Protein 8B5O (pdb70)

Radius of gyration: 34.57 Å; Cα contacts (8 Å, |Δi|>4): 2342; chains: 4; bounding box: 102×77×67 Å

Nearest PDB structures (foldseek):
  8b5o-assembly2_B  TM=1.003E+00  e=8.844E-59  Mycobacterium marinum
  8oe6-assembly1_A  TM=9.591E-01  e=4.278E-36  synthetic construct
  4kyv-assembly2_B  TM=9.594E-01  e=6.469E-36  synthetic construct
  4kyv-assembly1_A  TM=9.548E-01  e=4.823E-35  synthetic construct
  3wi7-assembly2_B  TM=9.385E-01  e=2.860E-30  Agrobacterium fabrum str. C58

Secondary structure (DSSP, 8-state):
-EEEEETTEEEEEEEES-SSEEEEE--TT--GGGGTTTGGGTTTTSEEEEEPPTTSTTS---TT---SHHHHHHHHHHHHHHHT--SSEEEEEEEHHHHHHHHHHHH-GGGEEEEEEEEE--S-B-GGGGGGGHHHHHHHTSTTHIIIIIIT-HIIIIIHHHT-SSPPPHHHHHHHHTT-SSGGG-HHHHHHHHHS-BTTBSHHHHHHHHHHHHHHTT--S-EEEEEEEE-SSS-TT-HHHHHHHT-SSEEEEEEEESTTHHHH-HHHHHHHHHHHHHHHHH-/-EEEEETTEEEEEEEES-SSEEEEE--TT--GGGGTTTGGGTTTSSEEEEEPPTTSTTSPPPTT---SHHHHHHHHHHHHHHHT--SSEEEEEEEHHHHHHHHHHHH-GGGEEEEEEEEE--S-B-GGGGGGGHHHHHHHTSTTHIIIIIIS-HIIIIIHHHT-SSPPPHHHHHHHHTT-SSGGG-HHHHHHHHHS-BTTBSHHHHHHHHHHHHHHTT--S-EEEEEEEE-SSS-TT-HHHHHHHTSSSEEEEEEEESTTGGGT-HHHHHHHHHHHHHHHH-/-EEEEETTEEEEEEEES-SSEEEEE--TT--GGGGTTTGGGTTTSSEEEEEPPTTSTTS---TT---SHHHHHHHHHHHHHHHT--SSEEEEEEEHHHHHHHHHHHH-GGGEEEEEEEEE--S-B-GGGGGGGHHHHHHHTSTTHIIIIIIS-HIIIIIHHHT-SSPPPHHHHHHHHTT-SSGGG-HHHHHHHHHS-BTTBSHHHHHHHHHHHHHHTT--S-EEEEEEEE-SSS-TT-HHHHHHHT-SSEEEEEEEESTTGGGT-HHHHHHHHHHHHHHHHHH-/-EEEEETTEEEEEEEE-SSSEEEEE--TT--GGGGTTTGGGTTTSSEEEEE--TTSTTS---TT---SHHHHHHHHHHHHHHTT--SS-EEEEEHHHHHHHHHHHHH-GGG--EEES---S-B-TGGGGGGHHHHHHHTSTHHIIIIIIS-HIIIIITGGG-SSPPPHHHHHHHTTT-SSGGGGHHHHHHHHHS-BTTBSHHHHHHHHHHHTTGGG--S-BEEEEEEE------HHHHHHHTSSSB--EEEEESSSGGGTSHHHHHHHHHHHHHHH-

B-factor: mean 29.28, std 16.92, range [9.2, 154.14]

Organism: Mycobacterium marinum (strain ATCC BAA-535 / M) (NCBI:txid216594)

InterPro domains:
  IPR000073 Alpha/beta hydrolase fold-1 [PF00561] (21-266)
  IPR000639 Epoxide hydrolase-like [PR00412] (26-44)
  IPR000639 Epoxide hydrolase-like [PR00412] (91-104)
  IPR000639 Epoxide hydrolase-like [PR00412] (105-118)
  IPR000639 Epoxide hydrolase-like [PR00412] (254-276)
  IPR029058 Alpha/Beta hydrolase fold [G3DSA:3.40.50.1820] (1-284)
  IPR029058 Alpha/Beta hydrolase fold [SSF53474] (1-277)
  IPR050266 AB hydrolase superfamily [PTHR43798] (15-280)

CATH classification: 3.40.50.1820

Sequence (1126 aa):
MKRVDVLDSAMSYIDVVGQGDPIVFLHGNPTSSYLWRNVIPHLSDVGRCLAPDLIGMGASGTSPTFSYRFADHVRYLDAWFEAVGITENVVLVVHDWGSALGFYRALRYPEQIAGIAYMDALVQPRTWAGFTDYEPLMRALRTEQQGERMALAENVFVEKVVPGGVQRQLTEEEMAVYRTPYPTPQSRIPTLLWAREIPVEGEPADVQAMVQEYADFLSRSDIPKLLIVAEPGAILHEGGSELDFARSWPNQRREVKVAGRHFLQEDSPDAIGAAVRAFVLDVRERMKRVDVLDSAMSYIDVGQGDPIVFLHGNPTSSYLWRNVIPHLSDVGRCLAPDLIGMGASGTSPTFSYRFADHVRYLDAWFEAVGITENVVLVVHDWGSALGFYRALRYPEQIAGIAYMDALVQPRTWAGFTDYEPLMRALRTEQGERRMALAENVFVEKVVPGGVQRQLTEEEMAVYRTPYPTPQSRIPTLLWAREIPVEGEPADVQAMVQEYADFLSRSDIPKLLIVAEPGAILHEGGSELDFARSWPNQREVKVAGRHFLQEDSPDAIGAAVRAFVLDVREMKRVDVLDSAMSYIDVVGQGDPIVFLHGNPTSSYLWRNVIPHLSDVGRCLAPDLIGMGASGTSPTFSYRRFADHVRYLDAWFEAVGITENVVLVVHDWGSALGFYRALRYPEQIAGIAYMDALVQPRTWAGFTDYEPLMRALRTEQGERRMALAENVFVEKVVPGGVQRQLTEEEMAVYRTPYPTPQSRIPTLLWAREIPVEGEPADVQAMVQEYADFLSRSDIPKLLIVAEPGAILHEGGSELDFARSWPNQREVKVAGRHFLQEDSPDAIGAAVRAFVLDVRERQMKRVDVLDSAMSYIDVGQGDPIVFLHGNPTSSYLWRNVIPHLSDVGRCLAPDLIGMGASGTSPTFSYRFADHVRYLDAWFEAVGITENVVLVVHDWGSALGFYRALRYPEQIIAYMDALVQPRTWAGFTDYEPLMRALRTEQGERMALAENVFVEKVVPGGVQRQLTEEEMAVYRTPYPTPQSRIIPTLLWAREIPVEGEPADVQAMVQEYADFLSRSDIPKLLIVAEPGAIEGGSELDFARSWPNQREVKVAGRHFLQEDSPDAIGAAVRAFVLDVR

Solvent-accessible surface area: 40441 Å² total; per-residue (Å²): 128,107,128,35,115,2,115,76,15,15,1,5,15,35,27,80,22,157,56,62,14,0,0,0,0,1,0,10,2,2,12,5,49,2,0,57,69,0,11,84,55,0,29,105,34,1,65,0,0,0,0,4,1,0,6,0,17,55,14,15,75,0,39,23,11,23,6,55,0,28,22,2,11,130,10,4,29,23,0,1,97,60,27,49,2,39,127,51,0,0,0,0,0,0,18,11,0,0,0,4,0,0,30,4,0,27,78,70,49,137,20,14,23,0,0,0,0,0,3,0,9,0,39,15,15,57,33,82,7,5,69,107,53,48,95,38,14,114,27,0,60,59,99,17,0,40,38,29,0,0,45,60,5,7,11,0,67,146,14,1,47,44,0,9,80,84,160,18,70,118,117,24,15,37,49,8,79,100,32,2,98,46,35,28,30,29,0,3,0,0,0,0,1,20,1,17,0,7,108,25,110,26,62,71,3,38,62,32,0,72,94,0,0,65,46,0,23,186,10,117,14,45,2,0,0,0,0,4,66,52,11,14,20,2,31,86,88,10,65,3,1,101,46,0,88,74,8,50,87,46,91,67,53,111,10,55,0,65,14,2,0,3,6,34,16,25,90,48,0,0,57,12,0,76,47,4,0,81,70,13,62,151,238,119,105,128,36,114,2,114,76,16,14,1,5,18,46,27,64,33,162,59,64,16,0,0,0,0,1,0,11,2,3,11,5,47,2,0,57,67,0,12,88,52,0,34,105,41,0,68,0,0,0,0,4,1,0,6,1,17,58,12,15,74,0,38,23,10,22,4,56,0,28,23,1,11,129,10,4,28,19,0,1,98,59,25,43,4,38,125,77,0,0,0,0,0,0,16,10,0,0,0,4,0,0,31,3,0,28,77,70,50,136,24,14,23,0,1,0,0,0,3,0,8,0,42,20,16,68,36,88,10,5,62,132,58,52,97,33,12,108,19,0,64,69,169,82,0,41,119,25,0,0,53,83,5,13,10,0,57,94,15,2,51,41,0,4,79,89,164,17,71,124,112,20,19,42,43,6,83,52,31,2,51,43,36,27,31,28,0,3,0,0,0,1,1,20,0,18,0,7,112,23,103,26,56,74,2,40,62,30,0,69,96,0,0,84,52,0,25,211,8,118,11,42,2,0,0,0,0,5,72,82,11,12,18,2,33,85,79,7,68,6,1,87,44,0,85,71,8,50,89,48,92,67,48,113,10,54,0,97,13,3,0,2,6,37,16,20,88,51,0,0,54,12,0,75,45,4,0,84,79,33,72,184,128,108,132,33,115,1,117,78,15,15,0,5,16,35,29,78,19,153,57,52,13,0,0,0,0,0,0,11,2,3,10,5,47,3,0,54,68,0,12,81,54,0,31,105,36,2,62,0,0,0,0,3,1,0,7,1,16,56,14,14,72,0,37,24,10,25,4,54,0,30,22,2,12,127,9,3,27,21,0,0,95,63,26,47,2,44,124,49,1,0,0,0,0,0,18,13,0,0,0,4,0,0,20,3,0,18,21,35,51,114,22,12,16,0,1,0,0,0,3,0,9,0,39,15,15,61,26,84,8,6,71,126,58,51,94,41,15,111,31,0,62,55,149,98,0,40,113,23,0,0,54,89,6,14,9,0,59,145,14,2,56,38,0,5,80,88,166,10,56,119,119,22,11,49,57,6,83,102,30,2,98,46,34,21,31,30,0,3,0,0,0,1,0,21,1,18,0,4,105,29,122,26,73,73,2,42,62,29,0,73,37,0,0,65,50,0,28,137,10,75,16,42,2,0,0,0,1,4,81,83,10,15,22,3,30,99,87,8,65,4,2,101,46,0,88,73,10,46,77,49,88,62,51,104,10,55,0,105,13,2,0,3,7,37,15,23,89,48,0,0,60,12,0,75,49,4,0,84,66,15,43,145,226,104,121,105,128,37,112,1,114,79,16,12,0,7,14,41,21,72,18,148,78,50,13,0,0,0,1,1,1,10,2,4,14,6,56,2,0,62,65,0,6,87,60,0,40,108,23,2,63,0,0,0,1,3,2,0,6,0,16,61,13,15,70,0,37,24,9,24,4,54,0,29,23,1,11,137,10,2,31,24,0,2,114,55,27,37,7,37,129,88,9,8,1,0,0,1,25,12,0,0,0,4,0,0,35,17,5,27,68,82,58,170,31,39,0,0,2,0,24,14,14,8,32,16,9,61,31,77,9,7,57,90,38,49,88,42,14,114,31,0,62,56,131,76,0,39,112,21,0,0,56,94,4,12,14,0,73,151,16,6,51,48,1,19,94,86,171,27,75,129,100,16,25,36,49,13,91,93,31,3,101,47,36,24,31,30,0,3,0,0,0,0,2,17,1,24,0,4,101,30,125,27,78,74,1,29,66,33,0,84,65,0,1,77,66,2,40,175,5,96,32,45,1,2,10,0,26,4,67,86,4,14,52,84,72,18,86,14,41,82,56,4,121,80,10,53,78,34,86,89,52,130,19,55,0,71,12,4,0,3,8,37,18,20,76,50,0,0,54,24,2,82,51,3,1,91,101,62,91

Structure (mmCIF, N/CA/C/O backbone):
data_8B5O
#
_entry.id   8B5O
#
_cell.length_a   90.699
_cell.length_b   60.766
_cell.length_c   104.777
_cell.angle_alpha   90.000
_cell.angle_beta   105.490
_cell.angle_gamma   90.000
#
_symmetry.space_group_name_H-M   'P 1 21 1'
#
loop_
_entity.id
_entity.type
_entity.pdbx_description
1 polymer 'Haloalkane dehalogenase DhaA'
2 non-polymer GLYCEROL
3 non-polymer 'FORMIC ACID'
4 non-polymer 'ACETATE ION'
5 water water
#
loop_
_atom_site.group_PDB
_atom_site.id
_atom_site.type_symbol
_atom_site.label_atom_id
_atom_site.label_alt_id
_atom_site.label_comp_id
_atom_site.label_asym_id
_atom_site.label_entity_id
_atom_site.label_seq_id
_atom_site.pdbx_PDB_ins_code
_atom_site.Cartn_x
_atom_site.Cartn_y
_atom_site.Cartn_z
_atom_site.occupancy
_atom_site.B_iso_or_equiv
_atom_site.auth_seq_id
_atom_site.auth_comp_id
_atom_site.auth_asym_id
_atom_site.auth_atom_id
_atom_site.pdbx_PDB_model_num
ATOM 1 N N . MET A 1 1 ? 56.200 -34.616 27.240 1.00 25.75 1 MET A N 1
ATOM 2 C CA . MET A 1 1 ? 56.879 -33.480 26.621 1.00 25.65 1 MET A CA 1
ATOM 3 C C . MET A 1 1 ? 58.340 -33.422 27.021 1.00 25.85 1 MET A C 1
ATOM 4 O O . MET A 1 1 ? 58.715 -33.749 28.159 1.00 23.89 1 MET A O 1
ATOM 9 N N . LYS A 1 2 ? 59.164 -32.989 26.085 1.00 19.71 2 LYS A N 1
ATOM 10 C CA . LYS A 1 2 ? 60.537 -32.612 26.371 1.00 18.84 2 LYS A CA 1
ATOM 11 C C . LYS A 1 2 ? 60.613 -31.106 26.639 1.00 20.49 2 LYS A C 1
ATOM 12 O O . LYS A 1 2 ? 59.659 -30.360 26.422 1.00 18.01 2 LYS A O 1
ATOM 18 N N . ARG A 1 3 ? 61.785 -30.657 27.060 1.00 19.05 3 ARG A N 1
ATOM 19 C CA . ARG A 1 3 ? 61.972 -29.235 27.335 1.00 19.84 3 ARG A CA 1
ATOM 20 C C . ARG A 1 3 ? 63.425 -28.924 27.027 1.00 23.90 3 ARG A C 1
ATOM 21 O O . ARG A 1 3 ? 64.306 -29.757 27.277 1.00 22.84 3 ARG A O 1
ATOM 29 N N . VAL A 1 4 ? 63.655 -27.768 26.412 1.00 17.18 4 VAL A N 1
ATOM 30 C CA . VAL A 1 4 ? 65.008 -27.320 26.093 1.00 18.47 4 VAL A CA 1
ATOM 31 C C . VAL A 1 4 ? 65.161 -25.825 26.446 1.00 21.67 4 VAL A C 1
ATOM 32 O O . VAL A 1 4 ? 64.235 -25.021 26.270 1.00 18.68 4 VAL A O 1
ATOM 36 N N . ASP A 1 5 ? 66.315 -25.458 27.013 1.00 18.95 5 ASP A N 1
ATOM 37 C CA . ASP A 1 5 ? 66.562 -24.047 27.291 1.00 24.30 5 ASP A CA 1
ATOM 38 C C . ASP A 1 5 ? 66.658 -23.299 25.982 1.00 19.57 5 ASP A C 1
ATOM 39 O O . ASP A 1 5 ? 67.322 -23.741 25.061 1.00 19.21 5 ASP A O 1
ATOM 44 N N . VAL A 1 6 ? 66.056 -22.108 25.933 1.00 18.61 6 VAL A N 1
ATOM 45 C CA . VAL A 1 6 ? 66.128 -21.287 24.743 1.00 15.25 6 VAL A CA 1
ATOM 46 C C . VAL A 1 6 ? 66.319 -19.846 25.200 1.00 14.85 6 VAL A C 1
ATOM 47 O O . VAL A 1 6 ? 65.454 -19.295 25.883 1.00 16.51 6 VAL A O 1
ATOM 51 N N . LEU A 1 7 ? 67.443 -19.250 24.805 1.00 16.08 7 LEU A N 1
ATOM 52 C CA . LEU A 1 7 ? 67.754 -17.901 25.293 1.00 14.92 7 LEU A CA 1
ATOM 53 C C . LEU A 1 7 ? 67.590 -17.855 26.809 1.00 15.84 7 LEU A C 1
ATOM 54 O O . LEU A 1 7 ? 68.185 -18.692 27.516 1.00 21.17 7 LEU A O 1
ATOM 59 N N . ASP A 1 8 ? 66.766 -16.941 27.351 1.00 18.85 8 ASP A N 1
ATOM 60 C CA . ASP A 1 8 ? 66.633 -16.833 28.799 1.00 16.65 8 ASP A CA 1
ATOM 61 C C . ASP A 1 8 ? 65.399 -17.566 29.330 1.00 17.09 8 ASP A C 1
ATOM 62 O O . ASP A 1 8 ? 64.955 -17.298 30.449 1.00 18.36 8 ASP A O 1
ATOM 67 N N . SER A 1 9 ? 64.851 -18.512 28.568 1.00 17.78 9 SER A N 1
ATOM 68 C CA . SER A 1 9 ? 63.657 -19.209 29.023 1.00 15.90 9 SER A CA 1
ATOM 69 C C . SER A 1 9 ? 63.828 -20.667 28.616 1.00 13.85 9 SER A C 1
ATOM 70 O O . SER A 1 9 ? 64.945 -21.156 28.402 1.00 16.03 9 SER A O 1
ATOM 73 N N . ALA A 1 10 ? 62.725 -21.392 28.626 1.00 16.31 10 ALA A N 1
ATOM 74 C CA . ALA A 1 10 ? 62.777 -22.813 28.285 1.00 14.05 10 ALA A CA 1
ATOM 75 C C . ALA A 1 10 ? 61.460 -23.191 27.621 1.00 13.92 10 ALA A C 1
ATOM 76 O O . ALA A 1 10 ? 60.394 -22.762 28.062 1.00 15.43 10 ALA A O 1
ATOM 78 N N . MET A 1 11 ? 61.554 -23.993 26.564 1.00 15.55 11 MET A N 1
ATOM 79 C CA . MET A 1 11 ? 60.452 -24.299 25.662 1.00 16.70 11 MET A CA 1
ATOM 80 C C . MET A 1 11 ? 60.146 -25.791 25.765 1.00 15.90 11 MET A C 1
ATOM 81 O O . MET A 1 11 ? 61.009 -26.618 25.501 1.00 16.46 11 MET A O 1
ATOM 86 N N . SER A 1 12 ? 58.951 -26.112 26.228 1.00 14.89 12 SER A N 1
ATOM 87 C CA . SER A 1 12 ? 58.476 -27.495 26.197 1.00 14.52 12 SER A CA 1
ATOM 88 C C . SER A 1 12 ? 57.958 -27.826 24.813 1.00 14.99 12 SER A C 1
ATOM 89 O O . SER A 1 12 ? 57.491 -26.937 24.083 1.00 19.15 12 SER A O 1
ATOM 92 N N . TYR A 1 13 ? 58.000 -29.123 24.473 1.00 15.14 13 TYR A N 1
ATOM 93 C CA . TYR A 1 13 ? 57.585 -29.524 23.135 1.00 15.99 13 TYR A CA 1
ATOM 94 C C . TYR A 1 13 ? 57.246 -31.011 23.079 1.00 18.00 13 TYR A C 1
ATOM 95 O O . TYR A 1 13 ? 57.914 -31.844 23.705 1.00 16.64 13 TYR A O 1
ATOM 104 N N . ILE A 1 14 ? 56.211 -31.334 22.306 1.00 16.26 14 ILE A N 1
ATOM 105 C CA . ILE A 1 14 ? 55.959 -32.718 21.912 1.00 21.38 14 ILE A CA 1
ATOM 106 C C . ILE A 1 14 ? 57.039 -33.196 20.951 1.00 20.13 14 ILE A C 1
ATOM 107 O O . ILE A 1 14 ? 57.474 -32.455 20.075 1.00 19.53 14 ILE A O 1
ATOM 112 N N . ASP A 1 15 ? 57.468 -34.457 21.109 1.00 17.22 15 ASP A N 1
ATOM 113 C CA . ASP A 1 15 ? 58.453 -35.069 20.210 1.00 18.43 15 ASP A CA 1
ATOM 114 C C . ASP A 1 15 ? 58.115 -36.552 20.147 1.00 19.01 15 ASP A C 1
ATOM 115 O O . ASP A 1 15 ? 58.486 -37.306 21.062 1.00 19.40 15 ASP A O 1
ATOM 120 N N A VAL A 1 16 ? 57.429 -36.969 19.080 0.44 18.84 16 VAL A N 1
ATOM 121 N N B VAL A 1 16 ? 57.429 -36.965 19.074 0.56 18.60 16 VAL A N 1
ATOM 122 C CA A VAL A 1 16 ? 56.990 -38.359 18.939 0.44 18.91 16 VAL A CA 1
ATOM 123 C CA B VAL A 1 16 ? 56.952 -38.342 18.926 0.56 18.91 16 VAL A CA 1
ATOM 124 C C A VAL A 1 16 ? 57.158 -38.790 17.488 0.44 21.95 16 VAL A C 1
ATOM 125 C C B VAL A 1 16 ? 57.154 -38.787 17.479 0.56 22.21 16 VAL A C 1
ATOM 126 O O A VAL A 1 16 ? 56.824 -38.039 16.565 0.44 21.44 16 VAL A O 1
ATOM 127 O O B VAL A 1 16 ? 56.855 -38.038 16.543 0.56 20.97 16 VAL A O 1
ATOM 134 N N . GLY A 1 17 ? 57.623 -40.014 17.279 1.00 21.46 17 GLY A N 1
ATOM 135 C CA . GLY A 1 17 ? 57.805 -40.529 15.936 1.00 20.56 17 GLY A CA 1
ATOM 136 C C . GLY A 1 17 ? 59.241 -40.407 15.443 1.00 24.99 17 GLY A C 1
ATOM 137 O O . GLY A 1 17 ? 60.081 -39.716 16.024 1.00 25.42 17 GLY A O 1
ATOM 138 N N . GLN A 1 18 ? 59.514 -41.089 14.331 1.00 22.88 18 GLN A N 1
ATOM 139 C CA . GLN A 1 18 ? 60.841 -41.126 13.734 1.00 21.91 18 GLN A CA 1
ATOM 140 C C . GLN A 1 18 ? 60.818 -40.624 12.296 1.00 22.79 18 GLN A C 1
ATOM 141 O O . GLN A 1 18 ? 59.797 -40.700 11.600 1.00 28.24 18 GLN A O 1
ATOM 147 N N . GLY A 1 19 ? 61.991 -40.223 11.819 1.00 29.77 19 GLY A N 1
ATOM 148 C CA . GLY A 1 19 ? 62.162 -39.792 10.435 1.00 29.13 19 GLY A CA 1
ATOM 149 C C . GLY A 1 19 ? 62.296 -38.285 10.315 1.00 26.52 19 GLY A C 1
ATOM 150 O O . GLY A 1 19 ? 62.573 -37.571 11.283 1.00 26.17 19 GLY A O 1
ATOM 151 N N . ASP A 1 20 ? 62.064 -37.789 9.102 1.00 25.11 20 ASP A N 1
ATOM 152 C CA . ASP A 1 20 ? 62.224 -36.350 8.871 1.00 21.95 20 ASP A CA 1
ATOM 153 C C . ASP A 1 20 ? 61.209 -35.557 9.694 1.00 23.39 20 ASP A C 1
ATOM 154 O O . ASP A 1 20 ? 60.114 -36.041 9.997 1.00 23.60 20 ASP A O 1
ATOM 159 N N . PRO A 1 21 ? 61.579 -34.348 10.122 1.00 23.86 21 PRO A N 1
ATOM 160 C CA . PRO A 1 21 ? 60.720 -33.592 11.049 1.00 22.88 21 PRO A CA 1
ATOM 161 C C . PRO A 1 21 ? 59.439 -33.056 10.424 1.00 20.36 21 PRO A C 1
ATOM 162 O O . PRO A 1 21 ? 59.430 -32.569 9.296 1.00 20.47 21 PRO A O 1
ATOM 166 N N . ILE A 1 22 ? 58.366 -33.109 11.213 1.00 19.46 22 ILE A N 1
ATOM 167 C CA . ILE A 1 22 ? 57.087 -32.427 10.967 1.00 19.12 22 ILE A CA 1
ATOM 168 C C . ILE A 1 22 ? 56.864 -31.530 12.173 1.00 20.62 22 ILE A C 1
ATOM 169 O O . ILE A 1 22 ? 56.692 -32.020 13.293 1.00 18.64 22 ILE A O 1
ATOM 174 N N . VAL A 1 23 ? 56.835 -30.227 11.954 1.00 18.16 23 VAL A N 1
ATOM 175 C CA . VAL A 1 23 ? 56.818 -29.268 13.064 1.00 17.58 23 VAL A CA 1
ATOM 176 C C . VAL A 1 23 ? 55.475 -28.572 13.069 1.00 17.20 23 VAL A C 1
ATOM 177 O O . VAL A 1 23 ? 55.152 -27.859 12.119 1.00 17.24 23 VAL A O 1
ATOM 181 N N . PHE A 1 24 ? 54.730 -28.726 14.159 1.00 16.84 24 PHE A N 1
ATOM 182 C CA . PHE A 1 24 ? 53.390 -28.176 14.337 1.00 16.48 24 PHE A CA 1
ATOM 183 C C . PHE A 1 24 ? 53.466 -26.906 15.185 1.00 17.87 24 PHE A C 1
ATOM 184 O O . PHE A 1 24 ? 53.907 -26.974 16.328 1.00 15.72 24 PHE A O 1
ATOM 192 N N . LEU A 1 25 ? 53.036 -25.748 14.640 1.00 15.76 25 LEU A N 1
ATOM 193 C CA . LEU A 1 25 ? 53.143 -24.461 15.340 1.00 19.55 25 LEU A CA 1
ATOM 194 C C . LEU A 1 25 ? 51.754 -23.865 15.572 1.00 15.66 25 LEU A C 1
ATOM 195 O O . LEU A 1 25 ? 51.028 -23.573 14.614 1.00 15.39 25 LEU A O 1
ATOM 200 N N . HIS A 1 26 ? 51.376 -23.720 16.831 1.00 15.97 26 HIS A N 1
ATOM 201 C CA . HIS A 1 26 ? 50.121 -23.161 17.294 1.00 14.22 26 HIS A CA 1
ATOM 202 C C . HIS A 1 26 ? 50.201 -21.625 17.364 1.00 15.12 26 HIS A C 1
ATOM 203 O O . HIS A 1 26 ? 51.241 -21.044 17.179 1.00 17.07 26 HIS A O 1
ATOM 210 N N . GLY A 1 27 ? 49.088 -20.982 17.653 1.00 13.75 27 GLY A N 1
ATOM 211 C CA . GLY A 1 27 ? 49.005 -19.532 17.775 1.00 14.66 27 GLY A CA 1
ATOM 212 C C . GLY A 1 27 ? 48.284 -19.163 19.056 1.00 14.39 27 GLY A C 1
ATOM 213 O O . GLY A 1 27 ? 48.443 -19.801 20.116 1.00 14.73 27 GLY A O 1
ATOM 214 N N . ASN A 1 28 ? 47.486 -18.094 18.970 1.00 12.69 28 ASN A N 1
ATOM 215 C CA . ASN A 1 28 ? 46.985 -17.485 20.194 1.00 12.34 28 ASN A CA 1
ATOM 216 C C . ASN A 1 28 ? 45.552 -17.925 20.441 1.00 16.48 28 ASN A C 1
ATOM 217 O O . ASN A 1 28 ? 44.736 -17.832 19.519 1.00 19.28 28 ASN A O 1
ATOM 222 N N . PRO A 1 29 ? 45.164 -18.317 21.660 1.00 14.14 29 PRO A N 1
ATOM 223 C CA . PRO A 1 29 ? 45.931 -18.443 22.895 1.00 13.87 29 PRO A CA 1
ATOM 224 C C . PRO A 1 29 ? 46.191 -19.906 23.228 1.00 16.17 29 PRO A C 1
ATOM 225 O O . PRO A 1 29 ? 45.924 -20.341 24.374 1.00 15.43 29 PRO A O 1
ATOM 229 N N . THR A 1 30 ? 46.637 -20.690 22.243 1.00 14.37 30 THR A N 1
ATOM 230 C CA . THR A 1 30 ? 46.637 -22.138 22.372 1.00 14.75 30 THR A CA 1
ATOM 231 C C . THR A 1 30 ? 48.022 -22.683 22.696 1.00 15.30 30 THR A C 1
ATOM 232 O O . THR A 1 30 ? 48.822 -21.988 23.316 1.00 15.34 30 THR A O 1
ATOM 236 N N . SER A 1 31 ? 48.301 -23.919 22.314 1.00 13.54 31 SER A N 1
ATOM 237 C CA . SER A 1 31 ? 49.546 -24.593 22.623 1.00 16.31 31 SER A CA 1
ATOM 238 C C . SER A 1 31 ? 49.573 -25.839 21.765 1.00 14.72 31 SER A C 1
ATOM 239 O O . SER A 1 31 ? 48.659 -26.053 20.957 1.00 14.98 31 SER A O 1
ATOM 242 N N . SER A 1 32 ? 50.586 -26.702 21.988 1.00 14.68 32 SER A N 1
ATOM 243 C CA . SER A 1 32 ? 50.629 -27.976 21.264 1.00 14.50 32 SER A CA 1
ATOM 244 C C . SER A 1 32 ? 49.400 -28.828 21.525 1.00 15.69 32 SER A C 1
ATOM 245 O O . SER A 1 32 ? 49.111 -29.734 20.720 1.00 17.87 32 SER A O 1
ATOM 248 N N . TYR A 1 33 ? 48.648 -28.532 22.586 1.00 17.18 33 TYR A N 1
ATOM 249 C CA . TYR A 1 33 ? 47.421 -29.275 22.895 1.00 15.86 33 TYR A CA 1
ATOM 250 C C . TYR A 1 33 ? 46.438 -29.190 21.733 1.00 15.21 33 TYR A C 1
ATOM 251 O O . TYR A 1 33 ? 45.682 -30.132 21.465 1.00 16.33 33 TYR A O 1
ATOM 260 N N . LEU A 1 34 ? 46.472 -28.060 21.006 1.00 15.18 34 LEU A N 1
ATOM 261 C CA . LEU A 1 34 ? 45.602 -27.891 19.852 1.00 15.75 34 LEU A CA 1
ATOM 262 C C . LEU A 1 34 ? 45.853 -28.927 18.775 1.00 15.11 34 LEU A C 1
ATOM 263 O O . LEU A 1 34 ? 44.931 -29.250 18.015 1.00 19.21 34 LEU A O 1
ATOM 268 N N . TRP A 1 35 ? 47.049 -29.515 18.721 1.00 16.28 35 TRP A N 1
ATOM 269 C CA . TRP A 1 35 ? 47.367 -30.510 17.712 1.00 18.02 35 TRP A CA 1
ATOM 270 C C . TRP A 1 35 ? 47.211 -31.954 18.171 1.00 18.28 35 TRP A C 1
ATOM 271 O O . TRP A 1 35 ? 47.557 -32.853 17.403 1.00 18.87 35 TRP A O 1
ATOM 282 N N . ARG A 1 36 ? 46.695 -32.185 19.371 1.00 16.39 36 ARG A N 1
ATOM 283 C CA . ARG A 1 36 ? 46.792 -33.518 19.983 1.00 16.09 36 ARG A CA 1
ATOM 284 C C . ARG A 1 36 ? 46.092 -34.598 19.189 1.00 21.10 36 ARG A C 1
ATOM 285 O O . ARG A 1 36 ? 46.500 -35.759 19.278 1.00 19.89 36 ARG A O 1
ATOM 293 N N . ASN A 1 37 ? 45.032 -34.248 18.452 1.00 19.22 37 ASN A N 1
ATOM 294 C CA . ASN A 1 37 ? 44.255 -35.204 17.679 1.00 17.28 37 ASN A CA 1
ATOM 295 C C . ASN A 1 37 ? 44.643 -35.209 16.207 1.00 20.59 37 ASN A C 1
ATOM 296 O O . ASN A 1 37 ? 44.154 -36.065 15.458 1.00 19.48 37 ASN A O 1
ATOM 301 N N . VAL A 1 38 ? 45.499 -34.276 15.788 1.00 18.47 38 VAL A N 1
ATOM 302 C CA . VAL A 1 38 ? 46.085 -34.299 14.450 1.00 18.23 38 VAL A CA 1
ATOM 303 C C . VAL A 1 38 ? 47.365 -35.129 14.415 1.00 18.67 38 VAL A C 1
ATOM 304 O O . VAL A 1 38 ? 47.566 -35.946 13.519 1.00 18.55 38 VAL A O 1
ATOM 308 N N . ILE A 1 39 ? 48.260 -34.935 15.381 1.00 18.50 39 ILE A N 1
ATOM 309 C CA . ILE A 1 39 ? 49.567 -35.605 15.413 1.00 19.92 39 ILE A CA 1
ATOM 310 C C . ILE A 1 39 ? 49.515 -37.134 15.296 1.00 18.56 39 ILE A C 1
ATOM 311 O O . ILE A 1 39 ? 50.383 -37.703 14.636 1.00 19.00 39 ILE A O 1
ATOM 316 N N . PRO A 1 40 ? 48.565 -37.830 15.927 1.00 18.58 40 PRO A N 1
ATOM 317 C CA . PRO A 1 40 ? 48.512 -39.286 15.760 1.00 20.45 40 PRO A CA 1
ATOM 318 C C . PRO A 1 40 ? 48.314 -39.703 14.305 1.00 23.51 40 PRO A C 1
ATOM 319 O O . PRO A 1 40 ? 48.636 -40.849 13.978 1.00 20.73 40 PRO A O 1
ATOM 323 N N . HIS A 1 41 ? 47.803 -38.818 13.432 1.00 22.57 41 HIS A N 1
ATOM 324 C CA . HIS A 1 41 ? 47.736 -39.145 11.998 1.00 24.70 41 HIS A CA 1
ATOM 325 C C . HIS A 1 41 ? 49.092 -39.036 11.312 1.00 20.35 41 HIS A C 1
ATOM 326 O O . HIS A 1 41 ? 49.228 -39.383 10.134 1.00 20.85 41 HIS A O 1
ATOM 333 N N . LEU A 1 42 ? 50.104 -38.531 12.018 1.00 20.18 42 LEU A N 1
ATOM 334 C CA . LEU A 1 42 ? 51.421 -38.296 11.440 1.00 20.21 42 LEU A CA 1
ATOM 335 C C . LEU A 1 42 ? 52.553 -39.024 12.151 1.00 20.37 42 LEU A C 1
ATOM 336 O O . LEU A 1 42 ? 53.621 -39.153 11.562 1.00 20.70 42 LEU A O 1
ATOM 341 N N . SER A 1 43 ? 52.372 -39.478 13.397 1.00 21.09 43 SER A N 1
ATOM 342 C CA . SER A 1 43 ? 53.553 -39.904 14.143 1.00 23.19 43 SER A CA 1
ATOM 343 C C . SER A 1 43 ? 54.134 -41.229 13.676 1.00 22.62 43 SER A C 1
ATOM 344 O O . SER A 1 43 ? 55.241 -41.556 14.101 1.00 24.49 43 SER A O 1
ATOM 347 N N . ASP A 1 44 ? 53.458 -41.972 12.801 1.00 21.37 44 ASP A N 1
ATOM 348 C CA . ASP A 1 44 ? 54.056 -43.147 12.175 1.00 24.41 44 ASP A CA 1
ATOM 349 C C . ASP A 1 44 ? 54.684 -42.845 10.811 1.00 28.84 44 ASP A C 1
ATOM 350 O O . ASP A 1 44 ? 55.211 -43.766 10.181 1.00 30.50 44 ASP A O 1
ATOM 355 N N . VAL A 1 45 ? 54.663 -41.576 10.349 1.00 25.68 45 VAL A N 1
ATOM 356 C CA . VAL A 1 45 ? 55.256 -41.237 9.049 1.00 27.35 45 VAL A CA 1
ATOM 357 C C . VAL A 1 45 ? 56.265 -40.106 9.158 1.00 25.42 45 VAL A C 1
ATOM 358 O O . VAL A 1 45 ? 56.752 -39.588 8.145 1.00 30.26 45 VAL A O 1
ATOM 362 N N . GLY A 1 46 ? 56.577 -39.702 10.376 1.00 23.18 46 GLY A N 1
ATOM 363 C CA . GLY A 1 46 ? 57.581 -38.680 10.543 1.00 21.96 46 GLY A CA 1
ATOM 364 C C . GLY A 1 46 ? 57.759 -38.420 12.007 1.00 20.87 46 GLY A C 1
ATOM 365 O O . GLY A 1 46 ? 56.944 -38.834 12.835 1.00 20.79 46 GLY A O 1
ATOM 366 N N . ARG A 1 47 ? 58.788 -37.638 12.302 1.00 21.27 47 ARG A N 1
ATOM 367 C CA . ARG A 1 47 ? 59.046 -37.181 13.664 1.00 20.19 47 ARG A CA 1
ATOM 368 C C . ARG A 1 47 ? 58.267 -35.893 13.925 1.00 21.64 47 ARG A C 1
ATOM 369 O O . ARG A 1 47 ? 58.620 -34.834 13.403 1.00 21.89 47 ARG A O 1
ATOM 377 N N . CYS A 1 48 ? 57.213 -35.988 14.734 1.00 19.19 48 CYS A N 1
ATOM 378 C CA . CYS A 1 48 ? 56.283 -34.909 15.006 1.00 18.63 48 CYS A CA 1
ATOM 379 C C . CYS A 1 48 ? 56.783 -34.141 16.217 1.00 18.98 48 CYS A C 1
ATOM 380 O O . CYS A 1 48 ? 56.870 -34.707 17.328 1.00 18.64 48 CYS A O 1
ATOM 383 N N . LEU A 1 49 ? 57.060 -32.854 16.008 1.00 17.85 49 LEU A N 1
ATOM 384 C CA . LEU A 1 49 ? 57.515 -31.922 17.032 1.00 17.39 49 LEU A CA 1
ATOM 385 C C . LEU A 1 49 ? 56.505 -30.803 17.136 1.00 17.49 49 LEU A C 1
ATOM 386 O O . LEU A 1 49 ? 56.106 -30.237 16.105 1.00 18.44 49 LEU A O 1
ATOM 391 N N . ALA A 1 50 ? 56.076 -30.482 18.353 1.00 19.40 50 ALA A N 1
ATOM 392 C CA . ALA A 1 50 ? 55.088 -29.416 18.551 1.00 18.75 50 ALA A CA 1
ATOM 393 C C . ALA A 1 50 ? 55.482 -28.648 19.778 1.00 15.54 50 ALA A C 1
ATOM 394 O O . ALA A 1 50 ? 55.113 -29.031 20.898 1.00 16.70 50 ALA A O 1
ATOM 396 N N . PRO A 1 51 ? 56.130 -27.511 19.603 1.00 15.62 51 PRO A N 1
ATOM 397 C CA . PRO A 1 51 ? 56.539 -26.703 20.755 1.00 16.13 51 PRO A CA 1
ATOM 398 C C . PRO A 1 51 ? 55.418 -25.804 21.261 1.00 14.51 51 PRO A C 1
ATOM 399 O O . PRO A 1 51 ? 54.538 -25.368 20.513 1.00 16.48 51 PRO A O 1
ATOM 403 N N . ASP A 1 52 ? 55.479 -25.510 22.557 1.00 15.87 52 ASP A N 1
ATOM 404 C CA . ASP A 1 52 ? 54.646 -24.474 23.159 1.00 13.90 52 ASP A CA 1
ATOM 405 C C . ASP A 1 52 ? 55.438 -23.178 23.159 1.00 15.67 52 ASP A C 1
ATOM 406 O O . ASP A 1 52 ? 56.558 -23.143 23.690 1.00 17.08 52 ASP A O 1
ATOM 411 N N . LEU A 1 53 ? 54.901 -22.122 22.535 1.00 13.39 53 LEU A N 1
ATOM 412 C CA . LEU A 1 53 ? 55.627 -20.868 22.517 1.00 14.74 53 LEU A CA 1
ATOM 413 C C . LEU A 1 53 ? 55.852 -20.342 23.930 1.00 16.21 53 LEU A C 1
ATOM 414 O O . LEU A 1 53 ? 55.097 -20.639 24.860 1.00 14.43 53 LEU A O 1
ATOM 419 N N . ILE A 1 54 ? 56.919 -19.540 24.070 1.00 14.42 54 ILE A N 1
ATOM 420 C CA . ILE A 1 54 ? 57.273 -19.004 25.380 1.00 13.03 54 ILE A CA 1
ATOM 421 C C . ILE A 1 54 ? 56.110 -18.172 25.919 1.00 12.40 54 ILE A C 1
ATOM 422 O O . ILE A 1 54 ? 55.462 -17.405 25.183 1.00 13.79 54 ILE A O 1
ATOM 427 N N . GLY A 1 55 ? 55.819 -18.332 27.214 1.00 12.04 55 GLY A N 1
ATOM 428 C CA . GLY A 1 55 ? 54.675 -17.659 27.815 1.00 15.02 55 GLY A CA 1
ATOM 429 C C . GLY A 1 55 ? 53.382 -18.409 27.682 1.00 12.86 55 GLY A C 1
ATOM 430 O O . 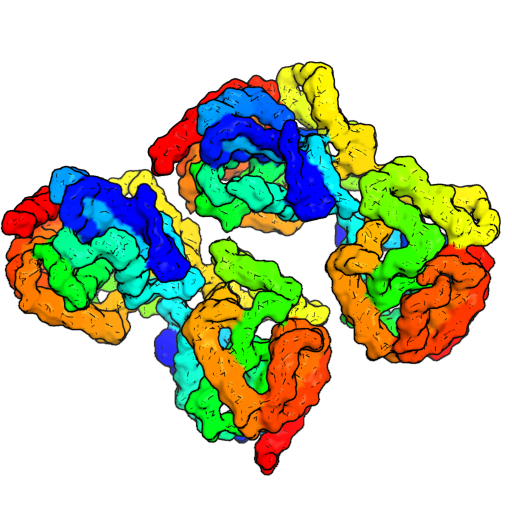GLY A 1 55 ? 52.326 -17.916 28.153 1.00 15.88 55 GLY A O 1
ATOM 431 N N . MET A 1 56 ? 53.407 -19.546 26.968 1.00 11.95 56 MET A N 1
ATOM 432 C CA . MET A 1 56 ? 52.198 -20.253 26.572 1.00 11.99 56 MET A CA 1
ATOM 433 C C . MET A 1 56 ? 52.309 -21.731 26.909 1.00 13.13 56 MET A C 1
ATOM 434 O O . MET A 1 56 ? 53.407 -22.275 27.000 1.00 16.19 56 MET A O 1
ATOM 439 N N . GLY A 1 57 ? 51.148 -22.380 27.006 1.00 13.67 57 GLY A N 1
ATOM 440 C CA . GLY A 1 57 ? 51.134 -23.833 27.248 1.00 15.46 57 GLY A CA 1
ATOM 441 C C . GLY A 1 57 ? 51.932 -24.168 28.475 1.00 15.53 57 GLY A C 1
ATOM 442 O O . GLY A 1 57 ? 51.840 -23.492 29.526 1.00 16.76 57 GLY A O 1
ATOM 443 N N . ALA A 1 58 ? 52.784 -25.170 28.334 1.00 12.81 58 ALA A N 1
ATOM 444 C CA . ALA A 1 58 ? 53.631 -25.643 29.439 1.00 13.06 58 ALA A CA 1
ATOM 445 C C . ALA A 1 58 ? 55.030 -25.018 29.415 1.00 18.68 58 ALA A C 1
ATOM 446 O O . ALA A 1 58 ? 55.889 -25.406 30.214 1.00 18.85 58 ALA A O 1
ATOM 448 N N . SER A 1 59 ? 55.284 -24.055 28.533 1.00 17.15 59 SER A N 1
ATOM 449 C CA . SER A 1 59 ? 56.644 -23.545 28.442 1.00 12.97 59 SER A CA 1
ATOM 450 C C . SER A 1 59 ? 56.914 -22.539 29.576 1.00 12.66 59 SER A C 1
ATOM 451 O O . SER A 1 59 ? 55.999 -22.032 30.233 1.00 16.83 59 SER A O 1
ATOM 454 N N . GLY A 1 60 ? 58.183 -22.286 29.772 1.00 12.81 60 GLY A N 1
ATOM 455 C CA . GLY A 1 60 ? 58.640 -21.174 30.589 1.00 12.58 60 GLY A CA 1
ATOM 456 C C . GLY A 1 60 ? 58.139 -19.850 30.051 1.00 19.04 60 GLY A C 1
ATOM 457 O O . GLY A 1 60 ? 57.638 -19.728 28.937 1.00 15.77 60 GLY A O 1
ATOM 458 N N . THR A 1 61 ? 58.331 -18.813 30.864 1.00 17.64 61 THR A N 1
ATOM 459 C CA . THR A 1 61 ? 57.929 -17.456 30.503 1.00 15.91 61 THR A CA 1
ATOM 460 C C . THR A 1 61 ? 59.142 -16.596 30.189 1.00 17.99 61 THR A C 1
ATOM 461 O O . THR A 1 61 ? 60.299 -17.001 30.323 1.00 16.08 61 THR A O 1
ATOM 465 N N . SER A 1 62 ? 58.881 -15.403 29.660 1.00 17.13 62 SER A N 1
ATOM 466 C CA . SER A 1 62 ? 59.976 -14.484 29.356 1.00 13.39 62 SER A CA 1
ATOM 467 C C . SER A 1 62 ? 60.264 -13.662 30.595 1.00 12.37 62 SER A C 1
ATOM 468 O O . SER A 1 62 ? 59.366 -12.939 31.055 1.00 14.91 62 SER A O 1
ATOM 471 N N . PRO A 1 63 ? 61.469 -13.752 31.189 1.00 14.41 63 PRO A N 1
ATOM 472 C CA . PRO A 1 63 ? 61.736 -12.997 32.421 1.00 13.65 63 PRO A CA 1
ATOM 473 C C . PRO A 1 63 ? 61.698 -11.509 32.222 1.00 12.47 63 PRO A C 1
ATOM 474 O O . PRO A 1 63 ? 61.459 -10.785 33.202 1.00 13.87 63 PRO A O 1
ATOM 478 N N . THR A 1 64 ? 61.873 -11.031 30.994 1.00 16.40 64 THR A N 1
ATOM 479 C CA . THR A 1 64 ? 61.750 -9.604 30.704 1.00 15.57 64 THR A CA 1
ATOM 480 C C . THR A 1 64 ? 60.391 -9.248 30.097 1.00 15.93 64 THR A C 1
ATOM 481 O O . THR A 1 64 ? 60.211 -8.111 29.662 1.00 15.16 64 THR A O 1
ATOM 485 N N . PHE A 1 65 ? 59.421 -10.183 30.090 1.00 12.48 65 PHE A N 1
ATOM 486 C CA . PHE A 1 65 ? 58.071 -9.956 29.495 1.00 11.46 65 PHE A CA 1
ATOM 487 C C . PHE A 1 65 ? 58.185 -9.453 28.067 1.00 16.67 65 PHE A C 1
ATOM 488 O O . PHE A 1 65 ? 57.506 -8.482 27.658 1.00 17.75 65 PHE A O 1
ATOM 496 N N . SER A 1 66 ? 59.102 -10.068 27.324 1.00 15.37 66 SER A N 1
ATOM 497 C CA . SER A 1 66 ? 59.359 -9.745 25.915 1.00 15.18 66 SER A CA 1
ATOM 498 C C . SER A 1 66 ? 58.545 -10.683 25.042 1.00 17.07 66 SER A C 1
ATOM 499 O O . SER A 1 66 ? 58.941 -11.812 24.795 1.00 14.59 66 SER A O 1
ATOM 502 N N . TYR A 1 67 ? 57.401 -10.194 24.561 1.00 12.74 67 TYR A N 1
ATOM 503 C CA . TYR A 1 67 ? 56.380 -11.048 23.949 1.00 11.70 67 TYR A CA 1
ATOM 504 C C . TYR A 1 67 ? 55.939 -10.474 22.606 1.00 14.77 67 TYR A C 1
ATOM 505 O O . TYR A 1 67 ? 54.878 -10.848 22.075 1.00 13.01 67 TYR A O 1
ATOM 514 N N . ARG A 1 68 ? 56.736 -9.590 22.015 1.00 13.26 68 ARG A N 1
ATOM 515 C CA . ARG A 1 68 ? 56.421 -9.166 20.645 1.00 12.16 68 ARG A CA 1
ATOM 516 C C . ARG A 1 68 ? 56.713 -10.307 19.664 1.00 14.61 68 ARG A C 1
ATOM 517 O O . ARG A 1 68 ? 57.448 -11.260 19.980 1.00 15.06 68 ARG A O 1
ATOM 525 N N . PHE A 1 69 ? 56.134 -10.203 18.448 1.00 14.76 69 PHE A N 1
ATOM 526 C CA . PHE A 1 69 ? 56.362 -11.234 17.416 1.00 13.23 69 PHE A CA 1
ATOM 527 C C . PHE A 1 69 ? 57.857 -11.498 17.229 1.00 15.12 69 PHE A C 1
ATOM 528 O O . PHE A 1 69 ? 58.304 -12.652 17.167 1.00 17.27 69 PHE A O 1
ATOM 536 N N . ALA A 1 70 ? 58.662 -10.427 17.202 1.00 15.34 70 ALA A N 1
ATOM 537 C CA . ALA A 1 70 ? 60.105 -10.588 17.037 1.00 16.52 70 ALA A CA 1
ATOM 538 C C . ALA A 1 70 ? 60.762 -11.385 18.174 1.00 13.69 70 ALA A C 1
ATOM 539 O O . ALA A 1 70 ? 61.748 -12.098 17.940 1.00 14.03 70 ALA A O 1
ATOM 541 N N . ASP A 1 71 ? 60.249 -11.242 19.395 1.00 16.65 71 ASP A N 1
ATOM 542 C CA . ASP A 1 71 ? 60.780 -12.013 20.528 1.00 14.73 71 ASP A CA 1
ATOM 543 C C . ASP A 1 71 ? 60.478 -13.487 20.331 1.00 17.71 71 ASP A C 1
ATOM 544 O O . ASP A 1 71 ? 61.353 -14.355 20.507 1.00 16.10 71 ASP A O 1
ATOM 549 N N . HIS A 1 72 ? 59.235 -13.793 19.955 1.00 13.48 72 HIS A N 1
ATOM 550 C CA . HIS A 1 72 ? 58.902 -15.202 19.686 1.00 14.84 72 HIS A CA 1
ATOM 551 C C . HIS A 1 72 ? 59.709 -15.763 18.512 1.00 13.94 72 HIS A C 1
ATOM 552 O O . HIS A 1 72 ? 60.013 -16.964 18.486 1.00 14.18 72 HIS A O 1
ATOM 559 N N . VAL A 1 73 ? 60.002 -14.939 17.486 1.00 14.12 73 VAL A N 1
ATOM 560 C CA . VAL A 1 73 ? 60.867 -15.406 16.401 1.00 16.08 73 VAL A CA 1
ATOM 561 C C . VAL A 1 73 ? 62.197 -15.858 16.987 1.00 19.60 73 VAL A C 1
ATOM 562 O O . VAL A 1 73 ? 62.693 -16.946 16.681 1.00 15.53 73 VAL A O 1
ATOM 566 N N . ARG A 1 74 ? 62.771 -15.032 17.872 1.00 14.63 74 ARG A N 1
ATOM 567 C CA . ARG A 1 74 ? 64.082 -15.347 18.460 1.00 17.68 74 ARG A CA 1
ATOM 568 C C . ARG A 1 74 ? 64.030 -16.583 19.352 1.00 15.31 74 ARG A C 1
ATOM 569 O O . ARG A 1 74 ? 64.930 -17.438 19.284 1.00 18.72 74 ARG A O 1
ATOM 577 N N . TYR A 1 75 ? 62.988 -16.699 20.180 1.00 14.42 75 TYR A N 1
ATOM 578 C CA . TYR A 1 75 ? 62.876 -17.881 21.045 1.00 14.39 75 TYR A CA 1
ATOM 579 C C . TYR A 1 75 ? 62.711 -19.141 20.209 1.00 16.46 75 TYR A C 1
ATOM 580 O O . TYR A 1 75 ? 63.387 -20.151 20.453 1.00 16.71 75 TYR A O 1
ATOM 589 N N . LEU A 1 76 ? 61.845 -19.085 19.193 1.00 16.54 76 LEU A N 1
ATOM 590 C CA . LEU A 1 76 ? 61.584 -20.294 18.407 1.00 15.08 76 LEU A CA 1
ATOM 591 C C . LEU A 1 76 ? 62.782 -20.645 17.521 1.00 18.71 76 LEU A C 1
ATOM 592 O O . LEU A 1 76 ? 63.021 -21.827 17.226 1.00 18.91 76 LEU A O 1
ATOM 597 N N . ASP A 1 77 ? 63.530 -19.632 17.071 1.00 18.91 77 ASP A N 1
ATOM 598 C CA . ASP A 1 77 ? 64.762 -19.886 16.336 1.00 20.66 77 ASP A CA 1
ATOM 599 C C . ASP A 1 77 ? 65.726 -20.667 17.205 1.00 19.26 77 ASP A C 1
ATOM 600 O O . ASP A 1 77 ? 66.354 -21.632 16.745 1.00 22.12 77 ASP A O 1
ATOM 605 N N . ALA A 1 78 ? 65.873 -20.245 18.471 1.00 16.74 78 ALA A N 1
ATOM 606 C CA . ALA A 1 78 ? 66.774 -20.965 19.367 1.00 19.06 78 ALA A CA 1
ATOM 607 C C . ALA A 1 78 ? 66.306 -22.384 19.568 1.00 18.54 78 ALA A C 1
ATOM 608 O O . ALA A 1 78 ? 67.130 -23.304 19.735 1.00 20.14 78 ALA A O 1
ATOM 610 N N . TRP A 1 79 ? 64.981 -22.583 19.592 1.00 17.02 79 TRP A N 1
ATOM 611 C CA . TRP A 1 79 ? 64.447 -23.947 19.643 1.00 22.86 79 TRP A CA 1
ATOM 612 C C . TRP A 1 79 ? 64.842 -24.773 18.407 1.00 21.39 79 TRP A C 1
ATOM 613 O O . TRP A 1 79 ? 65.295 -25.920 18.535 1.00 20.54 79 TRP A O 1
ATOM 624 N N . PHE A 1 80 ? 64.622 -24.237 17.193 1.00 18.65 80 PHE A N 1
ATOM 625 C CA . PHE A 1 80 ? 65.023 -24.963 15.984 1.00 22.06 80 PHE A CA 1
ATOM 626 C C . PHE A 1 80 ? 66.492 -25.349 16.052 1.00 21.47 80 PHE A C 1
ATOM 627 O O . PHE A 1 80 ? 66.870 -26.487 15.720 1.00 19.00 80 PHE A O 1
ATOM 635 N N . GLU A 1 81 ? 67.339 -24.423 16.545 1.00 23.83 81 GLU A N 1
ATOM 636 C CA . GLU A 1 81 ? 68.771 -24.721 16.535 1.00 21.57 81 GLU A CA 1
ATOM 637 C C . GLU A 1 81 ? 69.164 -25.693 17.649 1.00 21.87 81 GLU A C 1
ATOM 638 O O . GLU A 1 81 ? 69.940 -26.641 17.412 1.00 28.15 81 GLU A O 1
ATOM 644 N N . ALA A 1 82 ? 68.577 -25.553 18.831 1.00 21.33 82 ALA A N 1
ATOM 645 C CA . ALA A 1 82 ? 68.945 -26.440 19.936 1.00 24.55 82 ALA A CA 1
ATOM 646 C C . ALA A 1 82 ? 68.483 -27.875 19.682 1.00 27.16 82 ALA A C 1
ATOM 647 O O . ALA A 1 82 ? 69.205 -28.830 20.006 1.00 22.85 82 ALA A O 1
ATOM 649 N N . VAL A 1 83 ? 67.284 -28.045 19.115 1.00 25.28 83 VAL A N 1
ATOM 650 C CA . VAL A 1 83 ? 66.770 -29.388 18.838 1.00 25.44 83 VAL A CA 1
ATOM 651 C C . VAL A 1 83 ? 67.314 -29.928 17.532 1.00 27.31 83 VAL A C 1
ATOM 652 O O . VAL A 1 83 ? 67.260 -31.150 17.297 1.00 29.21 83 VAL A O 1
ATOM 656 N N . GLY A 1 84 ? 67.852 -29.068 16.670 1.00 24.12 84 GLY A N 1
ATOM 657 C CA . GLY A 1 84 ? 68.499 -29.553 15.461 1.00 29.28 84 GLY A CA 1
ATOM 658 C C . GLY A 1 84 ? 67.555 -29.793 14.311 1.00 27.23 84 GLY A C 1
ATOM 659 O O . GLY A 1 84 ? 67.811 -30.654 13.460 1.00 31.07 84 GLY A O 1
ATOM 660 N N . ILE A 1 85 ? 66.463 -29.044 14.266 1.00 24.94 85 ILE A N 1
ATOM 661 C CA . ILE A 1 85 ? 65.401 -29.218 13.283 1.00 25.12 85 ILE A CA 1
ATOM 662 C C . ILE A 1 85 ? 65.662 -28.213 12.164 1.00 22.27 85 ILE A C 1
ATOM 663 O O . ILE A 1 85 ? 65.010 -27.174 12.088 1.00 25.44 85 ILE A O 1
ATOM 668 N N . THR A 1 86 ? 66.641 -28.511 11.300 1.00 24.90 86 THR A N 1
ATOM 669 C CA . THR A 1 86 ? 67.101 -27.601 10.252 1.00 22.97 86 THR A CA 1
ATOM 670 C C . THR A 1 86 ? 67.189 -28.250 8.876 1.00 25.48 86 THR A C 1
ATOM 671 O O . THR A 1 86 ? 67.842 -27.694 7.980 1.00 28.47 86 THR A O 1
ATOM 675 N N . GLU A 1 87 ? 66.626 -29.440 8.695 1.00 24.05 87 GLU A N 1
ATOM 676 C CA . GLU A 1 87 ? 66.692 -30.117 7.408 1.00 27.07 87 GLU A CA 1
ATOM 677 C C . GLU A 1 87 ? 65.382 -30.837 7.106 1.00 25.74 87 GLU A C 1
ATOM 678 O O . GLU A 1 87 ? 64.840 -31.521 7.979 1.00 25.77 87 GLU A O 1
ATOM 684 N N . ASN A 1 88 ? 64.894 -30.702 5.874 1.00 24.96 88 ASN A N 1
ATOM 685 C CA . ASN A 1 88 ? 63.720 -31.462 5.416 1.00 24.59 88 ASN A CA 1
ATOM 686 C C . ASN A 1 88 ? 62.511 -31.247 6.338 1.00 23.96 88 ASN A C 1
ATOM 687 O O . ASN A 1 88 ? 61.807 -32.185 6.686 1.00 21.84 88 ASN A O 1
ATOM 692 N N . VAL A 1 89 ? 62.286 -30.015 6.779 1.00 21.67 89 VAL A N 1
ATOM 693 C CA . VAL A 1 89 ? 61.202 -29.748 7.735 1.00 20.11 89 VAL A CA 1
ATOM 694 C C . VAL A 1 89 ? 59.891 -29.565 6.989 1.00 22.31 89 VAL A C 1
ATOM 695 O O . VAL A 1 89 ? 59.809 -28.757 6.071 1.00 20.13 89 VAL A O 1
ATOM 699 N N . VAL A 1 90 ? 58.854 -30.305 7.371 1.00 23.23 90 VAL A N 1
ATOM 700 C CA . VAL A 1 90 ? 57.504 -29.946 6.944 1.00 19.76 90 VAL A CA 1
ATOM 701 C C . VAL A 1 90 ? 56.882 -29.128 8.069 1.00 19.07 90 VAL A C 1
ATOM 702 O O . VAL A 1 90 ? 56.721 -29.597 9.198 1.00 20.71 90 VAL A O 1
ATOM 706 N N . LEU A 1 91 ? 56.504 -27.897 7.781 1.00 18.78 91 LEU A N 1
ATOM 707 C CA . LEU A 1 91 ? 55.815 -27.111 8.776 1.00 18.16 91 LEU A CA 1
ATOM 708 C C . LEU A 1 91 ? 54.312 -27.284 8.653 1.00 22.70 91 LEU A C 1
ATOM 709 O O . LEU A 1 91 ? 53.771 -27.300 7.539 1.00 20.61 91 LEU A O 1
ATOM 714 N N . VAL A 1 92 ? 53.640 -27.371 9.795 1.00 18.64 92 VAL A N 1
ATOM 715 C CA . VAL A 1 92 ? 52.180 -27.467 9.879 1.00 17.47 92 VAL A CA 1
ATOM 716 C C . VAL A 1 92 ? 51.734 -26.371 10.839 1.00 16.86 92 VAL A C 1
ATOM 717 O O . VAL A 1 92 ? 52.034 -26.437 12.040 1.00 16.55 92 VAL A O 1
ATOM 721 N N . VAL A 1 93 ? 51.050 -25.332 10.317 1.00 16.71 93 VAL A N 1
ATOM 722 C CA . VAL A 1 93 ? 50.988 -24.059 11.043 1.00 16.19 93 VAL A CA 1
ATOM 723 C C . VAL A 1 93 ? 49.588 -23.433 11.003 1.00 15.95 93 VAL A C 1
ATOM 724 O O . VAL A 1 93 ? 48.787 -23.668 10.082 1.00 17.62 93 VAL A O 1
ATOM 728 N N . HIS A 1 94 ? 49.307 -22.670 12.035 1.00 15.46 94 HIS A N 1
ATOM 729 C CA . HIS A 1 94 ? 48.012 -22.069 12.319 1.00 16.01 94 HIS A CA 1
ATOM 730 C C . HIS A 1 94 ? 48.181 -20.712 12.986 1.00 15.02 94 HIS A C 1
ATOM 731 O O . HIS A 1 94 ? 48.969 -20.579 13.921 1.00 15.15 94 HIS A O 1
ATOM 738 N N . ASP A 1 95 ? 47.400 -19.718 12.569 1.00 14.62 95 ASP A N 1
ATOM 739 C CA . ASP A 1 95 ? 47.343 -18.435 13.344 1.00 16.41 95 ASP A CA 1
ATOM 740 C C . ASP A 1 95 ? 48.762 -17.889 13.493 1.00 14.49 95 ASP A C 1
ATOM 741 O O . ASP A 1 95 ? 49.512 -17.873 12.499 1.00 15.78 95 ASP A O 1
ATOM 746 N N . TRP A 1 96 ? 49.182 -17.443 14.690 1.00 14.18 96 TRP A N 1
ATOM 747 C CA . TRP A 1 96 ? 50.519 -16.871 14.783 1.00 13.98 96 TRP A CA 1
ATOM 748 C C . TRP A 1 96 ? 51.620 -17.904 14.552 1.00 14.06 96 TRP A C 1
ATOM 749 O O . TRP A 1 96 ? 52.721 -17.521 14.121 1.00 14.22 96 TRP A O 1
ATOM 760 N N . GLY A 1 97 ? 51.328 -19.200 14.759 1.00 14.20 97 GLY A N 1
ATOM 761 C CA . GLY A 1 97 ? 52.275 -20.224 14.335 1.00 15.36 97 GLY A CA 1
ATOM 762 C C . GLY A 1 97 ? 52.594 -20.172 12.859 1.00 15.02 97 GLY A C 1
ATOM 763 O O . GLY A 1 97 ? 53.744 -20.431 12.435 1.00 15.57 97 GLY A O 1
ATOM 764 N N . SER A 1 98 ? 51.595 -19.790 12.038 1.00 15.08 98 SER A N 1
ATOM 765 C CA . SER A 1 98 ? 51.859 -19.608 10.616 1.00 20.86 98 SER A CA 1
ATOM 766 C C . SER A 1 98 ? 52.756 -18.403 10.330 1.00 15.46 98 SER A C 1
ATOM 767 O O . SER A 1 98 ? 53.694 -18.509 9.516 1.00 16.12 98 SER A O 1
ATOM 770 N N . ALA A 1 99 ? 52.579 -17.295 11.052 1.00 15.04 99 ALA A N 1
ATOM 771 C CA . ALA A 1 99 ? 53.525 -16.193 10.869 1.00 15.03 99 ALA A CA 1
ATOM 772 C C . ALA A 1 99 ? 54.940 -16.616 11.285 1.00 15.15 99 ALA A C 1
ATOM 773 O O . ALA A 1 99 ? 55.921 -16.335 10.570 1.00 16.17 99 ALA A O 1
ATOM 775 N N . LEU A 1 100 ? 55.048 -17.422 12.359 1.00 14.98 100 LEU A N 1
ATOM 776 C CA . LEU A 1 100 ? 56.362 -17.896 12.752 1.00 20.51 100 LEU A CA 1
ATOM 777 C C . LEU A 1 100 ? 56.917 -18.872 11.734 1.00 18.30 100 LEU A C 1
ATOM 778 O O . LEU A 1 100 ? 58.078 -18.762 11.300 1.00 15.97 100 LEU A O 1
ATOM 783 N N . GLY A 1 101 ? 56.072 -19.806 11.267 1.00 15.85 101 GLY A N 1
ATOM 784 C CA . GLY A 1 101 ? 56.560 -20.770 10.279 1.00 16.40 101 GLY A CA 1
ATOM 785 C C . GLY A 1 101 ? 56.892 -20.104 8.953 1.00 16.74 101 GLY A C 1
ATOM 786 O O . GLY A 1 101 ? 57.950 -20.359 8.361 1.00 17.14 101 GLY A O 1
ATOM 787 N N . PHE A 1 102 ? 56.021 -19.185 8.501 1.00 16.58 102 PHE A N 1
ATOM 788 C CA . PHE A 1 102 ? 56.291 -18.520 7.232 1.00 17.72 102 PHE A CA 1
ATOM 789 C C . PHE A 1 102 ? 57.588 -17.700 7.330 1.00 17.11 102 PHE A C 1
ATOM 790 O O . PHE A 1 102 ? 58.386 -17.661 6.378 1.00 20.33 102 PHE A O 1
ATOM 798 N N . TYR A 1 103 ? 57.835 -17.075 8.492 1.00 17.95 103 TYR A N 1
ATOM 799 C CA . TYR A 1 103 ? 59.013 -16.208 8.582 1.00 18.03 103 TYR A CA 1
ATOM 800 C C . TYR A 1 103 ? 60.276 -17.038 8.648 1.00 22.37 103 TYR A C 1
ATOM 801 O O . TYR A 1 103 ? 61.325 -16.623 8.133 1.00 18.56 103 TYR A O 1
ATOM 810 N N . ARG A 1 104 ? 60.167 -18.235 9.254 1.00 18.44 104 ARG A N 1
ATOM 811 C CA . ARG A 1 104 ? 61.267 -19.183 9.237 1.00 19.45 104 ARG A CA 1
ATOM 812 C C . ARG A 1 104 ? 61.583 -19.618 7.813 1.00 19.13 104 ARG A C 1
ATOM 813 O O . ARG A 1 104 ? 62.754 -19.678 7.416 1.00 20.37 104 ARG A O 1
ATOM 821 N 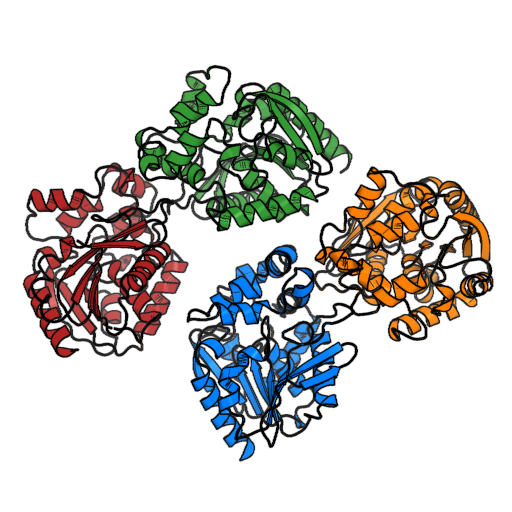N . ALA A 1 105 ? 60.535 -19.909 7.022 1.00 17.96 105 ALA A N 1
ATOM 822 C CA . ALA A 1 105 ? 60.729 -20.372 5.646 1.00 18.55 105 ALA A CA 1
ATOM 823 C C . ALA A 1 105 ? 61.322 -19.272 4.780 1.00 20.04 105 ALA A C 1
ATOM 824 O O . ALA A 1 105 ? 62.110 -19.554 3.853 1.00 21.31 105 ALA A O 1
ATOM 826 N N . LEU A 1 106 ? 60.974 -18.026 5.099 1.00 19.03 106 LEU A N 1
ATOM 827 C CA . LEU A 1 106 ? 61.534 -16.919 4.333 1.00 23.42 106 LEU A CA 1
ATOM 828 C C . LEU A 1 106 ? 63.050 -16.865 4.519 1.00 20.00 106 LEU A C 1
ATOM 829 O O . LEU A 1 106 ? 63.808 -16.664 3.553 1.00 21.45 106 LEU A O 1
ATOM 834 N N . ARG A 1 107 ? 63.509 -17.090 5.751 1.00 20.13 107 ARG A N 1
ATOM 835 C CA . ARG A 1 107 ? 64.905 -16.858 6.057 1.00 20.93 107 ARG A CA 1
ATOM 836 C C . ARG A 1 107 ? 65.769 -18.076 5.797 1.00 25.71 107 ARG A C 1
ATOM 837 O O . ARG A 1 107 ? 66.942 -17.925 5.445 1.00 29.44 107 ARG A O 1
ATOM 845 N N . TYR A 1 108 ? 65.182 -19.269 5.897 1.00 19.67 108 TYR A N 1
ATOM 846 C CA . TYR A 1 108 ? 65.887 -20.535 5.724 1.00 23.08 108 TYR A CA 1
ATOM 847 C C . TYR A 1 108 ? 65.092 -21.451 4.806 1.00 24.66 108 TYR A C 1
ATOM 848 O O . TYR A 1 108 ? 64.769 -22.584 5.184 1.00 24.21 108 TYR A O 1
ATOM 857 N N . PRO A 1 109 ? 64.761 -20.997 3.592 1.00 20.28 109 PRO A N 1
ATOM 858 C CA . PRO A 1 109 ? 63.983 -21.854 2.691 1.00 21.05 109 PRO A CA 1
ATOM 859 C C . PRO A 1 109 ? 64.665 -23.185 2.378 1.00 27.84 109 PRO A C 1
ATOM 860 O O . PRO A 1 109 ? 63.972 -24.168 2.097 1.00 26.13 109 PRO A O 1
ATOM 864 N N . GLU A 1 110 ? 66.000 -23.273 2.454 1.00 28.82 110 GLU A N 1
ATOM 865 C CA . GLU A 1 110 ? 66.678 -24.528 2.136 1.00 29.51 110 GLU A CA 1
ATOM 866 C C . GLU A 1 110 ? 66.440 -25.595 3.192 1.00 26.19 110 GLU A C 1
ATOM 867 O O . GLU A 1 110 ? 66.750 -26.774 2.947 1.00 29.30 110 GLU A O 1
ATOM 873 N N . GLN A 1 111 ? 65.855 -25.217 4.330 1.00 22.84 111 GLN A N 1
ATOM 874 C CA . GLN A 1 111 ? 65.535 -26.167 5.381 1.00 20.96 111 GLN A CA 1
ATOM 875 C C . GLN A 1 111 ? 64.130 -26.734 5.290 1.00 24.78 111 GLN A C 1
ATOM 876 O O . GLN A 1 111 ? 63.803 -27.651 6.065 1.00 25.76 111 GLN A O 1
ATOM 882 N N . ILE A 1 112 ? 63.287 -26.203 4.406 1.00 24.73 112 ILE A N 1
ATOM 883 C CA . ILE A 1 112 ? 61.846 -26.435 4.476 1.00 20.50 112 ILE A CA 1
ATOM 884 C C . ILE A 1 112 ? 61.438 -27.309 3.294 1.00 21.47 112 ILE A C 1
ATOM 885 O O . ILE A 1 112 ? 61.555 -26.898 2.137 1.00 28.00 112 ILE A O 1
ATOM 890 N N . ALA A 1 113 ? 60.957 -28.506 3.595 1.00 21.72 113 ALA A N 1
ATOM 891 C CA . ALA A 1 113 ? 60.483 -29.440 2.585 1.00 23.38 113 ALA A CA 1
ATOM 892 C C . ALA A 1 113 ? 59.060 -29.133 2.133 1.00 21.52 113 ALA A C 1
ATOM 893 O O . ALA A 1 113 ? 58.728 -29.383 0.979 1.00 23.74 113 ALA A O 1
ATOM 895 N N . GLY A 1 114 ? 58.212 -28.611 3.016 1.00 23.25 114 GLY A N 1
ATOM 896 C CA . GLY A 1 114 ? 56.872 -28.238 2.590 1.00 23.73 114 GLY A CA 1
ATOM 897 C C . GLY A 1 114 ? 56.162 -27.535 3.722 1.00 22.40 114 GLY A C 1
ATOM 898 O O . GLY A 1 114 ? 56.603 -27.561 4.873 1.00 20.31 114 GLY A O 1
ATOM 899 N N . ILE A 1 115 ? 55.053 -26.881 3.388 1.00 19.86 115 ILE A N 1
ATOM 900 C CA . ILE A 1 115 ? 54.305 -26.118 4.376 1.00 19.22 115 ILE A CA 1
ATOM 901 C C . ILE A 1 115 ? 52.835 -26.450 4.249 1.00 20.63 115 ILE A C 1
ATOM 902 O O . ILE A 1 115 ? 52.238 -26.216 3.186 1.00 20.43 115 ILE A O 1
ATOM 907 N N . ALA A 1 116 ? 52.232 -26.926 5.347 1.00 18.85 116 ALA A N 1
ATOM 908 C CA . ALA A 1 116 ? 50.778 -27.081 5.444 1.00 18.80 116 ALA A CA 1
ATOM 909 C C . ALA A 1 116 ? 50.257 -26.015 6.374 1.00 18.10 116 ALA A C 1
ATOM 910 O O . ALA A 1 116 ? 50.725 -25.908 7.522 1.00 17.72 116 ALA A O 1
ATOM 912 N N . TYR A 1 117 ? 49.326 -25.202 5.901 1.00 18.00 117 TYR A N 1
ATOM 913 C CA . TYR A 1 117 ? 48.885 -24.065 6.713 1.00 17.43 117 TYR A CA 1
ATOM 914 C C . TYR A 1 117 ? 47.368 -23.983 6.691 1.00 17.34 117 TYR A C 1
ATOM 915 O O . TYR A 1 117 ? 46.726 -24.500 5.773 1.00 17.76 117 TYR A O 1
ATOM 924 N N . MET A 1 118 ? 46.826 -23.303 7.690 1.00 17.57 118 MET A N 1
ATOM 925 C CA . MET A 1 118 ? 45.398 -23.200 7.955 1.00 16.68 118 MET A CA 1
ATOM 926 C C . MET A 1 118 ? 45.135 -21.992 8.843 1.00 18.03 118 MET A C 1
ATOM 927 O O . MET A 1 118 ? 45.930 -21.666 9.730 1.00 17.48 118 MET A O 1
ATOM 932 N N . ASP A 1 119 ? 44.010 -21.323 8.579 1.00 16.12 119 ASP A N 1
ATOM 933 C CA . ASP A 1 119 ? 43.611 -20.039 9.119 1.00 16.10 119 ASP A CA 1
ATOM 934 C C . ASP A 1 119 ? 44.829 -19.232 9.555 1.00 17.72 119 ASP A C 1
ATOM 935 O O . ASP A 1 119 ? 45.067 -18.939 10.737 1.00 17.31 119 ASP A O 1
ATOM 940 N N . ALA A 1 120 ? 45.574 -18.819 8.543 1.00 17.73 120 ALA A N 1
ATOM 941 C CA . ALA A 1 120 ? 46.931 -18.332 8.631 1.00 15.55 120 ALA A CA 1
ATOM 942 C C . ALA A 1 120 ? 47.017 -16.849 8.307 1.00 21.02 120 ALA A C 1
ATOM 943 O O . ALA A 1 120 ? 46.173 -16.278 7.608 1.00 19.10 120 ALA A O 1
ATOM 945 N N . LEU A 1 121 ? 48.096 -16.258 8.794 1.00 15.22 121 LEU A N 1
ATOM 946 C CA . LEU A 1 121 ? 48.444 -14.863 8.472 1.00 15.13 121 LEU A CA 1
ATOM 947 C C . LEU A 1 121 ? 49.293 -14.842 7.207 1.00 15.60 121 LEU A C 1
ATOM 948 O O . LEU A 1 121 ? 50.506 -14.936 7.259 1.00 18.39 121 LEU A O 1
ATOM 953 N N . VAL A 1 122 ? 48.648 -14.729 6.037 1.00 15.94 122 VAL A N 1
ATOM 954 C CA . VAL A 1 122 ? 49.347 -14.896 4.780 1.00 16.45 122 VAL A CA 1
ATOM 955 C C . VAL A 1 122 ? 49.823 -13.574 4.191 1.00 16.51 122 VAL A C 1
ATOM 956 O O . VAL A 1 122 ? 50.660 -13.602 3.281 1.00 17.78 122 VAL A O 1
ATOM 960 N N . GLN A 1 123 ? 49.323 -12.462 4.689 1.00 17.14 123 GLN A N 1
ATOM 961 C CA . GLN A 1 123 ? 49.761 -11.116 4.317 1.00 16.61 123 GLN A CA 1
ATOM 962 C C . GLN A 1 123 ? 49.281 -10.156 5.403 1.00 17.71 123 GLN A C 1
ATOM 963 O O . GLN A 1 123 ? 48.465 -10.531 6.255 1.00 17.60 123 GLN A O 1
ATOM 969 N N . PRO A 1 124 ? 49.732 -8.891 5.381 1.00 19.20 124 PRO A N 1
ATOM 970 C CA . PRO A 1 124 ? 49.187 -7.916 6.333 1.00 19.22 124 PRO A CA 1
ATOM 971 C C . PRO A 1 124 ? 47.680 -7.769 6.145 1.00 19.25 124 PRO A C 1
ATOM 972 O O . PRO A 1 124 ? 47.154 -7.844 5.026 1.00 18.61 124 PRO A O 1
ATOM 976 N N . ARG A 1 125 ? 46.985 -7.629 7.258 1.00 16.46 125 ARG A N 1
ATOM 977 C CA . ARG A 1 125 ? 45.530 -7.705 7.288 1.00 21.53 125 ARG A CA 1
ATOM 978 C C . ARG A 1 125 ? 44.928 -6.337 7.020 1.00 23.82 125 ARG A C 1
ATOM 979 O O . ARG A 1 125 ? 45.596 -5.306 7.144 1.00 19.34 125 ARG A O 1
ATOM 987 N N . THR A 1 126 ? 43.650 -6.342 6.647 1.00 22.31 126 THR A N 1
ATOM 988 C CA . THR A 1 126 ? 42.839 -5.124 6.605 1.00 18.90 126 THR A CA 1
ATOM 989 C C . THR A 1 126 ? 41.683 -5.296 7.578 1.00 18.51 126 THR A C 1
ATOM 990 O O . THR A 1 126 ? 41.287 -6.428 7.893 1.00 20.86 126 THR A O 1
ATOM 994 N N . TRP A 1 127 ? 41.086 -4.178 8.001 1.00 18.84 127 TRP A N 1
ATOM 995 C CA . TRP A 1 127 ? 40.010 -4.296 8.983 1.00 20.01 127 TRP A CA 1
ATOM 996 C C . TRP A 1 127 ? 38.811 -5.077 8.448 1.00 22.42 127 TRP A C 1
ATOM 997 O O . TRP A 1 127 ? 38.205 -5.868 9.188 1.00 26.36 127 TRP A O 1
ATOM 1008 N N . ALA A 1 128 ? 38.478 -4.912 7.161 1.00 22.03 128 ALA A N 1
ATOM 1009 C CA . ALA A 1 128 ? 37.357 -5.652 6.578 1.00 24.54 128 ALA A CA 1
ATOM 1010 C C . ALA A 1 128 ? 37.512 -7.166 6.692 1.00 26.54 128 ALA A C 1
ATOM 1011 O O . ALA A 1 128 ? 36.531 -7.879 6.939 1.00 30.65 128 ALA A O 1
ATOM 1013 N N . GLY A 1 129 ? 38.727 -7.682 6.498 1.00 25.77 129 GLY A N 1
ATOM 1014 C CA . GLY A 1 129 ? 38.954 -9.120 6.593 1.00 20.61 129 GLY A CA 1
ATOM 1015 C C . GLY A 1 129 ? 38.694 -9.701 7.974 1.00 25.51 129 GLY A C 1
ATOM 1016 O O . GLY A 1 129 ? 38.525 -10.922 8.097 1.00 26.66 129 GLY A O 1
ATOM 1017 N N . PHE A 1 130 ? 38.633 -8.850 9.018 1.00 22.49 130 PHE A N 1
ATOM 1018 C CA . PHE A 1 130 ? 38.321 -9.369 10.343 1.00 22.76 130 PHE A CA 1
ATOM 1019 C C . PHE A 1 130 ? 36.868 -9.785 10.446 1.00 28.26 130 PHE A C 1
ATOM 1020 O O . PHE A 1 130 ? 36.514 -10.494 11.394 1.00 28.04 130 PHE A O 1
ATOM 1028 N N . THR A 1 131 ? 36.031 -9.360 9.483 1.00 26.08 131 THR A N 1
ATOM 1029 C CA . THR A 1 131 ? 34.584 -9.535 9.550 1.00 26.59 131 THR A CA 1
ATOM 1030 C C . THR A 1 131 ? 34.056 -9.386 10.975 1.00 24.62 131 THR A C 1
ATOM 1031 O O . THR A 1 131 ? 34.225 -8.328 11.582 1.00 25.98 131 THR A O 1
ATOM 1035 N N . ASP A 1 132 ? 33.398 -10.417 11.500 1.00 27.67 132 ASP A N 1
ATOM 1036 C CA . ASP A 1 132 ? 32.707 -10.237 12.773 1.00 32.71 132 ASP A CA 1
ATOM 1037 C C . ASP A 1 132 ? 33.651 -10.232 13.975 1.00 30.36 132 ASP A C 1
ATOM 1038 O O . ASP A 1 132 ? 33.179 -10.048 15.107 1.00 28.71 132 ASP A O 1
ATOM 1043 N N . TYR A 1 133 ? 34.955 -10.441 13.768 1.00 26.73 133 TYR A N 1
ATOM 1044 C CA . TYR A 1 133 ? 35.935 -10.213 14.833 1.00 27.33 133 TYR A CA 1
ATOM 1045 C C . TYR A 1 133 ? 36.413 -8.773 14.892 1.00 24.71 133 TYR A C 1
ATOM 1046 O O . TYR A 1 133 ? 37.189 -8.432 15.791 1.00 21.01 133 TYR A O 1
ATOM 1055 N N . GLU A 1 134 ? 35.999 -7.911 13.962 1.00 23.11 134 GLU A N 1
ATOM 1056 C CA . GLU A 1 134 ? 36.538 -6.545 13.967 1.00 22.55 134 GLU A CA 1
ATOM 1057 C C . GLU A 1 134 ? 36.287 -5.772 15.273 1.00 21.50 134 GLU A C 1
ATOM 1058 O O . GLU A 1 134 ? 37.226 -5.133 15.781 1.00 23.70 134 GLU A O 1
ATOM 1064 N N . PRO A 1 135 ? 35.083 -5.781 15.872 1.00 25.80 135 PRO A N 1
ATOM 1065 C CA . PRO A 1 135 ? 34.901 -5.028 17.117 1.00 25.87 135 PRO A CA 1
ATOM 1066 C C . PRO A 1 135 ? 35.866 -5.475 18.217 1.00 23.88 135 PRO A C 1
ATOM 1067 O O . PRO A 1 135 ? 36.622 -4.646 18.761 1.00 23.87 135 PRO A O 1
ATOM 1071 N N . LEU A 1 136 ? 35.877 -6.783 18.507 1.00 22.65 136 LEU A N 1
ATOM 1072 C CA . LEU A 1 136 ? 36.760 -7.281 19.558 1.00 21.19 136 LEU A CA 1
ATOM 1073 C C . LEU A 1 136 ? 38.185 -6.878 19.278 1.00 20.91 136 LEU A C 1
ATOM 1074 O O . LEU A 1 136 ? 38.874 -6.338 20.150 1.00 19.27 136 LEU A O 1
ATOM 1079 N N . MET A 1 137 ? 38.657 -7.149 18.056 1.00 23.48 137 MET A N 1
ATOM 1080 C CA . MET A 1 137 ? 40.075 -6.937 17.805 1.00 22.42 137 MET A CA 1
ATOM 1081 C C . MET A 1 137 ? 40.402 -5.449 17.789 1.00 22.28 137 MET A C 1
ATOM 1082 O O . MET A 1 137 ? 41.444 -5.030 18.326 1.00 23.62 137 MET A O 1
ATOM 1087 N N . ARG A 1 138 ? 39.480 -4.611 17.295 1.00 18.60 138 ARG A N 1
ATOM 1088 C CA . ARG A 1 138 ? 39.754 -3.185 17.405 1.00 23.18 138 ARG A CA 1
ATOM 1089 C C . ARG A 1 138 ? 39.868 -2.782 18.870 1.00 21.31 138 ARG A C 1
ATOM 1090 O O . ARG A 1 138 ? 40.777 -2.026 19.248 1.00 22.66 138 ARG A O 1
ATOM 1098 N N . ALA A 1 139 ? 38.994 -3.316 19.723 1.00 17.74 139 ALA A N 1
ATOM 1099 C CA . ALA A 1 139 ? 39.028 -2.918 21.125 1.00 20.18 139 ALA A CA 1
ATOM 1100 C C . ALA A 1 139 ? 40.301 -3.397 21.818 1.00 19.30 139 ALA A C 1
ATOM 1101 O O . ALA A 1 139 ? 40.828 -2.715 22.717 1.00 21.32 139 ALA A O 1
ATOM 1103 N N . LEU A 1 140 ? 40.785 -4.585 21.456 1.00 20.15 140 LEU A N 1
ATOM 1104 C CA . LEU A 1 140 ? 41.967 -5.080 22.137 1.00 16.36 140 LEU A CA 1
ATOM 1105 C C . LEU A 1 140 ? 43.171 -4.220 21.832 1.00 11.97 140 LEU A C 1
ATOM 1106 O O . LEU A 1 140 ? 44.144 -4.200 22.619 1.00 16.17 140 LEU A O 1
ATOM 1111 N N . ARG A 1 141 ? 43.102 -3.475 20.730 1.00 13.89 141 ARG A N 1
ATOM 1112 C CA . ARG A 1 141 ? 44.208 -2.671 20.307 1.00 14.69 141 ARG A CA 1
ATOM 1113 C C . ARG A 1 141 ? 44.056 -1.244 20.811 1.00 17.65 141 ARG A C 1
ATOM 1114 O O . ARG A 1 141 ? 44.906 -0.400 20.524 1.00 27.41 141 ARG A O 1
ATOM 1122 N N . THR A 1 142 ? 43.018 -0.979 21.604 1.00 20.26 142 THR A N 1
ATOM 1123 C CA . THR A 1 142 ? 42.928 0.248 22.375 1.00 16.68 142 THR A CA 1
ATOM 1124 C C . THR A 1 142 ? 43.260 -0.032 23.837 1.00 17.60 142 THR A C 1
ATOM 1125 O O . THR A 1 142 ? 43.592 -1.139 24.243 1.00 20.01 142 THR A O 1
ATOM 1129 N N . GLU A 1 143 ? 43.148 1.016 24.657 1.00 19.33 143 GLU A N 1
ATOM 1130 C CA . GLU A 1 143 ? 43.393 0.883 26.074 1.00 22.01 143 GLU A CA 1
ATOM 1131 C C . GLU A 1 143 ? 42.438 -0.071 26.762 1.00 18.50 143 GLU A C 1
ATOM 1132 O O . GLU A 1 143 ? 42.686 -0.400 27.925 1.00 21.64 143 GLU A O 1
ATOM 1138 N N A GLN A 1 144 ? 41.368 -0.519 26.089 0.42 16.36 144 GLN A N 1
ATOM 1139 N N B GLN A 1 144 ? 41.362 -0.520 26.086 0.58 15.83 144 GLN A N 1
ATOM 1140 C CA A GLN A 1 144 ? 40.475 -1.510 26.675 0.42 17.95 144 GLN A CA 1
ATOM 1141 C CA B GLN A 1 144 ? 40.463 -1.516 26.661 0.58 18.00 144 GLN A CA 1
ATOM 1142 C C A GLN A 1 144 ? 41.133 -2.883 26.775 0.42 15.63 144 GLN A C 1
ATOM 1143 C C B GLN A 1 144 ? 41.125 -2.887 26.768 0.58 15.34 144 GLN A C 1
ATOM 1144 O O A GLN A 1 144 ? 40.657 -3.750 27.520 0.42 16.62 144 GLN A O 1
ATOM 1145 O O B GLN A 1 144 ? 40.637 -3.762 27.497 0.58 15.63 144 GLN A O 1
ATOM 1156 N N . GLY A 1 145 ? 42.218 -3.090 26.021 1.00 16.20 145 GLY A N 1
ATOM 1157 C CA . GLY A 1 145 ? 42.777 -4.428 25.883 1.00 12.78 145 GLY A CA 1
ATOM 1158 C C . GLY A 1 145 ? 43.316 -4.992 27.175 1.00 16.22 145 GLY A C 1
ATOM 1159 O O . GLY A 1 145 ? 43.189 -6.188 27.432 1.00 17.06 145 GLY A O 1
ATOM 1160 N N . GLU A 1 146 ? 43.923 -4.143 28.003 1.00 13.92 146 GLU A N 1
ATOM 1161 C CA . GLU A 1 146 ? 44.422 -4.668 29.275 1.00 15.44 146 GLU A CA 1
ATOM 1162 C C . GLU A 1 146 ? 43.298 -5.287 30.078 1.00 14.85 146 GLU A C 1
ATOM 1163 O O . GLU A 1 146 ? 43.440 -6.400 30.610 1.00 15.15 146 GLU A O 1
ATOM 1169 N N . ARG A 1 147 ? 42.131 -4.610 30.119 1.00 16.97 147 ARG A N 1
ATOM 1170 C CA . ARG A 1 147 ? 41.033 -5.169 30.895 1.00 17.42 147 ARG A CA 1
ATOM 1171 C C . ARG A 1 147 ? 40.511 -6.444 30.239 1.00 16.21 147 ARG A C 1
ATOM 1172 O O . ARG A 1 147 ? 40.294 -7.468 30.897 1.00 14.64 147 ARG A O 1
ATOM 1180 N N . MET A 1 148 ? 40.369 -6.417 28.914 1.00 17.34 148 MET A N 1
ATOM 1181 C CA . MET A 1 148 ? 39.695 -7.529 28.264 1.00 15.01 148 MET A CA 1
ATOM 1182 C C . MET A 1 148 ? 40.568 -8.761 28.287 1.00 13.08 148 MET A C 1
ATOM 1183 O O . MET A 1 148 ? 40.087 -9.874 28.559 1.00 16.93 148 MET A O 1
ATOM 1188 N N . ALA A 1 149 ? 41.859 -8.584 27.977 1.00 15.97 149 ALA A N 1
ATOM 1189 C CA . ALA A 1 149 ? 42.727 -9.767 27.889 1.00 12.60 149 ALA A CA 1
ATOM 1190 C C . ALA A 1 149 ? 43.296 -10.136 29.236 1.00 18.35 149 ALA A C 1
ATOM 1191 O O . ALA A 1 149 ? 43.379 -11.321 29.556 1.00 18.77 149 ALA A O 1
ATOM 1193 N N . LEU A 1 150 ? 43.728 -9.142 30.010 1.00 15.75 150 LEU A N 1
ATOM 1194 C CA . LEU A 1 150 ? 44.391 -9.510 31.260 1.00 15.65 150 LEU A CA 1
ATOM 1195 C C . LEU A 1 150 ? 43.401 -9.713 32.400 1.00 17.78 150 LEU A C 1
ATOM 1196 O O . LEU A 1 150 ? 43.402 -10.772 33.039 1.00 18.58 150 LEU A O 1
ATOM 1201 N N . ALA A 1 151 ? 42.595 -8.704 32.717 1.00 16.92 151 ALA A N 1
ATOM 1202 C CA . ALA A 1 151 ? 41.648 -8.912 33.816 1.00 15.87 151 ALA A CA 1
ATOM 1203 C C . ALA A 1 151 ? 40.601 -9.978 33.487 1.00 18.53 151 ALA A C 1
ATOM 1204 O O . ALA A 1 151 ? 40.173 -10.700 34.381 1.00 22.82 151 ALA A O 1
ATOM 1206 N N . GLU A 1 152 ? 40.138 -10.068 32.239 1.00 18.31 152 GLU A N 1
ATOM 1207 C CA . GLU A 1 152 ? 39.006 -10.925 31.924 1.00 19.63 152 GLU A CA 1
ATOM 1208 C C . GLU A 1 152 ? 39.361 -12.163 31.088 1.00 19.96 152 GLU A C 1
ATOM 1209 O O . GLU A 1 152 ? 38.481 -13.001 30.840 1.00 22.39 152 GLU A O 1
ATOM 1215 N N . ASN A 1 153 ? 40.615 -12.291 30.648 1.00 17.72 153 ASN A N 1
ATOM 1216 C CA . ASN A 1 153 ? 41.076 -13.454 29.904 1.00 15.40 153 ASN A CA 1
ATOM 1217 C C . ASN A 1 153 ? 40.184 -13.773 28.696 1.00 15.54 153 ASN A C 1
ATOM 1218 O O . ASN A 1 153 ? 39.812 -14.919 28.480 1.00 18.59 153 ASN A O 1
ATOM 1223 N N . VAL A 1 154 ? 39.911 -12.769 27.866 1.00 17.32 154 VAL A N 1
ATOM 1224 C CA . VAL A 1 154 ? 38.899 -12.932 26.814 1.00 15.73 154 VAL A CA 1
ATOM 1225 C C . VAL A 1 154 ? 39.326 -13.968 25.767 1.00 19.77 154 VAL A C 1
ATOM 1226 O O . VAL A 1 154 ? 38.483 -14.662 25.187 1.00 17.15 154 VAL A O 1
ATOM 1230 N N . PHE A 1 155 ? 40.614 -14.073 25.455 1.00 18.56 155 PHE A N 1
ATOM 1231 C CA . PHE A 1 155 ? 40.995 -15.029 24.404 1.00 15.76 155 PHE A CA 1
ATOM 1232 C C . PHE A 1 155 ? 40.648 -16.461 24.796 1.00 15.69 155 PHE A C 1
ATOM 1233 O O . PHE A 1 155 ? 40.135 -17.225 23.972 1.00 17.79 155 PHE A O 1
ATOM 1241 N N . VAL A 1 156 ? 40.900 -16.850 26.046 1.00 17.64 156 VAL A N 1
ATOM 1242 C CA . VAL A 1 156 ? 40.563 -18.214 26.451 1.00 16.79 156 VAL A CA 1
ATOM 1243 C C . VAL A 1 156 ? 39.079 -18.369 26.722 1.00 16.68 156 VAL A C 1
ATOM 1244 O O . VAL A 1 156 ? 38.454 -19.350 26.292 1.00 19.13 156 VAL A O 1
ATOM 1248 N N . GLU A 1 157 ? 38.483 -17.403 27.434 1.00 18.79 157 GLU A N 1
ATOM 1249 C CA . GLU A 1 157 ? 37.129 -17.634 27.936 1.00 22.99 157 GLU A CA 1
ATOM 1250 C C . GLU A 1 157 ? 36.076 -17.392 26.884 1.00 24.03 157 GLU A C 1
ATOM 1251 O O . GLU A 1 157 ? 34.975 -17.939 26.990 1.00 28.58 157 GLU A O 1
ATOM 1257 N N . LYS A 1 158 ? 36.374 -16.567 25.902 1.00 20.31 158 LYS A N 1
ATOM 1258 C CA . LYS A 1 158 ? 35.398 -16.282 24.869 1.00 21.42 158 LYS A CA 1
ATOM 1259 C C . LYS A 1 158 ? 35.898 -16.629 23.490 1.00 24.20 158 LYS A C 1
ATOM 1260 O O . LYS A 1 158 ? 35.120 -17.121 22.669 1.00 21.80 158 LYS A O 1
ATOM 1266 N N . VAL A 1 159 ? 37.158 -16.314 23.174 1.00 18.49 159 VAL A N 1
ATOM 1267 C CA . VAL A 1 159 ? 37.542 -16.474 21.766 1.00 19.54 159 VAL A CA 1
ATOM 1268 C C . VAL A 1 159 ? 37.671 -17.951 21.418 1.00 19.00 159 VAL A C 1
ATOM 1269 O O . VAL A 1 159 ? 37.201 -18.394 20.358 1.00 18.07 159 VAL A O 1
ATOM 1273 N N . VAL A 1 160 ? 38.263 -18.746 22.309 1.00 19.92 160 VAL A N 1
ATOM 1274 C CA . VAL A 1 160 ? 38.447 -20.165 22.004 1.00 18.52 160 VAL A CA 1
ATOM 1275 C C . VAL A 1 160 ? 37.095 -20.847 21.803 1.00 24.84 160 VAL A C 1
ATOM 1276 O O . VAL A 1 160 ? 36.864 -21.447 20.736 1.00 21.51 160 VAL A O 1
ATOM 1280 N N . PRO A 1 161 ? 36.154 -20.772 22.749 1.00 21.54 161 PRO A N 1
ATOM 1281 C CA . PRO A 1 161 ? 34.883 -21.471 22.491 1.00 25.64 161 PRO A CA 1
ATOM 1282 C C . PRO A 1 161 ? 34.112 -20.857 21.329 1.00 27.45 161 PRO A C 1
ATOM 1283 O O . PRO A 1 161 ? 33.471 -21.584 20.557 1.00 27.07 161 PRO A O 1
ATOM 1287 N N . GLY A 1 162 ? 34.178 -19.543 21.159 1.00 24.63 162 GLY A N 1
ATOM 1288 C CA . GLY A 1 162 ? 33.590 -18.902 19.996 1.00 23.78 162 GLY A CA 1
ATOM 1289 C C . GLY A 1 162 ? 34.158 -19.390 18.667 1.00 27.25 162 GLY A C 1
ATOM 1290 O O . GLY A 1 162 ? 33.497 -19.262 17.635 1.00 25.55 162 GLY A O 1
ATOM 1291 N N . GLY A 1 163 ? 35.378 -19.920 18.667 1.00 23.46 163 GLY A N 1
ATOM 1292 C CA . GLY A 1 163 ? 35.990 -20.358 17.428 1.00 21.95 163 GLY A CA 1
ATOM 1293 C C . GLY A 1 163 ? 35.926 -21.860 17.212 1.00 24.73 163 GLY A C 1
ATOM 1294 O O . GLY A 1 163 ? 36.652 -22.422 16.377 1.00 20.28 163 GLY A O 1
ATOM 1295 N N . VAL A 1 164 ? 35.041 -22.534 17.951 1.00 24.95 164 VAL A N 1
ATOM 1296 C CA . VAL A 1 164 ? 34.846 -23.977 17.814 1.00 22.86 164 VAL A CA 1
ATOM 1297 C C . VAL A 1 164 ? 33.360 -24.219 17.564 1.00 23.25 164 VAL A C 1
ATOM 1298 O O . VAL A 1 164 ? 32.519 -23.614 18.226 1.00 26.82 164 VAL A O 1
ATOM 1302 N N . GLN A 1 165 ? 33.040 -25.052 16.568 1.00 24.99 165 GLN A N 1
ATOM 1303 C CA . GLN A 1 165 ? 31.632 -25.291 16.254 1.00 26.18 165 GLN A CA 1
ATOM 1304 C C . GLN A 1 165 ? 30.966 -26.146 17.323 1.00 30.76 165 GLN A C 1
ATOM 1305 O O . GLN A 1 165 ? 29.844 -25.856 17.753 1.00 35.84 165 GLN A O 1
ATOM 1311 N N . ARG A 1 166 ? 31.619 -27.232 17.707 1.00 25.70 166 ARG A N 1
ATOM 1312 C CA . ARG A 1 166 ? 31.149 -28.116 18.751 1.00 32.31 166 ARG A CA 1
ATOM 1313 C C . ARG A 1 166 ? 31.300 -27.445 20.112 1.00 37.66 166 ARG A C 1
ATOM 1314 O O . ARG A 1 166 ? 31.901 -26.370 20.256 1.00 33.38 166 ARG A O 1
ATOM 1322 N N . GLN A 1 167 ? 30.788 -28.123 21.136 1.00 36.25 167 GLN A N 1
ATOM 1323 C CA . GLN A 1 167 ? 30.911 -27.667 22.511 1.00 33.43 167 GLN A CA 1
ATOM 1324 C C . GLN A 1 167 ? 32.210 -28.203 23.093 1.00 29.08 167 GLN A C 1
ATOM 1325 O O . GLN A 1 167 ? 32.420 -29.420 23.147 1.00 33.31 167 GLN A O 1
ATOM 1331 N N . LEU A 1 168 ? 33.079 -27.309 23.542 1.00 27.37 168 LEU A N 1
ATOM 1332 C CA . LEU A 1 168 ? 34.266 -27.782 24.220 1.00 26.98 168 LEU A CA 1
ATOM 1333 C C . LEU A 1 168 ? 33.877 -28.352 25.581 1.00 27.12 168 LEU A C 1
ATOM 1334 O O . LEU A 1 168 ? 32.997 -27.820 26.266 1.00 30.01 168 LEU A O 1
ATOM 1339 N N . THR A 1 169 ? 34.531 -29.437 25.961 1.00 29.25 169 THR A N 1
ATOM 1340 C CA . THR A 1 169 ? 34.256 -30.024 27.261 1.00 30.11 169 THR A CA 1
ATOM 1341 C C . THR A 1 169 ? 34.876 -29.177 28.357 1.00 33.35 169 THR A C 1
ATOM 1342 O O . THR A 1 169 ? 35.779 -28.362 28.127 1.00 27.12 169 THR A O 1
ATOM 1346 N N . GLU A 1 170 ? 34.410 -29.401 29.586 1.00 32.30 170 GLU A N 1
ATOM 1347 C CA . GLU A 1 170 ? 35.018 -28.655 30.676 1.00 32.61 170 GLU A CA 1
ATOM 1348 C C . GLU A 1 170 ? 36.485 -29.043 30.858 1.00 26.84 170 GLU A C 1
ATOM 1349 O O . GLU A 1 170 ? 37.293 -28.204 31.257 1.00 27.36 170 GLU A O 1
ATOM 1355 N N . GLU A 1 171 ? 36.860 -30.291 30.577 1.00 23.41 171 GLU A N 1
ATOM 1356 C CA . GLU A 1 171 ? 38.275 -30.652 30.713 1.00 25.33 171 GLU A CA 1
ATOM 1357 C C . GLU A 1 171 ? 39.140 -29.909 29.690 1.00 27.21 171 GLU A C 1
ATOM 1358 O O . GLU A 1 171 ? 40.271 -29.490 29.995 1.00 28.70 171 GLU A O 1
ATOM 1364 N N . GLU A 1 172 ? 38.618 -29.742 28.477 1.00 27.88 172 GLU A N 1
ATOM 1365 C CA . GLU A 1 172 ? 39.353 -29.061 27.416 1.00 28.10 172 GLU A CA 1
ATOM 1366 C C . GLU A 1 172 ? 39.531 -27.583 27.745 1.00 24.57 172 GLU A C 1
ATOM 1367 O O . GLU A 1 172 ? 40.636 -27.049 27.613 1.00 23.71 172 GLU A O 1
ATOM 1373 N N . MET A 1 173 ? 38.471 -26.923 28.232 1.00 21.90 173 MET A N 1
ATOM 1374 C CA . MET A 1 173 ? 38.625 -25.544 28.694 1.00 20.86 173 MET A CA 1
ATOM 1375 C C . MET A 1 173 ? 39.600 -25.471 29.863 1.00 26.29 173 MET A C 1
ATOM 1376 O O . MET A 1 173 ? 40.381 -24.526 29.967 1.00 19.96 173 MET A O 1
ATOM 1381 N N . ALA A 1 174 ? 39.570 -26.467 30.765 1.00 30.27 174 ALA A N 1
ATOM 1382 C CA . ALA A 1 174 ? 40.496 -26.435 31.895 1.00 26.58 174 ALA A CA 1
ATOM 1383 C C . ALA A 1 174 ? 41.927 -26.450 31.392 1.00 23.47 174 ALA A C 1
ATOM 1384 O O . ALA A 1 174 ? 42.791 -25.709 31.893 1.00 24.68 174 ALA A O 1
ATOM 1386 N N . VAL A 1 175 ? 42.176 -27.250 30.348 1.00 21.35 175 VAL A N 1
ATOM 1387 C CA . VAL A 1 175 ? 43.530 -27.298 29.792 1.00 23.90 175 VAL A CA 1
ATOM 1388 C C . VAL A 1 175 ? 43.895 -25.947 29.187 1.00 19.78 175 VAL A C 1
ATOM 1389 O O . VAL A 1 175 ? 45.001 -25.440 29.388 1.00 18.36 175 VAL A O 1
ATOM 1393 N N . TYR A 1 176 ? 42.985 -25.363 28.413 1.00 22.09 176 TYR A N 1
ATOM 1394 C CA . TYR A 1 176 ? 43.351 -24.131 27.720 1.00 15.07 176 TYR A CA 1
ATOM 1395 C C . TYR A 1 176 ? 43.589 -22.989 28.697 1.00 17.10 176 TYR A C 1
ATOM 1396 O O . TYR A 1 176 ? 44.388 -22.095 28.399 1.00 18.75 176 TYR A O 1
ATOM 1405 N N . ARG A 1 177 ? 42.905 -23.020 29.858 1.00 17.26 177 ARG A N 1
ATOM 1406 C CA . ARG A 1 177 ? 43.019 -22.032 30.931 1.00 21.89 177 ARG A CA 1
ATOM 1407 C C . ARG A 1 177 ? 44.303 -22.190 31.737 1.00 18.93 177 ARG A C 1
ATOM 1408 O O . ARG A 1 177 ? 44.752 -21.228 32.397 1.00 19.46 177 ARG A O 1
ATOM 1416 N N . THR A 1 178 ? 44.845 -23.406 31.767 1.00 19.21 178 THR A N 1
ATOM 1417 C CA . THR A 1 178 ? 45.932 -23.729 32.689 1.00 18.88 178 THR A CA 1
ATOM 1418 C C . THR A 1 178 ? 47.130 -22.793 32.619 1.00 23.13 178 THR A C 1
ATOM 1419 O O . THR A 1 178 ? 47.682 -22.485 33.686 1.00 17.59 178 THR A O 1
ATOM 1423 N N . PRO A 1 179 ? 47.557 -22.270 31.459 1.00 19.90 179 PRO A N 1
ATOM 1424 C CA . PRO A 1 179 ? 48.715 -21.362 31.453 1.00 16.65 179 PRO A CA 1
ATOM 1425 C C . PRO A 1 179 ? 48.428 -19.962 31.971 1.00 13.69 179 PRO A C 1
ATOM 1426 O O . PRO A 1 179 ? 49.371 -19.178 32.174 1.00 17.86 179 PRO A O 1
ATOM 1430 N N . TYR A 1 180 ? 47.160 -19.648 32.196 1.00 16.30 180 TYR A N 1
ATOM 1431 C CA . TYR A 1 180 ? 46.733 -18.259 32.360 1.00 19.15 180 TYR A CA 1
ATOM 1432 C C . TYR A 1 180 ? 45.885 -18.058 33.617 1.00 18.39 180 TYR A C 1
ATOM 1433 O O . TYR A 1 180 ? 44.799 -17.473 33.554 1.00 16.91 180 TYR A O 1
ATOM 1442 N N . PRO A 1 181 ? 46.389 -18.491 34.787 1.00 19.12 181 PRO A N 1
ATOM 1443 C CA . PRO A 1 181 ? 45.612 -18.346 36.036 1.00 22.07 181 PRO A CA 1
ATOM 1444 C C . PRO A 1 181 ? 45.509 -16.927 36.547 1.00 21.89 181 PRO A C 1
ATOM 1445 O O . PRO A 1 181 ? 44.633 -16.680 37.373 1.00 20.54 181 PRO A O 1
ATOM 1449 N N . THR A 1 182 ? 46.357 -16.003 36.105 1.00 16.14 182 THR A N 1
ATOM 1450 C CA . THR A 1 182 ? 46.374 -14.648 36.651 1.00 16.38 182 THR A CA 1
ATOM 1451 C C . THR A 1 182 ? 46.418 -13.599 35.559 1.00 19.17 182 THR A C 1
ATOM 1452 O O . THR A 1 182 ? 46.797 -13.886 34.426 1.00 17.16 182 THR A O 1
ATOM 1456 N N . PRO A 1 183 ? 46.040 -12.362 35.866 1.00 18.44 183 PRO A N 1
ATOM 1457 C CA . PRO A 1 183 ? 46.155 -11.338 34.819 1.00 16.64 183 PRO A CA 1
ATOM 1458 C C . PRO A 1 183 ? 47.576 -11.196 34.279 1.00 16.10 183 PRO A C 1
ATOM 1459 O O . PRO A 1 183 ? 47.758 -11.015 33.062 1.00 17.53 183 PRO A O 1
ATOM 1463 N N . GLN A 1 184 ? 48.574 -11.239 35.157 1.00 19.24 184 GLN A N 1
ATOM 1464 C CA . GLN A 1 184 ? 49.947 -11.015 34.742 1.00 17.82 184 GLN A CA 1
ATOM 1465 C C . GLN A 1 184 ? 50.537 -12.188 33.980 1.00 21.52 184 GLN A C 1
ATOM 1466 O O . GLN A 1 184 ? 51.659 -12.056 33.483 1.00 34.76 184 GLN A O 1
ATOM 1472 N N . SER A 1 185 ? 49.829 -13.321 33.874 1.00 16.64 185 SER A N 1
ATOM 1473 C CA . SER A 1 185 ? 50.265 -14.419 33.027 1.00 14.88 185 SER A CA 1
ATOM 1474 C C . SER A 1 185 ? 49.646 -14.382 31.636 1.00 12.96 185 SER A C 1
ATOM 1475 O O . SER A 1 185 ? 49.994 -15.206 30.750 1.00 15.02 185 SER A O 1
ATOM 1478 N N . ARG A 1 186 ? 48.780 -13.389 31.377 1.00 14.78 186 ARG A N 1
ATOM 1479 C CA . ARG A 1 186 ? 48.038 -13.354 30.149 1.00 15.68 186 ARG A CA 1
ATOM 1480 C C . ARG A 1 186 ? 48.606 -12.351 29.177 1.00 14.34 186 ARG A C 1
ATOM 1481 O O . ARG A 1 186 ? 48.020 -12.143 28.116 1.00 15.36 186 ARG A O 1
ATOM 1489 N N . ILE A 1 187 ? 49.708 -11.688 29.532 1.00 14.85 187 ILE A N 1
ATOM 1490 C CA . ILE A 1 187 ? 50.309 -10.700 28.646 1.00 14.62 187 ILE A CA 1
ATOM 1491 C C . ILE A 1 187 ? 50.572 -11.239 27.231 1.00 14.36 187 ILE A C 1
ATOM 1492 O O . ILE A 1 187 ? 50.331 -10.484 26.266 1.00 13.73 187 ILE A O 1
ATOM 1497 N N . PRO A 1 188 ? 50.991 -12.505 27.009 1.00 13.59 188 PRO A N 1
ATOM 1498 C CA . PRO A 1 188 ? 51.221 -12.930 25.622 1.00 11.63 188 PRO A CA 1
ATOM 1499 C C . PRO A 1 188 ? 49.963 -12.879 24.787 1.00 12.11 188 PRO A C 1
ATOM 1500 O O . PRO A 1 188 ? 50.052 -12.660 23.573 1.00 13.31 188 PRO A O 1
ATOM 1504 N N . THR A 1 189 ? 48.789 -13.157 25.390 1.00 13.48 189 THR A N 1
ATOM 1505 C CA . THR A 1 189 ? 47.557 -13.162 24.589 1.00 14.00 189 THR A CA 1
ATOM 1506 C C . THR A 1 189 ? 47.204 -11.754 24.105 1.00 14.13 189 THR A C 1
ATOM 1507 O O . THR A 1 189 ? 46.760 -11.589 22.946 1.00 15.00 189 THR A O 1
ATOM 1511 N N . LEU A 1 190 ? 47.428 -10.724 24.956 1.00 14.17 190 LEU A N 1
ATOM 1512 C CA . LEU A 1 190 ? 47.221 -9.327 24.571 1.00 14.02 190 LEU A CA 1
ATOM 1513 C C . LEU A 1 190 ? 48.247 -8.881 23.530 1.00 15.56 190 LEU A C 1
ATOM 1514 O O . LEU A 1 190 ? 47.897 -8.220 22.534 1.00 13.56 190 LEU A O 1
ATOM 1519 N N . LEU A 1 191 ? 49.506 -9.241 23.728 1.00 11.91 191 LEU A N 1
ATOM 1520 C CA . LEU A 1 191 ? 50.526 -8.896 22.745 1.00 16.24 191 LEU A CA 1
ATOM 1521 C C . LEU A 1 191 ? 50.186 -9.499 21.394 1.00 14.10 191 LEU A C 1
ATOM 1522 O O . LEU A 1 191 ? 50.346 -8.854 20.361 1.00 14.08 191 LEU A O 1
ATOM 1527 N N . TRP A 1 192 ? 49.759 -10.766 21.354 1.00 12.70 192 TRP A N 1
ATOM 1528 C CA . TRP A 1 192 ? 49.434 -11.344 20.050 1.00 13.05 192 TRP A CA 1
ATOM 1529 C C . TRP A 1 192 ? 48.352 -10.542 19.316 1.00 12.82 192 TRP A C 1
ATOM 1530 O O . TRP A 1 192 ? 48.396 -10.433 18.075 1.00 19.79 192 TRP A O 1
ATOM 1541 N N . ALA A 1 193 ? 47.336 -10.018 20.050 1.00 13.85 193 ALA A N 1
ATOM 1542 C CA . ALA A 1 193 ? 46.328 -9.180 19.382 1.00 13.51 193 ALA A CA 1
ATOM 1543 C C . ALA A 1 193 ? 46.912 -7.885 18.861 1.00 15.13 193 ALA A C 1
ATOM 1544 O O . ALA A 1 193 ? 46.516 -7.411 17.796 1.00 17.61 193 ALA A O 1
ATOM 1546 N N . ARG A 1 194 ? 47.820 -7.279 19.615 1.00 13.52 194 ARG A N 1
ATOM 1547 C CA . ARG A 1 194 ? 48.392 -5.985 19.252 1.00 11.47 194 ARG A CA 1
ATOM 1548 C C . ARG A 1 194 ? 49.502 -6.067 18.201 1.00 12.91 194 ARG A C 1
ATOM 1549 O O . ARG A 1 194 ? 49.793 -5.057 17.520 1.00 14.70 194 ARG A O 1
ATOM 1557 N N . GLU A 1 195 ? 50.081 -7.226 18.009 1.00 15.18 195 GLU A N 1
ATOM 1558 C CA . GLU A 1 195 ? 51.133 -7.407 17.028 1.00 12.86 195 GLU A CA 1
ATOM 1559 C C . GLU A 1 195 ? 50.597 -7.687 15.629 1.00 13.63 195 GLU A C 1
ATOM 1560 O O . GLU A 1 195 ? 51.375 -7.605 14.686 1.00 13.80 195 GLU A O 1
ATOM 1566 N N . ILE A 1 196 ? 49.314 -8.029 15.478 1.00 14.04 196 ILE A N 1
ATOM 1567 C CA . ILE A 1 196 ? 48.774 -8.285 14.123 1.00 13.79 196 ILE A CA 1
ATOM 1568 C C . ILE A 1 196 ? 49.037 -7.068 13.252 1.00 17.78 196 ILE A C 1
ATOM 1569 O O . ILE A 1 196 ? 48.674 -5.926 13.637 1.00 17.02 196 ILE A O 1
ATOM 1574 N N . PRO A 1 197 ? 49.688 -7.225 12.100 1.00 13.42 197 PRO A N 1
ATOM 1575 C CA . PRO A 1 197 ? 49.844 -6.040 11.234 1.00 16.81 197 PRO A CA 1
ATOM 1576 C C . PRO A 1 197 ? 48.530 -5.755 10.516 1.00 16.60 197 PRO A C 1
ATOM 1577 O O . PRO A 1 197 ? 48.037 -6.570 9.736 1.00 16.79 197 PRO A O 1
ATOM 1581 N N . VAL A 1 198 ? 47.958 -4.577 10.780 1.00 18.60 198 VAL A N 1
ATOM 1582 C CA . VAL A 1 198 ? 46.666 -4.206 10.217 1.00 18.41 198 VAL A CA 1
ATOM 1583 C C . VAL A 1 198 ? 46.843 -2.828 9.591 1.00 17.13 198 VAL A C 1
ATOM 1584 O O . VAL A 1 198 ? 47.077 -1.845 10.314 1.00 18.32 198 VAL A O 1
ATOM 1588 N N . GLU A 1 199 ? 46.781 -2.785 8.266 1.00 16.98 199 GLU A N 1
ATOM 1589 C CA . GLU A 1 199 ? 46.862 -1.534 7.476 1.00 21.75 199 GLU A CA 1
ATOM 1590 C C . GLU A 1 199 ? 48.061 -0.668 7.885 1.00 26.97 199 GLU A C 1
ATOM 1591 O O . GLU A 1 199 ? 47.952 0.557 8.024 1.00 26.32 199 GLU A O 1
ATOM 1597 N N . GLY A 1 200 ? 49.229 -1.307 8.081 1.00 17.96 200 GLY A N 1
ATOM 1598 C CA . GLY A 1 200 ? 50.496 -0.610 8.268 1.00 21.60 200 GLY A CA 1
ATOM 1599 C C . GLY A 1 200 ? 51.067 -0.637 9.669 1.00 20.77 200 GLY A C 1
ATOM 1600 O O . GLY A 1 200 ? 52.257 -0.334 9.826 1.00 20.80 200 GLY A O 1
ATOM 1601 N N . GLU A 1 201 ? 50.271 -0.997 10.696 1.00 18.68 201 GLU A N 1
ATOM 1602 C CA . GLU A 1 201 ? 50.712 -0.965 12.085 1.00 16.51 201 GLU A CA 1
ATOM 1603 C C . GLU A 1 201 ? 50.478 -2.275 12.813 1.00 19.34 201 GLU A C 1
ATOM 1604 O O . GLU A 1 201 ? 49.411 -2.894 12.692 1.00 15.57 201 GLU A O 1
ATOM 1610 N N . PRO A 1 202 ? 51.457 -2.705 13.617 1.00 18.34 202 PRO A N 1
ATOM 1611 C CA . PRO A 1 202 ? 52.774 -2.089 13.815 1.00 15.63 202 PRO A CA 1
ATOM 1612 C C . PRO A 1 202 ? 53.649 -2.276 12.566 1.00 16.68 202 PRO A C 1
ATOM 1613 O O . PRO A 1 202 ? 53.626 -3.279 11.900 1.00 18.58 202 PRO A O 1
ATOM 1617 N N . ALA A 1 203 ? 54.417 -1.234 12.242 1.00 21.67 203 ALA A N 1
ATOM 1618 C CA . ALA A 1 203 ? 55.120 -1.203 10.968 1.00 16.72 203 ALA A CA 1
ATOM 1619 C C . ALA A 1 203 ? 56.215 -2.253 10.886 1.00 17.19 203 ALA A C 1
ATOM 1620 O O . ALA A 1 203 ? 56.508 -2.749 9.792 1.00 20.32 203 ALA A O 1
ATOM 1622 N N . ASP A 1 204 ? 56.873 -2.559 12.022 1.00 22.01 204 ASP A N 1
ATOM 1623 C CA . ASP A 1 204 ? 57.950 -3.544 11.961 1.00 22.08 204 ASP A CA 1
ATOM 1624 C C . ASP A 1 204 ? 57.405 -4.946 11.665 1.00 16.97 204 ASP A C 1
ATOM 1625 O O . ASP A 1 204 ? 57.932 -5.661 10.800 1.00 18.23 204 ASP A O 1
ATOM 1630 N N . VAL A 1 205 ? 56.307 -5.319 12.321 1.00 16.55 205 VAL A N 1
ATOM 1631 C CA . VAL A 1 205 ? 55.673 -6.591 12.003 1.00 16.98 205 VAL A CA 1
ATOM 1632 C C . VAL A 1 205 ? 55.119 -6.549 10.593 1.00 18.99 205 VAL A C 1
ATOM 1633 O O . VAL A 1 205 ? 55.170 -7.533 9.851 1.00 15.65 205 VAL A O 1
ATOM 1637 N N . GLN A 1 206 ? 54.579 -5.411 10.183 1.00 17.65 206 GLN A N 1
ATOM 1638 C CA . GLN A 1 206 ? 54.018 -5.374 8.838 1.00 15.10 206 GLN A CA 1
ATOM 1639 C C . GLN A 1 206 ? 55.077 -5.665 7.789 1.00 17.32 206 GLN A C 1
ATOM 1640 O O . GLN A 1 206 ? 54.813 -6.386 6.817 1.00 17.79 206 GLN A O 1
ATOM 1646 N N . ALA A 1 207 ? 56.282 -5.121 7.970 1.00 20.41 207 ALA A N 1
ATOM 1647 C CA . ALA A 1 207 ? 57.359 -5.381 7.030 1.00 20.85 207 ALA A CA 1
ATOM 1648 C C . ALA A 1 207 ? 57.772 -6.849 7.042 1.00 17.65 207 ALA A C 1
ATOM 1649 O O . ALA A 1 207 ? 58.069 -7.418 5.978 1.00 20.28 207 ALA A O 1
ATOM 1651 N N . MET A 1 208 ? 57.815 -7.463 8.233 1.00 18.74 208 MET A N 1
ATOM 1652 C CA . MET A 1 208 ? 58.196 -8.873 8.278 1.00 17.52 208 MET A CA 1
ATOM 1653 C C . MET A 1 208 ? 57.156 -9.731 7.561 1.00 16.51 208 MET A C 1
ATOM 1654 O O . MET A 1 208 ? 57.495 -10.583 6.750 1.00 17.78 208 MET A O 1
ATOM 1659 N N . VAL A 1 209 ? 55.884 -9.517 7.872 1.00 18.37 209 VAL A N 1
ATOM 1660 C CA . VAL A 1 209 ? 54.845 -10.296 7.218 1.00 15.89 209 VAL A CA 1
ATOM 1661 C C . VAL A 1 209 ? 54.793 -9.997 5.719 1.00 16.50 209 VAL A C 1
ATOM 1662 O O . VAL A 1 209 ? 54.626 -10.901 4.897 1.00 18.01 209 VAL A O 1
ATOM 1666 N N . GLN A 1 210 ? 54.895 -8.716 5.316 1.00 19.24 210 GLN A N 1
ATOM 1667 C CA . GLN A 1 210 ? 54.915 -8.456 3.876 1.00 21.36 210 GLN A CA 1
ATOM 1668 C C . GLN A 1 210 ? 56.065 -9.177 3.187 1.00 17.08 210 GLN A C 1
ATOM 1669 O O . GLN A 1 210 ? 55.940 -9.617 2.048 1.00 17.86 210 GLN A O 1
ATOM 1675 N N . GLU A 1 211 ? 57.214 -9.256 3.850 1.00 17.66 211 GLU A N 1
ATOM 1676 C CA . GLU A 1 211 ? 58.358 -9.869 3.198 1.00 18.81 211 GLU A CA 1
ATOM 1677 C C . GLU A 1 211 ? 58.103 -11.346 2.982 1.00 18.57 211 GLU A C 1
ATOM 1678 O O . GLU A 1 211 ? 58.375 -11.882 1.900 1.00 23.36 211 GLU A O 1
ATOM 1684 N N . TYR A 1 212 ? 57.536 -12.016 3.990 1.00 17.30 212 TYR A N 1
ATOM 1685 C CA . TYR A 1 212 ? 57.302 -13.438 3.741 1.00 17.52 212 TYR A CA 1
ATOM 1686 C C . TYR A 1 212 ? 56.131 -13.657 2.794 1.00 17.72 212 TYR A C 1
ATOM 1687 O O . TYR A 1 212 ? 56.118 -14.648 2.067 1.00 18.12 212 TYR A O 1
ATOM 1696 N N . ALA A 1 213 ? 55.174 -12.730 2.743 1.00 17.49 213 ALA A N 1
ATOM 1697 C CA . ALA A 1 213 ? 54.076 -12.881 1.786 1.00 20.38 213 ALA A CA 1
ATOM 1698 C C . ALA A 1 213 ? 54.590 -12.777 0.360 1.00 21.73 213 ALA A C 1
ATOM 1699 O O . ALA A 1 213 ? 54.225 -13.576 -0.518 1.00 21.82 213 ALA A O 1
ATOM 1701 N N . ASP A 1 214 ? 55.437 -11.778 0.103 1.00 23.26 214 ASP A N 1
ATOM 1702 C CA . ASP A 1 214 ? 56.046 -11.679 -1.221 1.00 19.03 214 ASP A CA 1
ATOM 1703 C C . ASP A 1 214 ? 56.822 -12.933 -1.547 1.00 21.94 214 ASP A C 1
ATOM 1704 O O . ASP A 1 214 ? 56.759 -13.442 -2.669 1.00 23.66 214 ASP A O 1
ATOM 1709 N N . PHE A 1 215 ? 57.553 -13.458 -0.571 1.00 23.18 215 PHE A N 1
ATOM 1710 C CA . PHE A 1 215 ? 58.364 -14.627 -0.832 1.00 20.41 215 PHE A CA 1
ATOM 1711 C C . PHE A 1 215 ? 57.491 -15.854 -1.142 1.00 19.76 215 PHE A C 1
ATOM 1712 O O . PHE A 1 215 ? 57.683 -16.528 -2.158 1.00 20.94 215 PHE A O 1
ATOM 1720 N N . LEU A 1 216 ? 56.488 -16.118 -0.310 1.00 20.81 216 LEU A N 1
ATOM 1721 C CA . LEU A 1 216 ? 55.713 -17.354 -0.472 1.00 19.47 216 LEU A CA 1
ATOM 1722 C C . LEU A 1 216 ? 54.853 -17.317 -1.725 1.00 19.92 216 LEU A C 1
ATOM 1723 O O . LEU A 1 216 ? 54.636 -18.375 -2.335 1.00 22.93 216 LEU A O 1
ATOM 1728 N N . SER A 1 217 ? 54.422 -16.105 -2.163 1.00 20.18 217 SER A N 1
ATOM 1729 C CA . SER A 1 217 ? 53.655 -15.974 -3.396 1.00 21.56 217 SER A CA 1
ATOM 1730 C C . SER A 1 217 ? 54.513 -16.211 -4.635 1.00 20.89 217 SER A C 1
ATOM 1731 O O . SER A 1 217 ? 53.958 -16.390 -5.726 1.00 23.16 217 SER A O 1
ATOM 1734 N N . ARG A 1 218 ? 55.834 -16.388 -4.458 1.00 26.05 218 ARG A N 1
ATOM 1735 C CA . ARG A 1 218 ? 56.731 -16.738 -5.551 1.00 28.36 218 ARG A CA 1
ATOM 1736 C C . ARG A 1 218 ? 57.573 -17.988 -5.278 1.00 23.20 218 ARG A C 1
ATOM 1737 O O . ARG A 1 218 ? 58.443 -18.315 -6.095 1.00 31.90 218 ARG A O 1
ATOM 1745 N N . SER A 1 219 ? 57.318 -18.700 -4.182 1.00 23.00 219 SER A N 1
ATOM 1746 C CA . SER A 1 219 ? 58.142 -19.814 -3.719 1.00 23.92 219 SER A CA 1
ATOM 1747 C C . SER A 1 219 ? 57.616 -21.113 -4.286 1.00 25.27 219 SER A C 1
ATOM 1748 O O . SER A 1 219 ? 56.403 -21.325 -4.315 1.00 26.48 219 SER A O 1
ATOM 1751 N N . ASP A 1 220 ? 58.528 -21.950 -4.766 1.00 22.89 220 ASP A N 1
ATOM 1752 C CA . ASP A 1 220 ? 58.188 -23.302 -5.207 1.00 25.03 220 ASP A CA 1
ATOM 1753 C C . ASP A 1 220 ? 58.197 -24.326 -4.073 1.00 24.42 220 ASP A C 1
ATOM 1754 O O . ASP A 1 220 ? 58.084 -25.532 -4.349 1.00 23.39 220 ASP A O 1
ATOM 1759 N N . ILE A 1 221 ? 58.337 -23.883 -2.825 1.00 24.37 221 ILE A N 1
ATOM 1760 C CA . ILE A 1 221 ? 58.171 -24.862 -1.732 1.00 28.15 221 ILE A CA 1
ATOM 1761 C C . ILE A 1 221 ? 56.767 -25.446 -1.825 1.00 21.80 221 ILE A C 1
ATOM 1762 O O . ILE A 1 221 ? 55.798 -24.678 -1.980 1.00 21.55 221 ILE A O 1
ATOM 1767 N N . PRO A 1 222 ? 56.609 -26.776 -1.797 1.00 22.09 222 PRO A N 1
ATOM 1768 C CA . PRO A 1 222 ? 55.274 -27.385 -1.872 1.00 22.49 222 PRO A CA 1
ATOM 1769 C C . PRO A 1 222 ? 54.415 -26.971 -0.688 1.00 23.29 222 PRO A C 1
ATOM 1770 O O . PRO A 1 222 ? 54.882 -26.962 0.454 1.00 20.99 222 PRO A O 1
ATOM 1774 N N . LYS A 1 223 ? 53.135 -26.704 -0.965 1.00 21.30 223 LYS A N 1
ATOM 1775 C CA . LYS A 1 223 ? 52.202 -26.154 0.000 1.00 20.68 223 LYS A CA 1
ATOM 1776 C C . LYS A 1 223 ? 50.858 -26.874 -0.003 1.00 20.74 223 LYS A C 1
ATOM 1777 O O . LYS A 1 223 ? 50.331 -27.295 -1.055 1.00 21.24 223 LYS A O 1
ATOM 1783 N N . LEU A 1 224 ? 50.293 -26.965 1.203 1.00 20.24 224 LEU A N 1
ATOM 1784 C CA . LEU A 1 224 ? 48.954 -27.498 1.413 1.00 24.37 224 LEU A CA 1
ATOM 1785 C C . LEU A 1 224 ? 48.178 -26.452 2.184 1.00 19.61 224 LEU A C 1
ATOM 1786 O O . LEU A 1 224 ? 48.557 -26.093 3.301 1.00 19.11 224 LEU A O 1
ATOM 1791 N N . LEU A 1 225 ? 47.147 -25.910 1.545 1.00 19.68 225 LEU A N 1
ATOM 1792 C CA . LEU A 1 225 ? 46.218 -24.963 2.149 1.00 19.19 225 LEU A CA 1
ATOM 1793 C C . LEU A 1 225 ? 45.003 -25.731 2.627 1.00 19.17 225 LEU A C 1
ATOM 1794 O O . LEU A 1 225 ? 44.276 -26.313 1.819 1.00 19.62 225 LEU A O 1
ATOM 1799 N N . ILE A 1 226 ? 44.794 -25.758 3.929 1.00 18.68 226 ILE A N 1
ATOM 1800 C CA . ILE A 1 226 ? 43.590 -26.351 4.477 1.00 22.00 226 ILE A CA 1
ATOM 1801 C C . ILE A 1 226 ? 42.646 -25.202 4.775 1.00 18.24 226 ILE A C 1
ATOM 1802 O O . ILE A 1 226 ? 42.941 -24.343 5.614 1.00 19.44 226 ILE A O 1
ATOM 1807 N N . VAL A 1 227 ? 41.535 -25.154 4.045 1.00 21.48 227 VAL A N 1
ATOM 1808 C CA . VAL A 1 227 ? 40.516 -24.128 4.214 1.00 21.69 227 VAL A CA 1
ATOM 1809 C C . VAL A 1 227 ? 39.427 -24.669 5.119 1.00 18.10 227 VAL A C 1
ATOM 1810 O O . VAL A 1 227 ? 38.768 -25.661 4.759 1.00 23.22 227 VAL A O 1
ATOM 1814 N N . ALA A 1 228 ? 39.157 -23.974 6.216 1.00 21.79 228 ALA A N 1
ATOM 1815 C CA . ALA A 1 228 ? 38.001 -24.278 7.041 1.00 24.88 228 ALA A CA 1
ATOM 1816 C C . ALA A 1 228 ? 36.765 -23.556 6.518 1.00 25.40 228 ALA A C 1
ATOM 1817 O O . ALA A 1 228 ? 36.854 -22.425 6.039 1.00 22.26 228 ALA A O 1
ATOM 1819 N N . GLU A 1 229 ? 35.617 -24.233 6.603 1.00 26.01 229 GLU A N 1
ATOM 1820 C CA . GLU A 1 229 ? 34.316 -23.661 6.266 1.00 23.82 229 GLU A CA 1
ATOM 1821 C C . GLU A 1 229 ? 33.478 -23.633 7.536 1.00 23.24 229 GLU A C 1
ATOM 1822 O O . GLU A 1 229 ? 33.246 -24.709 8.120 1.00 24.47 229 GLU A O 1
ATOM 1828 N N . PRO A 1 230 ? 33.051 -22.450 8.054 1.00 23.94 230 PRO A N 1
ATOM 1829 C CA . PRO A 1 230 ? 33.242 -21.132 7.425 1.00 27.08 230 PRO A CA 1
ATOM 1830 C C . PRO A 1 230 ? 34.614 -20.518 7.603 1.00 25.62 230 PRO A C 1
ATOM 1831 O O . PRO A 1 230 ? 34.905 -19.568 6.879 1.00 31.34 230 PRO A O 1
ATOM 1835 N N . GLY A 1 231 ? 35.449 -21.069 8.487 1.00 25.02 231 GLY A N 1
ATOM 1836 C CA . GLY A 1 231 ? 36.734 -20.489 8.755 1.00 25.23 231 GLY A CA 1
ATOM 1837 C C . GLY A 1 231 ? 36.609 -19.147 9.464 1.00 22.19 231 GLY A C 1
ATOM 1838 O O . GLY A 1 231 ? 35.565 -18.784 10.034 1.00 23.71 231 GLY A O 1
ATOM 1839 N N . ALA A 1 232 ? 37.737 -18.424 9.494 1.00 21.65 232 ALA A N 1
ATOM 1840 C CA . ALA A 1 232 ? 37.792 -17.141 10.208 1.00 19.17 232 ALA A CA 1
ATOM 1841 C C . ALA A 1 232 ? 38.704 -16.159 9.475 1.00 19.12 232 ALA A C 1
ATOM 1842 O O . ALA A 1 232 ? 38.229 -15.297 8.730 1.00 23.07 232 ALA A O 1
ATOM 1844 N N . ILE A 1 233 ? 40.015 -16.261 9.701 1.00 19.87 233 ILE A N 1
ATOM 1845 C CA . ILE A 1 233 ? 40.965 -15.430 8.956 1.00 20.64 233 ILE A CA 1
ATOM 1846 C C . ILE A 1 233 ? 40.854 -15.704 7.462 1.00 17.07 233 ILE A C 1
ATOM 1847 O O . ILE A 1 233 ? 40.750 -14.770 6.652 1.00 18.11 233 ILE A O 1
ATOM 1852 N N . LEU A 1 234 ? 40.868 -16.994 7.067 1.00 17.35 234 LEU A N 1
ATOM 1853 C CA . LEU A 1 234 ? 40.761 -17.373 5.665 1.00 18.98 234 LEU A CA 1
ATOM 1854 C C . LEU A 1 234 ? 39.332 -17.858 5.448 1.00 23.41 234 LEU A C 1
ATOM 1855 O O . LEU A 1 234 ? 38.946 -18.908 5.955 1.00 25.89 234 LEU A O 1
ATOM 1860 N N . HIS A 1 235 ? 38.517 -17.064 4.750 1.00 20.00 235 HIS A N 1
ATOM 1861 C CA . HIS A 1 235 ? 37.127 -17.426 4.532 1.00 23.81 235 HIS A CA 1
ATOM 1862 C C . HIS A 1 235 ? 36.743 -17.154 3.078 1.00 24.83 235 HIS A C 1
ATOM 1863 O O . HIS A 1 235 ? 37.352 -16.327 2.398 1.00 20.43 235 HIS A O 1
ATOM 1870 N N . GLU A 1 236 ? 35.721 -17.857 2.599 1.00 22.92 236 GLU A N 1
ATOM 1871 C CA . GLU A 1 236 ? 35.266 -17.657 1.227 1.00 19.03 236 GLU A CA 1
ATOM 1872 C C . GLU A 1 236 ? 34.868 -16.206 1.016 1.00 20.43 236 GLU A C 1
ATOM 1873 O O . GLU A 1 236 ? 34.244 -15.590 1.871 1.00 27.12 236 GLU A O 1
ATOM 1879 N N . GLY A 1 237 ? 35.245 -15.666 -0.141 1.00 25.34 237 GLY A N 1
ATOM 1880 C CA . GLY A 1 237 ? 34.989 -14.271 -0.414 1.00 22.85 237 GLY A CA 1
ATOM 1881 C C . GLY A 1 237 ? 36.005 -13.321 0.172 1.00 25.10 237 GLY A C 1
ATOM 1882 O O . GLY A 1 237 ? 36.019 -12.145 -0.205 1.00 24.99 237 GLY A O 1
ATOM 1883 N N . GLY A 1 238 ? 36.879 -13.778 1.061 1.00 20.10 238 GLY A N 1
ATOM 1884 C CA . GLY A 1 238 ? 37.821 -12.864 1.676 1.00 17.35 238 GLY A CA 1
ATOM 1885 C C . GLY A 1 238 ? 39.050 -12.622 0.816 1.00 18.39 238 GLY A C 1
ATOM 1886 O O . GLY A 1 238 ? 39.480 -13.473 0.025 1.00 19.66 238 GLY A O 1
ATOM 1887 N N . SER A 1 239 ? 39.623 -11.420 1.001 1.00 18.34 239 SER A N 1
ATOM 1888 C CA . SER A 1 239 ? 40.803 -11.027 0.246 1.00 20.27 239 SER A CA 1
ATOM 1889 C C . SER A 1 239 ? 42.015 -11.843 0.642 1.00 17.90 239 SER A C 1
ATOM 1890 O O . SER A 1 239 ? 42.857 -12.137 -0.212 1.00 19.48 239 SER A O 1
ATOM 1893 N N . GLU A 1 240 ? 42.072 -12.291 1.903 1.00 21.16 240 GLU A N 1
ATOM 1894 C CA . GLU A 1 240 ? 43.247 -13.030 2.344 1.00 17.82 240 GLU A CA 1
ATOM 1895 C C . GLU A 1 240 ? 43.222 -14.445 1.797 1.00 18.80 240 GLU A C 1
ATOM 1896 O O . GLU A 1 240 ? 44.237 -14.949 1.276 1.00 19.34 240 GLU A O 1
ATOM 1902 N N . LEU A 1 241 ? 42.064 -15.109 1.852 1.00 18.74 241 LEU A N 1
ATOM 1903 C CA . LEU A 1 241 ? 42.008 -16.436 1.253 1.00 17.84 241 LEU A CA 1
ATOM 1904 C C . LEU A 1 241 ? 42.257 -16.364 -0.250 1.00 18.77 241 LEU A C 1
ATOM 1905 O O . LEU A 1 241 ? 42.925 -17.216 -0.837 1.00 20.22 241 LEU A O 1
ATOM 1910 N N . ASP A 1 242 ? 41.783 -15.297 -0.887 1.00 18.53 242 ASP A N 1
ATOM 1911 C CA . ASP A 1 242 ? 42.041 -15.161 -2.312 1.00 19.94 242 ASP A CA 1
ATOM 1912 C C . ASP A 1 242 ? 43.548 -15.042 -2.601 1.00 19.19 242 ASP A C 1
ATOM 1913 O O . ASP A 1 242 ? 44.081 -15.683 -3.519 1.00 20.47 242 ASP A O 1
ATOM 1918 N N . PHE A 1 243 ? 44.265 -14.260 -1.775 1.00 19.27 243 PHE A N 1
ATOM 1919 C CA . PHE A 1 243 ? 45.716 -14.141 -1.942 1.00 18.80 243 PHE A CA 1
ATOM 1920 C C . PHE A 1 243 ? 46.402 -15.488 -1.689 1.00 18.90 243 PHE A C 1
ATOM 1921 O O . PHE A 1 243 ? 47.270 -15.929 -2.455 1.00 21.32 243 PHE A O 1
ATOM 1929 N N . ALA A 1 244 ? 45.982 -16.171 -0.638 1.00 20.84 244 ALA A N 1
ATOM 1930 C CA . ALA A 1 244 ? 46.540 -17.486 -0.345 1.00 18.84 244 ALA A CA 1
ATOM 1931 C C . ALA A 1 244 ? 46.384 -18.418 -1.525 1.00 19.92 244 ALA A C 1
ATOM 1932 O O . ALA A 1 244 ? 47.303 -19.186 -1.861 1.00 22.39 244 ALA A O 1
ATOM 1934 N N . ARG A 1 245 ? 45.231 -18.360 -2.178 1.00 20.85 245 ARG A N 1
ATOM 1935 C CA . ARG A 1 245 ? 44.981 -19.280 -3.289 1.00 23.30 245 ARG A CA 1
ATOM 1936 C C . ARG A 1 245 ? 45.837 -18.941 -4.511 1.00 22.60 245 ARG A C 1
ATOM 1937 O O . ARG A 1 245 ? 45.958 -19.759 -5.427 1.00 25.31 245 ARG A O 1
ATOM 1945 N N . SER A 1 246 ? 46.429 -17.737 -4.530 1.00 20.49 246 SER A N 1
ATOM 1946 C CA . SER A 1 246 ? 47.379 -17.387 -5.589 1.00 23.39 246 SER A CA 1
ATOM 1947 C C . SER A 1 246 ? 48.758 -18.055 -5.477 1.00 21.95 246 SER A C 1
ATOM 1948 O O . SER A 1 246 ? 49.508 -18.043 -6.462 1.00 21.91 246 SER A O 1
ATOM 1951 N N . TRP A 1 247 ? 49.097 -18.698 -4.348 1.00 21.07 247 TRP A N 1
ATOM 1952 C CA . TRP A 1 247 ? 50.468 -19.167 -4.164 1.00 24.63 247 TRP A CA 1
ATOM 1953 C C . TRP A 1 247 ? 50.783 -20.379 -5.041 1.00 23.12 247 TRP A C 1
ATOM 1954 O O . TRP A 1 247 ? 49.915 -21.214 -5.292 1.00 22.52 247 TRP A O 1
ATOM 1965 N N . PRO A 1 248 ? 52.028 -20.486 -5.511 1.00 22.66 248 PRO A N 1
ATOM 1966 C CA . PRO A 1 248 ? 52.420 -21.579 -6.409 1.00 24.96 248 PRO A CA 1
ATOM 1967 C C . PRO A 1 248 ? 52.628 -22.887 -5.661 1.00 22.39 248 PRO A C 1
ATOM 1968 O O . PRO A 1 248 ? 52.786 -22.934 -4.435 1.00 21.86 248 PRO A O 1
ATOM 1972 N N . ASN A 1 249 ? 52.624 -23.959 -6.462 1.00 22.99 249 ASN A N 1
ATOM 1973 C CA . ASN A 1 249 ? 52.935 -25.312 -6.010 1.00 25.71 249 ASN A CA 1
ATOM 1974 C C . ASN A 1 249 ? 52.084 -25.667 -4.794 1.00 22.59 249 ASN A C 1
ATOM 1975 O O . ASN A 1 249 ? 52.564 -26.174 -3.781 1.00 22.31 249 ASN A O 1
ATOM 1980 N N . GLN A 1 250 ? 50.798 -25.377 -4.900 1.00 22.46 250 GLN A N 1
ATOM 1981 C CA . GLN A 1 250 ? 49.895 -25.531 -3.767 1.00 21.93 250 GLN A CA 1
ATOM 1982 C C . GLN A 1 250 ? 48.682 -26.362 -4.126 1.00 23.50 250 GLN A C 1
ATOM 1983 O O . GLN A 1 250 ? 48.112 -26.179 -5.204 1.00 25.79 250 GLN A O 1
ATOM 1989 N N . ARG A 1 251 ? 48.275 -27.260 -3.228 1.00 22.04 251 ARG A N 1
ATOM 1990 C CA A ARG A 1 251 ? 46.942 -27.833 -3.310 0.55 27.38 251 ARG A CA 1
ATOM 1991 C CA B ARG A 1 251 ? 46.940 -27.826 -3.315 0.45 27.96 251 ARG A CA 1
ATOM 1992 C C . ARG A 1 251 ? 46.131 -27.415 -2.098 1.00 21.52 251 ARG A C 1
ATOM 1993 O O . ARG A 1 251 ? 46.674 -26.975 -1.074 1.00 24.17 251 ARG A O 1
ATOM 2008 N N . GLU A 1 252 ? 44.825 -27.563 -2.221 1.00 22.69 252 GLU A N 1
ATOM 2009 C CA . GLU A 1 252 ? 43.889 -27.138 -1.195 1.00 21.96 252 GLU A CA 1
ATOM 2010 C C . GLU A 1 252 ? 42.952 -28.288 -0.835 1.00 21.21 252 GLU A C 1
ATOM 2011 O O . GLU A 1 252 ? 42.517 -29.029 -1.733 1.00 22.69 252 GLU A O 1
ATOM 2017 N N . VAL A 1 253 ? 42.658 -28.417 0.457 1.00 21.96 253 VAL A N 1
ATOM 2018 C CA . VAL A 1 253 ? 41.667 -29.331 1.011 1.00 25.56 253 VAL A CA 1
ATOM 2019 C C . VAL A 1 253 ? 40.727 -28.511 1.893 1.00 27.45 253 VAL A C 1
ATOM 2020 O O . VAL A 1 253 ? 41.184 -27.629 2.635 1.00 26.92 253 VAL A O 1
ATOM 2024 N N . LYS A 1 254 ? 39.415 -28.780 1.799 1.00 21.25 254 LYS A N 1
ATOM 2025 C CA . LYS A 1 254 ? 38.414 -28.073 2.606 1.00 19.95 254 LYS A CA 1
ATOM 2026 C C . LYS A 1 254 ? 37.957 -28.978 3.753 1.00 27.09 254 LYS A C 1
ATOM 2027 O O . LYS A 1 254 ? 37.717 -30.164 3.548 1.00 23.47 254 LYS A O 1
ATOM 2033 N N . VAL A 1 255 ? 37.838 -28.414 4.959 1.00 22.62 255 VAL A N 1
ATOM 2034 C CA . VAL A 1 255 ? 37.295 -29.127 6.121 1.00 19.01 255 VAL A CA 1
ATOM 2035 C C . VAL A 1 255 ? 36.306 -28.220 6.835 1.00 27.41 255 VAL A C 1
ATOM 2036 O O . VAL A 1 255 ? 36.275 -27.011 6.619 1.00 28.39 255 VAL A O 1
ATOM 2040 N N . ALA A 1 256 ? 35.510 -28.818 7.719 1.00 23.91 256 ALA A N 1
ATOM 2041 C CA . ALA A 1 256 ? 34.580 -28.058 8.535 1.00 23.20 256 ALA A CA 1
ATOM 2042 C C . ALA A 1 256 ? 35.313 -27.404 9.706 1.00 22.86 256 ALA A C 1
ATOM 2043 O O . ALA A 1 256 ? 36.125 -28.050 10.381 1.00 26.10 256 ALA A O 1
ATOM 2045 N N . GLY A 1 257 ? 34.992 -26.150 9.978 1.00 22.71 257 GLY A N 1
ATOM 2046 C CA . GLY A 1 257 ? 35.564 -25.502 11.137 1.00 25.89 257 GLY A CA 1
ATOM 2047 C C . GLY A 1 257 ? 35.438 -23.998 11.091 1.00 24.75 257 GLY A C 1
ATOM 2048 O O . GLY A 1 257 ? 35.167 -23.379 10.041 1.00 23.16 257 GLY A O 1
ATOM 2049 N N . ARG A 1 258 ? 35.645 -23.411 12.268 1.00 21.38 258 ARG A N 1
ATOM 2050 C CA . ARG A 1 258 ? 35.798 -21.972 12.427 1.00 21.47 258 ARG A CA 1
ATOM 2051 C C . ARG A 1 258 ? 37.291 -21.712 12.620 1.00 19.24 258 ARG A C 1
ATOM 2052 O O . ARG A 1 258 ? 38.104 -22.410 11.990 1.00 22.09 258 ARG A O 1
ATOM 2060 N N . HIS A 1 259 ? 37.673 -20.718 13.431 1.00 20.78 259 HIS A N 1
ATOM 2061 C CA . HIS A 1 259 ? 39.093 -20.400 13.560 1.00 21.39 259 HIS A CA 1
ATOM 2062 C C . HIS A 1 259 ? 39.895 -21.591 14.083 1.00 22.12 259 HIS A C 1
ATOM 2063 O O . HIS A 1 259 ? 40.952 -21.927 13.530 1.00 18.90 259 HIS A O 1
ATOM 2070 N N . PHE A 1 260 ? 39.414 -22.245 15.153 1.00 18.98 260 PHE A N 1
ATOM 2071 C CA . PHE A 1 260 ? 40.131 -23.367 15.785 1.00 16.05 260 PHE A CA 1
ATOM 2072 C C . PHE A 1 260 ? 39.697 -24.706 15.191 1.00 16.55 260 PHE A C 1
ATOM 2073 O O . PHE A 1 260 ? 39.249 -25.646 15.875 1.00 20.31 260 PHE A O 1
ATOM 2081 N N . LEU A 1 261 ? 39.923 -24.828 13.880 1.00 18.37 261 LEU A N 1
ATOM 2082 C CA . LEU A 1 261 ? 39.384 -25.931 13.106 1.00 20.11 261 LEU A CA 1
ATOM 2083 C C . LEU A 1 261 ? 39.900 -27.288 13.579 1.00 18.88 261 LEU A C 1
ATOM 2084 O O . LEU A 1 261 ? 39.217 -28.301 13.380 1.00 19.69 261 LEU A O 1
ATOM 2089 N N . GLN A 1 262 ? 41.049 -27.312 14.251 1.00 16.89 262 GLN A N 1
ATOM 2090 C CA . GLN A 1 262 ? 41.577 -28.565 14.791 1.00 17.76 262 GLN A CA 1
ATOM 2091 C C . GLN A 1 262 ? 40.670 -29.163 15.846 1.00 19.71 262 GLN A C 1
ATOM 2092 O O . GLN A 1 262 ? 40.773 -30.346 16.097 1.00 22.18 262 GLN A O 1
ATOM 2098 N N . GLU A 1 263 ? 39.808 -28.365 16.473 1.00 20.45 263 GLU A N 1
ATOM 2099 C CA . GLU A 1 263 ? 38.884 -28.899 17.467 1.00 22.58 263 GLU A CA 1
ATOM 2100 C C . GLU A 1 263 ? 37.649 -29.504 16.832 1.00 26.12 263 GLU A C 1
ATOM 2101 O O . GLU A 1 263 ? 37.042 -30.407 17.425 1.00 26.53 263 GLU A O 1
ATOM 2107 N N . ASP A 1 264 ? 37.325 -29.112 15.610 1.00 19.84 264 ASP A N 1
ATOM 2108 C CA . ASP A 1 264 ? 36.173 -29.670 14.895 1.00 24.37 264 ASP A CA 1
ATOM 2109 C C . ASP A 1 264 ? 36.520 -30.750 13.901 1.00 24.31 264 ASP A C 1
ATOM 2110 O O . ASP A 1 264 ? 35.805 -31.757 13.828 1.00 24.80 264 ASP A O 1
ATOM 2115 N N . SER A 1 265 ? 37.602 -30.631 13.134 1.00 23.41 265 SER A N 1
ATOM 2116 C CA . SER A 1 265 ? 37.903 -31.652 12.123 1.00 19.99 265 SER A CA 1
ATOM 2117 C C . SER A 1 265 ? 39.329 -32.189 12.193 1.00 22.15 265 SER A C 1
ATOM 2118 O O . SER A 1 265 ? 40.029 -32.253 11.178 1.00 21.16 265 SER A O 1
ATOM 2121 N N . PRO A 1 266 ? 39.772 -32.655 13.369 1.00 23.97 266 PRO A N 1
ATOM 2122 C CA . PRO A 1 266 ? 41.160 -33.104 13.471 1.00 23.06 266 PRO A CA 1
ATOM 2123 C C . PRO A 1 266 ? 41.453 -34.287 12.586 1.00 21.25 266 PRO A C 1
ATOM 2124 O O . PRO A 1 266 ? 42.573 -34.394 12.081 1.00 22.15 266 PRO A O 1
ATOM 2128 N N . ASP A 1 267 ? 40.507 -35.223 12.398 1.00 24.98 267 ASP A N 1
ATOM 2129 C CA . ASP A 1 267 ? 40.848 -36.385 11.592 1.00 25.19 267 ASP A CA 1
ATOM 2130 C C . ASP A 1 267 ? 40.955 -36.011 10.119 1.00 22.36 267 ASP A C 1
ATOM 2131 O O . ASP A 1 267 ? 41.823 -36.514 9.407 1.00 23.23 267 ASP A O 1
ATOM 2136 N N . ALA A 1 268 ? 40.139 -35.070 9.649 1.00 19.44 268 ALA A N 1
ATOM 2137 C CA . ALA A 1 268 ? 40.249 -34.720 8.239 1.00 19.78 268 ALA A CA 1
ATOM 2138 C C . ALA A 1 268 ? 41.500 -33.890 7.977 1.00 19.56 268 ALA A C 1
ATOM 2139 O O . ALA A 1 268 ? 42.140 -34.022 6.929 1.00 21.72 268 ALA A O 1
ATOM 2141 N N . ILE A 1 269 ? 41.838 -33.020 8.923 1.00 19.46 269 ILE A N 1
ATOM 2142 C CA . ILE A 1 269 ? 43.093 -32.284 8.839 1.00 21.16 269 ILE A CA 1
ATOM 2143 C C . ILE A 1 269 ? 44.259 -33.248 8.847 1.00 20.09 269 ILE A C 1
ATOM 2144 O O . ILE A 1 269 ? 45.195 -33.144 8.053 1.00 19.27 269 ILE A O 1
ATOM 2149 N N . GLY A 1 270 ? 44.236 -34.189 9.787 1.00 20.21 270 GLY A N 1
ATOM 2150 C CA . GLY A 1 270 ? 45.300 -35.172 9.858 1.00 24.00 270 GLY A CA 1
ATOM 2151 C C . GLY A 1 270 ? 45.469 -35.998 8.599 1.00 20.01 270 GLY A C 1
ATOM 2152 O O . GLY A 1 270 ? 46.594 -36.247 8.167 1.00 20.52 270 GLY A O 1
ATOM 2153 N N . ALA A 1 271 ? 44.357 -36.487 8.015 1.00 20.36 271 ALA A N 1
ATOM 2154 C CA . ALA A 1 271 ? 44.427 -37.214 6.754 1.00 24.05 271 ALA A CA 1
ATOM 2155 C C . ALA A 1 271 ? 45.044 -36.375 5.646 1.00 22.40 271 ALA A C 1
ATOM 2156 O O . ALA A 1 271 ? 45.890 -36.873 4.874 1.00 22.07 271 ALA A O 1
ATOM 2158 N N . ALA A 1 272 ? 44.618 -35.107 5.542 1.00 21.49 272 ALA A N 1
ATOM 2159 C CA . ALA A 1 272 ? 45.162 -34.245 4.488 1.00 21.64 272 ALA A CA 1
ATOM 2160 C C . ALA A 1 272 ? 46.649 -33.960 4.708 1.00 20.73 272 ALA A C 1
ATOM 2161 O O . ALA A 1 272 ? 47.450 -34.078 3.774 1.00 22.06 272 ALA A O 1
ATOM 2163 N N . VAL A 1 273 ? 47.047 -33.656 5.952 1.00 20.20 273 VAL A N 1
ATOM 2164 C CA . VAL A 1 273 ? 48.465 -33.401 6.211 1.00 21.51 273 VAL A CA 1
ATOM 2165 C C . VAL A 1 273 ? 49.288 -34.666 5.983 1.00 24.79 273 VAL A C 1
ATOM 2166 O O . VAL A 1 273 ? 50.416 -34.603 5.494 1.00 20.84 273 VAL A O 1
ATOM 2170 N N . ARG A 1 274 ? 48.749 -35.840 6.361 1.00 21.41 274 ARG A N 1
ATOM 2171 C CA . ARG A 1 274 ? 49.455 -37.097 6.133 1.00 22.52 274 ARG A CA 1
ATOM 2172 C C . ARG A 1 274 ? 49.709 -37.344 4.643 1.00 22.02 274 ARG A C 1
ATOM 2173 O O . ARG A 1 274 ? 50.828 -37.698 4.238 1.00 22.37 274 ARG A O 1
ATOM 2181 N N . ALA A 1 275 ? 48.670 -37.215 3.809 1.00 22.22 275 ALA A N 1
ATOM 2182 C CA . ALA A 1 275 ? 48.889 -37.400 2.374 1.00 22.85 275 ALA A CA 1
ATOM 2183 C C . ALA A 1 275 ? 49.934 -36.407 1.853 1.00 22.77 275 ALA A C 1
ATOM 2184 O O . ALA A 1 275 ? 50.793 -36.735 1.022 1.00 23.27 275 ALA A O 1
ATOM 2186 N N . PHE A 1 276 ? 49.855 -35.173 2.321 1.00 24.59 276 PHE A N 1
ATOM 2187 C CA . PHE A 1 276 ? 50.812 -34.171 1.877 1.00 22.08 276 PHE A CA 1
ATOM 2188 C C . PHE A 1 276 ? 52.236 -34.541 2.257 1.00 22.25 276 PHE A C 1
ATOM 2189 O O . PHE A 1 276 ? 53.145 -34.427 1.429 1.00 22.55 276 PHE A O 1
ATOM 2197 N N . VAL A 1 277 ? 52.454 -34.945 3.531 1.00 21.84 277 VAL A N 1
ATOM 2198 C CA . VAL A 1 277 ? 53.778 -35.339 4.002 1.00 21.93 277 VAL A CA 1
ATOM 2199 C C . VAL A 1 277 ? 54.309 -36.496 3.172 1.00 22.69 277 VAL A C 1
ATOM 2200 O O . VAL A 1 277 ? 55.459 -36.478 2.712 1.00 23.00 277 VAL A O 1
ATOM 2204 N N . LEU A 1 278 ? 53.471 -37.517 2.933 1.00 23.04 278 LEU A N 1
ATOM 2205 C CA . LEU A 1 278 ? 53.951 -38.627 2.119 1.00 23.79 278 LEU A CA 1
ATOM 2206 C C . LEU A 1 278 ? 54.336 -38.160 0.715 1.00 24.22 278 LEU A C 1
ATOM 2207 O O . LEU A 1 278 ? 55.398 -38.536 0.192 1.00 24.69 278 LEU A O 1
ATOM 2212 N N . ASP A 1 279 ? 53.521 -37.272 0.121 1.00 24.06 279 ASP A N 1
ATOM 2213 C CA . ASP A 1 279 ? 53.856 -36.738 -1.200 1.00 27.19 279 ASP A CA 1
ATOM 2214 C C . ASP A 1 279 ? 55.187 -35.977 -1.159 1.00 24.33 279 ASP A C 1
ATOM 2215 O O . ASP A 1 279 ? 56.060 -36.127 -2.041 1.00 24.87 279 ASP A O 1
ATOM 2220 N N . VAL A 1 280 ? 55.368 -35.167 -0.121 1.00 23.66 280 VAL A N 1
ATOM 2221 C CA . VAL A 1 280 ? 56.568 -34.351 -0.034 1.00 31.12 280 VAL A CA 1
ATOM 2222 C C . VAL A 1 280 ? 57.791 -35.237 0.054 1.00 23.95 280 VAL A C 1
ATOM 2223 O O . VAL A 1 280 ? 58.796 -35.001 -0.618 1.00 24.31 280 VAL A O 1
ATOM 2227 N N . ARG A 1 281 ? 57.733 -36.246 0.924 1.00 23.93 281 ARG A N 1
ATOM 2228 C CA . ARG A 1 281 ? 58.883 -37.143 1.073 1.00 28.61 281 ARG A CA 1
ATOM 2229 C C . ARG A 1 281 ? 59.187 -37.911 -0.205 1.00 28.18 281 ARG A C 1
ATOM 2230 O O . ARG A 1 281 ? 60.342 -38.264 -0.447 1.00 29.76 281 ARG A O 1
ATOM 2238 N N . GLU A 1 282 ? 58.177 -38.199 -1.032 1.00 25.47 282 GLU A N 1
ATOM 2239 C CA . GLU A 1 282 ? 58.467 -38.802 -2.329 1.00 34.00 282 GLU A CA 1
ATOM 2240 C C . GLU A 1 282 ? 59.244 -37.855 -3.217 1.00 40.66 282 GLU A C 1
ATOM 2241 O O . GLU A 1 282 ? 60.043 -38.304 -4.055 1.00 37.47 282 GLU A O 1
ATOM 2247 N N . ARG A 1 283 ? 58.969 -36.551 -3.065 1.00 52.25 283 ARG A N 1
ATOM 2248 C CA . ARG A 1 283 ? 59.606 -35.432 -3.779 1.00 62.10 283 ARG A CA 1
ATOM 2249 C C . ARG A 1 283 ? 59.070 -35.336 -5.196 1.00 66.25 283 ARG A C 1
ATOM 2250 O O . ARG A 1 283 ? 57.985 -34.796 -5.415 1.00 66.64 283 ARG A O 1
ATOM 2258 N N . MET B 1 1 ? 50.125 18.602 35.906 1.00 30.45 1 MET B N 1
ATOM 2259 C CA . MET B 1 1 ? 51.099 17.951 35.046 1.00 26.56 1 MET B CA 1
ATOM 2260 C C . MET B 1 1 ? 50.761 18.150 33.594 1.00 27.42 1 MET B C 1
ATOM 2261 O O . MET B 1 1 ? 49.616 18.201 33.229 1.00 30.90 1 MET B O 1
ATOM 2266 N N . LYS B 1 2 ? 51.793 18.298 32.788 1.00 18.55 2 LYS B N 1
ATOM 2267 C CA . LYS B 1 2 ? 51.662 18.307 31.355 1.00 16.24 2 LYS B CA 1
ATOM 2268 C C . LYS B 1 2 ? 51.687 16.878 30.865 1.00 25.88 2 LYS B C 1
ATOM 2269 O O . LYS B 1 2 ? 52.038 15.958 31.600 1.00 25.57 2 LYS B O 1
ATOM 2275 N N . ARG B 1 3 ? 51.314 16.701 29.608 1.00 26.75 3 ARG B N 1
ATOM 2276 C CA . ARG B 1 3 ? 51.330 15.370 29.023 1.00 20.29 3 ARG B CA 1
ATOM 2277 C C . ARG B 1 3 ? 51.653 15.493 27.554 1.00 27.92 3 ARG B C 1
ATOM 2278 O O . ARG B 1 3 ? 51.157 16.392 26.880 1.00 27.39 3 ARG B O 1
ATOM 2286 N N . VAL B 1 4 ? 52.494 14.595 27.057 1.00 23.70 4 VAL B N 1
ATOM 2287 C CA . VAL B 1 4 ? 52.879 14.636 25.655 1.00 22.61 4 VAL B CA 1
ATOM 2288 C C . VAL B 1 4 ? 52.962 13.213 25.123 1.00 24.21 4 VAL B C 1
ATOM 2289 O O . VAL B 1 4 ? 53.431 12.300 25.810 1.00 19.69 4 VAL B O 1
ATOM 2293 N N . ASP B 1 5 ? 52.510 13.019 23.890 1.00 21.25 5 ASP B N 1
ATOM 2294 C CA . ASP B 1 5 ? 52.631 11.704 23.274 1.00 22.16 5 ASP B CA 1
ATOM 2295 C C . ASP B 1 5 ? 54.090 11.402 23.004 1.00 20.72 5 ASP B C 1
ATOM 2296 O O . ASP B 1 5 ? 54.856 12.283 22.590 1.00 18.74 5 ASP B O 1
ATOM 2301 N N . VAL B 1 6 ? 54.485 10.152 23.288 1.00 19.49 6 VAL B N 1
ATOM 2302 C CA . VAL B 1 6 ? 55.860 9.685 23.061 1.00 19.51 6 VAL B CA 1
ATOM 2303 C C . VAL B 1 6 ? 55.754 8.279 22.483 1.00 18.82 6 VAL B C 1
ATOM 2304 O O . VAL B 1 6 ? 55.225 7.372 23.140 1.00 20.43 6 VAL B O 1
ATOM 2308 N N . LEU B 1 7 ? 56.240 8.108 21.256 1.00 19.13 7 LEU B N 1
ATOM 2309 C CA . LEU B 1 7 ? 56.124 6.818 20.560 1.00 18.04 7 LEU B CA 1
ATOM 2310 C C . LEU B 1 7 ? 54.671 6.365 20.713 1.00 17.07 7 LEU B C 1
ATOM 2311 O O . LEU B 1 7 ? 53.757 7.135 20.381 1.00 19.72 7 LEU B O 1
ATOM 2316 N N . ASP B 1 8 ? 54.411 5.150 21.206 1.00 17.11 8 ASP B N 1
ATOM 2317 C CA . ASP B 1 8 ? 53.061 4.611 21.305 1.00 15.70 8 ASP B CA 1
ATOM 2318 C C . ASP B 1 8 ? 52.423 4.800 22.680 1.00 14.91 8 ASP B C 1
ATOM 2319 O O . ASP B 1 8 ? 51.425 4.158 22.997 1.00 20.70 8 ASP B O 1
ATOM 2324 N N . SER B 1 9 ? 52.914 5.764 23.470 1.00 17.43 9 SER B N 1
ATOM 2325 C CA . SER B 1 9 ? 52.302 6.032 24.768 1.00 17.60 9 SER B CA 1
ATOM 2326 C C . SER B 1 9 ? 52.228 7.545 24.979 1.00 18.18 9 SER B C 1
ATOM 2327 O O . SER B 1 9 ? 52.252 8.309 24.000 1.00 19.09 9 SER B O 1
ATOM 2330 N N . ALA B 1 10 ? 52.248 7.989 26.233 1.00 16.44 10 ALA B N 1
ATOM 2331 C CA . ALA B 1 10 ? 52.058 9.394 26.595 1.00 14.72 10 ALA B CA 1
ATOM 2332 C C . ALA B 1 10 ? 52.723 9.585 27.943 1.00 16.46 10 ALA B C 1
ATOM 2333 O O . ALA B 1 10 ? 52.497 8.761 28.844 1.00 15.08 10 ALA B O 1
ATOM 2335 N N . MET B 1 11 ? 53.564 10.606 28.052 1.00 20.90 11 MET B N 1
ATOM 2336 C CA . MET B 1 11 ? 54.405 10.844 29.229 1.00 17.56 11 MET B CA 1
ATOM 2337 C C . MET B 1 11 ? 53.893 12.092 29.933 1.00 19.32 11 MET B C 1
ATOM 2338 O O . MET B 1 11 ? 53.779 13.148 29.307 1.00 19.39 11 MET B O 1
ATOM 2343 N N . SER B 1 12 ? 53.527 11.939 31.200 1.00 17.45 12 SER B N 1
ATOM 2344 C CA . SER B 1 12 ? 53.169 13.060 32.057 1.00 18.70 12 SER B CA 1
ATOM 2345 C C . SER B 1 12 ? 54.436 13.660 32.640 1.00 20.62 12 SER B C 1
ATOM 2346 O O . SER B 1 12 ? 55.431 12.949 32.833 1.00 18.74 12 SER B O 1
ATOM 2349 N N . TYR B 1 13 ? 54.425 14.982 32.881 1.00 17.24 13 TYR B N 1
ATOM 2350 C CA . TYR B 1 13 ? 55.631 15.625 33.372 1.00 13.97 13 TYR B CA 1
ATOM 2351 C C . TYR B 1 13 ? 55.303 16.940 34.089 1.00 24.84 13 TYR B C 1
ATOM 2352 O O . TYR B 1 13 ? 54.420 17.693 33.669 1.00 19.35 13 TYR B O 1
ATOM 2361 N N . ILE B 1 14 ? 55.991 17.162 35.205 1.00 19.34 14 ILE B N 1
ATOM 2362 C CA . ILE B 1 14 ? 55.978 18.477 35.858 1.00 19.40 14 ILE B CA 1
ATOM 2363 C C . ILE B 1 14 ? 56.667 19.470 34.949 1.00 20.53 14 ILE B C 1
ATOM 2364 O O . ILE B 1 14 ? 57.733 19.173 34.383 1.00 22.07 14 ILE B O 1
ATOM 2369 N N . ASP B 1 15 ? 56.149 20.713 34.922 1.00 18.41 15 ASP B N 1
ATOM 2370 C CA . ASP B 1 15 ? 56.773 21.776 34.124 1.00 23.24 15 ASP B CA 1
ATOM 2371 C C . ASP B 1 15 ? 56.529 23.084 34.879 1.00 22.15 15 ASP B C 1
ATOM 2372 O O . ASP B 1 15 ? 55.456 23.660 34.771 1.00 31.59 15 ASP B O 1
ATOM 2377 N N . VAL B 1 16 ? 57.496 23.503 35.688 1.00 21.60 16 VAL B N 1
ATOM 2378 C CA . VAL B 1 16 ? 57.299 24.700 36.514 1.00 25.83 16 VAL B CA 1
ATOM 2379 C C . VAL B 1 16 ? 58.548 25.551 36.476 1.00 27.15 16 VAL B C 1
ATOM 2380 O O . VAL B 1 16 ? 59.661 25.043 36.414 1.00 27.28 16 VAL B O 1
ATOM 2384 N N . GLY B 1 17 ? 58.384 26.879 36.556 1.00 23.57 17 GLY B N 1
ATOM 2385 C CA . GLY B 1 17 ? 59.531 27.744 36.438 1.00 27.43 17 GLY B CA 1
ATOM 2386 C C . GLY B 1 17 ? 59.832 28.105 34.993 1.00 29.46 17 GLY B C 1
ATOM 2387 O O . GLY B 1 17 ? 59.217 27.608 34.047 1.00 30.51 17 GLY B O 1
ATOM 2388 N N . GLN B 1 18 ? 60.806 29.002 34.825 1.00 34.26 18 GLN B N 1
ATOM 2389 C CA . GLN B 1 18 ? 61.146 29.555 33.515 1.00 32.58 18 GLN B CA 1
ATOM 2390 C C . GLN B 1 18 ? 62.659 29.665 33.362 1.00 26.32 18 GLN B C 1
ATOM 2391 O O . GLN B 1 18 ? 63.409 29.775 34.346 1.00 30.39 18 GLN B O 1
ATOM 2397 N N . GLY B 1 19 ? 63.117 29.690 32.110 1.00 22.91 19 GLY B N 1
ATOM 2398 C CA . GLY B 1 19 ? 64.543 29.784 31.889 1.00 27.62 19 GLY B CA 1
ATOM 2399 C C . GLY B 1 19 ? 65.172 28.487 31.416 1.00 27.12 19 GLY B C 1
ATOM 2400 O O . GLY B 1 19 ? 64.512 27.670 30.780 1.00 31.15 19 GLY B O 1
ATOM 2401 N N . ASP B 1 20 ? 66.468 28.329 31.659 1.00 31.34 20 ASP B N 1
ATOM 2402 C CA . ASP B 1 20 ? 67.174 27.172 31.142 1.00 28.67 20 ASP B CA 1
ATOM 2403 C C . ASP B 1 20 ? 66.706 25.930 31.886 1.00 29.95 20 ASP B C 1
ATOM 2404 O O . ASP B 1 20 ? 66.249 26.024 33.032 1.00 31.55 20 ASP B O 1
ATOM 2409 N N . PRO B 1 21 ? 66.760 24.761 31.237 1.00 28.30 21 PRO B N 1
ATOM 2410 C CA . PRO B 1 21 ? 66.044 23.601 31.773 1.00 19.49 21 PRO B CA 1
ATOM 2411 C C . PRO B 1 21 ? 66.857 22.808 32.780 1.00 16.81 21 PRO B C 1
ATOM 2412 O O . PRO B 1 21 ? 68.062 22.586 32.624 1.00 20.42 21 PRO B O 1
ATOM 2416 N N . ILE B 1 22 ? 66.162 22.399 33.831 1.00 20.72 22 ILE B N 1
ATOM 2417 C CA . ILE B 1 22 ? 66.656 21.488 34.848 1.00 22.23 22 ILE B CA 1
ATOM 2418 C C . ILE B 1 22 ? 65.693 20.310 34.832 1.00 15.38 22 ILE B C 1
ATOM 2419 O O . ILE B 1 22 ? 64.519 20.455 35.165 1.00 17.56 22 ILE B O 1
ATOM 2424 N N . VAL B 1 23 ? 66.188 19.144 34.425 1.00 19.74 23 VAL B N 1
ATOM 2425 C CA . VAL B 1 23 ? 65.386 17.936 34.233 1.00 15.64 23 VAL B CA 1
ATOM 2426 C C . VAL B 1 23 ? 65.685 16.943 35.350 1.00 15.55 23 VAL B C 1
ATOM 2427 O O . VAL B 1 23 ? 66.838 16.509 35.498 1.00 20.52 23 VAL B O 1
ATOM 2431 N N . PHE B 1 24 ? 64.662 16.620 36.124 1.00 15.89 24 PHE B N 1
ATOM 2432 C CA . PHE B 1 24 ? 64.722 15.649 37.224 1.00 17.69 24 PHE B CA 1
ATOM 2433 C C . PHE B 1 24 ? 64.236 14.267 36.752 1.00 15.71 24 PHE B C 1
ATOM 2434 O O . PHE B 1 24 ? 63.082 14.136 36.349 1.00 19.03 24 PHE B O 1
ATOM 2442 N N . LEU B 1 25 ? 65.080 13.244 36.931 1.00 18.35 25 LEU B N 1
ATOM 2443 C CA . LEU B 1 25 ? 64.789 11.856 36.518 1.00 14.91 25 LEU B CA 1
ATOM 2444 C C . LEU B 1 25 ? 64.796 10.930 37.735 1.00 13.50 25 LEU B C 1
ATOM 2445 O O . LEU B 1 25 ? 65.818 10.756 38.391 1.00 15.68 25 LEU B O 1
ATOM 2450 N N . HIS B 1 26 ? 63.631 10.373 38.031 1.00 13.81 26 HIS B N 1
ATOM 2451 C CA . HIS B 1 26 ? 63.384 9.399 39.076 1.00 12.43 26 HIS B CA 1
ATOM 2452 C C . HIS B 1 26 ? 63.720 8.003 38.579 1.00 15.05 26 HIS B C 1
ATOM 2453 O O . HIS B 1 26 ? 63.912 7.767 37.364 1.00 16.12 26 HIS B O 1
ATOM 2460 N N . GLY B 1 27 ? 63.707 7.058 39.523 1.00 12.18 27 GLY B N 1
ATOM 2461 C CA . GLY B 1 27 ? 63.883 5.656 39.178 1.00 14.63 27 GLY B CA 1
ATOM 2462 C C . GLY B 1 27 ? 62.793 4.769 39.728 1.00 14.10 27 GLY B C 1
ATOM 2463 O O . GLY B 1 27 ? 61.622 5.102 39.762 1.00 12.17 27 GLY B O 1
ATOM 2464 N N . ASN B 1 28 ? 63.211 3.588 40.203 1.00 15.38 28 ASN B N 1
ATOM 2465 C CA . ASN B 1 28 ? 62.275 2.513 40.549 1.00 11.75 28 ASN B CA 1
ATOM 2466 C C . ASN B 1 28 ? 61.949 2.521 42.037 1.00 12.14 28 ASN B C 1
ATOM 2467 O O . ASN B 1 28 ? 62.869 2.525 42.830 1.00 16.27 28 ASN B O 1
ATOM 2472 N N . PRO B 1 29 ? 60.669 2.470 42.475 1.00 15.80 29 PRO B N 1
ATOM 2473 C CA . PRO B 1 29 ? 59.368 2.485 41.793 1.00 13.36 29 PRO B CA 1
ATOM 2474 C C . PRO B 1 29 ? 58.690 3.844 41.967 1.00 14.07 29 PRO B C 1
ATOM 2475 O O . PRO B 1 29 ? 57.526 3.862 42.381 1.00 11.93 29 PRO B O 1
ATOM 2479 N N . THR B 1 30 ? 59.389 4.947 41.696 1.00 13.66 30 THR B N 1
ATOM 2480 C CA . THR B 1 30 ? 58.874 6.266 42.102 1.00 16.01 30 THR B CA 1
ATOM 2481 C C . THR B 1 30 ? 58.374 7.016 40.880 1.00 14.96 30 THR B C 1
ATOM 2482 O O . THR B 1 30 ? 57.974 6.401 39.908 1.00 14.10 30 THR B O 1
ATOM 2486 N N . SER B 1 31 ? 58.343 8.336 40.960 1.00 15.33 31 SER B N 1
ATOM 2487 C CA . SER B 1 31 ? 57.852 9.173 39.860 1.00 12.00 31 SER B CA 1
ATOM 2488 C C . SER B 1 31 ? 58.420 10.558 40.103 1.00 15.72 31 SER B C 1
ATOM 2489 O O . SER B 1 31 ? 59.221 10.755 41.018 1.00 13.24 31 SER B O 1
ATOM 2492 N N . SER B 1 32 ? 57.951 11.546 39.318 1.00 16.17 32 SER B N 1
ATOM 2493 C CA . SER B 1 32 ? 58.348 12.925 39.618 1.00 13.30 32 SER B CA 1
ATOM 2494 C C . SER B 1 32 ? 57.916 13.352 41.016 1.00 14.31 32 SER B C 1
ATOM 2495 O O . SER B 1 32 ? 58.475 14.324 41.543 1.00 14.86 32 SER B O 1
ATOM 2498 N N . TYR B 1 33 ? 56.918 12.681 41.605 1.00 15.63 33 TYR B N 1
ATOM 2499 C CA . TYR B 1 33 ? 56.540 12.949 43.002 1.00 18.93 33 TYR B CA 1
ATOM 2500 C C . TYR B 1 33 ? 57.733 12.933 43.953 1.00 20.07 33 TYR B C 1
ATOM 2501 O O . TYR B 1 33 ? 57.779 13.728 44.907 1.00 20.78 33 TYR B O 1
ATOM 2510 N N . LEU B 1 34 ? 58.730 12.064 43.709 1.00 15.89 34 LEU B N 1
ATOM 2511 C CA . LEU B 1 34 ? 59.931 11.994 44.552 1.00 17.20 34 LEU B CA 1
ATOM 2512 C C . LEU B 1 34 ? 60.687 13.318 44.619 1.00 19.21 34 LEU B C 1
ATOM 2513 O O . LEU B 1 34 ? 61.433 13.571 45.585 1.00 17.57 34 LEU B O 1
ATOM 2518 N N . TRP B 1 35 ? 60.481 14.180 43.632 1.00 15.38 35 TRP B N 1
ATOM 2519 C CA . TRP B 1 35 ? 61.205 15.431 43.534 1.00 16.50 35 TRP B CA 1
ATOM 2520 C C . TRP B 1 35 ? 60.399 16.593 44.076 1.00 17.07 35 TRP B C 1
ATOM 2521 O O . TRP B 1 35 ? 60.858 17.734 43.996 1.00 20.07 35 TRP B O 1
ATOM 2532 N N . ARG B 1 36 ? 59.204 16.321 44.597 1.00 17.75 36 ARG B N 1
ATOM 2533 C CA . ARG B 1 36 ? 58.271 17.413 44.870 1.00 17.37 36 ARG B CA 1
ATOM 2534 C C . ARG B 1 36 ? 58.824 18.436 45.851 1.00 20.66 36 ARG B C 1
ATOM 2535 O O . ARG B 1 36 ? 58.490 19.628 45.734 1.00 24.38 36 ARG B O 1
ATOM 2543 N N . ASN B 1 37 ? 59.671 18.037 46.808 1.00 21.21 37 ASN B N 1
ATOM 2544 C CA . ASN B 1 37 ? 60.182 18.999 47.787 1.00 21.08 37 ASN B CA 1
ATOM 2545 C C . ASN B 1 37 ? 61.583 19.483 47.446 1.00 20.60 37 ASN B C 1
ATOM 2546 O O . ASN B 1 37 ? 62.178 20.286 48.194 1.00 22.58 37 ASN B O 1
ATOM 2551 N N . VAL B 1 38 ? 62.117 19.038 46.319 1.00 20.72 38 VAL B N 1
ATOM 2552 C CA . VAL B 1 38 ? 63.381 19.513 45.820 1.00 18.66 38 VAL B CA 1
ATOM 2553 C C . VAL B 1 38 ? 63.174 20.620 44.796 1.00 23.16 38 VAL B C 1
ATOM 2554 O O . VAL B 1 38 ? 63.871 21.641 44.836 1.00 26.01 38 VAL B O 1
ATOM 2558 N N . ILE B 1 39 ? 62.194 20.425 43.903 1.00 17.87 39 ILE B N 1
ATOM 2559 C CA . ILE B 1 39 ? 61.910 21.372 42.818 1.00 21.30 39 ILE B CA 1
ATOM 2560 C C . ILE B 1 39 ? 61.740 22.818 43.321 1.00 21.53 39 ILE B C 1
ATOM 2561 O O . ILE B 1 39 ? 62.306 23.745 42.706 1.00 22.95 39 ILE B O 1
ATOM 2566 N N . PRO B 1 40 ? 61.027 23.083 44.417 1.00 22.97 40 PRO B N 1
ATOM 2567 C CA . PRO B 1 40 ? 60.876 24.487 44.867 1.00 28.19 40 PRO B CA 1
ATOM 2568 C C . PRO B 1 40 ? 62.182 25.189 45.212 1.00 27.06 40 PRO B C 1
ATOM 2569 O O . PRO B 1 40 ? 62.209 26.436 45.313 1.00 30.54 40 PRO B O 1
ATOM 2573 N N . HIS B 1 41 ? 63.276 24.464 45.386 1.00 21.33 41 HIS B N 1
ATOM 2574 C CA . HIS B 1 41 ? 64.582 25.115 45.590 1.00 21.80 41 HIS B CA 1
ATOM 2575 C C . HIS B 1 41 ? 65.237 25.538 44.285 1.00 26.18 41 HIS B C 1
ATOM 2576 O O . HIS B 1 41 ? 66.306 26.165 44.317 1.00 32.21 41 HIS B O 1
ATOM 2583 N N . LEU B 1 42 ? 64.627 25.199 43.157 1.00 26.82 42 LEU B N 1
ATOM 2584 C CA . LEU B 1 42 ? 65.167 25.469 41.833 1.00 24.79 42 LEU B CA 1
ATOM 2585 C C . LEU B 1 42 ? 64.221 26.246 40.945 1.00 17.26 42 LEU B C 1
ATOM 2586 O O . LEU B 1 42 ? 64.654 26.706 39.885 1.00 23.51 42 LEU B O 1
ATOM 2591 N N . SER B 1 43 ? 62.943 26.340 41.277 1.00 21.64 43 SER B N 1
ATOM 2592 C CA . SER B 1 43 ? 61.991 26.746 40.255 1.00 21.96 43 SER B CA 1
ATOM 2593 C C . SER B 1 43 ? 61.971 28.248 40.030 1.00 31.99 43 SER B C 1
ATOM 2594 O O . SER B 1 43 ? 61.221 28.705 39.163 1.00 30.88 43 SER B O 1
ATOM 2597 N N . ASP B 1 44 ? 62.751 29.013 40.789 1.00 27.76 44 ASP B N 1
ATOM 2598 C CA . ASP B 1 44 ? 62.903 30.435 40.508 1.00 27.21 44 ASP B CA 1
ATOM 2599 C C . ASP B 1 44 ? 64.157 30.718 39.696 1.00 35.78 44 ASP B C 1
ATOM 2600 O O . ASP B 1 44 ? 64.377 31.869 39.296 1.00 35.72 44 ASP B O 1
ATOM 2605 N N . VAL B 1 45 ? 64.983 29.702 39.438 1.00 29.65 45 VAL B N 1
ATOM 2606 C CA . VAL B 1 45 ? 66.239 29.897 38.732 1.00 29.89 45 VAL B CA 1
ATOM 2607 C C . VAL B 1 45 ? 66.327 29.027 37.483 1.00 31.37 45 VAL B C 1
ATOM 2608 O O . VAL B 1 45 ? 67.404 28.846 36.925 1.00 32.25 45 VAL B O 1
ATOM 2612 N N . GLY B 1 46 ? 65.203 28.504 37.029 1.00 31.06 46 GLY B N 1
ATOM 2613 C CA . GLY B 1 46 ? 65.243 27.577 35.914 1.00 30.35 46 GLY B CA 1
ATOM 2614 C C . GLY B 1 46 ? 63.910 26.908 35.671 1.00 23.47 46 GLY B C 1
ATOM 2615 O O . GLY B 1 46 ? 63.071 26.849 36.573 1.00 25.31 46 GLY B O 1
ATOM 2616 N N . ARG B 1 47 ? 63.706 26.408 34.442 1.00 21.36 47 ARG B N 1
ATOM 2617 C CA . ARG B 1 47 ? 62.514 25.653 34.069 1.00 22.09 47 ARG B CA 1
ATOM 2618 C C . ARG B 1 47 ? 62.705 24.210 34.531 1.00 24.38 47 ARG B C 1
ATOM 2619 O O . ARG B 1 47 ? 63.554 23.487 34.000 1.00 25.10 47 ARG B O 1
ATOM 2627 N N . CYS B 1 48 ? 61.974 23.828 35.559 1.00 20.08 48 CYS B N 1
ATOM 2628 C CA . CYS B 1 48 ? 62.062 22.502 36.144 1.00 21.32 48 CYS B CA 1
ATOM 2629 C C . CYS B 1 48 ? 61.039 21.563 35.487 1.00 18.54 48 CYS B C 1
ATOM 2630 O O . CYS B 1 48 ? 59.821 21.788 35.528 1.00 18.28 48 CYS B O 1
ATOM 2633 N N . LEU B 1 49 ? 61.553 20.481 34.919 1.00 19.27 49 LEU B N 1
ATOM 2634 C CA . LEU B 1 49 ? 60.777 19.495 34.207 1.00 20.87 49 LEU B CA 1
ATOM 2635 C C . LEU B 1 49 ? 61.078 18.135 34.826 1.00 15.36 49 LEU B C 1
ATOM 2636 O O . LEU B 1 49 ? 62.255 17.776 35.003 1.00 19.70 49 LEU B O 1
ATOM 2641 N N . ALA B 1 50 ? 60.019 17.426 35.174 1.00 16.90 50 ALA B N 1
ATOM 2642 C CA . ALA B 1 50 ? 60.146 16.143 35.864 1.00 17.57 50 ALA B CA 1
ATOM 2643 C C . ALA B 1 50 ? 59.164 15.176 35.246 1.00 18.15 50 ALA B C 1
ATOM 2644 O O . ALA B 1 50 ? 57.957 15.213 35.551 1.00 17.75 50 ALA B O 1
ATOM 2646 N N . PRO B 1 51 ? 59.624 14.322 34.337 1.00 14.80 51 PRO B N 1
ATOM 2647 C CA . PRO B 1 51 ? 58.715 13.377 33.704 1.00 15.73 51 PRO B CA 1
ATOM 2648 C C . PRO B 1 51 ? 58.508 12.133 34.553 1.00 15.07 51 PRO B C 1
ATOM 2649 O O . PRO B 1 51 ? 59.378 11.726 35.322 1.00 20.76 51 PRO B O 1
ATOM 2653 N N . ASP B 1 52 ? 57.320 11.558 34.413 1.00 15.25 52 ASP B N 1
ATOM 2654 C CA . ASP B 1 52 ? 57.078 10.199 34.893 1.00 14.57 52 ASP B CA 1
ATOM 2655 C C . ASP B 1 52 ? 57.397 9.203 33.773 1.00 13.58 52 ASP B C 1
ATOM 2656 O O . ASP B 1 52 ? 56.859 9.301 32.672 1.00 17.37 52 ASP B O 1
ATOM 2661 N N . LEU B 1 53 ? 58.269 8.220 34.058 1.00 13.64 53 LEU B N 1
ATOM 2662 C CA . LEU B 1 53 ? 58.607 7.233 33.036 1.00 19.08 53 LEU B CA 1
ATOM 2663 C C . LEU B 1 53 ? 57.374 6.414 32.656 1.00 13.83 53 LEU B C 1
ATOM 2664 O O . LEU B 1 53 ? 56.422 6.257 33.436 1.00 13.12 53 LEU B O 1
ATOM 2669 N N . ILE B 1 54 ? 57.368 5.961 31.397 1.00 11.49 54 ILE B N 1
ATOM 2670 C CA . ILE B 1 54 ? 56.252 5.166 30.921 1.00 11.82 54 ILE B CA 1
ATOM 2671 C C . ILE B 1 54 ? 56.028 3.963 31.836 1.00 13.44 54 ILE B C 1
ATOM 2672 O O . ILE B 1 54 ? 56.974 3.276 32.279 1.00 13.36 54 ILE B O 1
ATOM 2677 N N . GLY B 1 55 ? 54.758 3.728 32.146 1.00 10.95 55 GLY B N 1
ATOM 2678 C CA . GLY B 1 55 ? 54.377 2.653 33.063 1.00 11.01 55 GLY B CA 1
ATOM 2679 C C . GLY B 1 55 ? 54.476 3.048 34.517 1.00 13.07 55 GLY B C 1
ATOM 2680 O O . GLY B 1 55 ? 54.197 2.233 35.370 1.00 12.40 55 GLY B O 1
ATOM 2681 N N . MET B 1 56 ? 54.801 4.303 34.815 1.00 14.83 56 MET B N 1
ATOM 2682 C CA . MET B 1 56 ? 55.076 4.713 36.176 1.00 13.72 56 MET B CA 1
ATOM 2683 C C . MET B 1 56 ? 54.373 6.031 36.460 1.00 13.32 56 MET B C 1
ATOM 2684 O O . MET B 1 56 ? 54.025 6.776 35.528 1.00 15.32 56 MET B O 1
ATOM 2689 N N . GLY B 1 57 ? 54.156 6.305 37.732 1.00 15.03 57 GLY B N 1
ATOM 2690 C CA . GLY B 1 57 ? 53.538 7.594 38.074 1.00 15.03 57 GLY B CA 1
ATOM 2691 C C . GLY B 1 57 ? 52.213 7.805 37.380 1.00 17.00 57 GLY B C 1
ATOM 2692 O O . GLY B 1 57 ? 51.363 6.906 37.309 1.00 15.50 57 GLY B O 1
ATOM 2693 N N . ALA B 1 58 ? 52.040 8.999 36.822 1.00 14.54 58 ALA B N 1
ATOM 2694 C CA . ALA B 1 58 ? 50.821 9.350 36.107 1.00 15.08 58 ALA B CA 1
ATOM 2695 C C . ALA B 1 58 ? 50.870 9.047 34.624 1.00 19.52 58 ALA B C 1
ATOM 2696 O O . ALA B 1 58 ? 49.854 9.227 33.930 1.00 19.80 58 ALA B O 1
ATOM 2698 N N . SER B 1 59 ? 52.007 8.587 34.107 1.00 12.86 59 SER B N 1
ATOM 2699 C CA . SER B 1 59 ? 52.145 8.444 32.653 1.00 13.88 59 SER B CA 1
ATOM 2700 C C . SER B 1 59 ? 51.311 7.286 32.126 1.00 17.04 59 SER B C 1
ATOM 2701 O O . SER B 1 59 ? 50.875 6.414 32.876 1.00 14.67 59 SER B O 1
ATOM 2704 N N . GLY B 1 60 ? 51.100 7.299 30.793 1.00 15.34 60 GLY B N 1
ATOM 2705 C CA . GLY B 1 60 ? 50.538 6.142 30.098 1.00 14.81 60 GLY B CA 1
ATOM 2706 C C . GLY B 1 60 ? 51.461 4.956 30.249 1.00 18.42 60 GLY B C 1
ATOM 2707 O O . GLY B 1 60 ? 52.610 5.080 30.675 1.00 14.50 60 GLY B O 1
ATOM 2708 N N . THR B 1 61 ? 50.935 3.792 29.902 1.00 13.82 61 THR B N 1
ATOM 2709 C CA . THR B 1 61 ? 51.684 2.546 29.940 1.00 17.01 61 THR B CA 1
ATOM 2710 C C . THR B 1 61 ? 52.114 2.139 28.530 1.00 19.85 61 THR B C 1
ATOM 2711 O O . THR B 1 61 ? 51.671 2.688 27.527 1.00 17.05 61 THR B O 1
ATOM 2715 N N . SER B 1 62 ? 52.960 1.124 28.466 1.00 15.14 62 SER B N 1
ATOM 2716 C CA . SER B 1 62 ? 53.433 0.661 27.169 1.00 12.70 62 SER B CA 1
ATOM 2717 C C . SER B 1 62 ? 52.458 -0.380 26.619 1.00 13.68 62 SER B C 1
ATOM 2718 O O . SER B 1 62 ? 52.262 -1.431 27.237 1.00 13.81 62 SER B O 1
ATOM 2721 N N . PRO B 1 63 ? 51.862 -0.151 25.468 1.00 12.88 63 PRO B N 1
ATOM 2722 C CA . PRO B 1 63 ? 50.877 -1.119 24.958 1.00 12.70 63 PRO B CA 1
ATOM 2723 C C . PRO B 1 63 ? 51.487 -2.448 24.631 1.00 15.32 63 PRO B C 1
ATOM 2724 O O . PRO B 1 63 ? 50.754 -3.442 24.618 1.00 14.21 63 PRO B O 1
ATOM 2728 N N . THR B 1 64 ? 52.797 -2.485 24.363 1.00 15.54 64 THR B N 1
ATOM 2729 C CA . THR B 1 64 ? 53.475 -3.755 24.093 1.00 17.37 64 THR B CA 1
ATOM 2730 C C . THR B 1 64 ? 54.187 -4.299 25.315 1.00 17.24 64 THR B C 1
ATOM 2731 O O . THR B 1 64 ? 54.911 -5.289 25.201 1.00 14.74 64 THR B O 1
ATOM 2735 N N . PHE B 1 65 ? 54.009 -3.678 26.485 1.00 12.06 65 PHE B N 1
ATOM 2736 C CA . PHE B 1 65 ? 54.700 -4.124 27.731 1.00 15.28 65 PHE B CA 1
ATOM 2737 C C . PHE B 1 65 ? 56.223 -4.180 27.507 1.00 14.21 65 PHE B C 1
ATOM 2738 O O . PHE B 1 65 ? 56.925 -5.097 27.955 1.00 15.67 65 PHE B O 1
ATOM 2746 N N . SER B 1 66 ? 56.753 -3.127 26.878 1.00 14.64 66 SER B N 1
ATOM 2747 C CA . SER B 1 66 ? 58.169 -3.023 26.564 1.00 12.23 66 SER B CA 1
ATOM 2748 C C . SER B 1 66 ? 58.800 -2.114 27.603 1.00 11.80 66 SER B C 1
ATOM 2749 O O . SER B 1 66 ? 58.698 -0.882 27.503 1.00 12.69 66 SER B O 1
ATOM 2752 N N . TYR B 1 67 ? 59.400 -2.745 28.610 1.00 12.44 67 TYR B N 1
ATOM 2753 C CA . TYR B 1 67 ? 59.834 -2.070 29.827 1.00 11.00 67 TYR B CA 1
ATOM 2754 C C . TYR B 1 67 ? 61.295 -2.388 30.161 1.00 11.70 67 TYR B C 1
ATOM 2755 O O . TYR B 1 67 ? 61.726 -2.196 31.319 1.00 15.30 67 TYR B O 1
ATOM 2764 N N . ARG B 1 68 ? 62.083 -2.806 29.176 1.00 14.42 68 ARG B N 1
ATOM 2765 C CA . ARG B 1 68 ? 63.520 -2.894 29.389 1.00 15.77 68 ARG B CA 1
ATOM 2766 C C . ARG B 1 68 ? 64.131 -1.503 29.426 1.00 13.66 68 ARG B C 1
ATOM 2767 O O . ARG B 1 68 ? 63.513 -0.504 28.990 1.00 13.74 68 ARG B O 1
ATOM 2775 N N . PHE B 1 69 ? 65.341 -1.433 29.973 1.00 14.33 69 PHE B N 1
ATOM 2776 C CA . PHE B 1 69 ? 66.081 -0.173 29.960 1.00 12.50 69 PHE B CA 1
ATOM 2777 C C . PHE B 1 69 ? 66.095 0.460 28.567 1.00 15.18 69 PHE B C 1
ATOM 2778 O O . PHE B 1 69 ? 65.932 1.673 28.460 1.00 15.32 69 PHE B O 1
ATOM 2786 N N . ALA B 1 70 ? 66.339 -0.323 27.495 1.00 15.55 70 ALA B N 1
ATOM 2787 C CA . ALA B 1 70 ? 66.430 0.346 26.189 1.00 13.65 70 ALA B CA 1
ATOM 2788 C C . ALA B 1 70 ? 65.075 0.889 25.734 1.00 18.53 70 ALA B C 1
ATOM 2789 O O . ALA B 1 70 ? 65.020 1.900 25.006 1.00 18.51 70 ALA B O 1
ATOM 2791 N N . ASP B 1 71 ? 63.979 0.258 26.170 1.00 14.69 71 ASP B N 1
ATOM 2792 C CA . ASP B 1 71 ? 62.661 0.813 25.865 1.00 14.28 71 ASP B CA 1
ATOM 2793 C C . ASP B 1 71 ? 62.468 2.152 26.539 1.00 13.96 71 ASP B C 1
ATOM 2794 O O . ASP B 1 71 ? 62.021 3.118 25.902 1.00 15.93 71 ASP B O 1
ATOM 2799 N N . HIS B 1 72 ? 62.832 2.225 27.829 1.00 12.59 72 HIS B N 1
ATOM 2800 C CA . HIS B 1 72 ? 62.735 3.475 28.555 1.00 11.88 72 HIS B CA 1
ATOM 2801 C C . HIS B 1 72 ? 63.633 4.524 27.935 1.00 16.87 72 HIS B C 1
ATOM 2802 O O . HIS B 1 72 ? 63.256 5.712 27.873 1.00 17.85 72 HIS B O 1
ATOM 2809 N N . VAL B 1 73 ? 64.829 4.127 27.466 1.00 12.58 73 VAL B N 1
ATOM 2810 C CA . VAL B 1 73 ? 65.680 5.085 26.778 1.00 13.81 73 VAL B CA 1
ATOM 2811 C C . VAL B 1 73 ? 64.927 5.680 25.588 1.00 16.84 73 VAL B C 1
ATOM 2812 O O . VAL B 1 73 ? 64.892 6.898 25.397 1.00 17.86 73 VAL B O 1
ATOM 2816 N N . ARG B 1 74 ? 64.308 4.820 24.785 1.00 16.17 74 ARG B N 1
ATOM 2817 C CA . ARG B 1 74 ? 63.617 5.312 23.590 1.00 15.97 74 ARG B CA 1
ATOM 2818 C C . ARG B 1 74 ? 62.426 6.213 23.940 1.00 17.11 74 ARG B C 1
ATOM 2819 O O . ARG B 1 74 ? 62.264 7.292 23.337 1.00 17.71 74 ARG B O 1
ATOM 2827 N N . TYR B 1 75 ? 61.593 5.787 24.898 1.00 15.95 75 TYR B N 1
ATOM 2828 C CA . TYR B 1 75 ? 60.451 6.611 25.339 1.00 14.27 75 TYR B CA 1
ATOM 2829 C C . TYR B 1 75 ? 60.904 7.975 25.825 1.00 18.16 75 TYR B C 1
ATOM 2830 O O . TYR B 1 75 ? 60.327 9.007 25.455 1.00 15.64 75 TYR B O 1
ATOM 2839 N N . LEU B 1 76 ? 61.952 8.004 26.669 1.00 15.37 76 LEU B N 1
ATOM 2840 C CA . LEU B 1 76 ? 62.396 9.280 27.228 1.00 16.09 76 LEU B CA 1
ATOM 2841 C C . LEU B 1 76 ? 63.088 10.130 26.177 1.00 19.34 76 LEU B C 1
ATOM 2842 O O . LEU B 1 76 ? 63.007 11.354 26.235 1.00 18.13 76 LEU B O 1
ATOM 2847 N N . ASP B 1 77 ? 63.797 9.512 25.214 1.00 16.42 77 ASP B N 1
ATOM 2848 C CA . ASP B 1 77 ? 64.347 10.302 24.124 1.00 19.43 77 ASP B CA 1
ATOM 2849 C C . ASP B 1 77 ? 63.218 11.012 23.402 1.00 19.05 77 ASP B C 1
ATOM 2850 O O . ASP B 1 77 ? 63.354 12.193 23.036 1.00 21.33 77 ASP B O 1
ATOM 2855 N N . ALA B 1 78 ? 62.106 10.287 23.181 1.00 20.82 78 ALA B N 1
ATOM 2856 C CA . ALA B 1 78 ? 60.958 10.877 22.487 1.00 19.93 78 ALA B CA 1
ATOM 2857 C C . ALA B 1 78 ? 60.452 12.085 23.260 1.00 22.13 78 ALA B C 1
ATOM 2858 O O . ALA B 1 78 ? 60.089 13.100 22.660 1.00 21.52 78 ALA B O 1
ATOM 2860 N N . TRP B 1 79 ? 60.443 11.985 24.594 1.00 16.84 79 TRP B N 1
ATOM 2861 C CA . TRP B 1 79 ? 60.047 13.118 25.440 1.00 16.10 79 TRP B CA 1
ATOM 2862 C C . TRP B 1 79 ? 61.020 14.292 25.305 1.00 20.75 79 TRP B C 1
ATOM 2863 O O . TRP B 1 79 ? 60.589 15.444 25.116 1.00 24.08 79 TRP B O 1
ATOM 2874 N N . PHE B 1 80 ? 62.336 14.018 25.365 1.00 16.91 80 PHE B N 1
ATOM 2875 C CA . PHE B 1 80 ? 63.338 15.081 25.194 1.00 16.95 80 PHE B CA 1
ATOM 2876 C C . PHE B 1 80 ? 63.117 15.805 23.875 1.00 20.82 80 PHE B C 1
ATOM 2877 O O . PHE B 1 80 ? 63.248 17.035 23.786 1.00 21.62 80 PHE B O 1
ATOM 2885 N N . GLU B 1 81 ? 62.794 15.045 22.834 1.00 20.13 81 GLU B N 1
ATOM 2886 C CA . GLU B 1 81 ? 62.644 15.632 21.508 1.00 21.94 81 GLU B CA 1
ATOM 2887 C C . GLU B 1 81 ? 61.337 16.393 21.368 1.00 27.46 81 GLU B C 1
ATOM 2888 O O . GLU B 1 81 ? 61.322 17.495 20.791 1.00 27.42 81 GLU B O 1
ATOM 2894 N N . ALA B 1 82 ? 60.243 15.820 21.882 1.00 22.79 82 ALA B N 1
ATOM 2895 C CA . ALA B 1 82 ? 58.933 16.445 21.756 1.00 24.81 82 ALA B CA 1
ATOM 2896 C C . ALA B 1 82 ? 58.871 17.761 22.520 1.00 27.83 82 ALA B C 1
ATOM 2897 O O . ALA B 1 82 ? 58.300 18.742 22.035 1.00 26.79 82 ALA B O 1
ATOM 2899 N N . VAL B 1 83 ? 59.443 17.806 23.724 1.00 21.25 83 VAL B N 1
ATOM 2900 C CA . VAL B 1 83 ? 59.374 19.030 24.519 1.00 22.30 83 VAL B CA 1
ATOM 2901 C C . VAL B 1 83 ? 60.528 19.962 24.160 1.00 25.80 83 VAL B C 1
ATOM 2902 O O . VAL B 1 83 ? 60.552 21.110 24.614 1.00 26.89 83 VAL B O 1
ATOM 2906 N N . GLY B 1 84 ? 61.480 19.516 23.341 1.00 21.77 84 GLY B N 1
ATOM 2907 C CA . GLY B 1 84 ? 62.587 20.333 22.892 1.00 25.71 84 GLY B CA 1
ATOM 2908 C C . GLY B 1 84 ? 63.657 20.591 23.935 1.00 29.64 84 GLY B C 1
ATOM 2909 O O . GLY B 1 84 ? 64.326 21.626 23.902 1.00 25.22 84 GLY B O 1
ATOM 2910 N N . ILE B 1 85 ? 63.849 19.670 24.869 1.00 25.79 85 ILE B N 1
ATOM 2911 C CA . ILE B 1 85 ? 64.799 19.894 25.965 1.00 21.57 85 ILE B CA 1
ATOM 2912 C C . ILE B 1 85 ? 66.154 19.412 25.455 1.00 25.11 85 ILE B C 1
ATOM 2913 O O . ILE B 1 85 ? 66.654 18.334 25.797 1.00 23.60 85 ILE B O 1
ATOM 2918 N N . THR B 1 86 ? 66.782 20.247 24.629 1.00 22.75 86 THR B N 1
ATOM 2919 C CA . THR B 1 86 ? 67.933 19.825 23.845 1.00 28.26 86 THR B CA 1
ATOM 2920 C C . THR B 1 86 ? 69.110 20.783 23.959 1.00 27.44 86 THR B C 1
ATOM 2921 O O . THR B 1 86 ? 70.092 20.628 23.225 1.00 29.15 86 THR B O 1
ATOM 2925 N N . GLU B 1 87 ? 69.037 21.756 24.866 1.00 24.78 87 GLU B N 1
ATOM 2926 C CA . GLU B 1 87 ? 70.023 22.829 24.957 1.00 30.95 87 GLU B CA 1
ATOM 2927 C C . GLU B 1 87 ? 70.156 23.234 26.418 1.00 23.12 87 GLU B C 1
ATOM 2928 O O . GLU B 1 87 ? 69.153 23.476 27.090 1.00 27.28 87 GLU B O 1
ATOM 2934 N N . ASN B 1 88 ? 71.396 23.333 26.887 1.00 27.60 88 ASN B N 1
ATOM 2935 C CA . ASN B 1 88 ? 71.693 23.850 28.227 1.00 33.81 88 ASN B CA 1
ATOM 2936 C C . ASN B 1 88 ? 70.920 23.113 29.309 1.00 29.15 88 ASN B C 1
ATOM 2937 O O . ASN B 1 88 ? 70.295 23.720 30.179 1.00 36.24 88 ASN B O 1
ATOM 2942 N N . VAL B 1 89 ? 70.941 21.791 29.246 1.00 24.36 89 VAL B N 1
ATOM 2943 C CA . VAL B 1 89 ? 70.192 20.975 30.195 1.00 20.83 89 VAL B CA 1
ATOM 2944 C C . VAL B 1 89 ? 71.052 20.619 31.402 1.00 19.84 89 VAL B C 1
ATOM 2945 O O . VAL B 1 89 ? 72.168 20.115 31.263 1.00 25.18 89 VAL B O 1
ATOM 2949 N N . VAL B 1 90 ? 70.529 20.843 32.592 1.00 19.73 90 VAL B N 1
ATOM 2950 C CA . VAL B 1 90 ? 71.099 20.279 33.807 1.00 17.86 90 VAL B CA 1
ATOM 2951 C C . VAL B 1 90 ? 70.246 19.078 34.209 1.00 17.22 90 VAL B C 1
ATOM 2952 O O . VAL B 1 90 ? 69.031 19.208 34.429 1.00 24.59 90 VAL B O 1
ATOM 2956 N N . LEU B 1 91 ? 70.879 17.913 34.298 1.00 20.81 91 LEU B N 1
ATOM 2957 C CA . LEU B 1 91 ? 70.189 16.696 34.723 1.00 17.33 91 LEU B CA 1
ATOM 2958 C C . LEU B 1 91 ? 70.339 16.558 36.229 1.00 24.07 91 LEU B C 1
ATOM 2959 O O . LEU B 1 91 ? 71.427 16.780 36.762 1.00 23.75 91 LEU B O 1
ATOM 2964 N N . VAL B 1 92 ? 69.241 16.194 36.895 1.00 23.04 92 VAL B N 1
ATOM 2965 C CA . VAL B 1 92 ? 69.197 15.937 38.336 1.00 17.93 92 VAL B CA 1
ATOM 2966 C C . VAL B 1 92 ? 68.596 14.534 38.457 1.00 13.83 92 VAL B C 1
ATOM 2967 O O . VAL B 1 92 ? 67.419 14.333 38.120 1.00 16.39 92 VAL B O 1
ATOM 2971 N N . VAL B 1 93 ? 69.429 13.539 38.805 1.00 15.98 93 VAL B N 1
ATOM 2972 C CA . VAL B 1 93 ? 69.036 12.154 38.539 1.00 13.65 93 VAL B CA 1
ATOM 2973 C C . VAL B 1 93 ? 69.270 11.237 39.731 1.00 15.76 93 VAL B C 1
ATOM 2974 O O . VAL B 1 93 ? 70.087 11.506 40.603 1.00 19.46 93 VAL B O 1
ATOM 2978 N N . HIS B 1 94 ? 68.533 10.115 39.752 1.00 15.88 94 HIS B N 1
ATOM 2979 C CA . HIS B 1 94 ? 68.582 9.185 40.878 1.00 17.70 94 HIS B CA 1
ATOM 2980 C C . HIS B 1 94 ? 68.250 7.798 40.352 1.00 17.23 94 HIS B C 1
ATOM 2981 O O . HIS B 1 94 ? 67.351 7.668 39.535 1.00 15.32 94 HIS B O 1
ATOM 2988 N N . ASP B 1 95 ? 68.929 6.770 40.857 1.00 17.13 95 ASP B N 1
ATOM 2989 C CA . ASP B 1 95 ? 68.566 5.376 40.558 1.00 13.58 95 ASP B CA 1
ATOM 2990 C C . ASP B 1 95 ? 68.515 5.181 39.039 1.00 15.51 95 ASP B C 1
ATOM 2991 O O . ASP B 1 95 ? 69.433 5.629 38.323 1.00 17.45 95 ASP B O 1
ATOM 2996 N N . TRP B 1 96 ? 67.485 4.503 38.504 1.00 12.68 96 TRP B N 1
ATOM 2997 C CA . TRP B 1 96 ? 67.432 4.272 37.066 1.00 12.50 96 TRP B CA 1
ATOM 2998 C C . TRP B 1 96 ? 67.270 5.570 36.285 1.00 16.93 96 TRP B C 1
ATOM 2999 O O . TRP B 1 96 ? 67.649 5.614 35.113 1.00 15.14 96 TRP B O 1
ATOM 3010 N N . GLY B 1 97 ? 66.782 6.645 36.928 1.00 15.82 97 GLY B N 1
ATOM 3011 C CA . GLY B 1 97 ? 66.819 7.937 36.284 1.00 19.11 97 GLY B CA 1
ATOM 3012 C C . GLY B 1 97 ? 68.229 8.426 36.025 1.00 19.52 97 GLY B C 1
ATOM 3013 O O . GLY B 1 97 ? 68.479 9.093 35.009 1.00 18.44 97 GLY B O 1
ATOM 3014 N N . SER B 1 98 ? 69.170 8.076 36.904 1.00 13.84 98 SER B N 1
ATOM 3015 C CA . SER B 1 98 ? 70.582 8.338 36.609 1.00 18.26 98 SER B CA 1
ATOM 3016 C C . SER B 1 98 ? 71.109 7.523 35.424 1.00 20.07 98 SER B C 1
ATOM 3017 O O . SER B 1 98 ? 71.868 8.061 34.606 1.00 18.02 98 SER B O 1
ATOM 3020 N N . ALA B 1 99 ? 70.765 6.222 35.321 1.00 16.03 99 ALA B N 1
ATOM 3021 C CA . ALA B 1 99 ? 71.176 5.491 34.110 1.00 15.10 99 ALA B CA 1
ATOM 3022 C C . ALA B 1 99 ? 70.628 6.151 32.848 1.00 17.36 99 ALA B C 1
ATOM 3023 O O . ALA B 1 99 ? 71.340 6.283 31.843 1.00 18.36 99 ALA B O 1
ATOM 3025 N N . LEU B 1 100 ? 69.364 6.570 32.898 1.00 13.49 100 LEU B N 1
ATOM 3026 C CA . LEU B 1 100 ? 68.785 7.262 31.743 1.00 13.79 100 LEU B CA 1
ATOM 3027 C C . LEU B 1 100 ? 69.524 8.559 31.453 1.00 19.35 100 LEU B C 1
ATOM 3028 O O . LEU B 1 100 ? 69.911 8.827 30.306 1.00 18.99 100 LEU B O 1
ATOM 3033 N N . GLY B 1 101 ? 69.777 9.361 32.480 1.00 15.07 101 GLY B N 1
ATOM 3034 C CA . GLY B 1 101 ? 70.369 10.670 32.221 1.00 14.24 101 GLY B CA 1
ATOM 3035 C C . GLY B 1 101 ? 71.796 10.540 31.740 1.00 22.05 101 GLY B C 1
ATOM 3036 O O . GLY B 1 101 ? 72.226 11.268 30.840 1.00 21.90 101 GLY B O 1
ATOM 3037 N N . PHE B 1 102 ? 72.543 9.618 32.352 1.00 18.23 102 PHE B N 1
ATOM 3038 C CA . PHE B 1 102 ? 73.923 9.328 31.994 1.00 17.23 102 PHE B CA 1
ATOM 3039 C C . PHE B 1 102 ? 74.032 8.847 30.551 1.00 19.79 102 PHE B C 1
ATOM 3040 O O . PHE B 1 102 ? 74.935 9.258 29.815 1.00 22.51 102 PHE B O 1
ATOM 3048 N N . TYR B 1 103 ? 73.167 7.915 30.152 1.00 16.52 103 TYR B N 1
ATOM 3049 C CA . TYR B 1 103 ? 73.193 7.441 28.767 1.00 19.41 103 TYR B CA 1
ATOM 3050 C C . TYR B 1 103 ? 72.833 8.559 27.791 1.00 20.71 103 TYR B C 1
ATOM 3051 O O . TYR B 1 103 ? 73.372 8.616 26.667 1.00 21.29 103 TYR B O 1
ATOM 3060 N N . ARG B 1 104 ? 71.896 9.430 28.195 1.00 17.86 104 ARG B N 1
ATOM 3061 C CA . ARG B 1 104 ? 71.571 10.629 27.408 1.00 17.84 104 ARG B CA 1
ATOM 3062 C C . ARG B 1 104 ? 72.791 11.527 27.233 1.00 24.02 104 ARG B C 1
ATOM 3063 O O . ARG B 1 104 ? 73.017 12.057 26.144 1.00 21.96 104 ARG B O 1
ATOM 3071 N N . ALA B 1 105 ? 73.527 11.793 28.330 1.00 23.28 105 ALA B N 1
ATOM 3072 C CA . ALA B 1 105 ? 74.716 12.637 28.264 1.00 25.11 105 ALA B CA 1
ATOM 3073 C C . ALA B 1 105 ? 75.791 12.008 27.390 1.00 27.58 105 ALA B C 1
ATOM 3074 O O . ALA B 1 105 ? 76.470 12.721 26.636 1.00 26.46 105 ALA B O 1
ATOM 3076 N N . LEU B 1 106 ? 75.958 10.677 27.488 1.00 22.62 106 LEU B N 1
ATOM 3077 C CA . LEU B 1 106 ? 76.895 9.943 26.657 1.00 27.37 106 LEU B CA 1
ATOM 3078 C C . LEU B 1 106 ? 76.621 10.204 25.185 1.00 23.97 106 LEU B C 1
ATOM 3079 O O . LEU B 1 106 ? 77.554 10.403 24.400 1.00 22.54 106 LEU B O 1
ATOM 3084 N N . ARG B 1 107 ? 75.348 10.216 24.806 1.00 24.17 107 ARG B N 1
ATOM 3085 C CA . ARG B 1 107 ? 74.992 10.271 23.391 1.00 24.92 107 ARG B CA 1
ATOM 3086 C C . ARG B 1 107 ? 74.830 11.691 22.878 1.00 26.22 107 ARG B C 1
ATOM 3087 O O . ARG B 1 107 ? 75.013 11.934 21.670 1.00 29.45 107 ARG B O 1
ATOM 3095 N N . TYR B 1 108 ? 74.567 12.651 23.763 1.00 24.43 108 TYR B N 1
ATOM 3096 C CA . TYR B 1 108 ? 74.404 14.048 23.366 1.00 22.99 108 TYR B CA 1
ATOM 3097 C C . TYR B 1 108 ? 75.121 14.950 24.376 1.00 26.87 108 TYR B C 1
ATOM 3098 O O . TYR B 1 108 ? 74.501 15.808 25.011 1.00 27.19 108 TYR B O 1
ATOM 3107 N N . PRO B 1 109 ? 76.447 14.782 24.536 1.00 30.45 109 PRO B N 1
ATOM 3108 C CA . PRO B 1 109 ? 77.167 15.587 25.551 1.00 33.27 109 PRO B CA 1
ATOM 3109 C C . PRO B 1 109 ? 77.036 17.088 25.349 1.00 34.44 109 PRO B C 1
ATOM 3110 O O . PRO B 1 109 ? 77.033 17.850 26.328 1.00 32.28 109 PRO B O 1
ATOM 3114 N N . GLU B 1 110 ? 76.907 17.523 24.097 1.00 32.90 110 GLU B N 1
ATOM 3115 C CA . GLU B 1 110 ? 76.791 18.932 23.742 1.00 34.80 110 GLU B CA 1
ATOM 3116 C C . GLU B 1 110 ? 75.524 19.581 24.279 1.00 28.55 110 GLU B C 1
ATOM 3117 O O . GLU B 1 110 ? 75.463 20.809 24.377 1.00 32.48 110 GLU B O 1
ATOM 3123 N N . GLN B 1 111 ? 74.507 18.788 24.627 1.00 28.46 111 GLN B N 1
ATOM 3124 C CA . GLN B 1 111 ? 73.260 19.313 25.151 1.00 24.90 111 GLN B CA 1
ATOM 3125 C C . GLN B 1 111 ? 73.279 19.502 26.661 1.00 23.29 111 GLN B C 1
ATOM 3126 O O . GLN B 1 111 ? 72.335 20.079 27.200 1.00 24.69 111 GLN B O 1
ATOM 3132 N N . ILE B 1 112 ? 74.302 19.011 27.354 1.00 26.42 112 ILE B N 1
ATOM 3133 C CA . ILE B 1 112 ? 74.235 18.858 28.807 1.00 24.64 112 ILE B CA 1
ATOM 3134 C C . ILE B 1 112 ? 75.166 19.888 29.449 1.00 26.74 112 ILE B C 1
ATOM 3135 O O . ILE B 1 112 ? 76.382 19.875 29.229 1.00 28.79 112 ILE B O 1
ATOM 3140 N N . ALA B 1 113 ? 74.587 20.764 30.241 1.00 21.03 113 ALA B N 1
ATOM 3141 C CA . ALA B 1 113 ? 75.309 21.794 30.976 1.00 23.46 113 ALA B CA 1
ATOM 3142 C C . ALA B 1 113 ? 75.893 21.276 32.285 1.00 32.70 113 ALA B C 1
ATOM 3143 O O . ALA B 1 113 ? 76.897 21.822 32.770 1.00 33.10 113 ALA B O 1
ATOM 3145 N N . GLY B 1 114 ? 75.261 20.270 32.884 1.00 33.11 114 GLY B N 1
ATOM 3146 C CA . GLY B 1 114 ? 75.757 19.721 34.134 1.00 30.94 114 GLY B CA 1
ATOM 3147 C C . GLY B 1 114 ? 74.905 18.542 34.562 1.00 24.80 114 GLY B C 1
ATOM 3148 O O . GLY B 1 114 ? 73.795 18.342 34.075 1.00 25.65 114 GLY B O 1
ATOM 3149 N N . ILE B 1 115 ? 75.444 17.786 35.519 1.00 28.13 115 ILE B N 1
ATOM 3150 C CA . ILE B 1 115 ? 74.797 16.588 36.034 1.00 22.93 115 ILE B CA 1
ATOM 3151 C C . ILE B 1 115 ? 74.926 16.570 37.556 1.00 24.12 115 ILE B C 1
ATOM 3152 O O . ILE B 1 115 ? 76.039 16.457 38.091 1.00 25.87 115 ILE B O 1
ATOM 3157 N N . ALA B 1 116 ? 73.797 16.649 38.243 1.00 23.83 116 ALA B N 1
ATOM 3158 C CA . ALA B 1 116 ? 73.737 16.360 39.672 1.00 23.91 116 ALA B CA 1
ATOM 3159 C C . ALA B 1 116 ? 73.143 14.970 39.837 1.00 24.43 116 ALA B C 1
ATOM 3160 O O . ALA B 1 116 ? 72.103 14.668 39.239 1.00 19.89 116 ALA B O 1
ATOM 3162 N N . TYR B 1 117 ? 73.828 14.105 40.591 1.00 21.67 117 TYR B N 1
ATOM 3163 C CA . TYR B 1 117 ? 73.376 12.720 40.687 1.00 21.75 117 TYR B CA 1
ATOM 3164 C C . TYR B 1 117 ? 73.553 12.203 42.106 1.00 23.28 117 TYR B C 1
ATOM 3165 O O . TYR B 1 117 ? 74.377 12.710 42.884 1.00 22.68 117 TYR B O 1
ATOM 3174 N N . MET B 1 118 ? 72.757 11.189 42.431 1.00 19.27 118 MET B N 1
ATOM 3175 C CA . MET B 1 118 ? 72.652 10.715 43.799 1.00 19.74 118 MET B CA 1
ATOM 3176 C C . MET B 1 118 ? 72.144 9.278 43.749 1.00 21.92 118 MET B C 1
ATOM 3177 O O . MET B 1 118 ? 71.291 8.941 42.914 1.00 19.99 118 MET B O 1
ATOM 3182 N N . ASP B 1 119 ? 72.672 8.443 44.647 1.00 19.36 119 ASP B N 1
ATOM 3183 C CA . ASP B 1 119 ? 72.484 6.992 44.674 1.00 16.29 119 ASP B CA 1
ATOM 3184 C C . ASP B 1 119 ? 72.236 6.412 43.282 1.00 18.93 119 ASP B C 1
ATOM 3185 O O . ASP B 1 119 ? 71.136 5.977 42.930 1.00 19.55 119 ASP B O 1
ATOM 3190 N N . ALA B 1 120 ? 73.277 6.460 42.477 1.00 18.34 120 ALA B N 1
ATOM 3191 C CA . ALA B 1 120 ? 73.173 6.327 41.040 1.00 22.72 120 ALA B CA 1
ATOM 3192 C C . ALA B 1 120 ? 73.848 5.063 40.553 1.00 23.41 120 ALA B C 1
ATOM 3193 O O . ALA B 1 120 ? 74.679 4.450 41.231 1.00 22.29 120 ALA B O 1
ATOM 3195 N N . LEU B 1 121 ? 73.490 4.682 39.334 1.00 18.06 121 LEU B N 1
ATOM 3196 C CA . LEU B 1 121 ? 74.115 3.527 38.701 1.00 15.74 121 LEU B CA 1
ATOM 3197 C C . LEU B 1 121 ? 75.281 4.072 37.860 1.00 26.49 121 LEU B C 1
ATOM 3198 O O . LEU B 1 121 ? 75.139 4.436 36.680 1.00 22.03 121 LEU B O 1
ATOM 3203 N N . VAL B 1 122 ? 76.458 4.137 38.482 1.00 22.86 122 VAL B N 1
ATOM 3204 C CA . VAL B 1 122 ? 77.631 4.725 37.847 1.00 22.07 122 VAL B CA 1
ATOM 3205 C C . VAL B 1 122 ? 78.418 3.728 37.008 1.00 18.11 122 VAL B C 1
ATOM 3206 O O . VAL B 1 122 ? 79.229 4.149 36.172 1.00 27.75 122 VAL B O 1
ATOM 3210 N N . GLN B 1 123 ? 78.273 2.438 37.261 1.00 20.60 123 GLN B N 1
ATOM 3211 C CA . GLN B 1 123 ? 78.976 1.408 36.512 1.00 26.09 123 GLN B CA 1
ATOM 3212 C C . GLN B 1 123 ? 78.324 0.058 36.777 1.00 21.86 123 GLN B C 1
ATOM 3213 O O . GLN B 1 123 ? 77.462 -0.047 37.655 1.00 23.75 123 GLN B O 1
ATOM 3219 N N . PRO B 1 124 ? 78.628 -0.977 36.007 1.00 26.06 124 PRO B N 1
ATOM 3220 C CA . PRO B 1 124 ? 77.983 -2.266 36.268 1.00 23.85 124 PRO B CA 1
ATOM 3221 C C . PRO B 1 124 ? 78.332 -2.746 37.671 1.00 26.66 124 PRO B C 1
ATOM 3222 O O . PRO B 1 124 ? 79.392 -2.435 38.205 1.00 24.30 124 PRO B O 1
ATOM 3226 N N . ARG B 1 125 ? 77.408 -3.456 38.291 1.00 25.13 125 ARG B N 1
ATOM 3227 C CA . ARG B 1 125 ? 77.519 -3.745 39.710 1.00 26.03 125 ARG B CA 1
ATOM 3228 C C . ARG B 1 125 ? 78.029 -5.151 39.945 1.00 23.83 125 ARG B C 1
ATOM 3229 O O . ARG B 1 125 ? 78.016 -5.995 39.049 1.00 29.11 125 ARG B O 1
ATOM 3237 N N . THR B 1 126 ? 78.531 -5.373 41.168 1.00 24.64 126 THR B N 1
ATOM 3238 C CA . THR B 1 126 ? 78.839 -6.691 41.713 1.00 28.08 126 THR B CA 1
ATOM 3239 C C . THR B 1 126 ? 77.851 -6.983 42.834 1.00 26.89 126 THR B C 1
ATOM 3240 O O . THR B 1 126 ? 77.246 -6.071 43.395 1.00 27.94 126 THR B O 1
ATOM 3244 N N . TRP B 1 127 ? 77.689 -8.270 43.158 1.00 24.64 127 TRP B N 1
ATOM 3245 C CA . TRP B 1 127 ? 76.740 -8.638 44.205 1.00 22.43 127 TRP B CA 1
ATOM 3246 C C . TRP B 1 127 ? 77.161 -8.079 45.566 1.00 28.77 127 TRP B C 1
ATOM 3247 O O . TRP B 1 127 ? 76.319 -7.649 46.363 1.00 29.12 127 TRP B O 1
ATOM 3258 N N . ALA B 1 128 ? 78.456 -8.017 45.816 1.00 28.31 128 ALA B N 1
ATOM 3259 C CA . ALA B 1 128 ? 78.921 -7.474 47.090 1.00 29.91 128 ALA B CA 1
ATOM 3260 C C . ALA B 1 128 ? 78.525 -6.011 47.275 1.00 34.59 128 ALA B C 1
ATOM 3261 O O . ALA B 1 128 ? 78.463 -5.536 48.414 1.00 37.11 128 ALA B O 1
ATOM 3263 N N . GLY B 1 129 ? 78.253 -5.285 46.185 1.00 27.22 129 GLY B N 1
ATOM 3264 C CA . GLY B 1 129 ? 77.865 -3.899 46.332 1.00 25.21 129 GLY B CA 1
ATOM 3265 C C . GLY B 1 129 ? 76.435 -3.694 46.751 1.00 29.08 129 GLY B C 1
ATOM 3266 O O . GLY B 1 129 ? 76.058 -2.581 47.132 1.00 33.67 129 GLY B O 1
ATOM 3267 N N . PHE B 1 130 ? 75.627 -4.747 46.706 1.00 25.45 130 PHE B N 1
ATOM 3268 C CA . PHE B 1 130 ? 74.223 -4.594 47.055 1.00 25.77 130 PHE B CA 1
ATOM 3269 C C . PHE B 1 130 ? 73.970 -4.536 48.547 1.00 32.82 130 PHE B C 1
ATOM 3270 O O . PHE B 1 130 ? 72.851 -4.187 48.945 1.00 35.63 130 PHE B O 1
ATOM 3278 N N . THR B 1 131 ? 74.966 -4.886 49.365 1.00 30.95 131 THR B N 1
ATOM 3279 C CA . THR B 1 131 ? 74.879 -4.884 50.846 1.00 34.59 131 THR B CA 1
ATOM 3280 C C . THR B 1 131 ? 73.526 -5.471 51.274 1.00 32.16 131 THR B C 1
ATOM 3281 O O . THR B 1 131 ? 73.171 -6.584 50.843 1.00 31.88 131 THR B O 1
ATOM 3285 N N . ASP B 1 132 ? 72.745 -4.755 52.100 1.00 34.77 132 ASP B N 1
ATOM 3286 C CA . ASP B 1 132 ? 71.474 -5.232 52.648 1.00 39.12 132 ASP B CA 1
ATOM 3287 C C . ASP B 1 132 ? 70.486 -5.691 51.585 1.00 32.50 132 ASP B C 1
ATOM 3288 O O . ASP B 1 132 ? 69.598 -6.497 51.896 1.00 33.29 132 ASP B O 1
ATOM 3293 N N . TYR B 1 133 ? 70.560 -5.137 50.364 1.00 23.89 133 TYR B N 1
ATOM 3294 C CA . TYR B 1 133 ? 69.609 -5.489 49.299 1.00 28.14 133 TYR B CA 1
ATOM 3295 C C . TYR B 1 133 ? 69.967 -6.761 48.535 1.00 21.33 133 TYR B C 1
ATOM 3296 O O . TYR B 1 133 ? 69.275 -7.076 47.552 1.00 19.38 133 TYR B O 1
ATOM 3305 N N . GLU B 1 134 ? 71.066 -7.447 48.892 1.00 21.42 134 GLU B N 1
ATOM 3306 C CA . GLU B 1 134 ? 71.475 -8.610 48.105 1.00 22.38 134 GLU B CA 1
ATOM 3307 C C . GLU B 1 134 ? 70.447 -9.738 48.103 1.00 16.71 134 GLU B C 1
ATOM 3308 O O . GLU B 1 134 ? 70.090 -10.223 47.005 1.00 20.48 134 GLU B O 1
ATOM 3314 N N . PRO B 1 135 ? 69.911 -10.172 49.237 1.00 20.55 135 PRO B N 1
ATOM 3315 C CA . PRO B 1 135 ? 68.853 -11.192 49.228 1.00 17.89 135 PRO B CA 1
ATOM 3316 C C . PRO B 1 135 ? 67.703 -10.880 48.277 1.00 22.67 135 PRO B C 1
ATOM 3317 O O . PRO B 1 135 ? 67.355 -11.667 47.373 1.00 22.02 135 PRO B O 1
ATOM 3321 N N . LEU B 1 136 ? 67.113 -9.697 48.489 1.00 18.85 136 LEU B N 1
ATOM 3322 C CA . LEU B 1 136 ? 65.953 -9.277 47.699 1.00 17.34 136 LEU B CA 1
ATOM 3323 C C . LEU B 1 136 ? 66.236 -9.318 46.204 1.00 20.23 136 LEU B C 1
ATOM 3324 O O . LEU B 1 136 ? 65.488 -9.940 45.409 1.00 16.78 136 LEU B O 1
ATOM 3329 N N . MET B 1 137 ? 67.342 -8.689 45.794 1.00 18.34 137 MET B N 1
ATOM 3330 C CA . MET B 1 137 ? 67.606 -8.587 44.369 1.00 16.40 137 MET B CA 1
ATOM 3331 C C . MET B 1 137 ? 67.986 -9.937 43.787 1.00 18.03 137 MET B C 1
ATOM 3332 O O . MET B 1 137 ? 67.605 -10.253 42.644 1.00 17.68 137 MET B O 1
ATOM 3337 N N . ARG B 1 138 ? 68.694 -10.795 44.560 1.00 18.27 138 ARG B N 1
ATOM 3338 C CA . ARG B 1 138 ? 68.949 -12.115 43.987 1.00 20.39 138 ARG B CA 1
ATOM 3339 C C . ARG B 1 138 ? 67.634 -12.812 43.717 1.00 15.27 138 ARG B C 1
ATOM 3340 O O . ARG B 1 138 ? 67.425 -13.367 42.621 1.00 20.84 138 ARG B O 1
ATOM 3348 N N . ALA B 1 139 ? 66.693 -12.709 44.659 1.00 18.62 139 ALA B N 1
ATOM 3349 C CA . ALA B 1 139 ? 65.436 -13.431 44.499 1.00 13.84 139 ALA B CA 1
ATOM 3350 C C . ALA B 1 139 ? 64.618 -12.863 43.355 1.00 15.00 139 ALA B C 1
ATOM 3351 O O . ALA B 1 139 ? 63.962 -13.617 42.631 1.00 14.75 139 ALA B O 1
ATOM 3353 N N . LEU B 1 140 ? 64.685 -11.541 43.164 1.00 16.39 140 LEU B N 1
ATOM 3354 C CA . LEU B 1 140 ? 63.862 -10.924 42.126 1.00 16.50 140 LEU B CA 1
ATOM 3355 C C . LEU B 1 140 ? 64.316 -11.341 40.740 1.00 16.34 140 LEU B C 1
ATOM 3356 O O . LEU B 1 140 ? 63.507 -11.307 39.795 1.00 16.93 140 LEU B O 1
ATOM 3361 N N . ARG B 1 141 ? 65.586 -11.732 40.604 1.00 15.85 141 ARG B N 1
ATOM 3362 C CA . ARG B 1 141 ? 66.119 -12.164 39.326 1.00 17.82 141 ARG B CA 1
ATOM 3363 C C . ARG B 1 141 ? 65.957 -13.649 39.091 1.00 19.24 141 ARG B C 1
ATOM 3364 O O . ARG B 1 141 ? 66.494 -14.165 38.108 1.00 27.20 141 ARG B O 1
ATOM 3372 N N . THR B 1 142 ? 65.245 -14.339 39.975 1.00 21.57 142 THR B N 1
ATOM 3373 C CA . THR B 1 142 ? 64.859 -15.729 39.843 1.00 21.86 142 THR B CA 1
ATOM 3374 C C . THR B 1 142 ? 63.363 -15.765 39.573 1.00 24.90 142 THR B C 1
ATOM 3375 O O . THR B 1 142 ? 62.685 -14.723 39.567 1.00 21.80 142 THR B O 1
ATOM 3379 N N . GLU B 1 143 ? 62.825 -16.981 39.410 1.00 21.32 143 GLU B N 1
ATOM 3380 C CA . GLU B 1 143 ? 61.389 -17.144 39.179 1.00 22.69 143 GLU B CA 1
ATOM 3381 C C . GLU B 1 143 ? 60.519 -16.656 40.327 1.00 22.75 143 GLU B C 1
ATOM 3382 O O . GLU B 1 143 ? 59.307 -16.516 40.138 1.00 20.75 143 GLU B O 1
ATOM 3388 N N . GLN B 1 144 ? 61.090 -16.390 41.511 1.00 18.37 144 GLN B N 1
ATOM 3389 C CA . GLN B 1 144 ? 60.329 -15.784 42.603 1.00 14.79 144 GLN B CA 1
ATOM 3390 C C . GLN B 1 144 ? 59.884 -14.360 42.289 1.00 17.62 144 GLN B C 1
ATOM 3391 O O . GLN B 1 144 ? 58.965 -13.857 42.933 1.00 18.43 144 GLN B O 1
ATOM 3397 N N . GLY B 1 145 ? 60.530 -13.719 41.327 1.00 19.61 145 GLY B N 1
ATOM 3398 C CA . GLY B 1 145 ? 60.339 -12.284 41.163 1.00 16.44 145 GLY B CA 1
ATOM 3399 C C . GLY B 1 145 ? 58.918 -11.928 40.768 1.00 16.33 145 GLY B C 1
ATOM 3400 O O . GLY B 1 145 ? 58.368 -10.909 41.212 1.00 15.29 145 GLY B O 1
ATOM 3401 N N . GLU B 1 146 ? 58.304 -12.739 39.893 1.00 17.17 146 GLU B N 1
ATOM 3402 C CA . GLU B 1 146 ? 56.931 -12.443 39.515 1.00 15.85 146 GLU B CA 1
ATOM 3403 C C . GLU B 1 146 ? 56.053 -12.368 40.749 1.00 15.79 146 GLU B C 1
ATOM 3404 O O . GLU B 1 146 ? 55.213 -11.475 40.864 1.00 17.17 146 GLU B O 1
ATOM 3410 N N . ARG B 1 147 ? 56.233 -13.307 41.698 1.00 15.04 147 ARG B N 1
ATOM 3411 C CA A ARG B 1 147 ? 55.398 -13.271 42.883 0.52 13.89 147 ARG B CA 1
ATOM 3412 C CA B ARG B 1 147 ? 55.411 -13.286 42.897 0.48 14.06 147 ARG B CA 1
ATOM 3413 C C . ARG B 1 147 ? 55.744 -12.072 43.747 1.00 14.47 147 ARG B C 1
ATOM 3414 O O . ARG B 1 147 ? 54.853 -11.337 44.188 1.00 18.50 147 ARG B O 1
ATOM 3429 N N . MET B 1 148 ? 57.037 -11.828 43.951 1.00 14.77 148 MET B N 1
ATOM 3430 C CA . MET B 1 148 ? 57.446 -10.765 44.871 1.00 13.81 148 MET B CA 1
ATOM 3431 C C . MET B 1 148 ? 57.074 -9.382 44.333 1.00 13.34 148 MET B C 1
ATOM 3432 O O . MET B 1 148 ? 56.574 -8.528 45.070 1.00 14.33 148 MET B O 1
ATOM 3437 N N . ALA B 1 149 ? 57.274 -9.163 43.037 1.00 12.87 149 ALA B N 1
ATOM 3438 C CA . ALA B 1 149 ? 57.016 -7.822 42.512 1.00 13.99 149 ALA B CA 1
ATOM 3439 C C . ALA B 1 149 ? 55.569 -7.646 42.076 1.00 15.33 149 ALA B C 1
ATOM 3440 O O . ALA B 1 149 ? 54.964 -6.603 42.317 1.00 14.66 149 ALA B O 1
ATOM 3442 N N . LEU B 1 150 ? 54.981 -8.650 41.426 1.00 13.97 150 LEU B N 1
ATOM 3443 C CA . LEU B 1 150 ? 53.669 -8.417 40.855 1.00 13.67 150 LEU B CA 1
ATOM 3444 C C . LEU B 1 150 ? 52.574 -8.773 41.838 1.00 13.63 150 LEU B C 1
ATOM 3445 O O . LEU B 1 150 ? 51.659 -7.993 42.021 1.00 15.13 150 LEU B O 1
ATOM 3450 N N . ALA B 1 151 ? 52.659 -9.951 42.490 1.00 13.08 151 ALA B N 1
ATOM 3451 C CA . ALA B 1 151 ? 51.617 -10.275 43.467 1.00 15.45 151 ALA B CA 1
ATOM 3452 C C . ALA B 1 151 ? 51.743 -9.479 44.777 1.00 15.91 151 ALA B C 1
ATOM 3453 O O . ALA B 1 151 ? 50.736 -9.041 45.334 1.00 22.22 151 ALA B O 1
ATOM 3455 N N . GLU B 1 152 ? 52.950 -9.286 45.285 1.00 16.52 152 GLU B N 1
ATOM 3456 C CA . GLU B 1 152 ? 53.180 -8.695 46.612 1.00 13.00 152 GLU B CA 1
ATOM 3457 C C . GLU B 1 152 ? 53.552 -7.225 46.536 1.00 16.29 152 GLU B C 1
ATOM 3458 O O . GLU B 1 152 ? 53.632 -6.556 47.577 1.00 17.69 152 GLU B O 1
ATOM 3464 N N . ASN B 1 153 ? 53.822 -6.722 45.338 1.00 17.09 153 ASN B N 1
ATOM 3465 C CA . ASN B 1 153 ? 54.185 -5.322 45.124 1.00 16.99 153 ASN B CA 1
ATOM 3466 C C . ASN B 1 153 ? 55.319 -4.920 46.055 1.00 15.55 153 ASN B C 1
ATOM 3467 O O . ASN B 1 153 ? 55.267 -3.902 46.740 1.00 15.09 153 ASN B O 1
ATOM 3472 N N . VAL B 1 154 ? 56.376 -5.731 46.057 1.00 18.00 154 VAL B N 1
ATOM 3473 C CA . VAL B 1 154 ? 57.408 -5.554 47.087 1.00 14.42 154 VAL B CA 1
ATOM 3474 C C . VAL B 1 154 ? 58.092 -4.185 46.986 1.00 13.74 154 VAL B C 1
ATOM 3475 O O . VAL B 1 154 ? 58.498 -3.639 48.014 1.00 11.88 154 VAL B O 1
ATOM 3479 N N . PHE B 1 155 ? 58.226 -3.599 45.776 1.00 13.94 155 PHE B N 1
ATOM 3480 C CA . PHE B 1 155 ? 58.993 -2.356 45.686 1.00 17.73 155 PHE B CA 1
ATOM 3481 C C . PHE B 1 155 ? 58.242 -1.202 46.346 1.00 17.47 155 PHE B C 1
ATOM 3482 O O . PHE B 1 155 ? 58.851 -0.391 47.047 1.00 14.80 155 PHE B O 1
ATOM 3490 N N . VAL B 1 156 ? 56.924 -1.128 46.176 1.00 16.05 156 VAL B N 1
ATOM 3491 C CA . VAL B 1 156 ? 56.186 -0.031 46.817 1.00 17.29 156 VAL B CA 1
ATOM 3492 C C . VAL B 1 156 ? 55.995 -0.315 48.301 1.00 18.31 156 VAL B C 1
ATOM 3493 O O . VAL B 1 156 ? 56.215 0.542 49.152 1.00 17.65 156 VAL B O 1
ATOM 3497 N N . GLU B 1 157 ? 55.610 -1.534 48.645 1.00 18.66 157 GLU B N 1
ATOM 3498 C CA . GLU B 1 157 ? 55.143 -1.754 50.006 1.00 16.44 157 GLU B CA 1
ATOM 3499 C C . GLU B 1 157 ? 56.279 -1.992 50.990 1.00 20.03 157 GLU B C 1
ATOM 3500 O O . GLU B 1 157 ? 56.116 -1.730 52.186 1.00 22.36 157 GLU B O 1
ATOM 3506 N N . LYS B 1 158 ? 57.403 -2.532 50.536 1.00 16.65 158 LYS B N 1
ATOM 3507 C CA . LYS B 1 158 ? 58.546 -2.782 51.395 1.00 15.31 158 LYS B CA 1
ATOM 3508 C C . LYS B 1 158 ? 59.759 -1.924 51.064 1.00 15.86 158 LYS B C 1
ATOM 3509 O O . LYS B 1 158 ? 60.357 -1.344 51.986 1.00 19.36 158 LYS B O 1
ATOM 3515 N N . VAL B 1 159 ? 60.159 -1.826 49.796 1.00 13.58 159 VAL B N 1
ATOM 3516 C CA . VAL B 1 159 ? 61.433 -1.178 49.484 1.00 15.80 159 VAL B CA 1
ATOM 3517 C C . VAL B 1 159 ? 61.373 0.333 49.729 1.00 15.29 159 VAL B C 1
ATOM 3518 O O . VAL B 1 159 ? 62.335 0.918 50.230 1.00 17.47 159 VAL B O 1
ATOM 3522 N N . VAL B 1 160 ? 60.283 0.989 49.324 1.00 12.90 160 VAL B N 1
ATOM 3523 C CA . VAL B 1 160 ? 60.146 2.448 49.512 1.00 13.83 160 VAL B CA 1
ATOM 3524 C C . VAL B 1 160 ? 60.204 2.788 51.000 1.00 17.29 160 VAL B C 1
ATOM 3525 O O . VAL B 1 160 ? 61.048 3.590 51.381 1.00 17.17 160 VAL B O 1
ATOM 3529 N N . PRO B 1 161 ? 59.367 2.222 51.883 1.00 20.56 161 PRO B N 1
ATOM 3530 C CA . PRO B 1 161 ? 59.496 2.611 53.294 1.00 17.66 161 PRO B CA 1
ATOM 3531 C C . PRO B 1 161 ? 60.790 2.178 53.916 1.00 15.46 161 PRO B C 1
ATOM 3532 O O . PRO B 1 161 ? 61.306 2.899 54.776 1.00 19.78 161 PRO B O 1
ATOM 3536 N N . GLY B 1 162 ? 61.362 1.049 53.481 1.00 16.87 162 GLY B N 1
ATOM 3537 C CA . GLY B 1 162 ? 62.639 0.641 54.008 1.00 19.65 162 GLY B CA 1
ATOM 3538 C C . GLY B 1 162 ? 63.785 1.533 53.569 1.00 21.60 162 GLY B C 1
ATOM 3539 O O . GLY B 1 162 ? 64.833 1.534 54.216 1.00 23.81 162 GLY B O 1
ATOM 3540 N N . GLY B 1 163 ? 63.594 2.322 52.510 1.00 19.21 163 GLY B N 1
ATOM 3541 C CA . GLY B 1 163 ? 64.648 3.208 52.054 1.00 16.41 163 GLY B CA 1
ATOM 3542 C C . GLY B 1 163 ? 64.436 4.669 52.423 1.00 20.06 163 GLY B C 1
ATOM 3543 O O . GLY B 1 163 ? 65.082 5.562 51.851 1.00 16.75 163 GLY B O 1
ATOM 3544 N N . VAL B 1 164 ? 63.560 4.903 53.399 1.00 17.06 164 VAL B N 1
ATOM 3545 C CA . VAL B 1 164 ? 63.285 6.226 53.959 1.00 16.67 164 VAL B CA 1
ATOM 3546 C C . VAL B 1 164 ? 63.525 6.174 55.469 1.00 18.61 164 VAL B C 1
ATOM 3547 O O . VAL B 1 164 ? 63.037 5.258 56.146 1.00 21.96 164 VAL B O 1
ATOM 3551 N N . GLN B 1 165 ? 64.251 7.170 56.000 1.00 17.22 165 GLN B N 1
ATOM 3552 C CA . GLN B 1 165 ? 64.576 7.164 57.428 1.00 19.72 165 GLN B CA 1
ATOM 3553 C C . GLN B 1 165 ? 63.377 7.557 58.276 1.00 21.66 165 GLN B C 1
ATOM 3554 O O . GLN B 1 165 ? 63.060 6.884 59.269 1.00 24.95 165 GLN B O 1
ATOM 3560 N N . ARG B 1 166 ? 62.660 8.591 57.865 1.00 19.67 166 ARG B N 1
ATOM 3561 C CA . ARG B 1 166 ? 61.437 8.983 58.532 1.00 24.48 166 ARG B CA 1
ATOM 3562 C C . ARG B 1 166 ? 60.294 8.059 58.124 1.00 22.83 166 ARG B C 1
ATOM 3563 O O . ARG B 1 166 ? 60.419 7.205 57.225 1.00 21.88 166 ARG B O 1
ATOM 3571 N N . GLN B 1 167 ? 59.155 8.237 58.782 1.00 27.03 167 GLN B N 1
ATOM 3572 C CA . GLN B 1 167 ? 57.940 7.512 58.442 1.00 20.88 167 GLN B CA 1
ATOM 3573 C C . GLN B 1 167 ? 57.159 8.315 57.397 1.00 25.59 167 GLN B C 1
ATOM 3574 O O . GLN B 1 167 ? 56.984 9.542 57.533 1.00 27.25 167 GLN B O 1
ATOM 3580 N N . LEU B 1 168 ? 56.813 7.650 56.290 1.00 19.15 168 LEU B N 1
ATOM 3581 C CA . LEU B 1 168 ? 56.026 8.305 55.282 1.00 17.29 168 LEU B CA 1
ATOM 3582 C C . LEU B 1 168 ? 54.582 8.495 55.757 1.00 21.31 168 LEU B C 1
ATOM 3583 O O . LEU B 1 168 ? 54.015 7.675 56.482 1.00 23.13 168 LEU B O 1
ATOM 3588 N N . THR B 1 169 ? 53.965 9.582 55.319 1.00 21.49 169 THR B N 1
ATOM 3589 C CA . THR B 1 169 ? 52.559 9.769 55.684 1.00 20.66 169 THR B CA 1
ATOM 3590 C C . THR B 1 169 ? 51.656 8.818 54.888 1.00 24.95 169 THR B C 1
ATOM 3591 O O . THR B 1 169 ? 52.067 8.184 53.905 1.00 21.39 169 THR B O 1
ATOM 3595 N N . GLU B 1 170 ? 50.384 8.728 55.300 1.00 23.83 170 GLU B N 1
ATOM 3596 C CA . GLU B 1 170 ? 49.489 7.889 54.515 1.00 26.30 170 GLU B CA 1
ATOM 3597 C C . GLU B 1 170 ? 49.239 8.489 53.144 1.00 23.23 170 GLU B C 1
ATOM 3598 O O . GLU B 1 170 ? 49.044 7.749 52.177 1.00 24.97 170 GLU B O 1
ATOM 3604 N N . GLU B 1 171 ? 49.247 9.818 53.039 1.00 19.78 171 GLU B N 1
ATOM 3605 C CA . GLU B 1 171 ? 49.122 10.448 51.740 1.00 24.59 171 GLU B CA 1
ATOM 3606 C C . GLU B 1 171 ? 50.313 10.095 50.848 1.00 21.58 171 GLU B C 1
ATOM 3607 O O . GLU B 1 171 ? 50.147 9.782 49.662 1.00 21.29 171 GLU B O 1
ATOM 3613 N N . GLU B 1 172 ? 51.524 10.134 51.411 1.00 21.80 172 GLU B N 1
ATOM 3614 C CA . GLU B 1 172 ? 52.707 9.798 50.620 1.00 21.12 172 G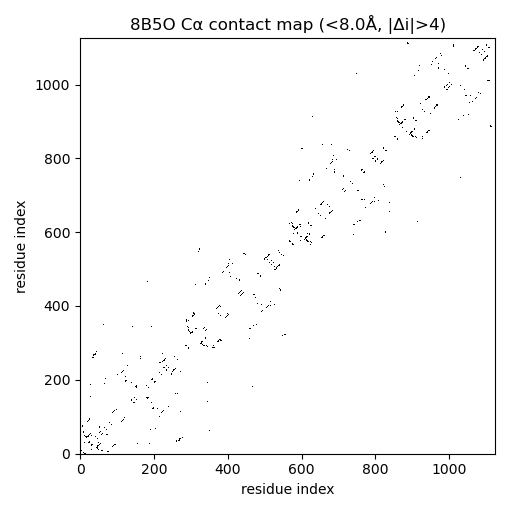LU B CA 1
ATOM 3615 C C . GLU B 1 172 ? 52.633 8.357 50.114 1.00 17.23 172 GLU B C 1
ATOM 3616 O O . GLU B 1 172 ? 52.860 8.109 48.923 1.00 19.44 172 GLU B O 1
ATOM 3622 N N . MET B 1 173 ? 52.272 7.413 50.987 1.00 17.40 173 MET B N 1
ATOM 3623 C CA . MET B 1 173 ? 52.203 6.026 50.532 1.00 20.39 173 MET B CA 1
ATOM 3624 C C . MET B 1 173 ? 51.081 5.841 49.532 1.00 20.63 173 MET B C 1
ATOM 3625 O O . MET B 1 173 ? 51.239 5.081 48.574 1.00 19.08 173 MET B O 1
ATOM 3630 N N . ALA B 1 174 ? 49.953 6.577 49.711 1.00 21.55 174 ALA B N 1
ATOM 3631 C CA . ALA B 1 174 ? 48.840 6.546 48.764 1.00 22.16 174 ALA B CA 1
ATOM 3632 C C . ALA B 1 174 ? 49.285 6.958 47.376 1.00 16.75 174 ALA B C 1
ATOM 3633 O O . ALA B 1 174 ? 48.946 6.307 46.382 1.00 18.66 174 ALA B O 1
ATOM 3635 N N . VAL B 1 175 ? 50.132 7.986 47.299 1.00 16.70 175 VAL B N 1
ATOM 3636 C CA . VAL B 1 175 ? 50.608 8.440 45.997 1.00 17.39 175 VAL B CA 1
ATOM 3637 C C . VAL B 1 175 ? 51.542 7.402 45.380 1.00 14.43 175 VAL B C 1
ATOM 3638 O O . VAL B 1 175 ? 51.418 7.070 44.187 1.00 14.61 175 VAL B O 1
ATOM 3642 N N . TYR B 1 176 ? 52.514 6.910 46.175 1.00 18.02 176 TYR B N 1
ATOM 3643 C CA . TYR B 1 176 ? 53.440 5.906 45.631 1.00 19.08 176 TYR B CA 1
ATOM 3644 C C . TYR B 1 176 ? 52.732 4.620 45.186 1.00 18.40 176 TYR B C 1
ATOM 3645 O O . TYR B 1 176 ? 53.171 3.990 44.223 1.00 15.89 176 TYR B O 1
ATOM 3654 N N . ARG B 1 177 ? 51.640 4.230 45.850 1.00 13.81 177 ARG B N 1
ATOM 3655 C CA . ARG B 1 177 ? 50.852 3.045 45.481 1.00 16.49 177 ARG B CA 1
ATOM 3656 C C . ARG B 1 177 ? 50.012 3.253 44.238 1.00 13.43 177 ARG B C 1
ATOM 3657 O O . ARG B 1 177 ? 49.615 2.274 43.576 1.00 17.13 177 ARG B O 1
ATOM 3665 N N . THR B 1 178 ? 49.616 4.500 43.988 1.00 13.40 178 THR B N 1
ATOM 3666 C CA . THR B 1 178 ? 48.608 4.802 42.974 1.00 15.32 178 THR B CA 1
ATOM 3667 C C . THR B 1 178 ? 48.857 4.199 41.591 1.00 14.47 178 THR B C 1
ATOM 3668 O O . THR B 1 178 ? 47.897 3.666 41.006 1.00 17.48 178 THR B O 1
ATOM 3672 N N . PRO B 1 179 ? 50.069 4.213 41.017 1.00 15.15 179 PRO B N 1
ATOM 3673 C CA . PRO B 1 179 ? 50.221 3.631 39.677 1.00 14.40 179 PRO B CA 1
ATOM 3674 C C . PRO B 1 179 ? 50.091 2.136 39.650 1.00 13.33 179 PRO B C 1
ATOM 3675 O O . PRO B 1 179 ? 50.053 1.565 38.533 1.00 14.98 179 PRO B O 1
ATOM 3679 N N . TYR B 1 180 ? 50.047 1.463 40.809 1.00 15.00 180 TYR B N 1
ATOM 3680 C CA . TYR B 1 180 ? 50.283 0.012 40.866 1.00 14.15 180 TYR B CA 1
ATOM 3681 C C . TYR B 1 180 ? 49.146 -0.745 41.562 1.00 13.81 180 TYR B C 1
ATOM 3682 O O . TYR B 1 180 ? 49.371 -1.529 42.490 1.00 15.53 180 TYR B O 1
ATOM 3691 N N . PRO B 1 181 ? 47.893 -0.533 41.137 1.00 12.48 181 PRO B N 1
ATOM 3692 C CA . PRO B 1 181 ? 46.779 -1.186 41.845 1.00 16.02 181 PRO B CA 1
ATOM 3693 C C . PRO B 1 181 ? 46.666 -2.689 41.621 1.00 14.11 181 PRO B C 1
ATOM 3694 O O . PRO B 1 181 ? 45.994 -3.373 42.408 1.00 18.82 181 PRO B O 1
ATOM 3698 N N . THR B 1 182 ? 47.278 -3.235 40.582 1.00 15.94 182 THR B N 1
ATOM 3699 C CA . THR B 1 182 ? 47.111 -4.635 40.208 1.00 17.17 182 THR B CA 1
ATOM 3700 C C . THR B 1 182 ? 48.448 -5.262 39.845 1.00 17.65 182 THR B C 1
ATOM 3701 O O . THR B 1 182 ? 49.404 -4.566 39.464 1.00 15.33 182 THR B O 1
ATOM 3705 N N . PRO B 1 183 ? 48.525 -6.591 39.897 1.00 16.56 183 PRO B N 1
ATOM 3706 C CA . PRO B 1 183 ? 49.774 -7.253 39.495 1.00 15.73 183 PRO B CA 1
ATOM 3707 C C . PRO B 1 183 ? 50.204 -6.916 38.091 1.00 16.00 183 PRO B C 1
ATOM 3708 O O . PRO B 1 183 ? 51.392 -6.660 37.877 1.00 17.37 183 PRO B O 1
ATOM 3712 N N . GLN B 1 184 ? 49.265 -6.900 37.130 1.00 15.36 184 GLN B N 1
ATOM 3713 C CA . GLN B 1 184 ? 49.597 -6.606 35.743 1.00 18.24 184 GLN B CA 1
ATOM 3714 C C . GLN B 1 184 ? 50.009 -5.164 35.499 1.00 20.61 184 GLN B C 1
ATOM 3715 O O . GLN B 1 184 ? 50.439 -4.877 34.385 1.00 24.38 184 GLN B O 1
ATOM 3721 N N . SER B 1 185 ? 49.826 -4.248 36.462 1.00 13.31 185 SER B N 1
ATOM 3722 C CA . SER B 1 185 ? 50.361 -2.891 36.367 1.00 15.84 185 SER B CA 1
ATOM 3723 C C . SER B 1 185 ? 51.779 -2.756 36.924 1.00 15.81 185 SER B C 1
ATOM 3724 O O . SER B 1 185 ? 52.375 -1.666 36.818 1.00 16.03 185 SER B O 1
ATOM 3727 N N . ARG B 1 186 ? 52.309 -3.797 37.579 1.00 13.78 186 ARG B N 1
ATOM 3728 C CA . ARG B 1 186 ? 53.565 -3.722 38.335 1.00 16.33 186 ARG B CA 1
ATOM 3729 C C . ARG B 1 186 ? 54.773 -4.247 37.544 1.00 13.84 186 ARG B C 1
ATOM 3730 O O . ARG B 1 186 ? 55.892 -4.269 38.084 1.00 13.12 186 ARG B O 1
ATOM 3738 N N . ILE B 1 187 ? 54.581 -4.588 36.263 1.00 11.80 187 ILE B N 1
ATOM 3739 C CA . ILE B 1 187 ? 55.691 -5.138 35.457 1.00 12.98 187 ILE B CA 1
ATOM 3740 C C . ILE B 1 187 ? 56.894 -4.210 35.401 1.00 14.50 187 ILE B C 1
ATOM 3741 O O . ILE B 1 187 ? 58.041 -4.704 35.448 1.00 11.96 187 ILE B O 1
ATOM 3746 N N . PRO B 1 188 ? 56.741 -2.885 35.268 1.00 12.20 188 PRO B N 1
ATOM 3747 C CA . PRO B 1 188 ? 57.950 -2.046 35.251 1.00 11.75 188 PRO B CA 1
ATOM 3748 C C . PRO B 1 188 ? 58.808 -2.194 36.501 1.00 11.05 188 PRO B C 1
ATOM 3749 O O . PRO B 1 188 ? 60.041 -2.100 36.388 1.00 12.67 188 PRO B O 1
ATOM 3753 N N . THR B 1 189 ? 58.212 -2.427 37.675 1.00 10.07 189 THR B N 1
ATOM 3754 C CA . THR B 1 189 ? 59.055 -2.503 38.875 1.00 14.85 189 THR B CA 1
ATOM 3755 C C . THR B 1 189 ? 59.896 -3.770 38.870 1.00 13.93 189 THR B C 1
ATOM 3756 O O . THR B 1 189 ? 61.023 -3.757 39.368 1.00 11.22 189 THR B O 1
ATOM 3760 N N . LEU B 1 190 ? 59.370 -4.857 38.287 1.00 11.18 190 LEU B N 1
ATOM 3761 C CA . LEU B 1 190 ? 60.130 -6.100 38.177 1.00 13.51 190 LEU B CA 1
ATOM 3762 C C . LEU B 1 190 ? 61.214 -5.979 37.120 1.00 15.93 190 LEU B C 1
ATOM 3763 O O . LEU B 1 190 ? 62.371 -6.390 37.324 1.00 13.88 190 LEU B O 1
ATOM 3768 N N . LEU B 1 191 ? 60.862 -5.394 35.975 1.00 13.72 191 LEU B N 1
ATOM 3769 C CA . LEU B 1 191 ? 61.878 -5.224 34.944 1.00 11.65 191 LEU B CA 1
ATOM 3770 C C . LEU B 1 191 ? 63.039 -4.366 35.436 1.00 14.53 191 LEU B C 1
ATOM 3771 O O . LEU B 1 191 ? 64.184 -4.636 35.105 1.00 14.57 191 LEU B O 1
ATOM 3776 N N . TRP B 1 192 ? 62.773 -3.328 36.235 1.00 14.48 192 TRP B N 1
ATOM 3777 C CA . TRP B 1 192 ? 63.902 -2.512 36.692 1.00 13.29 192 TRP B CA 1
ATOM 3778 C C . TRP B 1 192 ? 64.850 -3.337 37.566 1.00 14.20 192 TRP B C 1
ATOM 3779 O O . TRP B 1 192 ? 66.067 -3.131 37.533 1.00 21.61 192 TRP B O 1
ATOM 3790 N N . ALA B 1 193 ? 64.324 -4.293 38.329 1.00 11.47 193 ALA B N 1
ATOM 3791 C CA . ALA B 1 193 ? 65.246 -5.111 39.122 1.00 18.74 193 ALA B CA 1
ATOM 3792 C C . ALA B 1 193 ? 66.062 -6.071 38.236 1.00 20.43 193 ALA B C 1
ATOM 3793 O O . ALA B 1 193 ? 67.274 -6.264 38.452 1.00 15.95 193 ALA B O 1
ATOM 3795 N N . ARG B 1 194 ? 65.414 -6.692 37.233 1.00 15.11 194 ARG B N 1
ATOM 3796 C CA . ARG B 1 194 ? 66.106 -7.623 36.337 1.00 16.43 194 ARG B CA 1
ATOM 3797 C C . ARG B 1 194 ? 67.051 -6.947 35.335 1.00 16.18 194 ARG B C 1
ATOM 3798 O O . ARG B 1 194 ? 67.949 -7.601 34.817 1.00 16.22 194 ARG B O 1
ATOM 3806 N N . GLU B 1 195 ? 66.879 -5.646 35.047 1.00 12.38 195 GLU B N 1
ATOM 3807 C CA . GLU B 1 195 ? 67.740 -4.987 34.088 1.00 12.77 195 GLU B CA 1
ATOM 3808 C C . GLU B 1 195 ? 69.027 -4.468 34.708 1.00 13.64 195 GLU B C 1
ATOM 3809 O O . GLU B 1 195 ? 69.918 -4.037 33.967 1.00 16.99 195 GLU B O 1
ATOM 3815 N N . ILE B 1 196 ? 69.163 -4.514 36.036 1.00 16.05 196 ILE B N 1
ATOM 3816 C CA . ILE B 1 196 ? 70.406 -4.004 36.609 1.00 15.81 196 ILE B CA 1
ATOM 3817 C C . ILE B 1 196 ? 71.569 -4.864 36.099 1.00 14.59 196 ILE B C 1
ATOM 3818 O O . ILE B 1 196 ? 71.498 -6.106 36.173 1.00 16.94 196 ILE B O 1
ATOM 3823 N N . PRO B 1 197 ? 72.629 -4.284 35.559 1.00 19.64 197 PRO B N 1
ATOM 3824 C CA . PRO B 1 197 ? 73.786 -5.083 35.112 1.00 20.57 197 PRO B CA 1
ATOM 3825 C C . PRO B 1 197 ? 74.614 -5.520 36.303 1.00 20.25 197 PRO B C 1
ATOM 3826 O O . PRO B 1 197 ? 75.193 -4.695 37.021 1.00 22.71 197 PRO B O 1
ATOM 3830 N N . VAL B 1 198 ? 74.639 -6.826 36.544 1.00 18.75 198 VAL B N 1
ATOM 3831 C CA . VAL B 1 198 ? 75.345 -7.372 37.703 1.00 20.30 198 VAL B CA 1
ATOM 3832 C C . VAL B 1 198 ? 76.248 -8.481 37.181 1.00 29.81 198 VAL B C 1
ATOM 3833 O O . VAL B 1 198 ? 75.757 -9.482 36.634 1.00 25.19 198 VAL B O 1
ATOM 3837 N N . GLU B 1 199 ? 77.562 -8.287 37.330 1.00 31.80 199 GLU B N 1
ATOM 3838 C CA . GLU B 1 199 ? 78.566 -9.280 36.954 1.00 35.46 199 GLU B CA 1
ATOM 3839 C C . GLU B 1 199 ? 78.362 -9.768 35.522 1.00 31.81 199 GLU B C 1
ATOM 3840 O O . GLU B 1 199 ? 78.525 -10.944 35.196 1.00 30.86 199 GLU B O 1
ATOM 3846 N N . GLY B 1 200 ? 77.991 -8.842 34.651 1.00 27.52 200 GLY B N 1
ATOM 3847 C CA . GLY B 1 200 ? 77.977 -9.089 33.232 1.00 30.20 200 GLY B CA 1
ATOM 3848 C C . GLY B 1 200 ? 76.613 -9.243 32.624 1.00 26.05 200 GLY B C 1
ATOM 3849 O O . GLY B 1 200 ? 76.521 -9.259 31.386 1.00 25.39 200 GLY B O 1
ATOM 3850 N N . GLU B 1 201 ? 75.547 -9.346 33.426 1.00 23.81 201 GLU B N 1
ATOM 3851 C CA . GLU B 1 201 ? 74.245 -9.679 32.877 1.00 23.47 201 GLU B CA 1
ATOM 3852 C C . GLU B 1 201 ? 73.167 -8.768 33.447 1.00 19.33 201 GLU B C 1
ATOM 3853 O O . GLU B 1 201 ? 73.205 -8.413 34.629 1.00 20.13 201 GLU B O 1
ATOM 3859 N N . PRO B 1 202 ? 72.192 -8.350 32.617 1.00 20.83 202 PRO B N 1
ATOM 3860 C CA . PRO B 1 202 ? 72.092 -8.634 31.179 1.00 21.04 202 PRO B CA 1
ATOM 3861 C C . PRO B 1 202 ? 73.193 -7.910 30.415 1.00 21.68 202 PRO B C 1
ATOM 3862 O O . PRO B 1 202 ? 73.573 -6.759 30.717 1.00 24.08 202 PRO B O 1
ATOM 3866 N N . ALA B 1 203 ? 73.767 -8.648 29.456 1.00 20.26 203 ALA B N 1
ATOM 3867 C CA . ALA B 1 203 ? 74.962 -8.151 28.786 1.00 22.91 203 ALA B CA 1
ATOM 3868 C C . ALA B 1 203 ? 74.692 -6.868 28.005 1.00 18.90 203 ALA B C 1
ATOM 3869 O O . ALA B 1 203 ? 75.590 -6.025 27.908 1.00 23.75 203 ALA B O 1
ATOM 3871 N N . ASP B 1 204 ? 73.478 -6.687 27.455 1.00 21.15 204 ASP B N 1
ATOM 3872 C CA . ASP B 1 204 ? 73.269 -5.504 26.613 1.00 20.38 204 ASP B CA 1
ATOM 3873 C C . ASP B 1 204 ? 73.180 -4.239 27.459 1.00 19.40 204 ASP B C 1
ATOM 3874 O O . ASP B 1 204 ? 73.787 -3.193 27.131 1.00 26.74 204 ASP B O 1
ATOM 3879 N N . VAL B 1 205 ? 72.482 -4.330 28.605 1.00 20.23 205 VAL B N 1
ATOM 3880 C CA . VAL B 1 205 ? 72.491 -3.226 29.553 1.00 17.01 205 VAL B CA 1
ATOM 3881 C C . VAL B 1 205 ? 73.887 -3.028 30.114 1.00 21.69 205 VAL B C 1
ATOM 3882 O O . VAL B 1 205 ? 74.343 -1.896 30.275 1.00 24.12 205 VAL B O 1
ATOM 3886 N N . GLN B 1 206 ? 74.578 -4.120 30.446 1.00 20.25 206 GLN B N 1
ATOM 3887 C CA . GLN B 1 206 ? 75.958 -3.969 30.906 1.00 25.61 206 GLN B CA 1
ATOM 3888 C C . GLN B 1 206 ? 76.786 -3.132 29.928 1.00 27.41 206 GLN B C 1
ATOM 3889 O O . GLN B 1 206 ? 77.508 -2.216 30.338 1.00 22.99 206 GLN B O 1
ATOM 3895 N N . ALA B 1 207 ? 76.665 -3.406 28.628 1.00 27.29 207 ALA B N 1
ATOM 3896 C CA . ALA B 1 207 ? 77.471 -2.669 27.659 1.00 23.68 207 ALA B CA 1
ATOM 3897 C C . ALA B 1 207 ? 77.064 -1.194 27.587 1.00 21.33 207 ALA B C 1
ATOM 3898 O O . ALA B 1 207 ? 77.927 -0.325 27.459 1.00 25.63 207 ALA B O 1
ATOM 3900 N N . MET B 1 208 ? 75.758 -0.888 27.677 1.00 22.17 208 MET B N 1
ATOM 3901 C CA . MET B 1 208 ? 75.323 0.515 27.707 1.00 21.92 208 MET B CA 1
ATOM 3902 C C . MET B 1 208 ? 75.863 1.261 28.931 1.00 20.56 208 MET B C 1
ATOM 3903 O O . MET B 1 208 ? 76.322 2.403 28.839 1.00 21.01 208 MET B O 1
ATOM 3908 N N . VAL B 1 209 ? 75.807 0.624 30.098 1.00 18.70 209 VAL B N 1
ATOM 3909 C CA . VAL B 1 209 ? 76.241 1.296 31.325 1.00 18.32 209 VAL B CA 1
ATOM 3910 C C . VAL B 1 209 ? 77.765 1.416 31.358 1.00 19.50 209 VAL B C 1
ATOM 3911 O O . VAL B 1 209 ? 78.308 2.443 31.789 1.00 24.10 209 VAL B O 1
ATOM 3915 N N . GLN B 1 210 ? 78.467 0.389 30.874 1.00 24.74 210 GLN B N 1
ATOM 3916 C CA . GLN B 1 210 ? 79.921 0.451 30.764 1.00 25.95 210 GLN B CA 1
ATOM 3917 C C . GLN B 1 210 ? 80.356 1.560 29.824 1.00 25.41 210 GLN B C 1
ATOM 3918 O O . GLN B 1 210 ? 81.332 2.274 30.107 1.00 28.50 210 GLN B O 1
ATOM 3924 N N . GLU B 1 211 ? 79.622 1.746 28.717 1.00 24.09 211 GLU B N 1
ATOM 3925 C CA . GLU B 1 211 ? 79.922 2.842 27.802 1.00 25.38 211 GLU B CA 1
ATOM 3926 C C . GLU B 1 211 ? 79.772 4.196 28.492 1.00 19.70 211 GLU B C 1
ATOM 3927 O O . GLU B 1 211 ? 80.665 5.056 28.411 1.00 25.90 211 GLU B O 1
ATOM 3933 N N . TYR B 1 212 ? 78.671 4.404 29.219 1.00 18.69 212 TYR B N 1
ATOM 3934 C CA . TYR B 1 212 ? 78.528 5.736 29.802 1.00 19.05 212 TYR B CA 1
ATOM 3935 C C . TYR B 1 212 ? 79.435 5.919 31.021 1.00 23.71 212 TYR B C 1
ATOM 3936 O O . TYR B 1 212 ? 79.820 7.047 31.322 1.00 25.87 212 TYR B O 1
ATOM 3945 N N . ALA B 1 213 ? 79.829 4.826 31.670 1.00 24.82 213 ALA B N 1
ATOM 3946 C CA . ALA B 1 213 ? 80.781 4.907 32.774 1.00 21.73 213 ALA B CA 1
ATOM 3947 C C . ALA B 1 213 ? 82.155 5.319 32.269 1.00 25.44 213 ALA B C 1
ATOM 3948 O O . ALA B 1 213 ? 82.758 6.255 32.803 1.00 28.80 213 ALA B O 1
ATOM 3950 N N . ASP B 1 214 ? 82.668 4.616 31.251 1.00 24.90 214 ASP B N 1
ATOM 3951 C CA . ASP B 1 214 ? 83.936 5.004 30.618 1.00 26.29 214 ASP B CA 1
ATOM 3952 C C . ASP B 1 214 ? 83.869 6.458 30.173 1.00 29.57 214 ASP B C 1
ATOM 3953 O O . ASP B 1 214 ? 84.830 7.224 30.355 1.00 28.62 214 ASP B O 1
ATOM 3958 N N . PHE B 1 215 ? 82.700 6.883 29.646 1.00 27.60 215 PHE B N 1
ATOM 3959 C CA . PHE B 1 215 ? 82.606 8.242 29.116 1.00 26.76 215 PHE B CA 1
ATOM 3960 C C . PHE B 1 215 ? 82.632 9.270 30.236 1.00 31.33 215 PHE B C 1
ATOM 3961 O O . PHE B 1 215 ? 83.387 10.249 30.182 1.00 37.77 215 PHE B O 1
ATOM 3969 N N . LEU B 1 216 ? 81.808 9.070 31.265 1.00 24.76 216 LEU B N 1
ATOM 3970 C CA . LEU B 1 216 ? 81.685 10.089 32.287 1.00 23.75 216 LEU B CA 1
ATOM 3971 C C . LEU B 1 216 ? 82.935 10.144 33.170 1.00 26.43 216 LEU B C 1
ATOM 3972 O O . LEU B 1 216 ? 83.258 11.216 33.682 1.00 26.93 216 LEU B O 1
ATOM 3977 N N . SER B 1 217 ? 83.666 9.027 33.325 1.00 26.04 217 SER B N 1
ATOM 3978 C CA . SER B 1 217 ? 84.906 9.011 34.112 1.00 22.05 217 SER B CA 1
ATOM 3979 C C . SER B 1 217 ? 86.036 9.777 33.469 1.00 30.43 217 SER B C 1
ATOM 3980 O O . SER B 1 217 ? 87.127 9.856 34.063 1.00 31.80 217 SER B O 1
ATOM 3983 N N . ARG B 1 218 ? 85.810 10.320 32.275 1.00 34.14 218 ARG B N 1
ATOM 3984 C CA . ARG B 1 218 ? 86.789 11.152 31.580 1.00 37.55 218 ARG B CA 1
ATOM 3985 C C . ARG B 1 218 ? 86.120 12.366 30.958 1.00 37.23 218 ARG B C 1
ATOM 3986 O O . ARG B 1 218 ? 86.711 13.004 30.093 1.00 42.23 218 ARG B O 1
ATOM 3994 N N . SER B 1 219 ? 84.883 12.682 31.346 1.00 29.96 219 SER B N 1
ATOM 3995 C CA . SER B 1 219 ? 84.155 13.769 30.705 1.00 24.39 219 SER B CA 1
ATOM 3996 C C . SER B 1 219 ? 84.288 15.064 31.502 1.00 33.78 219 SER B C 1
ATOM 3997 O O . SER B 1 219 ? 84.209 15.075 32.741 1.00 34.68 219 SER B O 1
ATOM 4000 N N . ASP B 1 220 ? 84.466 16.165 30.778 1.00 34.30 220 ASP B N 1
ATOM 4001 C CA . ASP B 1 220 ? 84.623 17.476 31.390 1.00 37.44 220 ASP B CA 1
ATOM 4002 C C . ASP B 1 220 ? 83.310 18.108 31.800 1.00 33.29 220 ASP B C 1
ATOM 4003 O O . ASP B 1 220 ? 83.316 19.232 32.290 1.00 32.62 220 ASP B O 1
ATOM 4008 N N . ILE B 1 221 ? 82.184 17.431 31.608 1.00 27.00 221 ILE B N 1
ATOM 4009 C CA . ILE B 1 221 ? 80.895 18.021 32.005 1.00 24.12 221 ILE B CA 1
ATOM 4010 C C . ILE B 1 221 ? 80.872 18.245 33.515 1.00 29.30 221 ILE B C 1
ATOM 4011 O O . ILE B 1 221 ? 81.350 17.377 34.285 1.00 29.70 221 ILE B O 1
ATOM 4016 N N . PRO B 1 222 ? 80.361 19.374 33.988 1.00 32.45 222 PRO B N 1
ATOM 4017 C CA . PRO B 1 222 ? 80.360 19.656 35.428 1.00 34.89 222 PRO B CA 1
ATOM 4018 C C . PRO B 1 222 ? 79.391 18.750 36.163 1.00 27.54 222 PRO B C 1
ATOM 4019 O O . PRO B 1 222 ? 78.290 18.498 35.677 1.00 28.66 222 PRO B O 1
ATOM 4023 N N . LYS B 1 223 ? 79.803 18.297 37.354 1.00 26.28 223 LYS B N 1
ATOM 4024 C CA . LYS B 1 223 ? 79.102 17.272 38.121 1.00 26.19 223 LYS B CA 1
ATOM 4025 C C . LYS B 1 223 ? 78.994 17.611 39.612 1.00 29.98 223 LYS B C 1
ATOM 4026 O O . LYS B 1 223 ? 79.953 18.094 40.243 1.00 26.13 223 LYS B O 1
ATOM 4032 N N . LEU B 1 224 ? 77.818 17.300 40.169 1.00 29.60 224 LEU B N 1
ATOM 4033 C CA . LEU B 1 224 ? 77.543 17.367 41.599 1.00 29.01 224 LEU B CA 1
ATOM 4034 C C . LEU B 1 224 ? 77.162 15.966 42.051 1.00 31.17 224 LEU B C 1
ATOM 4035 O O . LEU B 1 224 ? 76.182 15.391 41.556 1.00 27.95 224 LEU B O 1
ATOM 4040 N N . LEU B 1 225 ? 77.981 15.389 42.923 1.00 26.28 225 LEU B N 1
ATOM 4041 C CA . LEU B 1 225 ? 77.701 14.108 43.545 1.00 22.45 225 LEU B CA 1
ATOM 4042 C C . LEU B 1 225 ? 77.106 14.386 44.917 1.00 21.58 225 LEU B C 1
ATOM 4043 O O . LEU B 1 225 ? 77.734 15.066 45.737 1.00 24.71 225 LEU B O 1
ATOM 4048 N N . ILE B 1 226 ? 75.875 13.915 45.150 1.00 18.49 226 ILE B N 1
ATOM 4049 C CA . ILE B 1 226 ? 75.266 14.008 46.464 1.00 22.84 226 ILE B CA 1
ATOM 4050 C C . ILE B 1 226 ? 75.318 12.616 47.082 1.00 29.89 226 ILE B C 1
ATOM 4051 O O . ILE B 1 226 ? 74.763 11.653 46.533 1.00 24.03 226 ILE B O 1
ATOM 4056 N N . VAL B 1 227 ? 76.034 12.507 48.196 1.00 26.10 227 VAL B N 1
ATOM 4057 C CA . VAL B 1 227 ? 76.228 11.246 48.895 1.00 31.60 227 VAL B CA 1
ATOM 4058 C C . VAL B 1 227 ? 75.281 11.243 50.082 1.00 26.76 227 VAL B C 1
ATOM 4059 O O . VAL B 1 227 ? 75.364 12.106 50.967 1.00 24.82 227 VAL B O 1
ATOM 4063 N N . ALA B 1 228 ? 74.435 10.245 50.152 1.00 20.79 228 ALA B N 1
ATOM 4064 C CA . ALA B 1 228 ? 73.587 10.078 51.315 1.00 24.06 228 ALA B CA 1
ATOM 4065 C C . ALA B 1 228 ? 74.321 9.222 52.337 1.00 25.20 228 ALA B C 1
ATOM 4066 O O . ALA B 1 228 ? 75.044 8.287 51.979 1.00 29.10 228 ALA B O 1
ATOM 4068 N N . GLU B 1 229 ? 74.140 9.557 53.616 1.00 21.58 229 GLU B N 1
ATOM 4069 C CA . GLU B 1 229 ? 74.681 8.780 54.715 1.00 25.30 229 GLU B CA 1
ATOM 4070 C C . GLU B 1 229 ? 73.513 8.197 55.481 1.00 29.98 229 GLU B C 1
ATOM 4071 O O . GLU B 1 229 ? 72.700 8.960 56.024 1.00 23.40 229 GLU B O 1
ATOM 4077 N N . PRO B 1 230 ? 73.362 6.860 55.524 1.00 25.40 230 PRO B N 1
ATOM 4078 C CA . PRO B 1 230 ? 74.288 5.835 55.040 1.00 29.72 230 PRO B CA 1
ATOM 4079 C C . PRO B 1 230 ? 74.160 5.550 53.563 1.00 30.06 230 PRO B C 1
ATOM 4080 O O . PRO B 1 230 ? 75.007 4.849 53.000 1.00 34.07 230 PRO B O 1
ATOM 4084 N N . GLY B 1 231 ? 73.139 6.130 52.947 1.00 26.00 231 GLY B N 1
ATOM 4085 C CA . GLY B 1 231 ? 72.745 5.856 51.571 1.00 24.34 231 GLY B CA 1
ATOM 4086 C C . GLY B 1 231 ? 72.551 4.358 51.337 1.00 34.88 231 GLY B C 1
ATOM 4087 O O . GLY B 1 231 ? 72.235 3.584 52.254 1.00 25.05 231 GLY B O 1
ATOM 4088 N N . ALA B 1 232 ? 72.762 3.955 50.084 1.00 31.81 232 ALA B N 1
ATOM 4089 C CA . ALA B 1 232 ? 72.487 2.575 49.684 1.00 25.15 232 ALA B CA 1
ATOM 4090 C C . ALA B 1 232 ? 73.376 2.132 48.533 1.00 28.64 232 ALA B C 1
ATOM 4091 O O . ALA B 1 232 ? 74.348 1.414 48.764 1.00 30.04 232 ALA B O 1
ATOM 4093 N N . ILE B 1 233 ? 73.022 2.486 47.294 1.00 25.66 233 ILE B N 1
ATOM 4094 C CA . ILE B 1 233 ? 73.842 2.108 46.144 1.00 25.99 233 ILE B CA 1
ATOM 4095 C C . ILE B 1 233 ? 75.237 2.690 46.293 1.00 27.27 233 ILE B C 1
ATOM 4096 O O . ILE B 1 233 ? 76.245 2.011 46.057 1.00 26.36 233 ILE B O 1
ATOM 4101 N N . LEU B 1 234 ? 75.312 3.978 46.664 1.00 19.50 234 LEU B N 1
ATOM 4102 C CA . LEU B 1 234 ? 76.586 4.664 46.848 1.00 21.77 234 LEU B CA 1
ATOM 4103 C C . LEU B 1 234 ? 76.777 4.839 48.342 1.00 25.99 234 LEU B C 1
ATOM 4104 O O . LEU B 1 234 ? 76.166 5.716 48.948 1.00 28.79 234 LEU B O 1
ATOM 4109 N N . HIS B 1 235 ? 77.659 4.016 48.924 1.00 29.71 235 HIS B N 1
ATOM 4110 C CA . HIS B 1 235 ? 77.877 4.016 50.360 1.00 28.29 235 HIS B CA 1
ATOM 4111 C C . HIS B 1 235 ? 79.366 4.109 50.648 1.00 31.20 235 HIS B C 1
ATOM 4112 O O . HIS B 1 235 ? 80.210 3.657 49.854 1.00 29.39 235 HIS B O 1
ATOM 4119 N N . GLU B 1 236 ? 79.682 4.719 51.786 1.00 33.71 236 GLU B N 1
ATOM 4120 C CA . GLU B 1 236 ? 81.075 4.831 52.192 1.00 32.38 236 GLU B CA 1
ATOM 4121 C C . GLU B 1 236 ? 81.721 3.449 52.284 1.00 29.69 236 GLU B C 1
ATOM 4122 O O . GLU B 1 236 ? 81.156 2.524 52.868 1.00 31.61 236 GLU B O 1
ATOM 4128 N N . GLY B 1 237 ? 82.914 3.315 51.709 1.00 37.69 237 GLY B N 1
ATOM 4129 C CA . GLY B 1 237 ? 83.600 2.043 51.656 1.00 32.34 237 GLY B CA 1
ATOM 4130 C C . GLY B 1 237 ? 83.186 1.152 50.509 1.00 35.74 237 GLY B C 1
ATOM 4131 O O . GLY B 1 237 ? 83.727 0.048 50.376 1.00 42.87 237 GLY B O 1
ATOM 4132 N N . GLY B 1 238 ? 82.233 1.580 49.685 1.00 37.53 238 GLY B N 1
ATOM 4133 C CA . GLY B 1 238 ? 81.840 0.808 48.530 1.00 37.28 238 GLY B CA 1
ATOM 4134 C C . GLY B 1 238 ? 82.633 1.170 47.289 1.00 29.03 238 GLY B C 1
ATOM 4135 O O . GLY B 1 238 ? 83.076 2.299 47.119 1.00 29.69 238 GLY B O 1
ATOM 4136 N N . SER B 1 239 ? 82.815 0.175 46.416 1.00 26.52 239 SER B N 1
ATOM 4137 C CA . SER B 1 239 ? 83.569 0.401 45.185 1.00 27.39 239 SER B CA 1
ATOM 4138 C C . SER B 1 239 ? 82.856 1.374 44.264 1.00 27.35 239 SER B C 1
ATOM 4139 O O . SER B 1 239 ? 83.511 2.095 43.499 1.00 29.16 239 SER B O 1
ATOM 4142 N N . GLU B 1 240 ? 81.518 1.451 44.357 1.00 26.93 240 GLU B N 1
ATOM 4143 C CA . GLU B 1 240 ? 80.772 2.265 43.408 1.00 27.36 240 GLU B CA 1
ATOM 4144 C C . GLU B 1 240 ? 80.874 3.747 43.749 1.00 25.08 240 GLU B C 1
ATOM 4145 O O . GLU B 1 240 ? 80.990 4.596 42.857 1.00 23.80 240 GLU B O 1
ATOM 4151 N N . LEU B 1 241 ? 80.808 4.066 45.040 1.00 25.41 241 LEU B N 1
ATOM 4152 C CA . LEU B 1 241 ? 81.111 5.420 45.473 1.00 26.49 241 LEU B CA 1
ATOM 4153 C C . LEU B 1 241 ? 82.570 5.773 45.181 1.00 28.72 241 LEU B C 1
ATOM 4154 O O . LEU B 1 241 ? 82.871 6.922 44.831 1.00 30.94 241 LEU B O 1
ATOM 4159 N N . ASP B 1 242 ? 83.497 4.808 45.321 1.00 25.30 242 ASP B N 1
ATOM 4160 C CA . ASP B 1 242 ? 84.889 5.102 44.966 1.00 27.65 242 ASP B CA 1
ATOM 4161 C C . ASP B 1 242 ? 84.977 5.541 43.511 1.00 32.91 242 ASP B C 1
ATOM 4162 O O . ASP B 1 242 ? 85.606 6.564 43.176 1.00 32.86 242 ASP B O 1
ATOM 4167 N N . PHE B 1 243 ? 84.316 4.786 42.628 1.00 28.82 243 PHE B N 1
ATOM 4168 C CA . PHE B 1 243 ? 84.392 5.112 41.211 1.00 28.21 243 PHE B CA 1
ATOM 4169 C C . PHE B 1 243 ? 83.764 6.462 40.929 1.00 23.50 243 PHE B C 1
ATOM 4170 O O . PHE B 1 243 ? 84.311 7.257 40.169 1.00 25.40 243 PHE B O 1
ATOM 4178 N N . ALA B 1 244 ? 82.569 6.711 41.484 1.00 21.49 244 ALA B N 1
ATOM 4179 C CA . ALA B 1 244 ? 81.926 8.008 41.317 1.00 25.03 244 ALA B CA 1
ATOM 4180 C C . ALA B 1 244 ? 82.829 9.155 41.755 1.00 31.20 244 ALA B C 1
ATOM 4181 O O . ALA B 1 244 ? 82.852 10.209 41.116 1.00 25.79 244 ALA B O 1
ATOM 4183 N N . ARG B 1 245 ? 83.523 9.000 42.884 1.00 30.11 245 ARG B N 1
ATOM 4184 C CA . ARG B 1 245 ? 84.419 10.058 43.321 1.00 32.16 245 ARG B CA 1
ATOM 4185 C C . ARG B 1 245 ? 85.615 10.213 42.391 1.00 34.47 245 ARG B C 1
ATOM 4186 O O . ARG B 1 245 ? 86.223 11.288 42.374 1.00 40.46 245 ARG B O 1
ATOM 4194 N N . SER B 1 246 ? 85.964 9.171 41.625 1.00 26.82 246 SER B N 1
ATOM 4195 C CA . SER B 1 246 ? 86.995 9.302 40.593 1.00 24.36 246 SER B CA 1
ATOM 4196 C C . SER B 1 246 ? 86.558 10.110 39.362 1.00 28.11 246 SER B C 1
ATOM 4197 O O . SER B 1 246 ? 87.415 10.423 38.531 1.00 33.37 246 SER B O 1
ATOM 4200 N N . TRP B 1 247 ? 85.287 10.478 39.225 1.00 27.46 247 TRP B N 1
ATOM 4201 C CA . TRP B 1 247 ? 84.849 11.224 38.037 1.00 26.93 247 TRP B CA 1
ATOM 4202 C C . TRP B 1 247 ? 85.373 12.658 38.108 1.00 32.53 247 TRP B C 1
ATOM 4203 O O . TRP B 1 247 ? 85.495 13.217 39.199 1.00 36.84 247 TRP B O 1
ATOM 4214 N N . PRO B 1 248 ? 85.736 13.259 36.976 1.00 36.96 248 PRO B N 1
ATOM 4215 C CA . PRO B 1 248 ? 86.395 14.569 36.994 1.00 33.09 248 PRO B CA 1
ATOM 4216 C C . PRO B 1 248 ? 85.390 15.717 36.993 1.00 29.63 248 PRO B C 1
ATOM 4217 O O . PRO B 1 248 ? 84.182 15.512 36.870 1.00 30.93 248 PRO B O 1
ATOM 4221 N N . ASN B 1 249 ? 85.923 16.935 37.205 1.00 31.47 249 ASN B N 1
ATOM 4222 C CA . ASN B 1 249 ? 85.143 18.189 37.299 1.00 27.11 249 ASN B CA 1
ATOM 4223 C C . ASN B 1 249 ? 83.912 18.073 38.207 1.00 34.97 249 ASN B C 1
ATOM 4224 O O . ASN B 1 249 ? 82.819 18.550 37.887 1.00 39.96 249 ASN B O 1
ATOM 4229 N N . GLN B 1 250 ? 84.113 17.505 39.390 1.00 30.90 250 GLN B N 1
ATOM 4230 C CA . GLN B 1 250 ? 83.011 17.116 40.264 1.00 25.00 250 GLN B CA 1
ATOM 4231 C C . GLN B 1 250 ? 83.182 17.715 41.653 1.00 32.98 250 GLN B C 1
ATOM 4232 O O . GLN B 1 250 ? 84.300 17.795 42.168 1.00 37.91 250 GLN B O 1
ATOM 4238 N N . ARG B 1 251 ? 82.069 18.158 42.231 1.00 34.05 251 ARG B N 1
ATOM 4239 C CA . ARG B 1 251 ? 81.966 18.551 43.629 1.00 34.30 251 ARG B CA 1
ATOM 4240 C C . ARG B 1 251 ? 81.105 17.534 44.373 1.00 31.11 251 ARG B C 1
ATOM 4241 O O . ARG B 1 251 ? 80.214 16.931 43.788 1.00 28.65 251 ARG B O 1
ATOM 4249 N N . GLU B 1 252 ? 81.357 17.360 45.665 1.00 26.40 252 GLU B N 1
ATOM 4250 C CA . GLU B 1 252 ? 80.595 16.413 46.466 1.00 27.94 252 GLU B CA 1
ATOM 4251 C C . GLU B 1 252 ? 79.926 17.127 47.634 1.00 31.93 252 GLU B C 1
ATOM 4252 O O . GLU B 1 252 ? 80.490 18.058 48.227 1.00 31.10 252 GLU B O 1
ATOM 4258 N N . VAL B 1 253 ? 78.705 16.697 47.942 1.00 26.15 253 VAL B N 1
ATOM 4259 C CA . VAL B 1 253 ? 77.977 17.123 49.123 1.00 23.91 253 VAL B CA 1
ATOM 4260 C C . VAL B 1 253 ? 77.566 15.851 49.855 1.00 23.69 253 VAL B C 1
ATOM 4261 O O . VAL B 1 253 ? 77.487 14.782 49.246 1.00 30.10 253 VAL B O 1
ATOM 4265 N N . LYS B 1 254 ? 77.378 15.944 51.178 1.00 20.98 254 LYS B N 1
ATOM 4266 C CA . LYS B 1 254 ? 76.836 14.837 51.951 1.00 24.25 254 LYS B CA 1
ATOM 4267 C C . LYS B 1 254 ? 75.537 15.258 52.628 1.00 18.28 254 LYS B C 1
ATOM 4268 O O . LYS B 1 254 ? 75.410 16.393 53.107 1.00 24.32 254 LYS B O 1
ATOM 4274 N N . VAL B 1 255 ? 74.556 14.355 52.644 1.00 17.81 255 VAL B N 1
ATOM 4275 C CA . VAL B 1 255 ? 73.266 14.602 53.279 1.00 21.19 255 VAL B CA 1
ATOM 4276 C C . VAL B 1 255 ? 72.863 13.324 53.983 1.00 23.31 255 VAL B C 1
ATOM 4277 O O . VAL B 1 255 ? 73.399 12.250 53.712 1.00 25.67 255 VAL B O 1
ATOM 4281 N N . ALA B 1 256 ? 71.906 13.442 54.891 1.00 23.52 256 ALA B N 1
ATOM 4282 C CA . ALA B 1 256 ? 71.394 12.255 55.563 1.00 18.74 256 ALA B CA 1
AT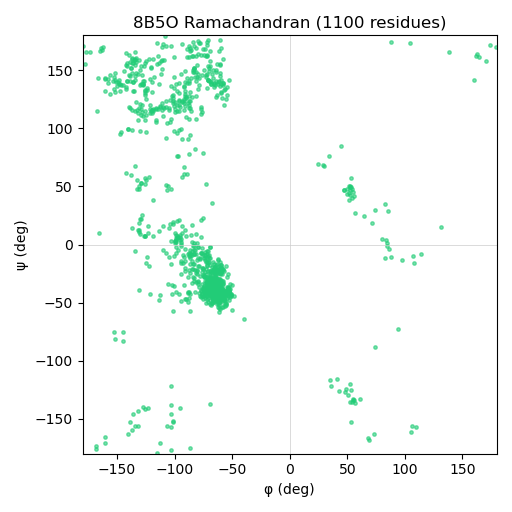OM 4283 C C . ALA B 1 256 ? 70.373 11.561 54.686 1.00 19.84 256 ALA B C 1
ATOM 4284 O O . ALA B 1 256 ? 69.560 12.209 54.040 1.00 21.44 256 ALA B O 1
ATOM 4286 N N . GLY B 1 257 ? 70.407 10.242 54.684 1.00 21.79 257 GLY B N 1
ATOM 4287 C CA . GLY B 1 257 ? 69.450 9.494 53.909 1.00 19.23 257 GLY B CA 1
ATOM 4288 C C . GLY B 1 257 ? 69.882 8.070 53.664 1.00 18.61 257 GLY B C 1
ATOM 4289 O O . GLY B 1 257 ? 71.050 7.703 53.792 1.00 20.58 257 GLY B O 1
ATOM 4290 N N . ARG B 1 258 ? 68.891 7.253 53.285 1.00 18.95 258 ARG B N 1
ATOM 4291 C CA . ARG B 1 258 ? 69.140 5.916 52.744 1.00 19.62 258 ARG B CA 1
ATOM 4292 C C . ARG B 1 258 ? 68.959 5.983 51.230 1.00 19.14 258 ARG B C 1
ATOM 4293 O O . ARG B 1 258 ? 69.428 6.944 50.605 1.00 19.76 258 ARG B O 1
ATOM 4301 N N . HIS B 1 259 ? 68.322 4.991 50.599 1.00 16.83 259 HIS B N 1
ATOM 4302 C CA . HIS B 1 259 ? 68.250 5.056 49.131 1.00 15.24 259 HIS B CA 1
ATOM 4303 C C . HIS B 1 259 ? 67.388 6.238 48.656 1.00 19.99 259 HIS B C 1
ATOM 4304 O O . HIS B 1 259 ? 67.790 6.984 47.750 1.00 17.46 259 HIS B O 1
ATOM 4311 N N . PHE B 1 260 ? 66.197 6.421 49.241 1.00 18.88 260 PHE B N 1
ATOM 4312 C CA . PHE B 1 260 ? 65.277 7.481 48.812 1.00 13.68 260 PHE B CA 1
ATOM 4313 C C . PHE B 1 260 ? 65.530 8.789 49.566 1.00 15.50 260 PHE B C 1
ATOM 4314 O O . PHE B 1 260 ? 64.647 9.353 50.218 1.00 16.38 260 PHE B O 1
ATOM 4322 N N . LEU B 1 261 ? 66.746 9.287 49.382 1.00 19.34 261 LEU B N 1
ATOM 4323 C CA . LEU B 1 261 ? 67.273 10.363 50.223 1.00 17.97 261 LEU B CA 1
ATOM 4324 C C . LEU B 1 261 ? 66.483 11.649 50.058 1.00 18.72 261 LEU B C 1
ATOM 4325 O O . LEU B 1 261 ? 66.474 12.479 50.980 1.00 18.44 261 LEU B O 1
ATOM 4330 N N . GLN B 1 262 ? 65.808 11.815 48.920 1.00 16.48 262 GLN B N 1
ATOM 4331 C CA . GLN B 1 262 ? 64.963 12.974 48.724 1.00 17.99 262 GLN B CA 1
ATOM 4332 C C . GLN B 1 262 ? 63.828 13.031 49.734 1.00 23.03 262 GLN B C 1
ATOM 4333 O O . GLN B 1 262 ? 63.253 14.108 49.946 1.00 18.70 262 GLN B O 1
ATOM 4339 N N . GLU B 1 263 ? 63.475 11.908 50.367 1.00 17.72 263 GLU B N 1
ATOM 4340 C CA . GLU B 1 263 ? 62.365 12.009 51.313 1.00 18.99 263 GLU B CA 1
ATOM 4341 C C . GLU B 1 263 ? 62.824 12.488 52.675 1.00 18.36 263 GLU B C 1
ATOM 4342 O O . GLU B 1 263 ? 61.989 12.999 53.433 1.00 24.98 263 GLU B O 1
ATOM 4348 N N . ASP B 1 264 ? 64.117 12.337 52.975 1.00 21.49 264 ASP B N 1
ATOM 4349 C CA . ASP B 1 264 ? 64.665 12.669 54.286 1.00 23.16 264 ASP B CA 1
ATOM 4350 C C . ASP B 1 264 ? 65.390 13.990 54.291 1.00 26.18 264 ASP B C 1
ATOM 4351 O O . ASP B 1 264 ? 65.317 14.723 55.291 1.00 23.79 264 ASP B O 1
ATOM 4356 N N . SER B 1 265 ? 66.068 14.335 53.198 1.00 20.64 265 SER B N 1
ATOM 4357 C CA . SER B 1 265 ? 66.855 15.572 53.160 1.00 18.65 265 SER B CA 1
ATOM 4358 C C . SER B 1 265 ? 66.573 16.418 51.917 1.00 20.56 265 SER B C 1
ATOM 4359 O O . SER B 1 265 ? 67.512 16.863 51.248 1.00 19.60 265 SER B O 1
ATOM 4362 N N . PRO B 1 266 ? 65.295 16.655 51.569 1.00 18.24 266 PRO B N 1
ATOM 4363 C CA . PRO B 1 266 ? 65.016 17.390 50.320 1.00 22.54 266 PRO B CA 1
ATOM 4364 C C . PRO B 1 266 ? 65.562 18.796 50.306 1.00 25.36 266 PRO B C 1
ATOM 4365 O O . PRO B 1 266 ? 65.949 19.257 49.233 1.00 25.35 266 PRO B O 1
ATOM 4369 N N . ASP B 1 267 ? 65.619 19.483 51.451 1.00 22.65 267 ASP B N 1
ATOM 4370 C CA . ASP B 1 267 ? 66.126 20.852 51.470 1.00 21.73 267 ASP B CA 1
ATOM 4371 C C . ASP B 1 267 ? 67.648 20.950 51.297 1.00 26.23 267 ASP B C 1
ATOM 4372 O O . ASP B 1 267 ? 68.131 21.784 50.525 1.00 26.48 267 ASP B O 1
ATOM 4377 N N . ALA B 1 268 ? 68.419 20.140 52.009 1.00 22.55 268 ALA B N 1
ATOM 4378 C CA . ALA B 1 268 ? 69.851 20.068 51.762 1.00 29.72 268 ALA B CA 1
ATOM 4379 C C . ALA B 1 268 ? 70.146 19.690 50.313 1.00 27.66 268 ALA B C 1
ATOM 4380 O O . ALA B 1 268 ? 71.061 20.253 49.696 1.00 26.60 268 ALA B O 1
ATOM 4382 N N . ILE B 1 269 ? 69.391 18.728 49.759 1.00 21.04 269 ILE B N 1
ATOM 4383 C CA . ILE B 1 269 ? 69.558 18.363 48.349 1.00 21.08 269 ILE B CA 1
ATOM 4384 C C . ILE B 1 269 ? 69.253 19.544 47.430 1.00 21.50 269 ILE B C 1
ATOM 4385 O O . ILE B 1 269 ? 70.045 19.873 46.544 1.00 21.58 269 ILE B O 1
ATOM 4390 N N . GLY B 1 270 ? 68.084 20.169 47.607 1.00 17.92 270 GLY B N 1
ATOM 4391 C CA . GLY B 1 270 ? 67.741 21.308 46.777 1.00 23.22 270 GLY B CA 1
ATOM 4392 C C . GLY B 1 270 ? 68.734 22.450 46.917 1.00 25.99 270 GLY B C 1
ATOM 4393 O O . GLY B 1 270 ? 69.044 23.132 45.942 1.00 28.79 270 GLY B O 1
ATOM 4394 N N . ALA B 1 271 ? 69.286 22.650 48.114 1.00 27.16 271 ALA B N 1
ATOM 4395 C CA . ALA B 1 271 ? 70.248 23.736 48.251 1.00 22.26 271 ALA B CA 1
ATOM 4396 C C . ALA B 1 271 ? 71.558 23.399 47.544 1.00 27.52 271 ALA B C 1
ATOM 4397 O O . ALA B 1 271 ? 72.178 24.270 46.915 1.00 24.19 271 ALA B O 1
ATOM 4399 N N . ALA B 1 272 ? 71.948 22.120 47.554 1.00 25.95 272 ALA B N 1
ATOM 4400 C CA . ALA B 1 272 ? 73.154 21.722 46.844 1.00 28.75 272 ALA B CA 1
ATOM 4401 C C . ALA B 1 272 ? 72.965 21.848 45.336 1.00 29.09 272 ALA B C 1
ATOM 4402 O O . ALA B 1 272 ? 73.858 22.350 44.621 1.00 26.36 272 ALA B O 1
ATOM 4404 N N . VAL B 1 273 ? 71.791 21.428 44.847 1.00 24.83 273 VAL B N 1
ATOM 4405 C CA . VAL B 1 273 ? 71.496 21.492 43.412 1.00 25.59 273 VAL B CA 1
ATOM 4406 C C . VAL B 1 273 ? 71.366 22.939 42.951 1.00 27.20 273 VAL B C 1
ATOM 4407 O O . VAL B 1 273 ? 71.837 23.299 41.869 1.00 26.73 273 VAL B O 1
ATOM 4411 N N . ARG B 1 274 ? 70.717 23.786 43.753 1.00 29.30 274 ARG B N 1
ATOM 4412 C CA . ARG B 1 274 ? 70.634 25.206 43.426 1.00 33.01 274 ARG B CA 1
ATOM 4413 C C . ARG B 1 274 ? 72.014 25.846 43.323 1.00 33.65 274 ARG B C 1
ATOM 4414 O O . ARG B 1 274 ? 72.279 26.607 42.386 1.00 31.93 274 ARG B O 1
ATOM 4422 N N . ALA B 1 275 ? 72.911 25.564 44.279 1.00 30.11 275 ALA B N 1
ATOM 4423 C CA . ALA B 1 275 ? 74.223 26.212 44.225 1.00 31.16 275 ALA B CA 1
ATOM 4424 C C . ALA B 1 275 ? 75.041 25.701 43.037 1.00 33.84 275 ALA B C 1
ATOM 4425 O O . ALA B 1 275 ? 75.774 26.463 42.380 1.00 32.42 275 ALA B O 1
ATOM 4427 N N . PHE B 1 276 ? 74.891 24.412 42.725 1.00 24.12 276 PHE B N 1
ATOM 4428 C CA . PHE B 1 276 ? 75.492 23.849 41.521 1.00 32.34 276 PHE B CA 1
ATOM 4429 C C . PHE B 1 276 ? 74.949 24.520 40.256 1.00 32.92 276 PHE B C 1
ATOM 4430 O O . PHE B 1 276 ? 75.715 24.906 39.370 1.00 33.62 276 PHE B O 1
ATOM 4438 N N . VAL B 1 277 ? 73.633 24.637 40.139 1.00 29.41 277 VAL B N 1
ATOM 4439 C CA . VAL B 1 277 ? 73.033 25.199 38.929 1.00 26.50 277 VAL B CA 1
ATOM 4440 C C . VAL B 1 277 ? 73.504 26.635 38.740 1.00 28.99 277 VAL B C 1
ATOM 4441 O O . VAL B 1 277 ? 73.875 27.040 37.637 1.00 30.80 277 VAL B O 1
ATOM 4445 N N . LEU B 1 278 ? 73.519 27.421 39.818 1.00 29.27 278 LEU B N 1
ATOM 4446 C CA . LEU B 1 278 ? 73.982 28.795 39.698 1.00 28.30 278 LEU B CA 1
ATOM 4447 C C . LEU B 1 278 ? 75.435 28.851 39.241 1.00 33.41 278 LEU B C 1
ATOM 4448 O O . LEU B 1 278 ? 75.785 29.645 38.358 1.00 35.46 278 LEU B O 1
ATOM 4453 N N . ASP B 1 279 ? 76.309 28.018 39.832 1.00 30.84 279 ASP B N 1
ATOM 4454 C CA . ASP B 1 279 ? 77.705 28.051 39.413 1.00 40.09 279 ASP B CA 1
ATOM 4455 C C . ASP B 1 279 ? 77.874 27.568 37.976 1.00 42.63 279 ASP B C 1
ATOM 4456 O O . ASP B 1 279 ? 78.745 28.073 37.255 1.00 44.61 279 ASP B O 1
ATOM 4461 N N . VAL B 1 280 ? 77.036 26.625 37.527 1.00 34.20 280 VAL B N 1
ATOM 4462 C CA . VAL B 1 280 ? 77.116 26.153 36.146 1.00 31.83 280 VAL B CA 1
ATOM 4463 C C . VAL B 1 280 ? 76.665 27.247 35.177 1.00 34.95 280 VAL B C 1
ATOM 4464 O O . VAL B 1 280 ? 77.300 27.485 34.133 1.00 34.05 280 VAL B O 1
ATOM 4468 N N . ARG B 1 281 ? 75.575 27.942 35.509 1.00 32.52 281 ARG B N 1
ATOM 4469 C CA . ARG B 1 281 ? 75.065 28.992 34.640 1.00 34.48 281 ARG B CA 1
ATOM 4470 C C . ARG B 1 281 ? 76.002 30.190 34.607 1.00 45.25 281 ARG B C 1
ATOM 4471 O O . ARG B 1 281 ? 75.958 30.965 33.644 1.00 48.33 281 ARG B O 1
ATOM 4479 N N . GLU B 1 282 ? 76.844 30.368 35.622 1.00 43.97 282 GLU B N 1
ATOM 4480 C CA . GLU B 1 282 ? 77.872 31.401 35.483 1.00 47.96 282 GLU B CA 1
ATOM 4481 C C . GLU B 1 282 ? 78.878 31.046 34.381 1.00 50.93 282 GLU B C 1
ATOM 4482 O O . GLU B 1 282 ? 79.708 30.139 34.536 1.00 51.99 282 GLU B O 1
ATOM 4488 N N . MET C 1 1 ? 14.777 19.440 26.157 1.00 30.51 1 MET C N 1
ATOM 4489 C CA . MET C 1 1 ? 15.736 18.345 26.031 1.00 27.43 1 MET C CA 1
ATOM 4490 C C . MET C 1 1 ? 16.240 18.186 24.605 1.00 27.47 1 MET C C 1
ATOM 4491 O O . MET C 1 1 ? 15.539 18.445 23.633 1.00 29.35 1 MET C O 1
ATOM 4496 N N . LYS C 1 2 ? 17.492 17.778 24.498 1.00 21.26 2 LYS C N 1
ATOM 4497 C CA . LYS C 1 2 ? 18.032 17.363 23.221 1.00 20.66 2 LYS C CA 1
ATOM 4498 C C . LYS C 1 2 ? 17.723 15.882 23.025 1.00 25.00 2 LYS C C 1
ATOM 4499 O O . LYS C 1 2 ? 17.285 15.200 23.944 1.00 21.19 2 LYS C O 1
ATOM 4505 N N . ARG C 1 3 ? 17.953 15.394 21.813 1.00 22.69 3 ARG C N 1
ATOM 4506 C CA . ARG C 1 3 ? 17.755 13.990 21.496 1.00 18.42 3 ARG C CA 1
ATOM 4507 C C . ARG C 1 3 ? 18.874 13.576 20.560 1.00 21.19 3 ARG C C 1
ATOM 4508 O O . ARG C 1 3 ? 19.269 14.347 19.682 1.00 26.18 3 ARG C O 1
ATOM 4516 N N . VAL C 1 4 ? 19.394 12.365 20.751 1.00 19.92 4 VAL C N 1
ATOM 4517 C CA . VAL C 1 4 ? 20.378 11.820 19.826 1.00 21.91 4 VAL C CA 1
ATOM 4518 C C . VAL C 1 4 ? 20.091 10.342 19.559 1.00 22.88 4 VAL C C 1
ATOM 4519 O O . VAL C 1 4 ? 19.772 9.578 20.474 1.00 19.52 4 VAL C O 1
ATOM 4523 N N . ASP C 1 5 ? 20.262 9.921 18.311 1.00 22.53 5 ASP C N 1
ATOM 4524 C CA . ASP C 1 5 ? 20.127 8.500 18.009 1.00 24.50 5 ASP C CA 1
ATOM 4525 C C . ASP C 1 5 ? 21.223 7.695 18.693 1.00 23.52 5 ASP C C 1
ATOM 4526 O O . ASP C 1 5 ? 22.389 8.096 18.695 1.00 24.49 5 ASP C O 1
ATOM 4531 N N . VAL C 1 6 ? 20.861 6.557 19.310 1.00 19.19 6 VAL C N 1
ATOM 4532 C CA . VAL C 1 6 ? 21.834 5.681 19.928 1.00 21.62 6 VAL C CA 1
ATOM 4533 C C . VAL C 1 6 ? 21.478 4.268 19.496 1.00 21.10 6 VAL C C 1
ATOM 4534 O O . VAL C 1 6 ? 20.366 3.800 19.772 1.00 21.09 6 VAL C O 1
ATOM 4538 N N . LEU C 1 7 ? 22.367 3.634 18.731 1.00 21.32 7 LEU C N 1
ATOM 4539 C CA . LEU C 1 7 ? 22.050 2.296 18.210 1.00 22.77 7 LEU C CA 1
ATOM 4540 C C . LEU C 1 7 ? 20.690 2.295 17.495 1.00 24.82 7 LEU C C 1
ATOM 4541 O O . LEU C 1 7 ? 20.504 3.088 16.556 1.00 27.41 7 LEU C O 1
ATOM 4546 N N . ASP C 1 8 ? 19.698 1.494 17.930 1.00 20.15 8 ASP C N 1
ATOM 4547 C CA . ASP C 1 8 ? 18.392 1.428 17.264 1.00 22.52 8 ASP C CA 1
ATOM 4548 C C . ASP C 1 8 ? 17.292 2.219 17.978 1.00 24.24 8 ASP C C 1
ATOM 4549 O O . ASP C 1 8 ? 16.096 2.022 17.703 1.00 23.75 8 ASP C O 1
ATOM 4554 N N . SER C 1 9 ? 17.667 3.160 18.838 1.00 22.63 9 SER C N 1
ATOM 4555 C CA . SER C 1 9 ? 16.688 3.967 19.552 1.00 25.58 9 SER C CA 1
ATOM 4556 C C . SER C 1 9 ? 17.172 5.416 19.543 1.00 25.23 9 SER C C 1
ATOM 4557 O O . SER C 1 9 ? 18.070 5.800 18.781 1.00 22.16 9 SER C O 1
ATOM 4560 N N . ALA C 1 10 ? 16.659 6.216 20.487 1.00 22.07 10 ALA C N 1
ATOM 4561 C CA . ALA C 1 10 ? 17.012 7.630 20.554 1.00 19.89 10 ALA C CA 1
ATOM 4562 C C . ALA C 1 10 ? 16.886 8.083 21.999 1.00 20.50 10 ALA C C 1
ATOM 4563 O O . ALA C 1 10 ? 15.857 7.821 22.650 1.00 21.28 10 ALA C O 1
ATOM 4565 N N . MET C 1 11 ? 17.931 8.752 22.470 1.00 15.57 11 MET C N 1
ATOM 4566 C CA . MET C 1 11 ? 18.116 9.119 23.882 1.00 18.08 11 MET C CA 1
ATOM 4567 C C . MET C 1 11 ? 17.943 10.636 24.049 1.00 19.99 11 MET C C 1
ATOM 4568 O O . MET C 1 11 ? 18.700 11.411 23.463 1.00 22.73 11 MET C O 1
ATOM 4573 N N . SER C 1 12 ? 16.938 11.042 24.824 1.00 18.05 12 SER C N 1
ATOM 4574 C CA . SER C 1 12 ? 16.742 12.443 25.206 1.00 14.67 12 SER C CA 1
ATOM 4575 C C . SER C 1 12 ? 17.620 12.789 26.399 1.00 21.57 12 SER C C 1
ATOM 4576 O O . SER C 1 12 ? 17.893 11.944 27.257 1.00 17.96 12 SER C O 1
ATOM 4579 N N . TYR C 1 13 ? 18.060 14.054 26.454 1.00 18.47 13 TYR C N 1
ATOM 4580 C CA . TYR C 1 13 ? 18.923 14.411 27.570 1.00 14.26 13 TYR C CA 1
ATOM 4581 C C . TYR C 1 13 ? 18.834 15.910 27.817 1.00 15.53 13 TYR C C 1
ATOM 4582 O O . TYR C 1 13 ? 18.668 16.697 26.892 1.00 17.22 13 TYR C O 1
ATOM 4591 N N . ILE C 1 14 ? 18.932 16.274 29.095 1.00 16.11 14 ILE C N 1
ATOM 4592 C CA . ILE C 1 14 ? 19.206 17.653 29.509 1.00 16.30 14 ILE C CA 1
ATOM 4593 C C . ILE C 1 14 ? 20.632 18.022 29.125 1.00 14.84 14 ILE C C 1
ATOM 4594 O O . ILE C 1 14 ? 21.550 17.215 29.258 1.00 17.03 14 ILE C O 1
ATOM 4599 N N . ASP C 1 15 ? 20.808 19.270 28.652 1.00 14.56 15 ASP C N 1
ATOM 4600 C CA . ASP C 1 15 ? 22.128 19.783 28.302 1.00 15.26 15 ASP C CA 1
ATOM 4601 C C . ASP C 1 15 ? 22.076 21.279 28.568 1.00 19.24 15 ASP C C 1
ATOM 4602 O O . ASP C 1 15 ? 21.564 22.053 27.740 1.00 20.97 15 ASP C O 1
ATOM 4607 N N A VAL C 1 16 ? 22.590 21.681 29.732 0.37 21.74 16 VAL C N 1
ATOM 4608 N N B VAL C 1 16 ? 22.594 21.681 29.725 0.63 22.10 16 VAL C N 1
ATOM 4609 C CA A VAL C 1 16 ? 22.545 23.073 30.173 0.37 22.15 16 VAL C CA 1
ATOM 4610 C CA B VAL C 1 16 ? 22.552 23.076 30.146 0.63 22.01 16 VAL C CA 1
ATOM 4611 C C A VAL C 1 16 ? 23.900 23.463 30.751 0.37 23.99 16 VAL C C 1
ATOM 4612 C C B VAL C 1 16 ? 23.896 23.467 30.753 0.63 24.07 16 VAL C C 1
ATOM 4613 O O A VAL C 1 16 ? 24.503 22.696 31.509 0.37 23.74 16 VAL C O 1
ATOM 4614 O O B VAL C 1 16 ? 24.494 22.702 31.519 0.63 23.57 16 VAL C O 1
ATOM 4621 N N . GLY C 1 17 ? 24.367 24.666 30.429 1.00 24.82 17 GLY C N 1
ATOM 4622 C CA . GLY C 1 17 ? 25.609 25.149 30.997 1.00 20.19 17 GLY C CA 1
ATOM 4623 C C . GLY C 1 17 ? 26.788 24.971 30.055 1.00 20.54 17 GLY C C 1
ATOM 4624 O O . GLY C 1 17 ? 26.679 24.394 28.966 1.00 23.71 17 GLY C O 1
ATOM 4625 N N . GLN C 1 18 ? 27.934 25.496 30.489 1.00 22.08 18 GLN C N 1
ATOM 4626 C CA . GLN C 1 18 ? 29.154 25.487 29.700 1.00 25.97 18 GLN C CA 1
ATOM 4627 C C . GLN C 1 18 ? 30.333 24.942 30.504 1.00 23.91 18 GLN C C 1
ATOM 4628 O O . GLN C 1 18 ? 30.392 25.060 31.732 1.00 27.77 18 GLN C O 1
ATOM 4634 N N . GLY C 1 19 ? 31.302 24.389 29.795 1.00 29.47 19 GLY C N 1
ATOM 4635 C CA . GLY C 1 19 ? 32.518 23.931 30.427 1.00 30.49 19 GLY C CA 1
ATOM 4636 C C . GLY C 1 19 ? 32.650 22.417 30.464 1.00 23.91 19 GLY C C 1
ATOM 4637 O O . GLY C 1 19 ? 32.131 21.681 29.620 1.00 22.61 19 GLY C O 1
ATOM 4638 N N . ASP C 1 20 ? 33.446 21.961 31.414 1.00 23.89 20 ASP C N 1
ATOM 4639 C CA . ASP C 1 20 ? 33.712 20.531 31.495 1.00 22.27 20 ASP C CA 1
ATOM 4640 C C . ASP C 1 20 ? 32.442 19.826 31.958 1.00 22.10 20 ASP C C 1
ATOM 4641 O O . ASP C 1 20 ? 31.631 20.423 32.670 1.00 21.49 20 ASP C O 1
ATOM 4646 N N . PRO C 1 21 ? 32.231 18.585 31.526 1.00 18.62 21 PRO C N 1
ATOM 4647 C CA . PRO C 1 21 ? 30.921 17.945 31.711 1.00 18.58 21 PRO C CA 1
ATOM 4648 C C . PRO C 1 21 ? 30.727 17.409 33.113 1.00 18.82 21 PRO C C 1
ATOM 4649 O O . PRO C 1 21 ? 31.666 16.989 33.795 1.00 19.25 21 PRO C O 1
ATOM 4653 N N . ILE C 1 22 ? 29.468 17.485 33.533 1.00 16.17 22 ILE C N 1
ATOM 4654 C CA . ILE C 1 22 ? 28.954 16.895 34.762 1.00 16.07 22 ILE C CA 1
ATOM 4655 C C . ILE C 1 22 ? 27.740 16.085 34.343 1.00 16.10 22 ILE C C 1
ATOM 4656 O O . ILE C 1 22 ? 26.742 16.656 33.910 1.00 16.66 22 ILE C O 1
ATOM 4661 N N . VAL C 1 23 ? 27.808 14.755 34.484 1.00 14.61 23 VAL C N 1
ATOM 4662 C CA . VAL C 1 23 ? 26.834 13.857 33.855 1.00 18.13 23 VAL C CA 1
ATOM 4663 C C . VAL C 1 23 ? 26.014 13.214 34.962 1.00 12.27 23 VAL C C 1
ATOM 4664 O O . VAL C 1 23 ? 26.572 12.535 35.829 1.00 13.68 23 VAL C O 1
ATOM 4668 N N . PHE C 1 24 ? 24.703 13.452 34.968 1.00 15.61 24 PHE C N 1
ATOM 4669 C CA . PHE C 1 24 ? 23.803 12.943 35.996 1.00 14.22 24 PHE C CA 1
ATOM 4670 C C . PHE C 1 24 ? 23.114 11.707 35.457 1.00 11.19 24 PHE C C 1
ATOM 4671 O O . PHE C 1 24 ? 22.474 11.772 34.400 1.00 13.24 24 PHE C O 1
ATOM 4679 N N . LEU C 1 25 ? 23.254 10.579 36.163 1.00 12.29 25 LEU C N 1
ATOM 4680 C CA . LEU C 1 25 ? 22.673 9.311 35.702 1.00 14.19 25 LEU C CA 1
ATOM 4681 C C . LEU C 1 25 ? 21.689 8.791 36.737 1.00 12.51 25 LEU C C 1
ATOM 4682 O O . LEU C 1 25 ? 22.080 8.438 37.856 1.00 12.82 25 LEU C O 1
ATOM 4687 N N . HIS C 1 26 ? 20.413 8.743 36.325 1.00 13.70 26 HIS C N 1
ATOM 4688 C CA . HIS C 1 26 ? 19.280 8.240 37.107 1.00 16.34 26 HIS C CA 1
ATOM 4689 C C . HIS C 1 26 ? 19.183 6.712 37.053 1.00 13.25 26 HIS C C 1
ATOM 4690 O O . HIS C 1 26 ? 19.818 6.030 36.230 1.00 15.55 26 HIS C O 1
ATOM 4697 N N . GLY C 1 27 ? 18.329 6.172 37.913 1.00 12.71 27 GLY C N 1
ATOM 4698 C CA . GLY C 1 27 ? 18.021 4.746 37.885 1.00 13.90 27 GLY C CA 1
ATOM 4699 C C . GLY C 1 27 ? 16.524 4.430 37.773 1.00 13.05 27 GLY C C 1
ATOM 4700 O O . GLY C 1 27 ? 15.753 5.093 37.060 1.00 13.63 27 GLY C O 1
ATOM 4701 N N . ASN C 1 28 ? 16.103 3.373 38.497 1.00 12.22 28 ASN C N 1
ATOM 4702 C CA . ASN C 1 28 ? 14.769 2.799 38.312 1.00 14.19 28 ASN C CA 1
ATOM 4703 C C . ASN C 1 28 ? 13.815 3.326 39.367 1.00 15.97 28 ASN C C 1
ATOM 4704 O O . ASN C 1 28 ? 14.199 3.327 40.548 1.00 17.19 28 ASN C O 1
ATOM 4709 N N . PRO C 1 29 ? 12.595 3.799 39.016 1.00 14.68 29 PRO C N 1
ATOM 4710 C CA . PRO C 1 29 ? 11.986 4.001 37.673 1.00 16.30 29 PRO C CA 1
ATOM 4711 C C . PRO C 1 29 ? 11.979 5.467 37.260 1.00 14.99 29 PRO C C 1
ATOM 4712 O O . PRO C 1 29 ? 10.926 5.990 36.837 1.00 15.09 29 PRO C O 1
ATOM 4716 N N . THR C 1 30 ? 13.125 6.144 37.409 1.00 16.13 30 THR C N 1
ATOM 4717 C CA . THR C 1 30 ? 13.117 7.603 37.304 1.00 17.09 30 THR C CA 1
ATOM 4718 C C . THR C 1 30 ? 13.636 8.072 35.945 1.00 15.56 30 THR C C 1
ATOM 4719 O O . THR C 1 30 ? 13.453 7.398 34.927 1.00 16.73 30 THR C O 1
ATOM 4723 N N . SER C 1 31 ? 14.209 9.272 35.889 1.00 14.86 31 SER C N 1
ATOM 4724 C CA . SER C 1 31 ? 14.644 9.892 34.649 1.00 13.31 31 SER C CA 1
ATOM 4725 C C . SER C 1 31 ? 15.488 11.086 35.053 1.00 13.39 31 SER C C 1
ATOM 4726 O O . SER C 1 31 ? 15.728 11.315 36.249 1.00 15.93 31 SER C O 1
ATOM 4729 N N . SER C 1 32 ? 15.927 11.868 34.054 1.00 13.16 32 SER C N 1
ATOM 4730 C CA . SER C 1 32 ? 16.630 13.106 34.407 1.00 13.65 32 SER C CA 1
ATOM 4731 C C . SER C 1 32 ? 15.781 14.025 35.271 1.00 14.39 32 SER C C 1
ATOM 4732 O O . SER C 1 32 ? 16.337 14.867 35.981 1.00 13.22 32 SER C O 1
ATOM 4735 N N . TYR C 1 33 ? 14.444 13.855 35.256 1.00 14.54 33 TYR C N 1
ATOM 4736 C CA . TYR C 1 33 ? 13.595 14.638 36.166 1.00 15.68 33 TYR C CA 1
ATOM 4737 C C . TYR C 1 33 ? 14.045 14.547 37.630 1.00 15.11 33 TYR C C 1
ATOM 4738 O O . TYR C 1 33 ? 13.927 15.523 38.392 1.00 15.41 33 TYR C O 1
ATOM 4747 N N . LEU C 1 34 ? 14.570 13.399 38.047 1.00 15.50 34 LEU C N 1
ATOM 4748 C CA . LEU C 1 34 ? 14.976 13.251 39.434 1.00 13.22 34 LEU C CA 1
ATOM 4749 C C . LEU C 1 34 ? 16.046 14.266 39.843 1.00 13.10 34 LEU C C 1
ATOM 4750 O O . LEU C 1 34 ? 16.208 14.523 41.038 1.00 13.30 34 LEU C O 1
ATOM 4755 N N . TRP C 1 35 ? 16.819 14.775 38.892 1.00 14.05 35 TRP C N 1
ATOM 4756 C CA . TRP C 1 35 ? 17.905 15.727 39.148 1.00 12.95 35 TRP C CA 1
ATOM 4757 C C . TRP C 1 35 ? 17.472 17.180 38.988 1.00 15.27 35 TRP C C 1
ATOM 4758 O O . TRP C 1 35 ? 18.322 18.086 39.065 1.00 14.15 35 TRP C O 1
ATOM 4769 N N . ARG C 1 36 ? 16.184 17.445 38.746 1.00 13.47 36 ARG C N 1
ATOM 4770 C CA . ARG C 1 36 ? 15.779 18.788 38.319 1.00 13.82 36 ARG C CA 1
ATOM 4771 C C . ARG C 1 36 ? 16.106 19.882 39.334 1.00 15.71 36 ARG C C 1
ATOM 4772 O O . ARG C 1 36 ? 16.271 21.039 38.929 1.00 16.30 36 ARG C O 1
ATOM 4780 N N . ASN C 1 37 ? 16.126 19.571 40.636 1.00 15.96 37 ASN C N 1
ATOM 4781 C CA . ASN C 1 37 ? 16.475 20.575 41.652 1.00 14.78 37 ASN C CA 1
ATOM 4782 C C . ASN C 1 37 ? 17.913 20.490 42.105 1.00 17.26 37 ASN C C 1
ATOM 4783 O O . ASN C 1 37 ? 18.332 21.316 42.933 1.00 16.69 37 ASN C O 1
ATOM 4788 N N . VAL C 1 38 ? 18.675 19.520 41.591 1.00 13.26 38 VAL C N 1
ATOM 4789 C CA . VAL C 1 38 ? 20.115 19.420 41.845 1.00 13.07 38 VAL C CA 1
ATOM 4790 C C . VAL C 1 38 ? 20.898 20.194 40.796 1.00 17.34 38 VAL C C 1
ATOM 4791 O O . VAL C 1 38 ? 21.844 20.925 41.108 1.00 14.34 38 VAL C O 1
ATOM 4795 N N . ILE C 1 39 ? 20.538 19.995 39.537 1.00 12.89 39 ILE C N 1
ATOM 4796 C CA . ILE C 1 39 ? 21.246 20.575 38.403 1.00 16.00 39 ILE C CA 1
ATOM 4797 C C . ILE C 1 39 ? 21.408 22.097 38.516 1.00 15.01 39 ILE C C 1
ATOM 4798 O O . ILE C 1 39 ? 22.467 22.600 38.115 1.00 14.33 39 ILE C O 1
ATOM 4803 N N . PRO C 1 40 ? 20.426 22.854 39.027 1.00 13.32 40 PRO C N 1
ATOM 4804 C CA . PRO C 1 40 ? 20.613 24.319 39.135 1.00 15.52 40 PRO C CA 1
ATOM 4805 C C . PRO C 1 40 ? 21.762 24.693 40.027 1.00 14.38 40 PRO C C 1
ATOM 4806 O O . PRO C 1 40 ? 22.253 25.835 39.928 1.00 19.97 40 PRO C O 1
ATOM 4810 N N . HIS C 1 41 ? 22.207 23.766 40.883 1.00 14.17 41 HIS C N 1
ATOM 4811 C CA . HIS C 1 41 ? 23.373 24.051 41.723 1.00 15.92 41 HIS C CA 1
ATOM 4812 C C . HIS C 1 41 ? 24.689 23.795 41.000 1.00 18.97 41 HIS C C 1
ATOM 4813 O O . HIS C 1 41 ? 25.756 24.045 41.567 1.00 19.13 41 HIS C O 1
ATOM 4820 N N . LEU C 1 42 ? 24.645 23.268 39.771 1.00 15.93 42 LEU C N 1
ATOM 4821 C CA . LEU C 1 42 ? 25.861 23.010 39.032 1.00 12.85 42 LEU C CA 1
ATOM 4822 C C . LEU C 1 42 ? 25.887 23.687 37.675 1.00 15.63 42 LEU C C 1
ATOM 4823 O O . LEU C 1 42 ? 26.952 23.728 37.050 1.00 19.06 42 LEU C O 1
ATOM 4828 N N . SER C 1 43 ? 24.768 24.237 37.200 1.00 14.66 43 SER C N 1
ATOM 4829 C CA . SER C 1 43 ? 24.764 24.576 35.774 1.00 15.73 43 SER C CA 1
ATOM 4830 C C . SER C 1 43 ? 25.529 25.855 35.439 1.00 19.87 43 SER C C 1
ATOM 4831 O O . SER C 1 43 ? 25.731 26.144 34.246 1.00 19.13 43 SER C O 1
ATOM 4834 N N . ASP C 1 44 ? 25.992 26.600 36.439 1.00 17.19 44 ASP C N 1
ATOM 4835 C CA . ASP C 1 44 ? 26.857 27.729 36.209 1.00 18.23 44 ASP C CA 1
ATOM 4836 C C . ASP C 1 44 ? 28.322 27.400 36.443 1.00 21.59 44 ASP C C 1
ATOM 4837 O O . ASP C 1 44 ? 29.173 28.297 36.320 1.00 20.82 44 ASP C O 1
ATOM 4842 N N . VAL C 1 45 ? 28.641 26.156 36.796 1.00 19.48 45 VAL C N 1
ATOM 4843 C CA . VAL C 1 45 ? 30.026 25.763 37.006 1.00 19.45 45 VAL C CA 1
ATOM 4844 C C . VAL C 1 45 ? 30.420 24.592 36.132 1.00 23.43 45 VAL C C 1
ATOM 4845 O O . VAL C 1 45 ? 31.455 23.980 36.361 1.00 25.48 45 VAL C O 1
ATOM 4849 N N . GLY C 1 46 ? 29.579 24.214 35.181 1.00 25.85 46 GLY C N 1
ATOM 4850 C CA . GLY C 1 46 ? 29.936 23.112 34.316 1.00 21.78 46 GLY C CA 1
ATOM 4851 C C . GLY C 1 46 ? 28.814 22.871 33.340 1.00 17.11 46 GLY C C 1
ATOM 4852 O O . GLY C 1 46 ? 27.729 23.454 33.453 1.00 19.86 46 GLY C O 1
ATOM 4853 N N . ARG C 1 47 ? 29.096 22.014 32.348 1.00 15.89 47 ARG C N 1
ATOM 4854 C CA . ARG C 1 47 ? 28.084 21.633 31.369 1.00 15.68 47 ARG C CA 1
ATOM 4855 C C . ARG C 1 47 ? 27.382 20.392 31.945 1.00 18.20 47 ARG C C 1
ATOM 4856 O O . ARG C 1 47 ? 27.964 19.325 31.983 1.00 19.39 47 ARG C O 1
ATOM 4864 N N . CYS C 1 48 ? 26.138 20.545 32.356 1.00 14.84 48 CYS C N 1
ATOM 4865 C CA . CYS C 1 48 ? 25.340 19.521 33.009 1.00 15.68 48 CYS C CA 1
ATOM 4866 C C . CYS C 1 48 ? 24.568 18.767 31.935 1.00 13.13 48 CYS C C 1
ATOM 4867 O O . CYS C 1 48 ? 23.779 19.391 31.193 1.00 16.43 48 CYS C O 1
ATOM 4870 N N . LEU C 1 49 ? 24.742 17.454 31.882 1.00 13.47 49 LEU C N 1
ATOM 4871 C CA . LEU C 1 49 ? 24.066 16.581 30.945 1.00 14.49 49 LEU C CA 1
ATOM 4872 C C . LEU C 1 49 ? 23.383 15.505 31.761 1.00 15.66 49 LEU C C 1
ATOM 4873 O O . LEU C 1 49 ? 24.011 14.951 32.665 1.00 16.02 49 LEU C O 1
ATOM 4878 N N . ALA C 1 50 ? 22.107 15.253 31.479 1.00 19.40 50 ALA C N 1
ATOM 4879 C CA . ALA C 1 50 ? 21.355 14.226 32.220 1.00 15.80 50 ALA C CA 1
ATOM 4880 C C . ALA C 1 50 ? 20.464 13.489 31.230 1.00 14.58 50 ALA C C 1
ATOM 4881 O O . ALA C 1 50 ? 19.398 14.008 30.827 1.00 15.34 50 ALA C O 1
ATOM 4883 N N . PRO C 1 51 ? 20.895 12.309 30.768 1.00 14.12 51 PRO C N 1
ATOM 4884 C CA . PRO C 1 51 ? 20.114 11.539 29.804 1.00 14.26 51 PRO C CA 1
ATOM 4885 C C . PRO C 1 51 ? 19.041 10.712 30.484 1.00 13.55 51 PRO C C 1
ATOM 4886 O O . PRO C 1 51 ? 19.166 10.310 31.640 1.00 15.91 51 PRO C O 1
ATOM 4890 N N . ASP C 1 52 ? 17.970 10.482 29.734 1.00 16.07 52 ASP C N 1
ATOM 4891 C CA . ASP C 1 52 ? 16.965 9.501 30.102 1.00 16.73 52 ASP C CA 1
ATOM 4892 C C . ASP C 1 52 ? 17.361 8.179 29.445 1.00 16.88 52 ASP C C 1
ATOM 4893 O O . ASP C 1 52 ? 17.563 8.119 28.215 1.00 17.09 52 ASP C O 1
ATOM 4898 N N . LEU C 1 53 ? 17.477 7.147 30.252 1.00 14.76 53 LEU C N 1
ATOM 4899 C CA . LEU C 1 53 ? 17.789 5.823 29.717 1.00 12.95 53 LEU C CA 1
ATOM 4900 C C . LEU C 1 53 ? 16.712 5.375 28.752 1.00 15.61 53 LEU C C 1
ATOM 4901 O O . LEU C 1 53 ? 15.540 5.770 28.842 1.00 15.75 53 LEU C O 1
ATOM 4906 N N . ILE C 1 54 ? 17.114 4.479 27.836 1.00 15.79 54 ILE C N 1
ATOM 4907 C CA . ILE C 1 54 ? 16.179 3.955 26.845 1.00 17.01 54 ILE C CA 1
ATOM 4908 C C . ILE C 1 54 ? 15.025 3.232 27.528 1.00 15.41 54 ILE C C 1
ATOM 4909 O O . ILE C 1 54 ? 15.206 2.502 28.527 1.00 16.05 54 ILE C O 1
ATOM 4914 N N . GLY C 1 55 ? 13.816 3.484 27.036 1.00 20.16 55 GLY C N 1
ATOM 4915 C CA . GLY C 1 55 ? 12.596 2.991 27.647 1.00 20.80 55 GLY C CA 1
ATOM 4916 C C . GLY C 1 55 ? 12.110 3.786 28.837 1.00 22.41 55 GLY C C 1
ATOM 4917 O O . GLY C 1 55 ? 11.107 3.406 29.453 1.00 21.99 55 GLY C O 1
ATOM 4918 N N . MET C 1 56 ? 12.759 4.892 29.161 1.00 18.43 56 MET C N 1
ATOM 4919 C CA . MET C 1 56 ? 12.488 5.617 30.389 1.00 16.28 56 MET C CA 1
ATOM 4920 C C . MET C 1 56 ? 12.442 7.117 30.108 1.00 16.11 56 MET C C 1
ATOM 4921 O O . MET C 1 56 ? 12.927 7.605 29.074 1.00 19.28 56 MET C O 1
ATOM 4926 N N . GLY C 1 57 ? 11.815 7.842 31.031 1.00 15.25 57 GLY C N 1
ATOM 4927 C CA . GLY C 1 57 ? 11.662 9.290 30.837 1.00 16.66 57 GLY C CA 1
ATOM 4928 C C . GLY C 1 57 ? 11.086 9.647 29.477 1.00 19.54 57 GLY C C 1
ATOM 4929 O O . GLY C 1 57 ? 10.044 9.133 29.049 1.00 20.05 57 GLY C O 1
ATOM 4930 N N . ALA C 1 58 ? 11.745 10.564 28.780 1.00 17.35 58 ALA C N 1
ATOM 4931 C CA . ALA C 1 58 ? 11.262 11.010 27.475 1.00 15.43 58 ALA C CA 1
ATOM 4932 C C . ALA C 1 58 ? 11.978 10.316 26.311 1.00 19.19 58 ALA C C 1
ATOM 4933 O O . ALA C 1 58 ? 11.738 10.665 25.148 1.00 18.07 58 ALA C O 1
ATOM 4935 N N . SER C 1 59 ? 12.843 9.333 26.599 1.00 19.02 59 SER C N 1
ATOM 4936 C CA . SER C 1 59 ? 13.623 8.725 25.529 1.00 20.14 59 SER C CA 1
ATOM 4937 C C . SER C 1 59 ? 12.775 7.774 24.685 1.00 20.27 59 SER C C 1
ATOM 4938 O O . SER C 1 59 ? 11.633 7.400 25.017 1.00 19.07 59 SER C O 1
ATOM 4941 N N . GLY C 1 60 ? 13.342 7.384 23.557 1.00 21.74 60 GLY C N 1
ATOM 4942 C CA . GLY C 1 60 ? 12.711 6.341 22.767 1.00 18.59 60 GLY C CA 1
ATOM 4943 C C . GLY C 1 60 ? 12.855 5.020 23.480 1.00 19.36 60 GLY C C 1
ATOM 4944 O O . GLY C 1 60 ? 13.484 4.921 24.523 1.00 16.74 60 GLY C O 1
ATOM 4945 N N . THR C 1 61 ? 12.253 3.992 22.907 1.00 22.20 61 THR C N 1
ATOM 4946 C CA . THR C 1 61 ? 12.213 2.672 23.512 1.00 18.64 61 THR C CA 1
ATOM 4947 C C . THR C 1 61 ? 13.073 1.717 22.696 1.00 22.07 61 THR C C 1
ATOM 4948 O O . THR C 1 61 ? 13.582 2.042 21.623 1.00 21.88 61 THR C O 1
ATOM 4952 N N . SER C 1 62 ? 13.297 0.530 23.251 1.00 20.06 62 SER C N 1
ATOM 4953 C CA . SER C 1 62 ? 14.055 -0.502 22.553 1.00 20.99 62 SER C CA 1
ATOM 4954 C C . SER C 1 62 ? 13.118 -1.292 21.638 1.00 24.08 62 SER C C 1
ATOM 4955 O O . SER C 1 62 ? 12.206 -1.987 22.142 1.00 23.94 62 SER C O 1
ATOM 4958 N N . PRO C 1 63 ? 13.286 -1.232 20.309 1.00 23.10 63 PRO C N 1
ATOM 4959 C CA . PRO C 1 63 ? 12.341 -1.960 19.457 1.00 20.95 63 PRO C CA 1
ATOM 4960 C C . PRO C 1 63 ? 12.405 -3.457 19.621 1.00 22.47 63 PRO C C 1
ATOM 4961 O O . PRO C 1 63 ? 11.426 -4.123 19.254 1.00 25.58 63 PRO C O 1
ATOM 4965 N N . THR C 1 64 ? 13.499 -3.996 20.169 1.00 25.19 64 THR C N 1
ATOM 4966 C CA . THR C 1 64 ? 13.612 -5.418 20.477 1.00 27.90 64 THR C CA 1
ATOM 4967 C C . THR C 1 64 ? 13.326 -5.721 21.947 1.00 28.43 64 THR C C 1
ATOM 4968 O O . THR C 1 64 ? 13.476 -6.876 22.382 1.00 26.52 64 THR C O 1
ATOM 4972 N N . PHE C 1 65 ? 12.866 -4.722 22.704 1.00 28.51 65 PHE C N 1
ATOM 4973 C CA . PHE C 1 65 ? 12.576 -4.874 24.125 1.00 29.92 65 PHE C CA 1
ATOM 4974 C C . PHE C 1 65 ? 13.779 -5.484 24.830 1.00 31.29 65 PHE C C 1
ATOM 4975 O O . PHE C 1 65 ? 13.668 -6.412 25.651 1.00 28.01 65 PHE C O 1
ATOM 4983 N N . SER C 1 66 ? 14.961 -4.957 24.479 1.00 24.15 66 SER C N 1
ATOM 4984 C CA . SER C 1 66 ? 16.236 -5.385 25.056 1.00 17.90 66 SER C CA 1
ATOM 4985 C C . SER C 1 66 ? 16.566 -4.417 26.187 1.00 18.90 66 SER C C 1
ATOM 4986 O O . SER C 1 66 ? 17.120 -3.351 25.958 1.00 15.37 66 SER C O 1
ATOM 4989 N N . TYR C 1 67 ? 16.269 -4.831 27.409 1.00 18.21 67 TYR C N 1
ATOM 4990 C CA . TYR C 1 67 ? 16.302 -3.932 28.558 1.00 18.11 67 TYR C CA 1
ATOM 4991 C C . TYR C 1 67 ? 17.138 -4.509 29.702 1.00 18.31 67 TYR C C 1
ATOM 4992 O O . TYR C 1 67 ? 17.030 -4.065 30.869 1.00 18.98 67 TYR C O 1
ATOM 5001 N N . ARG C 1 68 ? 18.093 -5.379 29.382 1.00 15.11 68 ARG C N 1
ATOM 5002 C CA A ARG C 1 68 ? 19.015 -5.863 30.408 0.59 18.13 68 ARG C CA 1
ATOM 5003 C CA B ARG C 1 68 ? 19.029 -5.872 30.392 0.41 17.81 68 ARG C CA 1
ATOM 5004 C C . ARG C 1 68 ? 20.092 -4.812 30.652 1.00 14.38 68 ARG C C 1
ATOM 5005 O O . ARG C 1 68 ? 20.248 -3.875 29.859 1.00 14.52 68 ARG C O 1
ATOM 5020 N N . PHE C 1 69 ? 20.809 -4.933 31.798 1.00 14.95 69 PHE C N 1
ATOM 5021 C CA . PHE C 1 69 ? 21.866 -3.977 32.101 1.00 16.07 69 PHE C CA 1
ATOM 5022 C C . PHE C 1 69 ? 22.851 -3.865 30.949 1.00 20.86 69 PHE C C 1
ATOM 5023 O O . PHE C 1 69 ? 23.297 -2.784 30.617 1.00 15.77 69 PHE C O 1
ATOM 5031 N N . ALA C 1 70 ? 23.182 -4.979 30.299 1.00 16.38 70 ALA C N 1
ATOM 5032 C CA . ALA C 1 70 ? 24.166 -4.914 29.225 1.00 18.54 70 ALA C CA 1
ATOM 5033 C C . ALA C 1 70 ? 23.640 -4.109 28.034 1.00 15.23 70 ALA C C 1
ATOM 5034 O O . ALA C 1 70 ? 24.415 -3.404 27.364 1.00 17.32 70 ALA C O 1
ATOM 5036 N N . ASP C 1 71 ? 22.328 -4.132 27.832 1.00 19.07 71 ASP C N 1
ATOM 5037 C CA . ASP C 1 71 ? 21.732 -3.352 26.746 1.00 19.49 71 ASP C CA 1
ATOM 5038 C C . ASP C 1 71 ? 21.776 -1.879 27.074 1.00 20.83 71 ASP C C 1
ATOM 5039 O O . ASP C 1 71 ? 22.050 -1.044 26.207 1.00 18.59 71 ASP C O 1
ATOM 5044 N N . HIS C 1 72 ? 21.509 -1.544 28.327 1.00 17.05 72 HIS C N 1
ATOM 5045 C CA . HIS C 1 72 ? 21.609 -0.137 28.711 1.00 16.52 72 HIS C CA 1
ATOM 5046 C C . HIS C 1 72 ? 23.041 0.358 28.652 1.00 11.82 72 HIS C C 1
ATOM 5047 O O . HIS C 1 72 ? 23.276 1.529 28.325 1.00 15.79 72 HIS C O 1
ATOM 5054 N N . VAL C 1 73 ? 24.019 -0.493 29.019 1.00 13.21 73 VAL C N 1
ATOM 5055 C CA . VAL C 1 73 ? 25.426 -0.122 28.873 1.00 15.83 73 VAL C CA 1
ATOM 5056 C C . VAL C 1 73 ? 25.708 0.280 27.436 1.00 16.78 73 VAL C C 1
ATOM 5057 O O . VAL C 1 73 ? 26.315 1.322 27.172 1.00 17.64 73 VAL C O 1
ATOM 5061 N N . ARG C 1 74 ? 25.326 -0.580 26.500 1.00 16.01 74 ARG C N 1
ATOM 5062 C CA . ARG C 1 74 ? 25.521 -0.262 25.078 1.00 17.30 74 ARG C CA 1
ATOM 5063 C C . ARG C 1 74 ? 24.787 1.024 24.647 1.00 16.94 74 ARG C C 1
ATOM 5064 O O . ARG C 1 74 ? 25.347 1.864 23.928 1.00 17.30 74 ARG C O 1
ATOM 5072 N N . TYR C 1 75 ? 23.513 1.191 25.029 1.00 15.43 75 TYR C N 1
ATOM 5073 C CA . TYR C 1 75 ? 22.810 2.404 24.591 1.00 12.70 75 TYR C CA 1
ATOM 5074 C C . TYR C 1 75 ? 23.491 3.669 25.142 1.00 14.60 75 TYR C C 1
ATOM 5075 O O . TYR C 1 75 ? 23.723 4.663 24.412 1.00 16.61 75 TYR C O 1
ATOM 5084 N N . LEU C 1 76 ? 23.817 3.652 26.442 1.00 15.55 76 LEU C N 1
ATOM 5085 C CA . LEU C 1 76 ? 24.461 4.795 27.084 1.00 16.67 76 LEU C CA 1
ATOM 5086 C C . LEU C 1 76 ? 25.854 5.058 26.516 1.00 15.56 76 LEU C C 1
ATOM 5087 O O . LEU C 1 76 ? 26.251 6.210 26.366 1.00 16.52 76 LEU C O 1
ATOM 5092 N N . ASP C 1 77 ? 26.631 4.001 26.228 1.00 17.90 77 ASP C N 1
ATOM 5093 C CA . ASP C 1 77 ? 27.939 4.201 25.601 1.00 19.45 77 ASP C CA 1
ATOM 5094 C C . ASP C 1 77 ? 27.787 4.947 24.286 1.00 18.96 77 ASP C C 1
ATOM 5095 O O . ASP C 1 77 ? 28.619 5.814 23.957 1.00 18.14 77 ASP C O 1
ATOM 5100 N N . ALA C 1 78 ? 26.767 4.572 23.493 1.00 15.74 78 ALA C N 1
ATOM 5101 C CA . ALA C 1 78 ? 26.557 5.264 22.218 1.00 15.97 78 ALA C CA 1
ATOM 5102 C C . ALA C 1 78 ? 26.241 6.743 22.466 1.00 20.32 78 ALA C C 1
ATOM 5103 O O . ALA C 1 78 ? 26.618 7.627 21.672 1.00 20.26 78 ALA C O 1
ATOM 5105 N N . TRP C 1 79 ? 25.567 7.044 23.585 1.00 17.38 79 TRP C N 1
ATOM 5106 C CA . TRP C 1 79 ? 25.299 8.454 23.913 1.00 18.44 79 TRP C CA 1
ATOM 5107 C C . TRP C 1 79 ? 26.584 9.214 24.263 1.00 19.56 79 TRP C C 1
ATOM 5108 O O . TRP C 1 79 ? 26.836 10.323 23.769 1.00 18.98 79 TRP C O 1
ATOM 5119 N N . PHE C 1 80 ? 27.380 8.658 25.168 1.00 16.48 80 PHE C N 1
ATOM 5120 C CA . PHE C 1 80 ? 28.678 9.243 25.525 1.00 18.31 80 PHE C CA 1
ATOM 5121 C C . PHE C 1 80 ? 29.498 9.526 24.269 1.00 19.93 80 PHE C C 1
ATOM 5122 O O . PHE C 1 80 ? 30.079 10.609 24.125 1.00 20.21 80 PHE C O 1
ATOM 5130 N N . GLU C 1 81 ? 29.492 8.578 23.323 1.00 21.56 81 GLU C N 1
ATOM 5131 C CA . GLU C 1 81 ? 30.316 8.746 22.136 1.00 21.83 81 GLU C CA 1
ATOM 5132 C C . GLU C 1 81 ? 29.719 9.776 21.193 1.00 22.29 81 GLU C C 1
ATOM 5133 O O . GLU C 1 81 ? 30.450 10.594 20.637 1.00 21.92 81 GLU C O 1
ATOM 5139 N N . ALA C 1 82 ? 28.397 9.784 21.033 1.00 18.98 82 ALA C N 1
ATOM 5140 C CA . ALA C 1 82 ? 27.791 10.666 20.031 1.00 17.98 82 ALA C CA 1
ATOM 5141 C C . ALA C 1 82 ? 27.779 12.124 20.502 1.00 22.58 82 ALA C C 1
ATOM 5142 O O . ALA C 1 82 ? 28.022 13.049 19.712 1.00 23.28 82 ALA C O 1
ATOM 5144 N N . VAL C 1 83 ? 27.544 12.349 21.796 1.00 21.89 83 VAL C N 1
ATOM 5145 C CA . VAL C 1 83 ? 27.622 13.695 22.354 1.00 18.05 83 VAL C CA 1
ATOM 5146 C C . VAL C 1 83 ? 29.066 14.122 22.607 1.00 19.49 83 VAL C C 1
ATOM 5147 O O . VAL C 1 83 ? 29.328 15.316 22.741 1.00 21.66 83 VAL C O 1
ATOM 5151 N N . GLY C 1 84 ? 30.008 13.181 22.680 1.00 20.37 84 GLY C N 1
ATOM 5152 C CA . GLY C 1 84 ? 31.414 13.517 22.818 1.00 20.20 84 GLY C CA 1
ATOM 5153 C C . GLY C 1 84 ? 31.835 13.802 24.242 1.00 23.63 84 GLY C C 1
ATOM 5154 O O . GLY C 1 84 ? 32.732 14.627 24.476 1.00 25.62 84 GLY C O 1
ATOM 5155 N N . ILE C 1 85 ? 31.241 13.085 25.197 1.00 20.79 85 ILE C N 1
ATOM 5156 C CA . ILE C 1 85 ? 31.454 13.320 26.625 1.00 25.37 85 ILE C CA 1
ATOM 5157 C C . ILE C 1 85 ? 32.491 12.291 27.059 1.00 25.38 85 ILE C C 1
ATOM 5158 O O . ILE C 1 85 ? 32.197 11.289 27.703 1.00 19.57 85 ILE C O 1
ATOM 5163 N N . THR C 1 86 ? 33.754 12.560 26.707 1.00 25.61 86 THR C N 1
ATOM 5164 C CA . THR C 1 86 ? 34.832 11.583 26.857 1.00 26.77 86 THR C CA 1
ATOM 5165 C C . THR C 1 86 ? 36.058 12.193 27.540 1.00 21.16 86 THR C C 1
ATOM 5166 O O . THR C 1 86 ? 37.142 11.609 27.510 1.00 25.19 86 THR C O 1
ATOM 5170 N N . GLU C 1 87 ? 35.938 13.385 28.123 1.00 19.97 87 GLU C N 1
ATOM 5171 C CA . GLU C 1 87 ? 37.076 14.022 28.776 1.00 20.95 87 GLU C CA 1
ATOM 5172 C C . GLU C 1 87 ? 36.622 14.814 30.004 1.00 22.40 87 GLU C C 1
ATOM 5173 O O . GLU C 1 87 ? 35.653 15.576 29.931 1.00 21.98 87 GLU C O 1
ATOM 5179 N N . ASN C 1 88 ? 37.387 14.705 31.106 1.00 21.08 88 ASN C N 1
ATOM 5180 C CA . ASN C 1 88 ? 37.177 15.508 32.322 1.00 20.08 88 ASN C CA 1
ATOM 5181 C C . ASN C 1 88 ? 35.746 15.397 32.837 1.00 20.99 88 ASN C C 1
ATOM 5182 O O . ASN C 1 88 ? 35.156 16.378 33.272 1.00 19.86 88 ASN C O 1
ATOM 5187 N N . VAL C 1 89 ? 35.187 14.200 32.780 1.00 18.25 89 VAL C N 1
ATOM 5188 C CA . VAL C 1 89 ? 33.791 13.945 33.156 1.00 15.31 89 VAL C CA 1
ATOM 5189 C C . VAL C 1 89 ? 33.673 13.807 34.663 1.00 16.13 89 VAL C C 1
ATOM 5190 O O . VAL C 1 89 ? 34.386 12.999 35.286 1.00 18.98 89 VAL C O 1
ATOM 5194 N N . VAL C 1 90 ? 32.753 14.562 35.265 1.00 18.81 90 VAL C N 1
ATOM 5195 C CA . VAL C 1 90 ? 32.323 14.289 36.641 1.00 17.92 90 VAL C CA 1
ATOM 5196 C C . VAL C 1 90 ? 31.001 13.534 36.559 1.00 16.59 90 VAL C C 1
ATOM 5197 O O . VAL C 1 90 ? 30.014 14.084 36.067 1.00 16.60 90 VAL C O 1
ATOM 5201 N N . LEU C 1 91 ? 30.981 12.275 37.039 1.00 12.54 91 LEU C N 1
ATOM 5202 C CA . LEU C 1 91 ? 29.742 11.502 37.087 1.00 14.36 91 LEU C CA 1
ATOM 5203 C C . LEU C 1 91 ? 29.030 11.794 38.400 1.00 14.14 91 LEU C C 1
ATOM 5204 O O . LEU C 1 91 ? 29.683 11.899 39.456 1.00 15.89 91 LEU C O 1
ATOM 5209 N N . VAL C 1 92 ? 27.689 11.893 38.331 1.00 11.28 92 VAL C N 1
ATOM 5210 C CA . VAL C 1 92 ? 26.816 12.133 39.490 1.00 13.84 92 VAL C CA 1
ATOM 5211 C C . VAL C 1 92 ? 25.709 11.097 39.372 1.00 10.39 92 VAL C C 1
ATOM 5212 O O . VAL C 1 92 ? 24.884 11.182 38.464 1.00 13.32 92 VAL C O 1
ATOM 5216 N N . VAL C 1 93 ? 25.721 10.067 40.226 1.00 10.26 93 VAL C N 1
ATOM 5217 C CA . VAL C 1 93 ? 25.018 8.838 39.868 1.00 15.41 93 VAL C CA 1
ATOM 5218 C C . VAL C 1 93 ? 24.246 8.305 41.054 1.00 14.10 93 VAL C C 1
ATOM 5219 O O . VAL C 1 93 ? 24.628 8.522 42.209 1.00 12.91 93 VAL C O 1
ATOM 5223 N N . HIS C 1 94 ? 23.208 7.519 40.734 1.00 12.63 94 HIS C N 1
ATOM 5224 C CA . HIS C 1 94 ? 22.240 6.999 41.702 1.00 10.68 94 HIS C CA 1
ATOM 5225 C C . HIS C 1 94 ? 21.689 5.671 41.201 1.00 10.74 94 HIS C C 1
ATOM 5226 O O . HIS C 1 94 ? 21.348 5.563 40.024 1.00 12.25 94 HIS C O 1
ATOM 5233 N N . ASP C 1 95 ? 21.516 4.715 42.098 1.00 10.71 95 ASP C N 1
ATOM 5234 C CA . ASP C 1 95 ? 20.784 3.454 41.746 1.00 13.85 95 ASP C CA 1
ATOM 5235 C C . ASP C 1 95 ? 21.385 2.830 40.486 1.00 10.90 95 ASP C C 1
ATOM 5236 O O . ASP C 1 95 ? 22.614 2.694 40.419 1.00 11.63 95 ASP C O 1
ATOM 5241 N N . TRP C 1 96 ? 20.580 2.372 39.511 1.00 12.09 96 TRP C N 1
ATOM 5242 C CA . TRP C 1 96 ? 21.181 1.750 38.338 1.00 15.60 96 TRP C CA 1
ATOM 5243 C C . TRP C 1 96 ? 22.036 2.733 37.568 1.00 12.81 96 TRP C C 1
ATOM 5244 O O . TRP C 1 96 ? 22.977 2.330 36.872 1.00 14.29 96 TRP C O 1
ATOM 5255 N N . GLY C 1 97 ? 21.804 4.053 37.741 1.00 13.48 97 GLY C N 1
ATOM 5256 C CA . GLY C 1 97 ? 22.728 4.985 37.108 1.00 14.25 97 GLY C CA 1
ATOM 5257 C C . GLY C 1 97 ? 24.129 4.911 37.671 1.00 16.36 97 GLY C C 1
ATOM 5258 O O . GLY C 1 97 ? 25.117 5.135 36.951 1.00 11.73 97 GLY C O 1
ATOM 5259 N N . SER C 1 98 ? 24.252 4.504 38.940 1.00 13.46 98 SER C N 1
ATOM 5260 C CA . SER C 1 98 ? 25.575 4.306 39.495 1.00 14.00 98 SER C CA 1
ATOM 5261 C C . SER C 1 98 ? 26.233 3.066 38.901 1.00 14.40 98 SER C C 1
ATOM 5262 O O . SER C 1 98 ? 27.442 3.097 38.570 1.00 15.33 98 SER C O 1
ATOM 5265 N N . ALA C 1 99 ? 25.442 2.011 38.678 1.00 11.47 99 ALA C N 1
ATOM 5266 C CA . ALA C 1 99 ? 26.018 0.854 38.008 1.00 15.63 99 ALA C CA 1
ATOM 5267 C C . ALA C 1 99 ? 26.528 1.260 36.628 1.00 14.88 99 ALA C C 1
ATOM 5268 O O . ALA C 1 99 ? 27.651 0.875 36.250 1.00 14.89 99 ALA C O 1
ATOM 5270 N N . LEU C 1 100 ? 25.746 2.078 35.894 1.00 14.56 100 LEU C N 1
ATOM 5271 C CA . LEU C 1 100 ? 26.191 2.491 34.569 1.00 13.80 100 LEU C CA 1
ATOM 5272 C C . LEU C 1 100 ? 27.426 3.389 34.653 1.00 16.38 100 LEU C C 1
ATOM 5273 O O . LEU C 1 100 ? 28.426 3.157 33.952 1.00 15.66 100 LEU C O 1
ATOM 5278 N N . GLY C 1 101 ? 27.439 4.352 35.596 1.00 13.24 101 GLY C N 1
ATOM 5279 C CA . GLY C 1 101 ? 28.587 5.243 35.665 1.00 14.63 101 GLY C CA 1
ATOM 5280 C C . GLY C 1 101 ? 29.830 4.517 36.145 1.00 10.95 101 GLY C C 1
ATOM 5281 O O . GLY C 1 101 ? 30.935 4.770 35.645 1.00 15.32 101 GLY C O 1
ATOM 5282 N N . PHE C 1 102 ? 29.667 3.677 37.174 1.00 11.47 102 PHE C N 1
ATOM 5283 C CA . PHE C 1 102 ? 30.785 2.913 37.719 1.00 14.34 102 PHE C CA 1
ATOM 5284 C C . PHE C 1 102 ? 31.376 2.033 36.630 1.00 14.07 102 PHE C C 1
ATOM 5285 O O . PHE C 1 102 ? 32.618 1.916 36.526 1.00 15.56 102 PHE C O 1
ATOM 5293 N N . TYR C 1 103 ? 30.493 1.388 35.822 1.00 13.84 103 TYR C N 1
ATOM 5294 C CA . TYR C 1 103 ? 31.027 0.511 34.785 1.00 18.85 103 TYR C CA 1
ATOM 5295 C C . TYR C 1 103 ? 31.694 1.330 33.689 1.00 20.10 103 TYR C C 1
ATOM 5296 O O . TYR C 1 103 ? 32.715 0.912 33.128 1.00 17.32 103 TYR C O 1
ATOM 5305 N N . ARG C 1 104 ? 31.190 2.545 33.443 1.00 18.13 104 ARG C N 1
ATOM 5306 C CA . ARG C 1 104 ? 31.868 3.412 32.489 1.00 16.12 104 ARG C CA 1
ATOM 5307 C C . ARG C 1 104 ? 33.256 3.762 33.002 1.00 18.72 104 ARG C C 1
ATOM 5308 O O . ARG C 1 104 ? 34.240 3.693 32.250 1.00 17.78 104 ARG C O 1
ATOM 5316 N N . ALA C 1 105 ? 33.364 4.077 34.305 1.00 17.75 105 ALA C N 1
ATOM 5317 C CA . ALA C 1 105 ? 34.641 4.511 34.844 1.00 16.23 105 ALA C CA 1
ATOM 5318 C C . ALA C 1 105 ? 35.631 3.359 34.879 1.00 16.67 105 ALA C C 1
ATOM 5319 O O . ALA C 1 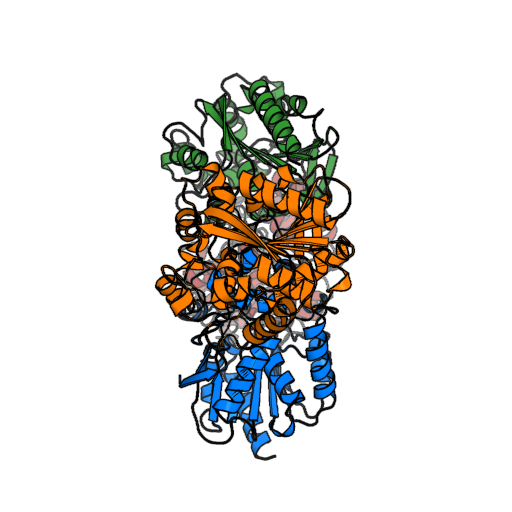105 ? 36.842 3.604 34.729 1.00 16.43 105 ALA C O 1
ATOM 5321 N N . LEU C 1 106 ? 35.115 2.128 35.052 1.00 16.05 106 LEU C N 1
ATOM 5322 C CA . LEU C 1 106 ? 35.981 0.949 35.050 1.00 16.99 106 LEU C CA 1
ATOM 5323 C C . LEU C 1 106 ? 36.689 0.843 33.714 1.00 16.79 106 LEU C C 1
ATOM 5324 O O . LEU C 1 106 ? 37.895 0.542 33.643 1.00 19.95 106 LEU C O 1
ATOM 5329 N N . ARG C 1 107 ? 35.974 1.166 32.657 1.00 16.26 107 ARG C N 1
ATOM 5330 C CA . ARG C 1 107 ? 36.499 0.909 31.328 1.00 20.32 107 ARG C CA 1
ATOM 5331 C C . ARG C 1 107 ? 37.248 2.108 30.786 1.00 22.90 107 ARG C C 1
ATOM 5332 O O . ARG C 1 107 ? 38.222 1.950 30.031 1.00 23.40 107 ARG C O 1
ATOM 5340 N N . TYR C 1 108 ? 36.802 3.307 31.113 1.00 18.90 108 TYR C N 1
ATOM 5341 C CA . TYR C 1 108 ? 37.438 4.525 30.615 1.00 19.59 108 TYR C CA 1
ATOM 5342 C C . TYR C 1 108 ? 37.908 5.447 31.735 1.00 23.37 108 TYR C C 1
ATOM 5343 O O . TYR C 1 108 ? 37.523 6.627 31.800 1.00 19.87 108 TYR C O 1
ATOM 5352 N N . PRO C 1 109 ? 38.779 4.965 32.621 1.00 18.04 109 PRO C N 1
ATOM 5353 C CA . PRO C 1 109 ? 39.106 5.765 33.807 1.00 25.27 109 PRO C CA 1
ATOM 5354 C C . PRO C 1 109 ? 39.804 7.062 33.475 1.00 24.75 109 PRO C C 1
ATOM 5355 O O . PRO C 1 109 ? 39.678 8.019 34.237 1.00 21.90 109 PRO C O 1
ATOM 5359 N N . GLU C 1 110 ? 40.494 7.129 32.329 1.00 23.27 110 GLU C N 1
ATOM 5360 C CA . GLU C 1 110 ? 41.141 8.356 31.894 1.00 23.11 110 GLU C CA 1
ATOM 5361 C C . GLU C 1 110 ? 40.142 9.458 31.560 1.00 26.48 110 GLU C C 1
ATOM 5362 O O . GLU C 1 110 ? 40.507 10.644 31.603 1.00 28.57 110 GLU C O 1
ATOM 5368 N N . GLN C 1 111 ? 38.907 9.096 31.213 1.00 19.97 111 GLN C N 1
ATOM 5369 C CA . GLN C 1 111 ? 37.890 10.081 30.880 1.00 15.17 111 GLN C CA 1
ATOM 5370 C C . GLN C 1 111 ? 37.256 10.692 32.109 1.00 19.76 111 GLN C C 1
ATOM 5371 O O . GLN C 1 111 ? 36.615 11.743 31.984 1.00 20.90 111 GLN C O 1
ATOM 5377 N N . 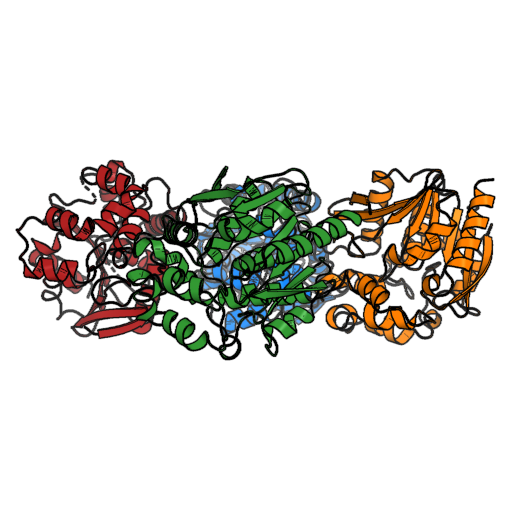ILE C 1 112 ? 37.466 10.113 33.297 1.00 17.05 112 ILE C N 1
ATOM 5378 C CA . ILE C 1 112 ? 36.672 10.462 34.469 1.00 15.71 112 ILE C CA 1
ATOM 5379 C C . ILE C 1 112 ? 37.485 11.336 35.433 1.00 18.14 112 ILE C C 1
ATOM 5380 O O . ILE C 1 112 ? 38.490 10.887 36.001 1.00 21.94 112 ILE C O 1
ATOM 5385 N N . ALA C 1 113 ? 37.039 12.593 35.630 1.00 14.45 113 ALA C N 1
ATOM 5386 C CA . ALA C 1 113 ? 37.610 13.519 36.596 1.00 17.07 113 ALA C CA 1
ATOM 5387 C C . ALA C 1 113 ? 37.113 13.310 38.031 1.00 18.00 113 ALA C C 1
ATOM 5388 O O . ALA C 1 113 ? 37.846 13.636 38.939 1.00 15.65 113 ALA C O 1
ATOM 5390 N N . GLY C 1 114 ? 35.930 12.726 38.265 1.00 13.99 114 GLY C N 1
ATOM 5391 C CA . GLY C 1 114 ? 35.434 12.576 39.639 1.00 14.82 114 GLY C CA 1
ATOM 5392 C C . GLY C 1 114 ? 34.114 11.847 39.588 1.00 16.45 114 GLY C C 1
ATOM 5393 O O . GLY C 1 114 ? 33.459 11.805 38.543 1.00 13.57 114 GLY C O 1
ATOM 5394 N N . ILE C 1 115 ? 33.788 11.197 40.709 1.00 14.76 115 ILE C N 1
ATOM 5395 C CA . ILE C 1 115 ? 32.546 10.448 40.816 1.00 14.16 115 ILE C CA 1
ATOM 5396 C C . ILE C 1 115 ? 31.867 10.863 42.102 1.00 14.04 115 ILE C C 1
ATOM 5397 O O . ILE C 1 115 ? 32.390 10.582 43.185 1.00 15.05 115 ILE C O 1
ATOM 5402 N N . ALA C 1 116 ? 30.662 11.463 41.987 1.00 14.60 116 ALA C N 1
ATOM 5403 C CA . ALA C 1 116 ? 29.736 11.631 43.120 1.00 10.06 116 ALA C CA 1
ATOM 5404 C C . ALA C 1 116 ? 28.644 10.578 43.051 1.00 11.75 116 ALA C C 1
ATOM 5405 O O . ALA C 1 116 ? 28.055 10.377 41.988 1.00 13.49 116 ALA C O 1
ATOM 5407 N N . TYR C 1 117 ? 28.416 9.847 44.140 1.00 9.94 117 TYR C N 1
ATOM 5408 C CA . TYR C 1 117 ? 27.473 8.755 44.071 1.00 10.74 117 TYR C CA 1
ATOM 5409 C C . TYR C 1 117 ? 26.678 8.714 45.360 1.00 14.42 117 TYR C C 1
ATOM 5410 O O . TYR C 1 117 ? 27.129 9.184 46.414 1.00 13.86 117 TYR C O 1
ATOM 5419 N N . MET C 1 118 ? 25.469 8.172 45.250 1.00 12.47 118 MET C N 1
ATOM 5420 C CA . MET C 1 118 ? 24.478 8.143 46.318 1.00 10.30 118 MET C CA 1
ATOM 5421 C C . MET C 1 118 ? 23.567 6.963 46.092 1.00 12.61 118 MET C C 1
ATOM 5422 O O . MET C 1 118 ? 23.195 6.657 44.944 1.00 12.18 118 MET C O 1
ATOM 5427 N N . ASP C 1 119 ? 23.212 6.297 47.189 1.00 14.06 119 ASP C N 1
ATOM 5428 C CA . ASP C 1 119 ? 22.397 5.086 47.231 1.00 10.55 119 ASP C CA 1
ATOM 5429 C C . ASP C 1 119 ? 22.599 4.264 45.939 1.00 11.07 119 ASP C C 1
ATOM 5430 O O . ASP C 1 119 ? 21.716 4.091 45.108 1.00 15.28 119 ASP C O 1
ATOM 5435 N N . ALA C 1 120 ? 23.808 3.745 45.829 1.00 13.18 120 ALA C N 1
ATOM 5436 C CA . ALA C 1 120 ? 24.468 3.229 44.640 1.00 11.67 120 ALA C CA 1
ATOM 5437 C C . ALA C 1 120 ? 24.679 1.727 44.778 1.00 11.38 120 ALA C C 1
ATOM 5438 O O . ALA C 1 120 ? 24.781 1.201 45.903 1.00 12.68 120 ALA C O 1
ATOM 5440 N N . LEU C 1 121 ? 24.811 1.057 43.623 1.00 12.35 121 LEU C N 1
ATOM 5441 C CA . LEU C 1 121 ? 25.227 -0.378 43.597 1.00 11.61 121 LEU C CA 1
ATOM 5442 C C . LEU C 1 121 ? 26.754 -0.464 43.602 1.00 10.33 121 LEU C C 1
ATOM 5443 O O . LEU C 1 121 ? 27.407 -0.331 42.571 1.00 13.87 121 LEU C O 1
ATOM 5448 N N . VAL C 1 122 ? 27.339 -0.616 44.797 1.00 10.51 122 VAL C N 1
ATOM 5449 C CA . VAL C 1 122 ? 28.792 -0.502 44.935 1.00 10.66 122 VAL C CA 1
ATOM 5450 C C . VAL C 1 122 ? 29.484 -1.867 44.853 1.00 13.68 122 VAL C C 1
ATOM 5451 O O . VAL C 1 122 ? 30.708 -1.908 44.647 1.00 14.22 122 VAL C O 1
ATOM 5455 N N . GLN C 1 123 ? 28.736 -2.957 44.997 1.00 12.93 123 GLN C N 1
ATOM 5456 C CA . GLN C 1 123 ? 29.236 -4.323 44.878 1.00 15.02 123 GLN C CA 1
ATOM 5457 C C . GLN C 1 123 ? 28.021 -5.222 44.699 1.00 15.28 123 GLN C C 1
ATOM 5458 O O . GLN C 1 123 ? 26.870 -4.781 44.888 1.00 12.66 123 GLN C O 1
ATOM 5464 N N . PRO C 1 124 ? 28.200 -6.504 44.314 1.00 14.21 124 PRO C N 1
ATOM 5465 C CA . PRO C 1 124 ? 27.002 -7.344 44.174 1.00 15.53 124 PRO C CA 1
ATOM 5466 C C . PRO C 1 124 ? 26.274 -7.456 45.508 1.00 13.78 124 PRO C C 1
ATOM 5467 O O . PRO C 1 124 ? 26.899 -7.468 46.578 1.00 15.12 124 PRO C O 1
ATOM 5471 N N . ARG C 1 125 ? 24.950 -7.516 45.442 1.00 14.58 125 ARG C N 1
ATOM 5472 C CA . ARG C 1 125 ? 24.167 -7.488 46.653 1.00 13.60 125 ARG C CA 1
ATOM 5473 C C . ARG C 1 125 ? 23.980 -8.893 47.259 1.00 17.45 125 ARG C C 1
ATOM 5474 O O . ARG C 1 125 ? 24.231 -9.940 46.632 1.00 14.10 125 ARG C O 1
ATOM 5482 N N . THR C 1 126 ? 23.519 -8.887 48.511 1.00 14.39 126 THR C N 1
ATOM 5483 C CA . THR C 1 126 ? 23.038 -10.060 49.232 1.00 17.08 126 THR C CA 1
ATOM 5484 C C . THR C 1 126 ? 21.640 -9.728 49.731 1.00 13.67 126 THR C C 1
ATOM 5485 O O . THR C 1 126 ? 21.313 -8.560 49.894 1.00 14.09 126 THR C O 1
ATOM 5489 N N . TRP C 1 127 ? 20.819 -10.737 49.986 1.00 12.93 127 TRP C N 1
ATOM 5490 C CA . TRP C 1 127 ? 19.419 -10.488 50.364 1.00 14.97 127 TRP C CA 1
ATOM 5491 C C . TRP C 1 127 ? 19.324 -9.750 51.695 1.00 18.75 127 TRP C C 1
ATOM 5492 O O . TRP C 1 127 ? 18.470 -8.853 51.862 1.00 14.06 127 TRP C O 1
ATOM 5503 N N . ALA C 1 128 ? 20.273 -10.005 52.601 1.00 16.54 128 ALA C N 1
ATOM 5504 C CA . ALA C 1 128 ? 20.231 -9.336 53.891 1.00 17.83 128 ALA C CA 1
ATOM 5505 C C . ALA C 1 128 ? 20.337 -7.817 53.725 1.00 18.85 128 ALA C C 1
ATOM 5506 O O . ALA C 1 128 ? 19.658 -7.047 54.430 1.00 17.02 128 ALA C O 1
ATOM 5508 N N . GLY C 1 129 ? 21.118 -7.368 52.735 1.00 13.98 129 GLY C N 1
ATOM 5509 C CA . GLY C 1 129 ? 21.295 -5.927 52.544 1.00 14.42 129 GLY C CA 1
ATOM 5510 C C . GLY C 1 129 ? 20.047 -5.207 52.021 1.00 20.02 129 GLY C C 1
ATOM 5511 O O . GLY C 1 129 ? 20.008 -3.973 52.104 1.00 19.50 129 GLY C O 1
ATOM 5512 N N . PHE C 1 130 ? 19.045 -5.937 51.510 1.00 14.07 130 PHE C N 1
ATOM 5513 C CA . PHE C 1 130 ? 17.797 -5.330 51.064 1.00 15.71 130 PHE C CA 1
ATOM 5514 C C . PHE C 1 130 ? 16.925 -4.873 52.218 1.00 12.87 130 PHE C C 1
ATOM 5515 O O . PHE C 1 130 ? 15.993 -4.076 51.973 1.00 16.23 130 PHE C O 1
ATOM 5523 N N . THR C 1 131 ? 17.221 -5.340 53.439 1.00 18.01 131 THR C N 1
ATOM 5524 C CA . THR C 1 131 ? 16.416 -5.062 54.624 1.00 18.88 131 THR C CA 1
ATOM 5525 C C . THR C 1 131 ? 14.922 -4.996 54.295 1.00 19.68 131 THR C C 1
ATOM 5526 O O . THR C 1 131 ? 14.332 -6.024 53.876 1.00 18.45 131 THR C O 1
ATOM 5530 N N . ASP C 1 132 ? 14.252 -3.842 54.474 1.00 18.36 132 ASP C N 1
ATOM 5531 C CA . ASP C 1 132 ? 12.800 -4.000 54.384 1.00 23.58 132 ASP C CA 1
ATOM 5532 C C . ASP C 1 132 ? 12.274 -4.071 52.946 1.00 22.62 132 ASP C C 1
ATOM 5533 O O . ASP C 1 132 ? 11.075 -4.320 52.749 1.00 21.72 132 ASP C O 1
ATOM 5538 N N . TYR C 1 133 ? 13.141 -3.943 51.956 1.00 21.70 133 TYR C N 1
ATOM 5539 C CA . TYR C 1 133 ? 12.798 -4.187 50.563 1.00 17.05 133 TYR C CA 1
ATOM 5540 C C . TYR C 1 133 ? 12.893 -5.656 50.176 1.00 17.44 133 TYR C C 1
ATOM 5541 O O . TYR C 1 133 ? 12.624 -5.982 49.035 1.00 19.32 133 TYR C O 1
ATOM 5550 N N . GLU C 1 134 ? 13.284 -6.557 51.078 1.00 14.77 134 GLU C N 1
ATOM 5551 C CA . GLU C 1 134 ? 13.545 -7.921 50.612 1.00 17.26 134 GLU C CA 1
ATOM 5552 C C . GLU C 1 134 ? 12.280 -8.600 50.100 1.00 18.75 134 GLU C C 1
ATOM 5553 O O . GLU C 1 134 ? 12.319 -9.221 49.022 1.00 17.24 134 GLU C O 1
ATOM 5559 N N . PRO C 1 135 ? 11.156 -8.554 50.798 1.00 16.77 135 PRO C N 1
ATOM 5560 C CA . PRO C 1 135 ? 9.982 -9.260 50.271 1.00 15.50 135 PRO C CA 1
ATOM 5561 C C . PRO C 1 135 ? 9.602 -8.780 48.870 1.00 19.68 135 PRO C C 1
ATOM 5562 O O . PRO C 1 135 ? 9.477 -9.594 47.931 1.00 22.16 135 PRO C O 1
ATOM 5566 N N . LEU C 1 136 ? 9.476 -7.463 48.695 1.00 21.22 136 LEU C N 1
ATOM 5567 C CA . LEU C 1 136 ? 9.097 -6.914 47.396 1.00 18.02 136 LEU C CA 1
ATOM 5568 C C . LEU C 1 136 ? 10.068 -7.364 46.298 1.00 17.04 136 LEU C C 1
ATOM 5569 O O . LEU C 1 136 ? 9.645 -7.911 45.246 1.00 18.18 136 LEU C O 1
ATOM 5574 N N . MET C 1 137 ? 11.375 -7.142 46.530 1.00 16.28 137 MET C N 1
ATOM 5575 C CA . MET C 1 137 ? 12.349 -7.422 45.482 1.00 20.29 137 MET C CA 1
ATOM 5576 C C . MET C 1 137 ? 12.442 -8.928 45.214 1.00 21.96 137 MET C C 1
ATOM 5577 O O . MET C 1 137 ? 12.500 -9.356 44.045 1.00 20.04 137 MET C O 1
ATOM 5582 N N . ARG C 1 138 ? 12.305 -9.764 46.256 1.00 17.25 138 ARG C N 1
ATOM 5583 C CA . ARG C 1 138 ? 12.222 -11.203 45.974 1.00 14.40 138 ARG C CA 1
ATOM 5584 C C . ARG C 1 138 ? 11.021 -11.527 45.107 1.00 20.98 138 ARG C C 1
ATOM 5585 O O . ARG C 1 138 ? 11.105 -12.357 44.198 1.00 20.31 138 ARG C O 1
ATOM 5593 N N . ALA C 1 139 ? 9.872 -10.927 45.404 1.00 22.77 139 ALA C N 1
ATOM 5594 C CA . ALA C 1 139 ? 8.668 -11.295 44.666 1.00 19.72 139 ALA C CA 1
ATOM 5595 C C . ALA C 1 139 ? 8.767 -10.847 43.219 1.00 16.79 139 ALA C C 1
ATOM 5596 O O . ALA C 1 139 ? 8.296 -11.571 42.306 1.00 18.67 139 ALA C O 1
ATOM 5598 N N . LEU C 1 140 ? 9.481 -9.734 42.983 1.00 18.64 140 LEU C N 1
ATOM 5599 C CA . LEU C 1 140 ? 9.537 -9.238 41.619 1.00 16.94 140 LEU C CA 1
ATOM 5600 C C . LEU C 1 140 ? 10.336 -10.173 40.750 1.00 17.39 140 LEU C C 1
ATOM 5601 O O . LEU C 1 140 ? 10.116 -10.194 39.543 1.00 18.43 140 LEU C O 1
ATOM 5606 N N . ARG C 1 141 ? 11.239 -10.953 41.355 1.00 18.41 141 ARG C N 1
ATOM 5607 C CA . ARG C 1 141 ? 12.108 -11.874 40.649 1.00 16.87 141 ARG C CA 1
ATOM 5608 C C . ARG C 1 141 ? 11.456 -13.248 40.554 1.00 16.85 141 ARG C C 1
ATOM 5609 O O . ARG C 1 141 ? 12.131 -14.230 40.245 1.00 26.92 141 ARG C O 1
ATOM 5617 N N . THR C 1 142 ? 10.175 -13.332 40.874 1.00 17.60 142 THR C N 1
ATOM 5618 C CA . THR C 1 142 ? 9.401 -14.526 40.606 1.00 20.90 142 THR C CA 1
ATOM 5619 C C . THR C 1 142 ? 8.363 -14.207 39.533 1.00 20.43 142 THR C C 1
ATOM 5620 O O . THR C 1 142 ? 8.327 -13.100 38.968 1.00 23.45 142 THR C O 1
ATOM 5624 N N . GLU C 1 143 ? 7.437 -15.145 39.308 1.00 26.65 143 GLU C N 1
ATOM 5625 C CA . GLU C 1 143 ? 6.466 -14.942 38.241 1.00 24.41 143 GLU C CA 1
ATOM 5626 C C . GLU C 1 143 ? 5.361 -13.964 38.600 1.00 24.22 143 GLU C C 1
ATOM 5627 O O . GLU C 1 143 ? 4.615 -13.571 37.712 1.00 25.35 143 GLU C O 1
ATOM 5633 N N . GLN C 1 144 ? 5.277 -13.511 39.851 1.00 23.47 144 GLN C N 1
ATOM 5634 C CA . GLN C 1 144 ? 4.404 -12.413 40.248 1.00 25.42 144 GLN C CA 1
ATOM 5635 C C . GLN C 1 144 ? 4.895 -11.043 39.797 1.00 20.67 144 GLN C C 1
ATOM 5636 O O . GLN C 1 144 ? 4.141 -10.064 39.902 1.00 26.00 144 GLN C O 1
ATOM 5642 N N . GLY C 1 145 ? 6.134 -10.968 39.320 1.00 25.70 145 GLY C N 1
ATOM 5643 C CA . GLY C 1 145 ? 6.701 -9.687 38.947 1.00 24.04 145 GLY C CA 1
ATOM 5644 C C . GLY C 1 145 ? 5.987 -9.067 37.771 1.00 23.52 145 GLY C C 1
ATOM 5645 O O . GLY C 1 145 ? 5.917 -7.829 37.664 1.00 22.35 145 GLY C O 1
ATOM 5646 N N . GLU C 1 146 ? 5.436 -9.903 36.876 1.00 21.20 146 GLU C N 1
ATOM 5647 C CA . GLU C 1 146 ? 4.696 -9.346 35.742 1.00 23.22 146 GLU C CA 1
ATOM 5648 C C . GLU C 1 146 ? 3.447 -8.600 36.207 1.00 23.30 146 GLU C C 1
ATOM 5649 O O . GLU C 1 146 ? 3.186 -7.479 35.771 1.00 23.79 146 GLU C O 1
ATOM 5655 N N A ARG C 1 147 ? 2.651 -9.206 37.091 0.56 21.26 147 ARG C N 1
ATOM 5656 N N B ARG C 1 147 ? 2.664 -9.208 37.099 0.44 21.34 147 ARG C N 1
ATOM 5657 C CA A ARG C 1 147 ? 1.509 -8.465 37.609 0.56 23.42 147 ARG C CA 1
ATOM 5658 C CA B ARG C 1 147 ? 1.506 -8.499 37.630 0.44 23.37 147 ARG C CA 1
ATOM 5659 C C A ARG C 1 147 ? 1.968 -7.248 38.403 0.56 21.73 147 ARG C C 1
ATOM 5660 C C B ARG C 1 147 ? 1.930 -7.281 38.445 0.44 22.22 147 ARG C C 1
ATOM 5661 O O A ARG C 1 147 ? 1.440 -6.146 38.223 0.56 23.74 147 ARG C O 1
ATOM 5662 O O B ARG C 1 147 ? 1.338 -6.205 38.309 0.44 23.78 147 ARG C O 1
ATOM 5677 N N . MET C 1 148 ? 2.960 -7.420 39.285 1.00 23.00 148 MET C N 1
ATOM 5678 C CA . MET C 1 148 ? 3.342 -6.307 40.158 1.00 23.48 148 MET C CA 1
ATOM 5679 C C . MET C 1 148 ? 3.880 -5.108 39.377 1.00 16.78 148 MET C C 1
ATOM 5680 O O . MET C 1 148 ? 3.438 -3.976 39.593 1.00 21.71 148 MET C O 1
ATOM 5685 N N . ALA C 1 149 ? 4.853 -5.312 38.502 1.00 19.26 149 ALA C N 1
ATOM 5686 C CA . ALA C 1 149 ? 5.439 -4.168 37.802 1.00 21.78 149 ALA C CA 1
ATOM 5687 C C . ALA C 1 149 ? 4.619 -3.736 36.598 1.00 22.34 149 ALA C C 1
ATOM 5688 O O . ALA C 1 149 ? 4.484 -2.546 36.337 1.00 22.37 149 ALA C O 1
ATOM 5690 N N . LEU C 1 150 ? 4.107 -4.686 35.828 1.00 20.32 150 LEU C N 1
ATOM 5691 C CA . LEU C 1 150 ? 3.464 -4.293 34.576 1.00 20.35 150 LEU C CA 1
ATOM 5692 C C . LEU C 1 150 ? 1.982 -3.968 34.744 1.00 23.96 150 LEU C C 1
ATOM 5693 O O . LEU C 1 150 ? 1.525 -2.933 34.272 1.00 25.45 150 LEU C O 1
ATOM 5698 N N . ALA C 1 151 ? 1.192 -4.826 35.401 1.00 26.05 151 ALA C N 1
ATOM 5699 C CA . ALA C 1 151 ? -0.212 -4.477 35.560 1.00 23.98 151 ALA C CA 1
ATOM 5700 C C . ALA C 1 151 ? -0.420 -3.419 36.634 1.00 28.45 151 ALA C C 1
ATOM 5701 O O . ALA C 1 151 ? -1.353 -2.621 36.531 1.00 30.34 151 ALA C O 1
ATOM 5703 N N . GLU C 1 152 ? 0.398 -3.431 37.702 1.00 25.98 152 GLU C N 1
ATOM 5704 C CA . GLU C 1 152 ? 0.174 -2.544 38.839 1.00 23.93 152 GLU C CA 1
ATOM 5705 C C . GLU C 1 152 ? 1.136 -1.378 38.887 1.00 20.26 152 GLU C C 1
ATOM 5706 O O . GLU C 1 152 ? 0.898 -0.431 39.645 1.00 29.02 152 GLU C O 1
ATOM 5712 N N . ASN C 1 153 ? 2.181 -1.396 38.074 1.00 24.23 153 ASN C N 1
ATOM 5713 C CA . ASN C 1 153 ? 3.182 -0.326 38.034 1.00 22.06 153 ASN C CA 1
ATOM 5714 C C . ASN C 1 153 ? 3.727 -0.030 39.425 1.00 24.39 153 ASN C C 1
ATOM 5715 O O . ASN C 1 153 ? 3.834 1.125 39.854 1.00 19.99 153 ASN C O 1
ATOM 5720 N N . VAL C 1 154 ? 4.125 -1.097 40.119 1.00 22.48 154 VAL C N 1
ATOM 5721 C CA . VAL C 1 154 ? 4.530 -0.949 41.518 1.00 25.49 154 VAL C CA 1
ATOM 5722 C C . VAL C 1 154 ? 5.732 -0.007 41.674 1.00 18.70 154 VAL C C 1
ATOM 5723 O O . VAL C 1 154 ? 5.876 0.661 42.704 1.00 18.96 154 VAL C O 1
ATOM 5727 N N . PHE C 1 155 ? 6.627 0.074 40.685 1.00 20.12 155 PHE C N 1
ATOM 5728 C CA . PHE C 1 155 ? 7.791 0.933 40.938 1.00 18.91 155 PHE C CA 1
ATOM 5729 C C . PHE C 1 155 ? 7.402 2.403 41.016 1.00 18.51 155 PHE C C 1
ATOM 5730 O O . PHE C 1 155 ? 7.896 3.128 41.889 1.00 17.59 155 PHE C O 1
ATOM 5738 N N . VAL C 1 156 ? 6.540 2.873 40.121 1.00 17.87 156 VAL C N 1
ATOM 5739 C CA . VAL C 1 156 ? 6.111 4.265 40.189 1.00 19.01 156 VAL C CA 1
ATOM 5740 C C . VAL C 1 156 ? 5.099 4.477 41.303 1.00 21.10 156 VAL C C 1
ATOM 5741 O O . VAL C 1 156 ? 5.140 5.501 42.000 1.00 20.98 156 VAL C O 1
ATOM 5745 N N . GLU C 1 157 ? 4.131 3.559 41.459 1.00 21.51 157 GLU C N 1
ATOM 5746 C CA . GLU C 1 157 ? 3.015 3.899 42.339 1.00 25.18 157 GLU C CA 1
ATOM 5747 C C . GLU C 1 157 ? 3.318 3.651 43.814 1.00 20.33 157 GLU C C 1
ATOM 5748 O O . GLU C 1 157 ? 2.757 4.356 44.665 1.00 23.21 157 GLU C O 1
ATOM 5754 N N . LYS C 1 158 ? 4.154 2.657 44.136 1.00 16.35 158 LYS C N 1
ATOM 5755 C CA . LYS C 1 158 ? 4.524 2.350 45.513 1.00 16.18 158 LYS C CA 1
ATOM 5756 C C . LYS C 1 158 ? 5.988 2.621 45.852 1.00 19.90 158 LYS C C 1
ATOM 5757 O O . LYS C 1 158 ? 6.289 3.185 46.910 1.00 19.30 158 LYS C O 1
ATOM 5763 N N . VAL C 1 159 ? 6.945 2.263 45.003 1.00 15.81 159 VAL C N 1
ATOM 5764 C CA . VAL C 1 159 ? 8.324 2.371 45.417 1.00 18.31 159 VAL C CA 1
ATOM 5765 C C . VAL C 1 159 ? 8.760 3.827 45.451 1.00 18.78 159 VAL C C 1
ATOM 5766 O O . VAL C 1 159 ? 9.475 4.249 46.369 1.00 16.85 159 VAL C O 1
ATOM 5770 N N . VAL C 1 160 ? 8.342 4.614 44.461 1.00 18.78 160 VAL C N 1
ATOM 5771 C CA . VAL C 1 160 ? 8.733 6.028 44.441 1.00 17.41 160 VAL C CA 1
ATOM 5772 C C . VAL C 1 160 ? 8.180 6.767 45.660 1.00 16.15 160 VAL C C 1
ATOM 5773 O O . VAL C 1 160 ? 8.983 7.279 46.453 1.00 17.15 160 VAL C O 1
ATOM 5777 N N . PRO C 1 161 ? 6.877 6.733 45.956 1.00 15.65 161 PRO C N 1
ATOM 5778 C CA . PRO C 1 161 ? 6.421 7.377 47.208 1.00 15.61 161 PRO C CA 1
ATOM 5779 C C . PRO C 1 161 ? 7.037 6.822 48.491 1.00 18.11 161 PRO C C 1
ATOM 5780 O O . PRO C 1 161 ? 7.333 7.600 49.417 1.00 18.47 161 PRO C O 1
ATOM 5784 N N . GLY C 1 162 ? 7.244 5.501 48.571 1.00 17.31 162 GLY C N 1
ATOM 5785 C CA . GLY C 1 162 ? 7.864 4.851 49.724 1.00 16.67 162 GLY C CA 1
ATOM 5786 C C . GLY C 1 162 ? 9.293 5.254 49.951 1.00 17.51 162 GLY C C 1
ATOM 5787 O O . GLY C 1 162 ? 9.807 5.119 51.078 1.00 18.68 162 GLY C O 1
ATOM 5788 N N . GLY C 1 163 ? 9.955 5.755 48.905 1.00 17.91 163 GLY C N 1
ATOM 5789 C CA . GLY C 1 163 ? 11.345 6.147 48.972 1.00 15.87 163 GLY C CA 1
ATOM 5790 C C . GLY C 1 163 ? 11.544 7.643 49.016 1.00 13.78 163 GLY C C 1
ATOM 5791 O O . GLY C 1 163 ? 12.679 8.109 48.845 1.00 13.43 163 GLY C O 1
ATOM 5792 N N . VAL C 1 164 ? 10.481 8.403 49.278 1.00 16.03 164 VAL C N 1
ATOM 5793 C CA . VAL C 1 164 ? 10.531 9.861 49.427 1.00 15.42 164 VAL C CA 1
ATOM 5794 C C . VAL C 1 164 ? 9.898 10.181 50.779 1.00 17.82 164 VAL C C 1
ATOM 5795 O O . VAL C 1 164 ? 8.838 9.629 51.098 1.00 17.75 164 VAL C O 1
ATOM 5799 N N . GLN C 1 165 ? 10.581 11.005 51.597 1.00 16.72 165 GLN C N 1
ATOM 5800 C CA . GLN C 1 165 ? 10.060 11.333 52.930 1.00 16.86 165 GLN C CA 1
ATOM 5801 C C . GLN C 1 165 ? 8.902 12.326 52.840 1.00 15.69 165 GLN C C 1
ATOM 5802 O O . GLN C 1 165 ? 7.821 12.115 53.424 1.00 21.73 165 GLN C O 1
ATOM 5808 N N . ARG C 1 166 ? 9.076 13.382 52.057 1.00 15.36 166 ARG C N 1
ATOM 5809 C CA . ARG C 1 166 ? 7.950 14.279 51.767 1.00 19.93 166 ARG C CA 1
ATOM 5810 C C . ARG C 1 166 ? 6.911 13.588 50.875 1.00 19.76 166 ARG C C 1
ATOM 5811 O O . ARG C 1 166 ? 7.133 12.519 50.309 1.00 21.20 166 ARG C O 1
ATOM 5819 N N . GLN C 1 167 ? 5.749 14.195 50.774 1.00 20.52 167 GLN C N 1
ATOM 5820 C CA . GLN C 1 167 ? 4.771 13.753 49.793 1.00 16.96 167 GLN C CA 1
ATOM 5821 C C . GLN C 1 167 ? 5.035 14.470 48.476 1.00 20.10 167 GLN C C 1
ATOM 5822 O O . GLN C 1 167 ? 4.989 15.719 48.422 1.00 21.89 167 GLN C O 1
ATOM 5828 N N . LEU C 1 168 ? 5.240 13.712 47.399 1.00 20.83 168 LEU C N 1
ATOM 5829 C CA . LEU C 1 168 ? 5.373 14.374 46.105 1.00 20.68 168 LEU C CA 1
ATOM 5830 C C . LEU C 1 168 ? 4.041 15.008 45.699 1.00 21.82 168 LEU C C 1
ATOM 5831 O O . LEU C 1 168 ? 2.969 14.483 46.008 1.00 23.91 168 LEU C O 1
ATOM 5836 N N . THR C 1 169 ? 4.127 16.130 44.997 1.00 22.11 169 THR C N 1
ATOM 5837 C CA . THR C 1 169 ? 2.917 16.805 44.540 1.00 23.99 169 THR C CA 1
ATOM 5838 C C . THR C 1 169 ? 2.261 16.014 43.417 1.00 19.82 169 THR C C 1
ATOM 5839 O O . THR C 1 169 ? 2.828 15.068 42.854 1.00 24.90 169 THR C O 1
ATOM 5843 N N . GLU C 1 170 ? 1.056 16.437 43.038 1.00 23.60 170 GLU C N 1
ATOM 5844 C CA . GLU C 1 170 ? 0.436 15.676 41.973 1.00 31.07 170 GLU C CA 1
ATOM 5845 C C . GLU C 1 170 ? 1.088 15.969 40.611 1.00 25.62 170 GLU C C 1
ATOM 5846 O O . GLU C 1 170 ? 1.103 15.078 39.764 1.00 30.88 170 GLU C O 1
ATOM 5852 N N . GLU C 1 171 ? 1.686 17.157 40.391 1.00 27.76 171 GLU C N 1
ATOM 5853 C CA . GLU C 1 171 ? 2.419 17.361 39.131 1.00 36.97 171 GLU C CA 1
ATOM 5854 C C . GLU C 1 171 ? 3.664 16.478 39.073 1.00 28.73 171 GLU C C 1
ATOM 5855 O O . GLU C 1 171 ? 3.988 15.916 38.014 1.00 27.09 171 GLU C O 1
ATOM 5861 N N . GLU C 1 172 ? 4.352 16.326 40.215 1.00 22.25 172 GLU C N 1
ATOM 5862 C CA . GLU C 1 172 ? 5.572 15.528 40.255 1.00 20.15 172 GLU C CA 1
ATOM 5863 C C . GLU C 1 172 ? 5.279 14.057 39.969 1.00 21.41 172 GLU C C 1
ATOM 5864 O O . GLU C 1 172 ? 5.977 13.416 39.166 1.00 19.29 172 GLU C O 1
ATOM 5870 N N . MET C 1 173 ? 4.233 13.508 40.613 1.00 22.56 173 MET C N 1
ATOM 5871 C CA . MET C 1 173 ? 3.856 12.128 40.333 1.00 22.23 173 MET C CA 1
ATOM 5872 C C . MET C 1 173 ? 3.356 11.987 38.897 1.00 18.69 173 MET C C 1
ATOM 5873 O O . MET C 1 173 ? 3.668 10.989 38.252 1.00 21.86 173 MET C O 1
ATOM 5878 N N . ALA C 1 174 ? 2.646 13.006 38.374 1.00 24.40 174 ALA C N 1
ATOM 5879 C CA . ALA C 1 174 ? 2.249 13.001 36.963 1.00 25.13 174 ALA C CA 1
ATOM 5880 C C . ALA C 1 174 ? 3.466 12.839 36.054 1.00 22.74 174 ALA C C 1
ATOM 5881 O O . ALA C 1 174 ? 3.425 12.085 35.073 1.00 23.80 174 ALA C O 1
ATOM 5883 N N . VAL C 1 175 ? 4.551 13.562 36.348 1.00 19.73 175 VAL C N 1
ATOM 5884 C CA . VAL C 1 175 ? 5.739 13.444 35.508 1.00 19.40 175 VAL C CA 1
ATOM 5885 C C . VAL C 1 175 ? 6.293 12.026 35.599 1.00 19.35 175 VAL C C 1
ATOM 5886 O O . VAL C 1 175 ? 6.617 11.387 34.584 1.00 18.58 175 VAL C O 1
ATOM 5890 N N . TYR C 1 176 ? 6.422 11.500 36.830 1.00 18.24 176 TYR C N 1
ATOM 5891 C CA . TYR C 1 176 ? 7.033 10.184 36.959 1.00 19.48 176 TYR C CA 1
ATOM 5892 C C . TYR C 1 176 ? 6.189 9.109 36.273 1.00 24.22 176 TYR C C 1
ATOM 5893 O O . TYR C 1 176 ? 6.726 8.079 35.861 1.00 18.01 176 TYR C O 1
ATOM 5902 N N . ARG C 1 177 ? 4.880 9.327 36.176 1.00 23.11 177 ARG C N 1
ATOM 5903 C CA . ARG C 1 177 ? 3.976 8.404 35.513 1.00 22.49 177 ARG C CA 1
ATOM 5904 C C . ARG C 1 177 ? 4.056 8.528 33.999 1.00 21.99 177 ARG C C 1
ATOM 5905 O O . ARG C 1 177 ? 3.690 7.589 33.275 1.00 23.60 177 ARG C O 1
ATOM 5913 N N . THR C 1 178 ? 4.422 9.702 33.495 1.00 19.02 178 THR C N 1
ATOM 5914 C CA . THR C 1 178 ? 4.264 9.934 32.060 1.00 23.71 178 THR C CA 1
ATOM 5915 C C . THR C 1 178 ? 4.899 8.871 31.153 1.00 22.52 178 THR C C 1
ATOM 5916 O O . THR C 1 178 ? 4.259 8.509 30.155 1.00 22.95 178 THR C O 1
ATOM 5920 N N . PRO C 1 179 ? 6.095 8.325 31.420 1.00 21.77 179 PRO C N 1
ATOM 5921 C CA . PRO C 1 179 ? 6.653 7.284 30.523 1.00 17.50 179 PRO C CA 1
ATOM 5922 C C . PRO C 1 179 ? 5.930 5.951 30.569 1.00 23.28 179 PRO C C 1
ATOM 5923 O O . PRO C 1 179 ? 6.223 5.088 29.725 1.00 25.53 179 PRO C O 1
ATOM 5927 N N . TYR C 1 180 ? 5.042 5.722 31.543 1.00 23.58 180 TYR C N 1
ATOM 5928 C CA . TYR C 1 180 ? 4.531 4.379 31.837 1.00 21.13 180 TYR C CA 1
ATOM 5929 C C . TYR C 1 180 ? 3.004 4.322 31.813 1.00 25.36 180 TYR C C 1
ATOM 5930 O O . TYR C 1 180 ? 2.377 3.889 32.784 1.00 26.70 180 TYR C O 1
ATOM 5939 N N . PRO C 1 181 ? 2.369 4.704 30.685 1.00 26.71 181 PRO C N 1
ATOM 5940 C CA . PRO C 1 181 ? 0.897 4.651 30.617 1.00 26.26 181 PRO C CA 1
ATOM 5941 C C . PRO C 1 181 ? 0.328 3.252 30.524 1.00 30.77 181 PRO C C 1
ATOM 5942 O O . PRO C 1 181 ? -0.824 3.034 30.919 1.00 27.68 181 PRO C O 1
ATOM 5946 N N . THR C 1 182 ? 1.083 2.305 30.011 1.00 27.33 182 THR C N 1
ATOM 5947 C CA . THR C 1 182 ? 0.543 0.990 29.733 1.00 31.59 182 THR C CA 1
ATOM 5948 C C . THR C 1 182 ? 1.360 -0.080 30.423 1.00 24.54 182 THR C C 1
ATOM 5949 O O . THR C 1 182 ? 2.527 0.130 30.779 1.00 22.42 182 THR C O 1
ATOM 5953 N N . PRO C 1 183 ? 0.769 -1.254 30.641 1.00 30.48 183 PRO C N 1
ATOM 5954 C CA . PRO C 1 183 ? 1.588 -2.366 31.153 1.00 26.58 183 PRO C CA 1
ATOM 5955 C C . PRO C 1 183 ? 2.794 -2.669 30.280 1.00 27.20 183 PRO C C 1
ATOM 5956 O O . PRO C 1 183 ? 3.899 -2.901 30.787 1.00 28.30 183 PRO C O 1
ATOM 5960 N N . GLN C 1 184 ? 2.625 -2.650 28.960 1.00 33.29 184 GLN C N 1
ATOM 5961 C CA . GLN C 1 184 ? 3.740 -3.022 28.100 1.00 29.80 184 GLN C CA 1
ATOM 5962 C C . GLN C 1 184 ? 4.827 -1.956 28.025 1.00 32.58 184 GLN C C 1
ATOM 5963 O O . GLN C 1 184 ? 5.925 -2.271 27.554 1.00 46.50 184 GLN C O 1
ATOM 5969 N N . SER C 1 185 ? 4.572 -0.722 28.500 1.00 23.63 185 SER C N 1
ATOM 5970 C CA . SER C 1 185 ? 5.598 0.324 28.588 1.00 23.56 185 SER C CA 1
ATOM 5971 C C . SER C 1 185 ? 6.437 0.209 29.855 1.00 22.50 185 SER C C 1
ATOM 5972 O O . SER C 1 185 ? 7.453 0.907 29.984 1.00 21.78 185 SER C O 1
ATOM 5975 N N . ARG C 1 186 ? 6.047 -0.682 30.773 1.00 20.67 186 ARG C N 1
ATOM 5976 C CA . ARG C 1 186 ? 6.675 -0.785 32.086 1.00 18.15 186 ARG C CA 1
ATOM 5977 C C . ARG C 1 186 ? 7.709 -1.901 32.157 1.00 21.64 186 ARG C C 1
ATOM 5978 O O . ARG C 1 186 ? 8.323 -2.111 33.229 1.00 19.83 186 ARG C O 1
ATOM 5986 N N . ILE C 1 187 ? 7.976 -2.581 31.039 1.00 17.67 187 ILE C N 1
ATOM 5987 C CA . ILE C 1 187 ? 8.990 -3.640 31.031 1.00 16.28 187 ILE C CA 1
ATOM 5988 C C . ILE C 1 187 ? 10.364 -3.206 31.564 1.00 17.80 187 ILE C C 1
ATOM 5989 O O . ILE C 1 187 ? 10.975 -3.983 32.321 1.00 17.71 187 ILE C O 1
ATOM 5994 N N . PRO C 1 188 ? 10.879 -1.980 31.325 1.00 15.95 188 PRO C N 1
ATOM 5995 C CA . PRO C 1 188 ? 12.206 -1.662 31.880 1.00 17.54 188 PRO C CA 1
ATOM 5996 C C . PRO C 1 188 ? 12.245 -1.711 33.393 1.00 14.40 188 PRO C C 1
ATOM 5997 O O . PRO C 1 188 ? 13.300 -2.057 33.961 1.00 15.57 188 PRO C O 1
ATOM 6001 N N . THR C 1 189 ? 11.138 -1.356 34.065 1.00 16.76 1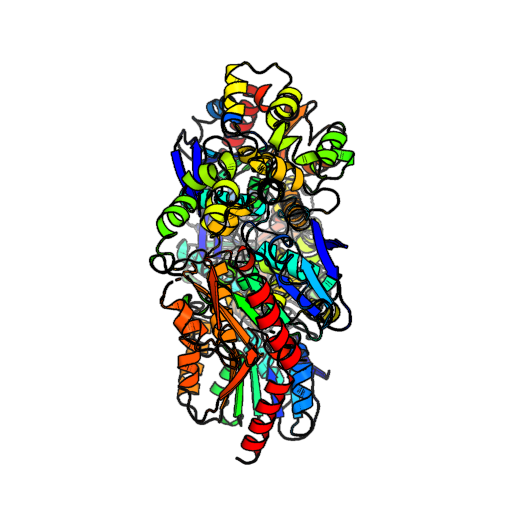89 THR C N 1
ATOM 6002 C CA . THR C 1 189 ? 11.169 -1.329 35.532 1.00 15.65 189 THR C CA 1
ATOM 6003 C C . THR C 1 189 ? 11.261 -2.738 36.088 1.00 15.73 189 THR C C 1
ATOM 6004 O O . THR C 1 189 ? 11.938 -2.979 37.097 1.00 19.24 189 THR C O 1
ATOM 6008 N N . LEU C 1 190 ? 10.594 -3.690 35.415 1.00 17.20 190 LEU C N 1
ATOM 6009 C CA . LEU C 1 190 ? 10.676 -5.079 35.842 1.00 17.65 190 LEU C CA 1
ATOM 6010 C C . LEU C 1 190 ? 12.054 -5.669 35.537 1.00 16.06 190 LEU C C 1
ATOM 6011 O O . LEU C 1 190 ? 12.649 -6.374 36.382 1.00 16.26 190 LEU C O 1
ATOM 6016 N N . LEU C 1 191 ? 12.611 -5.369 34.357 1.00 15.67 191 LEU C N 1
ATOM 6017 C CA . LEU C 1 191 ? 13.981 -5.797 34.077 1.00 13.39 191 LEU C CA 1
ATOM 6018 C C . LEU C 1 191 ? 14.968 -5.261 35.106 1.00 17.30 191 LEU C C 1
ATOM 6019 O O . LEU C 1 191 ? 15.897 -5.970 35.510 1.00 17.56 191 LEU C O 1
ATOM 6024 N N . TRP C 1 192 ? 14.811 -4.005 35.525 1.00 14.51 192 TRP C N 1
ATOM 6025 C CA . TRP C 1 192 ? 15.768 -3.476 36.476 1.00 14.51 192 TRP C CA 1
ATOM 6026 C C . TRP C 1 192 ? 15.696 -4.212 37.802 1.00 16.17 192 TRP C C 1
ATOM 6027 O O . TRP C 1 192 ? 16.726 -4.387 38.442 1.00 20.63 192 TRP C O 1
ATOM 6038 N N . ALA C 1 193 ? 14.485 -4.618 38.239 1.00 14.83 193 ALA C N 1
ATOM 6039 C CA . ALA C 1 193 ? 14.431 -5.432 39.458 1.00 13.45 193 ALA C CA 1
ATOM 6040 C C . ALA C 1 193 ? 15.112 -6.786 39.262 1.00 16.94 193 ALA C C 1
ATOM 6041 O O . ALA C 1 193 ? 15.732 -7.309 40.194 1.00 16.65 193 ALA C O 1
ATOM 6043 N N . ARG C 1 194 ? 14.988 -7.381 38.062 1.00 16.11 194 ARG C N 1
ATOM 6044 C CA . ARG C 1 194 ? 15.508 -8.731 37.839 1.00 15.86 194 ARG C CA 1
ATOM 6045 C C . ARG C 1 194 ? 17.003 -8.764 37.500 1.00 16.64 194 ARG C C 1
ATOM 6046 O O . ARG C 1 194 ? 17.604 -9.844 37.554 1.00 19.04 194 ARG C O 1
ATOM 6054 N N . GLU C 1 195 ? 17.604 -7.634 37.113 1.00 14.22 195 GLU C N 1
ATOM 6055 C CA . GLU C 1 195 ? 19.006 -7.567 36.774 1.00 11.78 195 GLU C CA 1
ATOM 6056 C C . GLU C 1 195 ? 19.903 -7.333 37.985 1.00 11.45 195 GLU C C 1
ATOM 6057 O O . GLU C 1 195 ? 21.143 -7.452 37.868 1.00 13.84 195 GLU C O 1
ATOM 6063 N N . ILE C 1 196 ? 19.330 -6.980 39.135 1.00 12.81 196 ILE C N 1
ATOM 6064 C CA . ILE C 1 196 ? 20.225 -6.709 40.269 1.00 15.43 196 ILE C CA 1
ATOM 6065 C C . ILE C 1 196 ? 21.019 -7.959 40.552 1.00 14.14 196 ILE C C 1
ATOM 6066 O O . ILE C 1 196 ? 20.419 -9.028 40.672 1.00 13.49 196 ILE C O 1
ATOM 6071 N N . PRO C 1 197 ? 22.330 -7.891 40.695 1.00 14.58 197 PRO C N 1
ATOM 6072 C CA . PRO C 1 197 ? 23.097 -9.091 41.055 1.00 13.19 197 PRO C CA 1
ATOM 6073 C C . PRO C 1 197 ? 22.944 -9.380 42.534 1.00 16.19 197 PRO C C 1
ATOM 6074 O O . PRO C 1 197 ? 23.319 -8.561 43.394 1.00 15.49 197 PRO C O 1
ATOM 6078 N N . VAL C 1 198 ? 22.277 -10.486 42.849 1.00 16.68 198 VAL C N 1
ATOM 6079 C CA . VAL C 1 198 ? 22.031 -10.856 44.231 1.00 15.86 198 VAL C CA 1
ATOM 6080 C C . VAL C 1 198 ? 22.485 -12.287 44.406 1.00 13.96 198 VAL C C 1
ATOM 6081 O O . VAL C 1 198 ? 21.931 -13.195 43.762 1.00 15.09 198 VAL C O 1
ATOM 6085 N N . GLU C 1 199 ? 23.445 -12.481 45.311 1.00 18.92 199 GLU C N 1
ATOM 6086 C CA . GLU C 1 199 ? 23.970 -13.789 45.650 1.00 22.26 199 GLU C CA 1
ATOM 6087 C C . GLU C 1 199 ? 24.278 -14.598 44.393 1.00 21.49 199 GLU C C 1
ATOM 6088 O O . GLU C 1 199 ? 23.914 -15.773 44.264 1.00 25.69 199 GLU C O 1
ATOM 6094 N N . GLY C 1 200 ? 24.960 -13.933 43.442 1.00 18.11 200 GLY C N 1
ATOM 6095 C CA . GLY C 1 200 ? 25.520 -14.556 42.260 1.00 22.11 200 GLY C CA 1
ATOM 6096 C C . GLY C 1 200 ? 24.711 -14.474 40.978 1.00 23.99 200 GLY C C 1
ATOM 6097 O O . GLY C 1 200 ? 25.264 -14.786 39.926 1.00 23.96 200 GLY C O 1
ATOM 6098 N N . GLU C 1 201 ? 23.420 -14.087 41.016 1.00 17.46 201 GLU C N 1
ATOM 6099 C CA . GLU C 1 201 ? 22.595 -14.087 39.801 1.00 18.05 201 GLU C CA 1
ATOM 6100 C C . GLU C 1 201 ? 21.905 -12.749 39.582 1.00 15.87 201 GLU C C 1
ATOM 6101 O O . GLU C 1 201 ? 21.476 -12.119 40.555 1.00 19.75 201 GLU C O 1
ATOM 6107 N N . PRO C 1 202 ? 21.720 -12.314 38.320 1.00 18.28 202 PRO C N 1
ATOM 6108 C CA . PRO C 1 202 ? 22.252 -12.939 37.106 1.00 14.23 202 PRO C CA 1
ATOM 6109 C C . PRO C 1 202 ? 23.771 -12.850 37.063 1.00 16.27 202 PRO C C 1
ATOM 6110 O O . PRO C 1 202 ? 24.429 -11.836 37.419 1.00 16.89 202 PRO C O 1
ATOM 6114 N N . ALA C 1 203 ? 24.381 -13.959 36.622 1.00 20.84 203 ALA C N 1
ATOM 6115 C CA . ALA C 1 203 ? 25.830 -14.084 36.746 1.00 20.02 203 ALA C CA 1
ATOM 6116 C C . ALA C 1 203 ? 26.614 -13.087 35.897 1.00 16.37 203 ALA C C 1
ATOM 6117 O O . ALA C 1 203 ? 27.701 -12.659 36.312 1.00 21.08 203 ALA C O 1
ATOM 6119 N N . ASP C 1 204 ? 26.122 -12.713 34.714 1.00 19.83 204 ASP C N 1
ATOM 6120 C CA . ASP C 1 204 ? 26.838 -11.720 33.907 1.00 17.16 204 ASP C CA 1
ATOM 6121 C C . ASP C 1 204 ? 26.880 -10.335 34.587 1.00 15.67 204 ASP C C 1
ATOM 6122 O O . ASP C 1 204 ? 27.930 -9.666 34.614 1.00 20.48 204 ASP C O 1
ATOM 6127 N N . VAL C 1 205 ? 25.741 -9.893 35.112 1.00 18.52 205 VAL C N 1
ATOM 6128 C CA . VAL C 1 205 ? 25.721 -8.636 35.850 1.00 16.96 205 VAL C CA 1
ATOM 6129 C C . VAL C 1 205 ? 26.580 -8.738 37.105 1.00 15.58 205 VAL C C 1
ATOM 6130 O O . VAL C 1 205 ? 27.324 -7.804 37.456 1.00 15.83 205 VAL C O 1
ATOM 6134 N N . GLN C 1 206 ? 26.469 -9.861 37.825 1.00 15.91 206 GLN C N 1
ATOM 6135 C CA . GLN C 1 206 ? 27.337 -10.020 38.998 1.00 14.98 206 GLN C CA 1
ATOM 6136 C C . GLN C 1 206 ? 28.800 -9.820 38.631 1.00 14.29 206 GLN C C 1
ATOM 6137 O O . GLN C 1 206 ? 29.540 -9.154 39.359 1.00 14.14 206 GLN C O 1
ATOM 6143 N N . ALA C 1 207 ? 29.254 -10.415 37.490 1.00 16.01 207 ALA C N 1
ATOM 6144 C CA . ALA C 1 207 ? 30.658 -10.239 37.115 1.00 16.02 207 ALA C CA 1
ATOM 6145 C C . ALA C 1 207 ? 30.995 -8.799 36.757 1.00 18.61 207 ALA C C 1
ATOM 6146 O O . ALA C 1 207 ? 32.081 -8.324 37.090 1.00 15.75 207 ALA C O 1
ATOM 6148 N N . MET C 1 208 ? 30.088 -8.106 36.061 1.00 15.71 208 MET C N 1
ATOM 6149 C CA . MET C 1 208 ? 30.376 -6.710 35.709 1.00 16.81 208 MET C CA 1
ATOM 6150 C C . MET C 1 208 ? 30.500 -5.821 36.950 1.00 12.80 208 MET C C 1
ATOM 6151 O O . MET C 1 208 ? 31.394 -4.965 37.034 1.00 16.91 208 MET C O 1
ATOM 6156 N N . VAL C 1 209 ? 29.568 -5.982 37.886 1.00 15.71 209 VAL C N 1
ATOM 6157 C CA . VAL C 1 209 ? 29.578 -5.177 39.117 1.00 14.40 209 VAL C CA 1
ATOM 6158 C C . VAL C 1 209 ? 30.763 -5.524 40.017 1.00 14.24 209 VAL C C 1
ATOM 6159 O O . VAL C 1 209 ? 31.388 -4.631 40.618 1.00 13.91 209 VAL C O 1
ATOM 6163 N N . GLN C 1 210 ? 31.087 -6.813 40.143 1.00 15.68 210 GLN C N 1
ATOM 6164 C CA . GLN C 1 210 ? 32.274 -7.198 40.897 1.00 17.64 210 GLN C CA 1
ATOM 6165 C C . GLN C 1 210 ? 33.508 -6.589 40.274 1.00 15.14 210 GLN C C 1
ATOM 6166 O O . GLN C 1 210 ? 34.410 -6.130 40.982 1.00 15.74 210 GLN C O 1
ATOM 6172 N N . GLU C 1 211 ? 33.545 -6.521 38.931 1.00 14.34 211 GLU C N 1
ATOM 6173 C CA . GLU C 1 211 ? 34.721 -5.966 38.292 1.00 14.55 211 GLU C CA 1
ATOM 6174 C C . GLU C 1 211 ? 34.884 -4.485 38.637 1.00 16.79 211 GLU C C 1
ATOM 6175 O O . GLU C 1 211 ? 35.989 -4.020 38.990 1.00 17.55 211 GLU C O 1
ATOM 6181 N N . TYR C 1 212 ? 33.785 -3.714 38.532 1.00 17.63 212 TYR C N 1
ATOM 6182 C CA . TYR C 1 212 ? 33.940 -2.303 38.879 1.00 16.77 212 TYR C CA 1
ATOM 6183 C C . TYR C 1 212 ? 34.062 -2.086 40.386 1.00 14.84 212 TYR C C 1
ATOM 6184 O O . TYR C 1 212 ? 34.710 -1.118 40.795 1.00 15.31 212 TYR C O 1
ATOM 6193 N N . ALA C 1 213 ? 33.564 -3.004 41.224 1.00 12.13 213 ALA C N 1
ATOM 6194 C CA . ALA C 1 213 ? 33.805 -2.861 42.663 1.00 12.16 213 ALA C CA 1
ATOM 6195 C C . ALA C 1 213 ? 35.276 -3.013 42.990 1.00 17.51 213 ALA C C 1
ATOM 6196 O O . ALA C 1 213 ? 35.842 -2.226 43.778 1.00 15.20 213 ALA C O 1
ATOM 6198 N N . ASP C 1 214 ? 35.912 -4.041 42.410 1.00 17.26 214 ASP C N 1
ATOM 6199 C CA . ASP C 1 214 ? 37.340 -4.236 42.628 1.00 19.78 214 ASP C CA 1
ATOM 6200 C C . ASP C 1 214 ? 38.147 -3.045 42.143 1.00 18.93 214 ASP C C 1
ATOM 6201 O O . ASP C 1 214 ? 39.050 -2.584 42.835 1.00 19.96 214 ASP C O 1
ATOM 6206 N N . PHE C 1 215 ? 37.811 -2.514 40.958 1.00 18.55 215 PHE C N 1
ATOM 6207 C CA . PHE C 1 215 ? 38.531 -1.370 40.417 1.00 16.13 215 PHE C CA 1
ATOM 6208 C C . PHE C 1 215 ? 38.373 -0.123 41.299 1.00 15.89 215 PHE C C 1
ATOM 6209 O O . PHE C 1 215 ? 39.356 0.568 41.615 1.00 14.78 215 PHE C O 1
ATOM 6217 N N . LEU C 1 216 ? 37.139 0.191 41.697 1.00 17.16 216 LEU C N 1
ATOM 6218 C CA . LEU C 1 216 ? 36.911 1.450 42.403 1.00 15.04 216 LEU C CA 1
ATOM 6219 C C . LEU C 1 216 ? 37.526 1.412 43.790 1.00 10.94 216 LEU C C 1
ATOM 6220 O O . LEU C 1 216 ? 37.953 2.471 44.288 1.00 15.85 216 LEU C O 1
ATOM 6225 N N . SER C 1 217 ? 37.557 0.228 44.418 1.00 18.77 217 SER C N 1
ATOM 6226 C CA . SER C 1 217 ? 38.184 0.089 45.721 1.00 17.36 217 SER C CA 1
ATOM 6227 C C . SER C 1 217 ? 39.672 0.408 45.688 1.00 16.21 217 SER C C 1
ATOM 6228 O O . SER C 1 217 ? 40.266 0.603 46.750 1.00 18.93 217 SER C O 1
ATOM 6231 N N . ARG C 1 218 ? 40.289 0.512 44.498 1.00 17.93 218 ARG C N 1
ATOM 6232 C CA . ARG C 1 218 ? 41.717 0.839 44.408 1.00 21.67 218 ARG C CA 1
ATOM 6233 C C . ARG C 1 218 ? 41.985 2.036 43.512 1.00 25.65 218 ARG C C 1
ATOM 6234 O O . ARG C 1 218 ? 43.155 2.377 43.262 1.00 22.46 218 ARG C O 1
ATOM 6242 N N . SER C 1 219 ? 40.942 2.715 43.064 1.00 18.36 219 SER C N 1
ATOM 6243 C CA . SER C 1 219 ? 41.094 3.779 42.077 1.00 17.70 219 SER C CA 1
ATOM 6244 C C . SER C 1 219 ? 41.328 5.100 42.769 1.00 21.55 219 SER C C 1
ATOM 6245 O O . SER C 1 219 ? 40.683 5.409 43.769 1.00 20.23 219 SER C O 1
ATOM 6248 N N . ASP C 1 220 ? 42.240 5.884 42.212 1.00 16.63 220 ASP C N 1
ATOM 6249 C CA . ASP C 1 220 ? 42.561 7.199 42.716 1.00 20.86 220 ASP C CA 1
ATOM 6250 C C . ASP C 1 220 ? 41.594 8.269 42.222 1.00 21.18 220 ASP C C 1
ATOM 6251 O O . ASP C 1 220 ? 41.798 9.452 42.537 1.00 20.92 220 ASP C O 1
ATOM 6256 N N . ILE C 1 221 ? 40.613 7.904 41.392 1.00 21.67 221 ILE C N 1
ATOM 6257 C CA . ILE C 1 221 ? 39.636 8.906 40.924 1.00 21.87 221 ILE C CA 1
ATOM 6258 C C . ILE C 1 221 ? 39.008 9.579 42.137 1.00 17.85 221 ILE C C 1
ATOM 6259 O O . ILE C 1 221 ? 38.590 8.879 43.076 1.00 16.68 221 ILE C O 1
ATOM 6264 N N . PRO C 1 222 ? 38.989 10.911 42.217 1.00 18.40 222 PRO C N 1
ATOM 6265 C CA . PRO C 1 222 ? 38.308 11.571 43.337 1.00 17.78 222 PRO C CA 1
ATOM 6266 C C . PRO C 1 222 ? 36.841 11.176 43.425 1.00 12.76 222 PRO C C 1
ATOM 6267 O O . PRO C 1 222 ? 36.153 11.056 42.403 1.00 14.66 222 PRO C O 1
ATOM 6271 N N . LYS C 1 223 ? 36.380 10.954 44.667 1.00 14.41 223 LYS C N 1
ATOM 6272 C CA . LYS C 1 223 ? 35.028 10.504 44.925 1.00 17.69 223 LYS C CA 1
ATOM 6273 C C . LYS C 1 223 ? 34.340 11.317 46.003 1.00 16.24 223 LYS C C 1
ATOM 6274 O O . LYS C 1 223 ? 34.961 11.769 46.976 1.00 14.44 223 LYS C O 1
ATOM 6280 N N . LEU C 1 224 ? 33.019 11.470 45.816 1.00 11.04 224 LEU C N 1
ATOM 6281 C CA . LEU C 1 224 ? 32.102 12.046 46.793 1.00 9.56 224 LEU C CA 1
ATOM 6282 C C . LEU C 1 224 ? 31.007 11.025 47.023 1.00 13.68 224 LEU C C 1
ATOM 6283 O O . LEU C 1 224 ? 30.235 10.742 46.106 1.00 12.96 224 LEU C O 1
ATOM 6288 N N . LEU C 1 225 ? 30.993 10.453 48.237 1.00 13.49 225 LEU C N 1
ATOM 6289 C CA . LEU C 1 225 ? 29.899 9.599 48.711 1.00 10.34 225 LEU C CA 1
ATOM 6290 C C . LEU C 1 225 ? 28.890 10.453 49.455 1.00 13.37 225 LEU C C 1
ATOM 6291 O O . LEU C 1 225 ? 29.216 11.061 50.490 1.00 12.93 225 LEU C O 1
ATOM 6296 N N . ILE C 1 226 ? 27.684 10.549 48.931 1.00 11.43 226 ILE C N 1
ATOM 6297 C CA . ILE C 1 226 ? 26.593 11.217 49.652 1.00 12.13 226 ILE C CA 1
ATOM 6298 C C . ILE C 1 226 ? 25.790 10.102 50.316 1.00 12.71 226 ILE C C 1
ATOM 6299 O O . ILE C 1 226 ? 25.221 9.251 49.634 1.00 14.17 226 ILE C O 1
ATOM 6304 N N . VAL C 1 227 ? 25.782 10.074 51.647 1.00 11.46 227 VAL C N 1
ATOM 6305 C CA . VAL C 1 227 ? 25.044 9.061 52.407 1.00 11.09 227 VAL C CA 1
ATOM 6306 C C . VAL C 1 227 ? 23.682 9.651 52.769 1.00 15.10 227 VAL C C 1
ATOM 6307 O O . VAL C 1 227 ? 23.612 10.631 53.519 1.00 17.24 227 VAL C O 1
ATOM 6311 N N . ALA C 1 228 ? 22.609 9.038 52.290 1.00 14.41 228 ALA C N 1
ATOM 6312 C CA . ALA C 1 228 ? 21.286 9.386 52.799 1.00 16.73 228 ALA C CA 1
ATOM 6313 C C . ALA C 1 228 ? 21.020 8.724 54.146 1.00 18.25 228 ALA C C 1
ATOM 6314 O O . ALA C 1 228 ? 21.429 7.578 54.411 1.00 14.89 228 ALA C O 1
ATOM 6316 N N . GLU C 1 229 ? 20.331 9.462 55.012 1.00 16.86 229 GLU C N 1
ATOM 6317 C CA . GLU C 1 229 ? 19.942 8.944 56.322 1.00 15.86 229 GLU C CA 1
ATOM 6318 C C . GLU C 1 229 ? 18.419 8.994 56.372 1.00 16.24 229 GLU C C 1
ATOM 6319 O O . GLU C 1 229 ? 17.844 10.101 56.311 1.00 16.83 229 GLU C O 1
ATOM 6325 N N . PRO C 1 230 ? 17.715 7.861 56.410 1.00 13.73 230 PRO C N 1
ATOM 6326 C CA . PRO C 1 230 ? 18.279 6.507 56.646 1.00 15.25 230 PRO C CA 1
ATOM 6327 C C . PRO C 1 230 ? 18.768 5.822 55.376 1.00 16.30 230 PRO C C 1
ATOM 6328 O O . PRO C 1 230 ? 19.394 4.765 55.473 1.00 15.80 230 PRO C O 1
ATOM 6332 N N . GLY C 1 231 ? 18.497 6.420 54.204 1.00 15.52 231 GLY C N 1
ATOM 6333 C CA . GLY C 1 231 ? 18.964 5.782 52.992 1.00 18.08 231 GLY C CA 1
ATOM 6334 C C . GLY C 1 231 ? 18.215 4.480 52.728 1.00 14.62 231 GLY C C 1
ATOM 6335 O O . GLY C 1 231 ? 17.138 4.197 53.293 1.00 15.78 231 GLY C O 1
ATOM 6336 N N . ALA C 1 232 ? 18.745 3.720 51.778 1.00 14.98 232 ALA C N 1
ATOM 6337 C CA . ALA C 1 232 ? 18.096 2.428 51.516 1.00 12.82 232 ALA C CA 1
ATOM 6338 C C . ALA C 1 232 ? 19.131 1.376 51.139 1.00 12.64 232 ALA C C 1
ATOM 6339 O O . ALA C 1 232 ? 19.437 0.492 51.948 1.00 13.27 232 ALA C O 1
ATOM 6341 N N . ILE C 1 233 ? 19.659 1.439 49.912 1.00 14.02 233 ILE C N 1
ATOM 6342 C CA . ILE C 1 233 ? 20.719 0.500 49.540 1.00 13.35 233 ILE C CA 1
ATOM 6343 C C . ILE C 1 233 ? 21.953 0.696 50.421 1.00 12.27 233 ILE C C 1
ATOM 6344 O O . ILE C 1 233 ? 22.543 -0.294 50.886 1.00 13.44 233 ILE C O 1
ATOM 6349 N N . LEU C 1 234 ? 22.386 1.969 50.641 1.00 12.63 234 LEU C N 1
ATOM 6350 C CA . LEU C 1 234 ? 23.542 2.247 51.485 1.00 12.05 234 LEU C CA 1
ATOM 6351 C C . LEU C 1 234 ? 23.040 2.767 52.821 1.00 14.65 234 LEU C C 1
ATOM 6352 O O . LEU C 1 234 ? 22.592 3.915 52.907 1.00 20.06 234 LEU C O 1
ATOM 6357 N N . HIS C 1 235 ? 23.106 1.935 53.852 1.00 10.69 235 HIS C N 1
ATOM 6358 C CA . HIS C 1 235 ? 22.459 2.271 55.096 1.00 16.79 235 HIS C CA 1
ATOM 6359 C C . HIS C 1 235 ? 23.386 1.894 56.225 1.00 16.76 235 HIS C C 1
ATOM 6360 O O . HIS C 1 235 ? 24.239 1.022 56.074 1.00 14.12 235 HIS C O 1
ATOM 6367 N N . GLU C 1 236 ? 23.263 2.607 57.338 1.00 19.47 236 GLU C N 1
ATOM 6368 C CA . GLU C 1 236 ? 24.140 2.347 58.469 1.00 15.51 236 GLU C CA 1
ATOM 6369 C C . GLU C 1 236 ? 24.069 0.882 58.911 1.00 15.95 236 GLU C C 1
ATOM 6370 O O . GLU C 1 236 ? 22.984 0.290 59.052 1.00 16.35 236 GLU C O 1
ATOM 6376 N N . GLY C 1 237 ? 25.265 0.293 59.129 1.00 14.54 237 GLY C N 1
ATOM 6377 C CA . GLY C 1 237 ? 25.394 -1.096 59.519 1.00 16.56 237 GLY C CA 1
ATOM 6378 C C . GLY C 1 237 ? 25.449 -2.031 58.343 1.00 17.86 237 GLY C C 1
ATOM 6379 O O . GLY C 1 237 ? 25.819 -3.201 58.500 1.00 16.69 237 GLY C O 1
ATOM 6380 N N . GLY C 1 238 ? 25.164 -1.532 57.163 1.00 15.40 238 GLY C N 1
ATOM 6381 C CA . GLY C 1 238 ? 25.138 -2.376 55.990 1.00 14.38 238 GLY C CA 1
ATOM 6382 C C . GLY C 1 238 ? 26.529 -2.721 55.487 1.00 12.37 238 GLY C C 1
ATOM 6383 O O . GLY C 1 238 ? 27.462 -1.924 55.573 1.00 14.01 238 GLY C O 1
ATOM 6384 N N . SER C 1 239 ? 26.668 -3.964 54.936 1.00 10.87 239 SER C N 1
ATOM 6385 C CA . SER C 1 239 ? 27.920 -4.330 54.275 1.00 13.01 239 SER C CA 1
ATOM 6386 C C . SER C 1 239 ? 28.230 -3.415 53.091 1.00 14.23 239 SER C C 1
ATOM 6387 O O . SER C 1 239 ? 29.397 -3.149 52.795 1.00 13.98 239 SER C O 1
ATOM 6390 N N . GLU C 1 240 ? 27.200 -2.943 52.394 1.00 13.51 240 GLU C N 1
ATOM 6391 C CA . GLU C 1 240 ? 27.446 -2.185 51.172 1.00 13.82 240 GLU C CA 1
ATOM 6392 C C . GLU C 1 240 ? 27.981 -0.804 51.482 1.00 13.11 240 GLU C C 1
ATOM 6393 O O . GLU C 1 240 ? 29.010 -0.409 50.933 1.00 9.63 240 GLU C O 1
ATOM 6399 N N . LEU C 1 241 ? 27.309 -0.079 52.373 1.00 14.26 241 LEU C N 1
ATOM 6400 C CA . LEU C 1 241 ? 27.821 1.228 52.817 1.00 12.44 241 LEU C CA 1
ATOM 6401 C C . LEU C 1 241 ? 29.207 1.092 53.453 1.00 11.43 241 LEU C C 1
ATOM 6402 O O . LEU C 1 241 ? 30.094 1.915 53.212 1.00 13.55 241 LEU C O 1
ATOM 6407 N N . ASP C 1 242 ? 29.447 0.024 54.224 1.00 12.24 242 ASP C N 1
ATOM 6408 C CA . ASP C 1 242 ? 30.778 -0.149 54.763 1.00 13.07 242 ASP C CA 1
ATOM 6409 C C . ASP C 1 242 ? 31.828 -0.295 53.659 1.00 13.31 242 ASP C C 1
ATOM 6410 O O . ASP C 1 242 ? 32.906 0.349 53.684 1.00 14.05 242 ASP C O 1
ATOM 6415 N N . PHE C 1 243 ? 31.513 -1.119 52.642 1.00 11.45 243 PHE C N 1
ATOM 6416 C CA . PHE C 1 243 ? 32.464 -1.255 51.550 1.00 16.34 243 PHE C CA 1
ATOM 6417 C C . PHE C 1 243 ? 32.686 0.081 50.844 1.00 18.05 243 PHE C C 1
ATOM 6418 O O . PHE C 1 243 ? 33.819 0.431 50.528 1.00 14.27 243 PHE C O 1
ATOM 6426 N N . ALA C 1 244 ? 31.609 0.828 50.573 1.00 11.37 244 ALA C N 1
ATOM 6427 C CA . ALA C 1 244 ? 31.745 2.132 49.908 1.00 13.09 244 ALA C CA 1
ATOM 6428 C C . ALA C 1 244 ? 32.662 3.052 50.699 1.00 13.91 244 ALA C C 1
ATOM 6429 O O . ALA C 1 244 ? 33.487 3.758 50.126 1.00 15.68 244 ALA C O 1
ATOM 6431 N N . ARG C 1 245 ? 32.530 3.031 52.025 1.00 15.03 245 ARG C N 1
ATOM 6432 C CA . ARG C 1 245 ? 33.332 3.869 52.899 1.00 11.78 245 ARG C CA 1
ATOM 6433 C C . ARG C 1 245 ? 34.801 3.508 52.888 1.00 15.16 245 ARG C C 1
ATOM 6434 O O . ARG C 1 245 ? 35.608 4.306 53.370 1.00 17.72 245 ARG C O 1
ATOM 6442 N N . SER C 1 246 ? 35.160 2.325 52.368 1.00 13.69 246 SER C N 1
ATOM 6443 C CA . SER C 1 246 ? 36.577 1.984 52.223 1.00 16.91 246 SER C CA 1
ATOM 6444 C C . SER C 1 246 ? 37.247 2.572 50.999 1.00 19.07 246 SER C C 1
ATOM 6445 O O . SER C 1 246 ? 38.477 2.442 50.877 1.00 22.12 246 SER C O 1
ATOM 6448 N N . TRP C 1 247 ? 36.510 3.206 50.071 1.00 16.97 247 TRP C N 1
ATOM 6449 C CA . TRP C 1 247 ? 37.126 3.520 48.790 1.00 19.05 247 TRP C CA 1
ATOM 6450 C C . TRP C 1 247 ? 38.106 4.682 48.925 1.00 16.02 247 TRP C C 1
ATOM 6451 O O . TRP C 1 247 ? 37.931 5.549 49.771 1.00 15.82 247 TRP C O 1
ATOM 6462 N N . PRO C 1 248 ? 39.154 4.717 48.108 1.00 16.61 248 PRO C N 1
ATOM 6463 C CA . PRO C 1 248 ? 40.189 5.735 48.296 1.00 19.03 248 PRO C CA 1
ATOM 6464 C C . PRO C 1 248 ? 39.813 7.083 47.686 1.00 17.25 248 PRO C C 1
ATOM 6465 O O . PRO C 1 248 ? 38.912 7.199 46.847 1.00 16.49 248 PRO C O 1
ATOM 6469 N N . ASN C 1 249 ? 40.533 8.119 48.151 1.00 18.55 249 ASN C N 1
ATOM 6470 C CA . ASN C 1 249 ? 40.393 9.502 47.632 1.00 14.57 249 ASN C CA 1
ATOM 6471 C C . ASN C 1 249 ? 38.934 9.964 47.658 1.00 18.31 249 ASN C C 1
ATOM 6472 O O . ASN C 1 249 ? 38.400 10.497 46.685 1.00 20.00 249 ASN C O 1
ATOM 6477 N N . GLN C 1 250 ? 38.314 9.776 48.798 1.00 17.56 250 GLN C N 1
ATOM 6478 C CA . GLN C 1 250 ? 36.886 9.969 48.922 1.00 13.97 250 GLN C CA 1
ATOM 6479 C C . GLN C 1 250 ? 36.520 10.876 50.081 1.00 13.72 250 GLN C C 1
ATOM 6480 O O . GLN C 1 250 ? 37.058 10.767 51.188 1.00 19.05 250 GLN C O 1
ATOM 6486 N N . ARG C 1 251 ? 35.567 11.762 49.826 1.00 13.55 251 ARG C N 1
ATOM 6487 C CA . ARG C 1 251 ? 34.935 12.541 50.864 1.00 14.59 251 ARG C CA 1
ATOM 6488 C C . ARG C 1 251 ? 33.511 12.033 51.012 1.00 15.13 251 ARG C C 1
ATOM 6489 O O . ARG C 1 251 ? 32.951 11.410 50.089 1.00 15.22 251 ARG C O 1
ATOM 6497 N N . GLU C 1 252 ? 32.946 12.304 52.162 1.00 13.54 252 GLU C N 1
ATOM 6498 C CA . GLU C 1 252 ? 31.586 11.911 52.495 1.00 13.86 252 GLU C CA 1
ATOM 6499 C C . GLU C 1 252 ? 30.788 13.105 53.026 1.00 15.93 252 GLU C C 1
ATOM 6500 O O . GLU C 1 252 ? 31.279 13.909 53.842 1.00 17.24 252 GLU C O 1
ATOM 6506 N N . VAL C 1 253 ? 29.537 13.189 52.571 1.00 13.71 253 VAL C N 1
ATOM 6507 C CA . VAL C 1 253 ? 28.552 14.093 53.135 1.00 15.28 253 VAL C CA 1
ATOM 6508 C C . VAL C 1 253 ? 27.270 13.340 53.428 1.00 17.38 253 VAL C C 1
ATOM 6509 O O . VAL C 1 253 ? 26.822 12.523 52.614 1.00 16.99 253 VAL C O 1
ATOM 6513 N N . LYS C 1 254 ? 26.668 13.616 54.582 1.00 14.87 254 LYS C N 1
ATOM 6514 C CA . LYS C 1 254 ? 25.382 13.007 54.914 1.00 14.78 254 LYS C CA 1
ATOM 6515 C C . LYS C 1 254 ? 24.264 14.002 54.648 1.00 16.82 254 LYS C C 1
ATOM 6516 O O . LYS C 1 254 ? 24.411 15.211 54.881 1.00 18.13 254 LYS C O 1
ATOM 6522 N N . VAL C 1 255 ? 23.123 13.483 54.186 1.00 16.44 255 VAL C N 1
ATOM 6523 C CA . VAL C 1 255 ? 21.942 14.309 53.961 1.00 13.19 255 VAL C CA 1
ATOM 6524 C C . VAL C 1 255 ? 20.721 13.489 54.362 1.00 14.63 255 VAL C C 1
ATOM 6525 O O . VAL C 1 255 ? 20.778 12.265 54.454 1.00 16.73 255 VAL C O 1
ATOM 6529 N N . ALA C 1 256 ? 19.591 14.160 54.523 1.00 14.04 256 ALA C N 1
ATOM 6530 C CA . ALA C 1 256 ? 18.343 13.465 54.883 1.00 15.43 256 ALA C CA 1
ATOM 6531 C C . ALA C 1 256 ? 17.717 12.817 53.652 1.00 13.75 256 ALA C C 1
ATOM 6532 O O . ALA C 1 256 ? 17.713 13.422 52.568 1.00 16.23 256 ALA C O 1
ATOM 6534 N N . GLY C 1 257 ? 17.288 11.560 53.787 1.00 14.27 257 GLY C N 1
ATOM 6535 C CA . GLY C 1 257 ? 16.547 10.944 52.707 1.00 12.73 257 GLY C CA 1
ATOM 6536 C C . GLY C 1 257 ? 16.461 9.443 52.840 1.00 13.23 257 GLY C C 1
ATOM 6537 O O . GLY C 1 257 ? 17.201 8.814 53.603 1.00 13.55 257 GLY C O 1
ATOM 6538 N N . ARG C 1 258 ? 15.492 8.886 52.111 1.00 15.05 258 ARG C N 1
ATOM 6539 C CA . ARG C 1 258 ? 15.425 7.434 51.889 1.00 14.23 258 ARG C CA 1
ATOM 6540 C C . ARG C 1 258 ? 16.107 7.149 50.552 1.00 14.17 258 ARG C C 1
ATOM 6541 O O . ARG C 1 258 ? 17.129 7.812 50.250 1.00 15.79 258 ARG C O 1
ATOM 6549 N N . HIS C 1 259 ? 15.579 6.218 49.738 1.00 14.03 259 HIS C N 1
ATOM 6550 C CA . HIS C 1 259 ? 16.262 5.880 48.497 1.00 12.30 259 HIS C CA 1
ATOM 6551 C C . HIS C 1 259 ? 16.296 7.045 47.519 1.00 12.20 259 HIS C C 1
ATOM 6552 O O . HIS C 1 259 ? 17.338 7.337 46.896 1.00 13.92 259 HIS C O 1
ATOM 6559 N N . PHE C 1 260 ? 15.174 7.743 47.352 1.00 12.57 260 PHE C N 1
ATOM 6560 C CA . PHE C 1 260 ? 15.126 8.820 46.353 1.00 13.10 260 PHE C CA 1
ATOM 6561 C C . PHE C 1 260 ? 15.460 10.162 46.999 1.00 15.11 260 PHE C C 1
ATOM 6562 O O . PHE C 1 260 ? 14.674 11.146 46.954 1.00 14.73 260 PHE C O 1
ATOM 6570 N N . LEU C 1 261 ? 16.651 10.177 47.582 1.00 16.68 261 LEU C N 1
ATOM 6571 C CA . LEU C 1 261 ? 17.100 11.294 48.406 1.00 12.36 261 LEU C CA 1
ATOM 6572 C C . LEU C 1 261 ? 17.087 12.606 47.672 1.00 12.48 261 LEU C C 1
ATOM 6573 O O . LEU C 1 261 ? 17.021 13.639 48.341 1.00 16.03 261 LEU C O 1
ATOM 6578 N N . GLN C 1 262 ? 17.137 12.591 46.328 1.00 12.43 262 GLN C N 1
ATOM 6579 C CA . GLN C 1 262 ? 17.114 13.852 45.590 1.00 13.46 262 GLN C CA 1
ATOM 6580 C C . GLN C 1 262 ? 15.822 14.598 45.803 1.00 16.40 262 GLN C C 1
ATOM 6581 O O . GLN C 1 262 ? 15.776 15.822 45.586 1.00 13.22 262 GLN C O 1
ATOM 6587 N N . GLU C 1 263 ? 14.769 13.892 46.158 1.00 13.82 263 GLU C N 1
ATOM 6588 C CA . GLU C 1 263 ? 13.491 14.571 46.360 1.00 15.54 263 GLU C CA 1
ATOM 6589 C C . GLU C 1 263 ? 13.393 15.249 47.714 1.00 19.27 263 GLU C C 1
ATOM 6590 O O . GLU C 1 263 ? 12.562 16.161 47.873 1.00 22.34 263 GLU C O 1
ATOM 6596 N N . ASP C 1 264 ? 14.190 14.815 48.690 1.00 13.64 264 ASP C N 1
ATOM 6597 C CA . ASP C 1 264 ? 14.111 15.380 50.039 1.00 14.46 264 ASP C CA 1
ATOM 6598 C C . ASP C 1 264 ? 15.195 16.403 50.311 1.00 15.22 264 ASP C C 1
ATOM 6599 O O . ASP C 1 264 ? 14.944 17.357 51.045 1.00 14.98 264 ASP C O 1
ATOM 6604 N N . SER C 1 265 ? 16.417 16.214 49.766 1.00 15.29 265 SER C N 1
ATOM 6605 C CA . SER C 1 265 ? 17.554 17.077 50.093 1.00 16.05 265 SER C CA 1
ATOM 6606 C C . SER C 1 265 ? 18.288 17.527 48.825 1.00 12.88 265 SER C C 1
ATOM 6607 O O . SER C 1 265 ? 19.526 17.474 48.746 1.00 13.84 265 SER C O 1
ATOM 6610 N N . PRO C 1 266 ? 17.553 18.004 47.804 1.00 13.11 266 PRO C N 1
ATOM 6611 C CA . PRO C 1 266 ? 18.243 18.407 46.575 1.00 12.96 266 PRO C CA 1
ATOM 6612 C C . PRO C 1 266 ? 19.238 19.542 46.791 1.00 12.91 266 PRO C C 1
ATOM 6613 O O . PRO C 1 266 ? 20.300 19.581 46.139 1.00 15.31 266 PRO C O 1
ATOM 6617 N N . ASP C 1 267 ? 18.913 20.484 47.672 1.00 16.93 267 ASP C N 1
ATOM 6618 C CA . ASP C 1 267 ? 19.824 21.613 47.818 1.00 18.09 267 ASP C CA 1
ATOM 6619 C C . ASP C 1 267 ? 21.114 21.168 48.514 1.00 15.59 267 ASP C C 1
ATOM 6620 O O . ASP C 1 267 ? 22.209 21.595 48.131 1.00 17.29 267 ASP C O 1
ATOM 6625 N N . ALA C 1 268 ? 21.010 20.287 49.520 1.00 16.58 268 ALA C N 1
ATOM 6626 C CA . ALA C 1 268 ? 22.212 19.821 50.203 1.00 15.39 268 ALA C CA 1
ATOM 6627 C C . ALA C 1 268 ? 23.063 18.954 49.289 1.00 14.08 268 ALA C C 1
ATOM 6628 O O . ALA C 1 268 ? 24.299 19.033 49.311 1.00 14.82 268 ALA C O 1
ATOM 6630 N N . ILE C 1 269 ? 22.398 18.142 48.457 1.00 13.68 269 ILE C N 1
ATOM 6631 C CA . ILE C 1 269 ? 23.101 17.322 47.486 1.00 13.99 269 ILE C CA 1
ATOM 6632 C C . ILE C 1 269 ? 23.796 18.227 46.498 1.00 12.54 269 ILE C C 1
ATOM 6633 O O . ILE C 1 269 ? 24.974 18.060 46.185 1.00 13.33 269 ILE C O 1
ATOM 6638 N N . GLY C 1 270 ? 23.079 19.267 46.048 1.00 11.97 270 GLY C N 1
ATOM 6639 C CA . GLY C 1 270 ? 23.637 20.184 45.078 1.00 12.01 270 GLY C CA 1
ATOM 6640 C C . GLY C 1 270 ? 24.826 20.969 45.625 1.00 11.94 270 GLY C C 1
ATOM 6641 O O . GLY C 1 270 ? 25.848 21.105 44.938 1.00 14.71 270 GLY C O 1
ATOM 6642 N N . ALA C 1 271 ? 24.754 21.397 46.876 1.00 16.77 271 ALA C N 1
ATOM 6643 C CA . ALA C 1 271 ? 25.886 22.114 47.476 1.00 16.55 271 ALA C CA 1
ATOM 6644 C C . ALA C 1 271 ? 27.110 21.215 47.648 1.00 17.44 271 ALA C C 1
ATOM 6645 O O . ALA C 1 271 ? 28.240 21.669 47.413 1.00 14.49 271 ALA C O 1
ATOM 6647 N N . ALA C 1 272 ? 26.897 19.921 47.984 1.00 14.15 272 ALA C N 1
ATOM 6648 C CA . ALA C 1 272 ? 28.011 18.990 48.124 1.00 12.99 272 ALA C CA 1
ATOM 6649 C C . ALA C 1 272 ? 28.664 18.732 46.776 1.00 15.59 272 ALA C C 1
ATOM 6650 O O . ALA C 1 272 ? 29.907 18.747 46.643 1.00 16.43 272 ALA C O 1
ATOM 6652 N N . VAL C 1 273 ? 27.845 18.474 45.738 1.00 14.13 273 VAL C N 1
ATOM 6653 C CA . VAL C 1 273 ? 28.405 18.165 44.432 1.00 11.54 273 VAL C CA 1
ATOM 6654 C C . VAL C 1 273 ? 29.104 19.396 43.872 1.00 12.30 273 VAL C C 1
ATOM 6655 O O . VAL C 1 273 ? 30.151 19.285 43.240 1.00 14.74 273 VAL C O 1
ATOM 6659 N N . ARG C 1 274 ? 28.562 20.594 44.133 1.00 15.64 274 ARG C N 1
ATOM 6660 C CA . ARG C 1 274 ? 29.202 21.809 43.640 1.00 14.41 274 ARG C CA 1
ATOM 6661 C C . ARG C 1 274 ? 30.576 22.029 44.285 1.00 14.24 274 ARG C C 1
ATOM 6662 O O . ARG C 1 274 ? 31.564 22.358 43.592 1.00 14.14 274 ARG C O 1
ATOM 6670 N N . ALA C 1 275 ? 30.665 21.850 45.603 1.00 15.93 275 ALA C N 1
ATOM 6671 C CA . ALA C 1 275 ? 31.965 21.999 46.237 1.00 13.77 275 ALA C CA 1
ATOM 6672 C C . ALA C 1 275 ? 32.958 20.986 45.712 1.00 12.82 275 ALA C C 1
ATOM 6673 O O . ALA C 1 275 ? 34.112 21.319 45.427 1.00 14.88 275 ALA C O 1
ATOM 6675 N N . PHE C 1 276 ? 32.502 19.744 45.533 1.00 11.63 276 PHE C N 1
ATOM 6676 C CA . PHE C 1 276 ? 33.352 18.690 44.992 1.00 15.62 276 PHE C CA 1
ATOM 6677 C C . PHE C 1 276 ? 33.818 19.015 43.590 1.00 16.67 276 PHE C C 1
ATOM 6678 O O . PHE C 1 276 ? 35.010 18.907 43.299 1.00 14.78 276 PHE C O 1
ATOM 6686 N N . VAL C 1 277 ? 32.910 19.489 42.718 1.00 13.00 277 VAL C N 1
ATOM 6687 C CA . VAL C 1 277 ? 33.289 19.823 41.343 1.00 12.32 277 VAL C CA 1
ATOM 6688 C C . VAL C 1 277 ? 34.326 20.956 41.360 1.00 14.74 277 VAL C C 1
ATOM 6689 O O . VAL C 1 277 ? 35.361 20.871 40.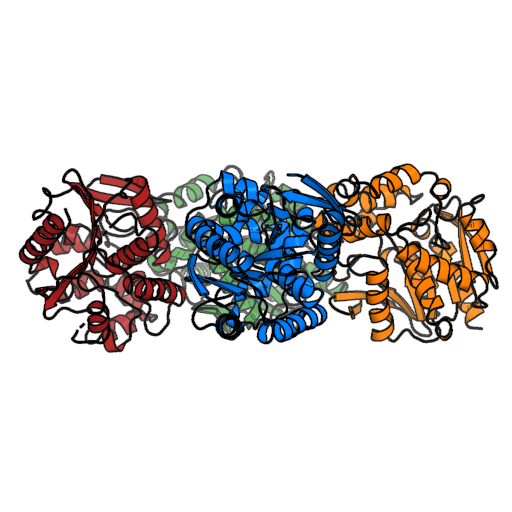703 1.00 17.30 277 VAL C O 1
ATOM 6693 N N . LEU C 1 278 ? 34.071 22.020 42.125 1.00 13.46 278 LEU C N 1
ATOM 6694 C CA . LEU C 1 278 ? 35.053 23.091 42.151 1.00 16.67 278 LEU C CA 1
ATOM 6695 C C . LEU C 1 278 ? 36.398 22.586 42.654 1.00 15.15 278 LEU C C 1
ATOM 6696 O O . LEU C 1 278 ? 37.451 22.982 42.131 1.00 18.09 278 LEU C O 1
ATOM 6701 N N . ASP C 1 279 ? 36.382 21.689 43.665 1.00 14.37 279 ASP C N 1
ATOM 6702 C CA . ASP C 1 279 ? 37.643 21.162 44.188 1.00 17.25 279 ASP C CA 1
ATOM 6703 C C . ASP C 1 279 ? 38.357 20.317 43.152 1.00 16.53 279 ASP C C 1
ATOM 6704 O O . ASP C 1 279 ? 39.587 20.387 43.018 1.00 18.19 279 ASP C O 1
ATOM 6709 N N . VAL C 1 280 ? 37.599 19.483 42.429 1.00 13.69 280 VAL C N 1
ATOM 6710 C CA . VAL C 1 280 ? 38.164 18.639 41.374 1.00 15.62 280 VAL C CA 1
ATOM 6711 C C . VAL C 1 280 ? 38.792 19.515 40.292 1.00 18.64 280 VAL C C 1
ATOM 6712 O O . VAL C 1 280 ? 39.927 19.279 39.856 1.00 20.40 280 VAL C O 1
ATOM 6716 N N . ARG C 1 281 ? 38.117 20.604 39.929 1.00 15.37 281 ARG C N 1
ATOM 6717 C CA . ARG C 1 281 ? 38.662 21.446 38.866 1.00 20.62 281 ARG C CA 1
ATOM 6718 C C . ARG C 1 281 ? 39.893 22.196 39.329 1.00 20.64 281 ARG C C 1
ATOM 6719 O O . ARG C 1 281 ? 40.701 22.570 38.480 1.00 22.53 281 ARG C O 1
ATOM 6727 N N . GLU C 1 282 ? 40.069 22.397 40.653 1.00 17.88 282 GLU C N 1
ATOM 6728 C CA . GLU C 1 282 ? 41.268 23.091 41.128 1.00 25.36 282 GLU C CA 1
ATOM 6729 C C . GLU C 1 282 ? 42.532 22.374 40.681 1.00 25.85 282 GLU C C 1
ATOM 6730 O O . GLU C 1 282 ? 43.527 23.017 40.324 1.00 24.87 282 GLU C O 1
ATOM 6736 N N . ARG C 1 283 ? 42.528 21.041 40.735 1.00 21.25 283 ARG C N 1
ATOM 6737 C CA . ARG C 1 283 ? 43.735 20.282 40.471 1.00 25.62 283 ARG C CA 1
ATOM 6738 C C . ARG C 1 283 ? 43.968 20.021 38.997 1.00 33.40 283 ARG C C 1
ATOM 6739 O O . ARG C 1 283 ? 45.045 19.535 38.639 1.00 42.04 283 ARG C O 1
ATOM 6747 N N . GLN C 1 284 ? 43.000 20.320 38.141 1.00 31.31 284 GLN C N 1
ATOM 6748 C CA . GLN C 1 284 ? 43.175 20.143 36.705 1.00 35.36 284 GLN C CA 1
ATOM 6749 C C . GLN C 1 284 ? 44.089 21.226 36.165 1.00 40.18 284 GLN C C 1
ATOM 6750 O O . GLN C 1 284 ? 43.647 22.351 35.971 1.00 43.57 284 GLN C O 1
ATOM 6756 N N . MET D 1 1 ? -0.187 -32.044 28.024 1.00 54.07 1 MET D N 1
ATOM 6757 C CA . MET D 1 1 ? 1.183 -31.913 27.538 1.00 51.28 1 MET D CA 1
ATOM 6758 C C . MET D 1 1 ? 2.176 -32.207 28.649 1.00 45.49 1 MET D C 1
ATOM 6759 O O . MET D 1 1 ? 1.820 -32.217 29.821 1.00 49.91 1 MET D O 1
ATOM 6764 N N . LYS D 1 2 ? 3.420 -32.471 28.270 1.00 45.42 2 LYS D N 1
ATOM 6765 C CA . LYS D 1 2 ? 4.528 -32.515 29.210 1.00 41.81 2 LYS D CA 1
ATOM 6766 C C . LYS D 1 2 ? 5.144 -31.126 29.343 1.00 40.90 2 LYS D C 1
ATOM 6767 O O . LYS D 1 2 ? 4.866 -30.219 28.559 1.00 43.35 2 LYS D O 1
ATOM 6773 N N . ARG D 1 3 ? 6.000 -30.969 30.343 1.00 35.17 3 ARG D N 1
ATOM 6774 C CA . ARG D 1 3 ? 6.647 -29.682 30.591 1.00 35.95 3 ARG D CA 1
ATOM 6775 C C . ARG D 1 3 ? 8.011 -29.931 31.212 1.00 43.31 3 ARG D C 1
ATOM 6776 O O . ARG D 1 3 ? 8.162 -30.801 32.076 1.00 47.04 3 ARG D O 1
ATOM 6784 N N . VAL D 1 4 ? 9.007 -29.197 30.735 1.00 40.99 4 VAL D N 1
ATOM 6785 C CA . VAL D 1 4 ? 10.373 -29.346 31.223 1.00 39.79 4 VAL D CA 1
ATOM 6786 C C . VAL D 1 4 ? 11.005 -27.967 31.378 1.00 37.58 4 VAL D C 1
ATOM 6787 O O . VAL D 1 4 ? 10.707 -27.037 30.613 1.00 28.55 4 VAL D O 1
ATOM 6791 N N . ASP D 1 5 ? 11.854 -27.822 32.400 1.00 35.12 5 ASP D N 1
ATOM 6792 C CA . ASP D 1 5 ? 12.540 -26.556 32.612 1.00 26.61 5 ASP D CA 1
ATOM 6793 C C . ASP D 1 5 ? 13.596 -26.354 31.538 1.00 31.48 5 ASP D C 1
ATOM 6794 O O . ASP D 1 5 ? 14.352 -27.274 31.212 1.00 34.31 5 ASP D O 1
ATOM 6799 N N . VAL D 1 6 ? 13.643 -25.149 30.973 1.00 26.52 6 VAL D N 1
ATOM 6800 C CA . VAL D 1 6 ? 14.654 -24.772 29.985 1.00 26.56 6 VAL D CA 1
ATOM 6801 C C . VAL D 1 6 ? 15.200 -23.418 30.407 1.00 29.64 6 VAL D C 1
ATOM 6802 O O . VAL D 1 6 ? 14.453 -22.429 30.433 1.00 30.15 6 VAL D O 1
ATOM 6806 N N . LEU D 1 7 ? 16.490 -23.378 30.755 1.00 23.11 7 LEU D N 1
ATOM 6807 C CA . LEU D 1 7 ? 17.153 -22.138 31.184 1.00 27.98 7 LEU D CA 1
ATOM 6808 C C . LEU D 1 7 ? 16.325 -21.544 32.320 1.00 29.49 7 LEU D C 1
ATOM 6809 O O . LEU D 1 7 ? 16.022 -22.255 33.287 1.00 32.53 7 LEU D O 1
ATOM 6814 N N . ASP D 1 8 ? 15.906 -20.274 32.201 1.00 27.40 8 ASP D N 1
ATOM 6815 C CA . ASP D 1 8 ? 15.109 -19.635 33.245 1.00 22.91 8 ASP D CA 1
ATOM 6816 C C . ASP D 1 8 ? 13.591 -19.718 33.026 1.00 22.09 8 ASP D C 1
ATOM 6817 O O . ASP D 1 8 ? 12.827 -19.026 33.707 1.00 29.35 8 ASP D O 1
ATOM 6822 N N . SER D 1 9 ? 13.111 -20.591 32.141 1.00 25.43 9 SER D N 1
ATOM 6823 C CA . SER D 1 9 ? 11.683 -20.693 31.878 1.00 26.49 9 SER D CA 1
ATOM 6824 C C . SER D 1 9 ? 11.296 -22.171 31.861 1.00 27.26 9 SER D C 1
ATOM 6825 O O . SER D 1 9 ? 11.988 -23.044 32.396 1.00 31.14 9 SER D O 1
ATOM 6828 N N . ALA D 1 10 ? 10.202 -22.477 31.180 1.00 26.86 10 ALA D N 1
ATOM 6829 C CA . ALA D 1 10 ? 9.761 -23.858 31.085 1.00 27.46 10 ALA D CA 1
ATOM 6830 C C . ALA D 1 10 ? 8.997 -23.992 29.787 1.00 34.81 10 ALA D C 1
ATOM 6831 O O . ALA D 1 10 ? 8.276 -23.071 29.386 1.00 34.37 10 ALA D O 1
ATOM 6833 N N . MET D 1 11 ? 9.137 -25.153 29.150 1.00 32.80 11 MET D N 1
ATOM 6834 C CA . MET D 1 11 ? 8.562 -25.385 27.842 1.00 29.29 11 MET D CA 1
ATOM 6835 C C . MET D 1 11 ? 7.618 -26.566 27.954 1.00 35.01 11 MET D C 1
ATOM 6836 O O . MET D 1 11 ? 8.020 -27.655 28.394 1.00 43.85 11 MET D O 1
ATOM 6841 N N . SER D 1 12 ? 6.354 -26.308 27.643 1.00 38.80 12 SER D N 1
ATOM 6842 C CA . SER D 1 12 ? 5.329 -27.319 27.471 1.00 30.99 12 SER D CA 1
ATOM 6843 C C . SER D 1 12 ? 5.440 -27.918 26.073 1.00 35.98 12 SER D C 1
ATOM 6844 O O . SER D 1 12 ? 5.875 -27.252 25.132 1.00 32.59 12 SER D O 1
ATOM 6847 N N . TYR D 1 13 ? 5.092 -29.205 25.952 1.00 37.49 13 TYR D N 1
ATOM 6848 C CA . TYR D 1 13 ? 5.214 -29.900 24.673 1.00 41.17 13 TYR D CA 1
ATOM 6849 C C . TYR D 1 13 ? 4.345 -31.149 24.661 1.00 44.71 13 TYR D C 1
ATOM 6850 O O . TYR D 1 13 ? 4.363 -31.936 25.614 1.00 44.14 13 TYR D O 1
ATOM 6859 N N . ILE D 1 14 ? 3.577 -31.310 23.578 1.00 42.98 14 ILE D N 1
ATOM 6860 C CA . ILE D 1 14 ? 2.926 -32.582 23.287 1.00 36.67 14 ILE D CA 1
ATOM 6861 C C . ILE D 1 14 ? 3.994 -33.652 23.086 1.00 27.12 14 ILE D C 1
ATOM 6862 O O . ILE D 1 14 ? 5.038 -33.404 22.468 1.00 29.74 14 ILE D O 1
ATOM 6867 N N . ASP D 1 15 ? 3.730 -34.858 23.604 1.00 36.98 15 ASP D N 1
ATOM 6868 C CA . ASP D 1 15 ? 4.662 -35.987 23.510 1.00 42.31 15 ASP D CA 1
ATOM 6869 C C . ASP D 1 15 ? 3.809 -37.249 23.404 1.00 45.80 15 ASP D C 1
ATOM 6870 O O . ASP D 1 15 ? 3.339 -37.767 24.422 1.00 50.92 15 ASP D O 1
ATOM 6875 N N . VAL D 1 16 ? 3.592 -37.733 22.184 1.00 48.13 16 VAL D N 1
ATOM 6876 C CA . VAL D 1 16 ? 2.816 -38.955 21.988 1.00 47.22 16 VAL D CA 1
ATOM 6877 C C . VAL D 1 16 ? 3.468 -39.786 20.898 1.00 43.28 16 VAL D C 1
ATOM 6878 O O . VAL D 1 16 ? 4.014 -39.256 19.932 1.00 41.51 16 VAL D O 1
ATOM 6882 N N . GLY D 1 17 ? 3.398 -41.102 21.046 1.00 51.60 17 GLY D N 1
ATOM 6883 C CA . GLY D 1 17 ? 4.062 -42.018 20.140 1.00 53.99 17 GLY D CA 1
ATOM 6884 C C . GLY D 1 17 ? 5.311 -42.618 20.764 1.00 54.13 17 GLY D C 1
ATOM 6885 O O . GLY D 1 17 ? 5.743 -42.242 21.853 1.00 45.01 17 GLY D O 1
ATOM 6886 N N . GLN D 1 18 ? 5.903 -43.574 20.039 1.00 56.97 18 GLN D N 1
ATOM 6887 C CA . GLN D 1 18 ? 7.015 -44.360 20.575 1.00 58.72 18 GLN D CA 1
ATOM 6888 C C . GLN D 1 18 ? 8.146 -44.487 19.557 1.00 53.62 18 GLN D C 1
ATOM 6889 O O . GLN D 1 18 ? 7.949 -44.338 18.353 1.00 51.56 18 GLN D O 1
ATOM 6895 N N . GLY D 1 19 ? 9.343 -44.779 20.055 1.00 59.59 19 GLY D N 1
ATOM 6896 C CA . GLY D 1 19 ? 10.417 -45.218 19.183 1.00 66.31 19 GLY D CA 1
ATOM 6897 C C . GLY D 1 19 ? 11.376 -44.161 18.670 1.00 73.74 19 GLY D C 1
ATOM 6898 O O . GLY D 1 19 ? 12.531 -44.103 19.111 1.00 76.02 19 GLY D O 1
ATOM 6899 N N . ASP D 1 20 ? 10.919 -43.327 17.738 1.00 72.16 20 ASP D N 1
ATOM 6900 C CA . ASP D 1 20 ? 11.783 -42.393 17.035 1.00 70.08 20 ASP D CA 1
ATOM 6901 C C . ASP D 1 20 ? 11.169 -40.999 16.978 1.00 67.45 20 ASP D C 1
ATOM 6902 O O . ASP D 1 20 ? 9.947 -40.860 16.895 1.00 65.56 20 ASP D O 1
ATOM 6907 N N . PRO D 1 21 ? 12.004 -39.938 17.000 1.00 63.11 21 PRO D N 1
ATOM 6908 C CA . PRO D 1 21 ? 11.465 -38.582 17.205 1.00 57.70 21 PRO D CA 1
ATOM 6909 C C . PRO D 1 21 ? 11.007 -37.835 15.948 1.00 47.77 21 PRO D C 1
ATOM 6910 O O . PRO D 1 21 ? 11.750 -37.685 14.974 1.00 39.20 21 PRO D O 1
ATOM 6914 N N . ILE D 1 22 ? 9.770 -37.340 15.985 1.00 47.65 22 ILE D N 1
ATOM 6915 C CA . ILE D 1 22 ? 9.244 -36.387 15.003 1.00 47.26 22 ILE D CA 1
ATOM 6916 C C . ILE D 1 22 ? 8.855 -35.111 15.753 1.00 32.75 22 ILE D C 1
ATOM 6917 O O . ILE D 1 22 ? 7.896 -35.123 16.531 1.00 37.09 22 ILE D O 1
ATOM 6922 N N . VAL D 1 23 ? 9.535 -34.008 15.456 1.00 31.12 23 VAL D N 1
ATOM 6923 C CA . VAL D 1 23 ? 9.408 -32.740 16.193 1.00 31.20 23 VAL D CA 1
ATOM 6924 C C . VAL D 1 23 ? 8.699 -31.708 15.306 1.00 28.29 23 VAL D C 1
ATOM 6925 O O . VAL D 1 23 ? 9.257 -31.276 14.294 1.00 29.89 23 VAL D O 1
ATOM 6929 N N . PHE D 1 24 ? 7.456 -31.353 15.670 1.00 28.90 24 PHE D N 1
ATOM 6930 C CA . PHE D 1 24 ? 6.700 -30.253 15.043 1.00 36.55 24 PHE D CA 1
ATOM 6931 C C . PHE D 1 24 ? 7.007 -28.890 15.692 1.00 40.98 24 PHE D C 1
ATOM 6932 O O . PHE D 1 24 ? 6.824 -28.716 16.909 1.00 40.30 24 PHE D O 1
ATOM 6940 N N . LEU D 1 25 ? 7.449 -27.911 14.877 1.00 33.83 25 LEU D N 1
ATOM 6941 C CA . LEU D 1 25 ? 7.844 -26.576 15.361 1.00 36.31 25 LEU D CA 1
ATOM 6942 C C . LEU D 1 25 ? 6.932 -25.495 14.787 1.00 44.80 25 LEU D C 1
ATOM 6943 O O . LEU D 1 25 ? 7.022 -25.169 13.599 1.00 44.73 25 LEU D O 1
ATOM 6948 N N . HIS D 1 26 ? 6.062 -24.939 15.634 1.00 42.68 26 HIS D N 1
ATOM 6949 C CA . HIS D 1 26 ? 5.119 -23.905 15.239 1.00 38.94 26 HIS D CA 1
ATOM 6950 C C . HIS D 1 26 ? 5.830 -22.559 15.153 1.00 43.93 26 HIS D C 1
ATOM 6951 O O . HIS D 1 26 ? 7.003 -22.418 15.518 1.00 44.14 26 HIS D O 1
ATOM 6958 N N . GLY D 1 27 ? 5.116 -21.550 14.665 1.00 34.92 27 GLY D N 1
ATOM 6959 C CA . GLY D 1 27 ? 5.672 -20.209 14.665 1.00 33.50 27 GLY D CA 1
ATOM 6960 C C . GLY D 1 27 ? 4.674 -19.164 15.122 1.00 37.80 27 GLY D C 1
ATOM 6961 O O . GLY D 1 27 ? 3.789 -19.435 15.949 1.00 32.96 27 GLY D O 1
ATOM 6962 N N . ASN D 1 28 ? 4.769 -17.962 14.526 1.00 43.37 28 ASN D N 1
ATOM 6963 C CA . ASN D 1 28 ? 4.095 -16.779 15.040 1.00 41.33 28 ASN D CA 1
ATOM 6964 C C . ASN D 1 28 ? 2.718 -16.645 14.414 1.00 42.74 28 ASN D C 1
ATOM 6965 O O . ASN D 1 28 ? 2.605 -16.661 13.186 1.00 43.19 28 ASN D O 1
ATOM 6970 N N . PRO D 1 29 ? 1.644 -16.496 15.210 1.00 36.53 29 PRO D N 1
ATOM 6971 C CA . PRO D 1 29 ? 1.612 -16.479 16.682 1.00 38.75 29 PRO D CA 1
ATOM 6972 C C . PRO D 1 29 ? 1.012 -17.748 17.263 1.00 37.43 29 PRO D C 1
ATOM 6973 O O . PRO D 1 29 ? 0.072 -17.645 18.064 1.00 40.58 29 PRO D O 1
ATOM 6977 N N . THR D 1 30 ? 1.495 -18.913 16.851 1.00 31.24 30 THR D N 1
ATOM 6978 C CA . THR D 1 30 ? 0.699 -20.120 17.057 1.00 27.37 30 THR D CA 1
ATOM 6979 C C . THR D 1 30 ? 1.239 -20.936 18.240 1.00 37.52 30 THR D C 1
ATOM 6980 O O . THR D 1 30 ? 1.890 -20.403 19.152 1.00 38.36 30 THR D O 1
ATOM 6984 N N . SER D 1 31 ? 0.937 -22.230 18.248 1.00 29.66 31 SER D N 1
ATOM 6985 C CA . SER D 1 31 ? 1.463 -23.108 19.282 1.00 31.51 31 SER D CA 1
ATOM 6986 C C . SER D 1 31 ? 1.347 -24.532 18.758 1.00 29.52 31 SER D C 1
ATOM 6987 O O . SER D 1 31 ? 1.134 -24.746 17.556 1.00 37.42 31 SER D O 1
ATOM 6990 N N . SER D 1 32 ? 1.488 -25.507 19.660 1.00 30.49 32 SER D N 1
ATOM 6991 C CA . SER D 1 32 ? 1.282 -26.902 19.277 1.00 32.51 32 SER D CA 1
ATOM 6992 C C . SER D 1 32 ? -0.137 -27.137 18.767 1.00 40.92 32 SER D C 1
ATOM 6993 O O . SER D 1 32 ? -0.368 -28.053 17.968 1.00 45.32 32 SER D O 1
ATOM 6996 N N . TYR D 1 33 ? -1.089 -26.286 19.178 1.00 41.03 33 TYR D N 1
ATOM 6997 C CA . TYR D 1 33 ? -2.494 -26.423 18.796 1.00 46.46 33 TYR D CA 1
ATOM 6998 C C . TYR D 1 33 ? -2.703 -26.393 17.293 1.00 44.74 33 TYR D C 1
ATOM 6999 O O . TYR D 1 33 ? -3.725 -26.897 16.817 1.00 46.72 33 TYR D O 1
ATOM 7008 N N . LEU D 1 34 ? -1.753 -25.838 16.536 1.00 44.62 34 LEU D N 1
ATOM 7009 C CA . LEU D 1 34 ? -1.883 -25.802 15.084 1.00 46.87 34 LEU D CA 1
ATOM 7010 C C . LEU D 1 34 ? -1.591 -27.147 14.425 1.00 40.67 34 LEU D C 1
ATOM 7011 O O . LEU D 1 34 ? -2.027 -27.377 13.288 1.00 41.95 34 LEU D O 1
ATOM 7016 N N . TRP D 1 35 ? -0.883 -28.036 15.110 1.00 36.76 35 TRP D N 1
ATOM 7017 C CA . TRP D 1 35 ? -0.542 -29.354 14.580 1.00 44.47 35 TRP D CA 1
ATOM 7018 C C . TRP D 1 35 ? -1.513 -30.437 15.024 1.00 45.97 35 TRP D C 1
ATOM 7019 O O . TRP D 1 35 ? -1.260 -31.616 14.770 1.00 50.69 35 TRP D O 1
ATOM 7030 N N . ARG D 1 36 ? -2.615 -30.064 15.680 1.00 40.47 36 ARG D N 1
ATOM 7031 C CA . ARG D 1 36 ? -3.446 -31.030 16.385 1.00 43.35 36 ARG D CA 1
ATOM 7032 C C . ARG D 1 36 ? -4.150 -31.998 15.450 1.00 49.27 36 ARG D C 1
ATOM 7033 O O . ARG D 1 36 ? -4.598 -33.058 15.902 1.00 54.53 36 ARG D O 1
ATOM 7041 N N . ASN D 1 37 ? -4.274 -31.659 14.168 1.00 45.32 37 ASN D N 1
ATOM 7042 C CA . ASN D 1 37 ? -4.868 -32.558 13.183 1.00 38.63 37 ASN D CA 1
ATOM 7043 C C . ASN D 1 37 ? -3.843 -33.018 12.150 1.00 37.05 37 ASN D C 1
ATOM 7044 O O . ASN D 1 37 ? -4.222 -33.635 11.151 1.00 45.38 37 ASN D O 1
ATOM 7049 N N . VAL D 1 38 ? -2.556 -32.768 12.378 1.00 42.84 38 VAL D N 1
ATOM 7050 C CA . VAL D 1 38 ? -1.496 -33.373 11.576 1.00 44.42 38 VAL D CA 1
ATOM 7051 C C . VAL D 1 38 ? -0.831 -34.525 12.316 1.00 55.31 38 VAL D C 1
ATOM 7052 O O . VAL D 1 38 ? -0.566 -35.574 11.729 1.00 61.79 38 VAL D O 1
ATOM 7056 N N . ILE D 1 39 ? -0.570 -34.350 13.613 1.00 54.25 39 ILE D N 1
ATOM 7057 C CA . ILE D 1 39 ? 0.089 -35.406 14.382 1.00 53.41 39 ILE D CA 1
ATOM 7058 C C . ILE D 1 39 ? -0.734 -36.689 14.460 1.00 57.25 39 ILE D C 1
ATOM 7059 O O . ILE D 1 39 ? -0.145 -37.773 14.332 1.00 56.39 39 ILE D O 1
ATOM 7064 N N . PRO D 1 40 ? -2.061 -36.664 14.679 1.00 56.44 40 PRO D N 1
ATOM 7065 C CA . PRO D 1 40 ? -2.809 -37.932 14.718 1.00 61.53 40 PRO D CA 1
ATOM 7066 C C . PRO D 1 40 ? -2.626 -38.750 13.472 1.00 65.29 40 PRO D C 1
ATOM 7067 O O . PRO D 1 40 ? -2.896 -39.958 13.489 1.00 68.46 40 PRO D O 1
ATOM 7071 N N . HIS D 1 41 ? -2.173 -38.131 12.386 1.00 65.42 41 HIS D N 1
ATOM 7072 C CA . HIS D 1 41 ? -1.849 -38.844 11.167 1.00 70.43 41 HIS D CA 1
ATOM 7073 C C . HIS D 1 41 ? -0.442 -39.413 11.192 1.00 70.81 41 HIS D C 1
ATOM 7074 O O . HIS D 1 41 ? 0.066 -39.791 10.132 1.00 71.30 41 HIS D O 1
ATOM 7081 N N . LEU D 1 42 ? 0.183 -39.509 12.377 1.00 68.38 42 LEU D N 1
ATOM 7082 C CA . LEU D 1 42 ? 1.537 -40.054 12.475 1.00 60.56 42 LEU D CA 1
ATOM 7083 C C . LEU D 1 42 ? 2.029 -40.435 13.866 1.00 53.61 42 LEU D C 1
ATOM 7084 O O . LEU D 1 42 ? 3.211 -40.759 14.039 1.00 50.17 42 LEU D O 1
ATOM 7089 N N . SER D 1 43 ? 1.146 -40.446 14.857 1.00 49.50 43 SER D N 1
ATOM 7090 C CA . SER D 1 43 ? 1.582 -40.792 16.202 1.00 49.64 43 SER D CA 1
ATOM 7091 C C . SER D 1 43 ? 1.786 -42.301 16.363 1.00 55.46 43 SER D C 1
ATOM 7092 O O . SER D 1 43 ? 1.753 -42.812 17.487 1.00 51.93 43 SER D O 1
ATOM 7095 N N . ASP D 1 44 ? 1.983 -43.032 15.251 1.00 62.36 44 ASP D N 1
ATOM 7096 C CA . ASP D 1 44 ? 2.326 -44.449 15.315 1.00 61.71 44 ASP D CA 1
ATOM 7097 C C . ASP D 1 44 ? 3.518 -44.824 14.434 1.00 62.30 44 ASP D C 1
ATOM 7098 O O . ASP D 1 44 ? 3.780 -46.019 14.251 1.00 65.27 44 ASP D O 1
ATOM 7103 N N . VAL D 1 45 ? 4.250 -43.848 13.897 1.00 62.97 45 VAL D N 1
ATOM 7104 C CA . VAL D 1 45 ? 5.503 -44.091 13.181 1.00 68.66 45 VAL D CA 1
ATOM 7105 C C . VAL D 1 45 ? 6.708 -43.659 13.979 1.00 69.40 45 VAL D C 1
ATOM 7106 O O . VAL D 1 45 ? 7.846 -43.846 13.511 1.00 70.34 45 VAL D O 1
ATOM 7110 N N . GLY D 1 46 ? 6.502 -43.009 15.111 1.00 64.29 46 GLY D N 1
ATOM 7111 C CA . GLY D 1 46 ? 7.595 -42.458 15.874 1.00 55.92 46 GLY D CA 1
ATOM 7112 C C . GLY D 1 46 ? 7.049 -41.653 17.023 1.00 49.73 46 GLY D C 1
ATOM 7113 O O . GLY D 1 46 ? 5.837 -41.431 17.148 1.00 47.28 46 GLY D O 1
ATOM 7114 N N . ARG D 1 47 ? 7.969 -41.246 17.885 1.00 49.38 47 ARG D N 1
ATOM 7115 C CA . ARG D 1 47 ? 7.646 -40.360 18.993 1.00 43.83 47 ARG D CA 1
ATOM 7116 C C . ARG D 1 47 ? 7.494 -38.952 18.437 1.00 41.95 47 ARG D C 1
ATOM 7117 O O . ARG D 1 47 ? 8.444 -38.390 17.877 1.00 43.71 47 ARG D O 1
ATOM 7125 N N . CYS D 1 48 ? 6.298 -38.404 18.553 1.00 36.80 48 CYS D N 1
ATOM 7126 C CA . CYS D 1 48 ? 5.991 -37.084 18.036 1.00 45.03 48 CYS D CA 1
ATOM 7127 C C . CYS D 1 48 ? 6.009 -36.086 19.187 1.00 39.95 48 CYS D C 1
ATOM 7128 O O . CYS D 1 48 ? 5.319 -36.275 20.200 1.00 42.60 48 CYS D O 1
ATOM 7131 N N . LEU D 1 49 ? 6.797 -35.026 19.024 1.00 45.32 49 LEU D N 1
ATOM 7132 C CA . LEU D 1 49 ? 6.955 -33.984 20.029 1.00 45.03 49 LEU D CA 1
ATOM 7133 C C . LEU D 1 49 ? 6.625 -32.641 19.401 1.00 39.74 49 LEU D C 1
ATOM 7134 O O . LEU D 1 49 ? 7.225 -32.266 18.389 1.00 40.51 49 LEU D O 1
ATOM 7139 N N . ALA D 1 50 ? 5.687 -31.922 20.014 1.00 40.70 50 ALA D N 1
ATOM 7140 C CA . ALA D 1 50 ? 5.279 -30.594 19.549 1.00 38.50 50 ALA D CA 1
ATOM 7141 C C . ALA D 1 50 ? 5.427 -29.602 20.694 1.00 34.04 50 ALA D C 1
ATOM 7142 O O . ALA D 1 50 ? 4.531 -29.491 21.548 1.00 37.75 50 ALA D O 1
ATOM 7144 N N . PRO D 1 51 ? 6.527 -28.871 20.757 1.00 33.10 51 PRO D N 1
ATOM 7145 C CA . PRO D 1 51 ? 6.689 -27.910 21.859 1.00 38.25 51 PRO D CA 1
ATOM 7146 C C . PRO D 1 51 ? 6.012 -26.570 21.581 1.00 40.18 51 PRO D C 1
ATOM 7147 O O . PRO D 1 51 ? 5.656 -26.234 20.451 1.00 40.54 51 PRO D O 1
ATOM 7151 N N . ASP D 1 52 ? 5.815 -25.814 22.653 1.00 33.54 52 ASP D N 1
ATOM 7152 C CA . ASP D 1 52 ? 5.426 -24.415 22.552 1.00 33.58 52 ASP D CA 1
ATOM 7153 C C . ASP D 1 52 ? 6.657 -23.568 22.860 1.00 38.84 52 ASP D C 1
ATOM 7154 O O . ASP D 1 52 ? 7.312 -23.764 23.891 1.00 34.20 52 ASP D O 1
ATOM 7159 N N . LEU D 1 53 ? 7.023 -22.681 21.941 1.00 31.71 53 LEU D N 1
ATOM 7160 C CA . LEU D 1 53 ? 8.159 -21.823 22.217 1.00 34.84 53 LEU D CA 1
ATOM 7161 C C . LEU D 1 53 ? 7.838 -20.940 23.420 1.00 33.71 53 LEU D C 1
ATOM 7162 O O . LEU D 1 53 ? 6.668 -20.690 23.750 1.00 33.74 53 LEU D O 1
ATOM 7167 N N . ILE D 1 54 ? 8.898 -20.492 24.095 1.00 33.64 54 ILE D N 1
ATOM 7168 C CA . ILE D 1 54 ? 8.742 -19.663 25.293 1.00 27.07 54 ILE D CA 1
ATOM 7169 C C . ILE D 1 54 ? 7.954 -18.394 24.968 1.00 24.53 54 ILE D C 1
ATOM 7170 O O . ILE D 1 54 ? 8.108 -17.803 23.887 1.00 32.67 54 ILE D O 1
ATOM 7175 N N . GLY D 1 55 ? 7.026 -18.033 25.874 1.00 24.39 55 GLY D N 1
ATOM 7176 C CA . GLY D 1 55 ? 6.113 -16.909 25.734 1.00 25.57 55 GLY D CA 1
ATOM 7177 C C . GLY D 1 55 ? 4.842 -17.190 24.954 1.00 26.23 55 GLY D C 1
ATOM 7178 O O . GLY D 1 55 ? 4.004 -16.284 24.805 1.00 29.53 55 GLY D O 1
ATOM 7179 N N . MET D 1 56 ? 4.650 -18.428 24.497 1.00 24.38 56 MET D N 1
ATOM 7180 C CA . MET D 1 56 ? 3.601 -18.769 23.545 1.00 28.00 56 MET D CA 1
ATOM 7181 C C . MET D 1 56 ? 2.882 -20.030 24.011 1.00 37.91 56 MET D C 1
ATOM 7182 O O . MET D 1 56 ? 3.447 -20.847 24.736 1.00 32.63 56 MET D O 1
ATOM 7187 N N . GLY D 1 57 ? 1.630 -20.181 23.590 1.00 40.62 57 GLY D N 1
ATOM 7188 C CA . GLY D 1 57 ? 0.883 -21.378 23.941 1.00 43.94 57 GLY D CA 1
ATOM 7189 C C . GLY D 1 57 ? 0.726 -21.522 25.441 1.00 43.39 57 GLY D C 1
ATOM 7190 O O . GLY D 1 57 ? 0.327 -20.591 26.145 1.00 37.89 57 GLY D O 1
ATOM 7191 N N . ALA D 1 58 ? 1.001 -22.720 25.950 1.00 40.65 58 ALA D N 1
ATOM 7192 C CA . ALA D 1 58 ? 0.936 -22.956 27.382 1.00 34.34 58 ALA D CA 1
ATOM 7193 C C . ALA D 1 58 ? 2.313 -22.913 28.027 1.00 36.05 58 ALA D C 1
ATOM 7194 O O . ALA D 1 58 ? 2.419 -23.142 29.241 1.00 42.97 58 ALA D O 1
ATOM 7196 N N . SER D 1 59 ? 3.367 -22.622 27.252 1.00 34.15 59 SER D N 1
ATOM 7197 C CA . SER D 1 59 ? 4.724 -22.534 27.797 1.00 32.06 59 SER D CA 1
ATOM 7198 C C . SER D 1 59 ? 4.891 -21.320 28.709 1.00 27.98 59 SER D C 1
ATOM 7199 O O . SER D 1 59 ? 4.118 -20.358 28.676 1.00 26.92 59 SER D O 1
ATOM 7202 N N . GLY D 1 60 ? 5.891 -21.417 29.576 1.00 30.90 60 GLY D N 1
ATOM 7203 C CA . GLY D 1 60 ? 6.311 -20.289 30.378 1.00 33.60 60 GLY D CA 1
ATOM 7204 C C . GLY D 1 60 ? 6.775 -19.126 29.522 1.00 31.67 60 GLY D C 1
ATOM 7205 O O . GLY D 1 60 ? 6.881 -19.198 28.300 1.00 30.53 60 GLY D O 1
ATOM 7206 N N . THR D 1 61 ? 7.101 -18.030 30.201 1.00 22.74 61 THR D N 1
ATOM 7207 C CA . THR D 1 61 ? 7.620 -16.840 29.537 1.00 32.23 61 THR D CA 1
ATOM 7208 C C . THR D 1 61 ? 9.097 -16.621 29.862 1.00 28.71 61 THR D C 1
ATOM 7209 O O . THR D 1 61 ? 9.705 -17.301 30.709 1.00 25.65 61 THR D O 1
ATOM 7213 N N . SER D 1 62 ? 9.692 -15.640 29.165 1.00 23.09 62 SER D N 1
ATOM 7214 C CA . SER D 1 62 ? 11.056 -15.241 29.440 1.00 25.82 62 SER D CA 1
ATOM 7215 C C . SER D 1 62 ? 11.057 -14.202 30.556 1.00 24.80 62 SER D C 1
ATOM 7216 O O . SER D 1 62 ? 10.415 -13.151 30.405 1.00 21.84 62 SER D O 1
ATOM 7219 N N . PRO D 1 63 ? 11.675 -14.483 31.700 1.00 20.79 63 PRO D N 1
ATOM 7220 C CA . PRO D 1 63 ? 11.649 -13.496 32.789 1.00 22.77 63 PRO D CA 1
ATOM 7221 C C . PRO D 1 63 ? 12.327 -12.180 32.414 1.00 22.61 63 PRO D C 1
ATOM 7222 O O . PRO D 1 63 ? 11.921 -11.116 32.909 1.00 22.14 63 PRO D O 1
ATOM 7226 N N . THR D 1 64 ? 13.323 -12.222 31.526 1.00 22.65 64 THR D N 1
ATOM 7227 C CA . THR D 1 64 ? 14.018 -11.039 31.025 1.00 14.96 64 THR D CA 1
ATOM 7228 C C . THR D 1 64 ? 13.443 -10.487 29.720 1.00 20.50 64 THR D C 1
ATOM 7229 O O . THR D 1 64 ? 14.045 -9.558 29.153 1.00 24.54 64 THR D O 1
ATOM 7233 N N . PHE D 1 65 ? 12.290 -10.978 29.275 1.00 21.32 65 PHE D N 1
ATOM 7234 C CA . PHE D 1 65 ? 11.699 -10.530 27.981 1.00 20.71 65 PHE D CA 1
ATOM 7235 C C . PHE D 1 65 ? 12.754 -10.597 26.884 1.00 25.37 65 PHE D C 1
ATOM 7236 O O . PHE D 1 65 ? 12.913 -9.701 26.048 1.00 23.19 65 PHE D O 1
ATOM 7244 N N . SER D 1 66 ? 13.436 -11.738 26.858 1.00 23.45 66 SER D N 1
ATOM 7245 C CA . SER D 1 66 ? 14.468 -12.056 25.879 1.00 28.74 66 SER D CA 1
ATOM 7246 C C . SER D 1 66 ? 13.774 -12.906 24.807 1.00 26.53 66 SER D C 1
ATOM 7247 O O . SER D 1 66 ? 13.578 -14.110 24.976 1.00 27.35 66 SER D O 1
ATOM 7250 N N . TYR D 1 67 ? 13.335 -12.251 23.722 1.00 22.68 67 TYR D N 1
ATOM 7251 C CA . TYR D 1 67 ? 12.418 -12.864 22.764 1.00 23.70 67 TYR D CA 1
ATOM 7252 C C . TYR D 1 67 ? 12.922 -12.715 21.334 1.00 27.07 67 TYR D C 1
ATOM 7253 O O . TYR D 1 67 ? 12.127 -12.789 20.381 1.00 28.83 67 TYR D O 1
ATOM 7262 N N . ARG D 1 68 ? 14.215 -12.507 21.161 1.00 25.70 68 ARG D N 1
ATOM 7263 C CA . ARG D 1 68 ? 14.779 -12.479 19.826 1.00 32.30 68 ARG D CA 1
ATOM 7264 C C . ARG D 1 68 ? 14.970 -13.915 19.346 1.00 37.75 68 ARG D C 1
ATOM 7265 O O . ARG D 1 68 ? 14.733 -14.882 20.082 1.00 32.79 68 ARG D O 1
ATOM 7273 N N . PHE D 1 69 ? 15.394 -14.055 18.084 1.00 39.37 69 PHE D N 1
ATOM 7274 C CA . PHE D 1 69 ? 15.564 -15.388 17.525 1.00 39.28 69 PHE D CA 1
ATOM 7275 C C . PHE D 1 69 ? 16.673 -16.145 18.237 1.00 38.30 69 PHE D C 1
ATOM 7276 O O . PHE D 1 69 ? 16.519 -17.332 18.516 1.00 39.71 69 PHE D O 1
ATOM 7284 N N . ALA D 1 70 ? 17.781 -15.470 18.556 1.00 37.47 70 ALA D N 1
ATOM 7285 C CA . ALA D 1 70 ? 18.891 -16.121 19.247 1.00 29.60 70 ALA D CA 1
ATOM 7286 C C . ALA D 1 70 ? 18.492 -16.579 20.654 1.00 37.84 70 ALA D C 1
ATOM 7287 O O . ALA D 1 70 ? 18.935 -17.644 21.122 1.00 43.03 70 ALA D O 1
ATOM 7289 N N . ASP D 1 71 ? 17.602 -15.837 21.317 1.00 31.90 71 ASP D N 1
ATOM 7290 C CA . ASP D 1 71 ? 17.066 -16.302 22.598 1.00 31.86 71 ASP D CA 1
ATOM 7291 C C . ASP D 1 71 ? 16.169 -17.532 22.420 1.00 30.18 71 ASP D C 1
ATOM 7292 O O . ASP D 1 71 ? 16.162 -18.452 23.252 1.00 28.31 71 ASP D O 1
ATOM 7297 N N . HIS D 1 72 ? 15.385 -17.570 21.349 1.00 30.45 72 HIS D N 1
ATOM 7298 C CA . HIS D 1 72 ? 14.518 -18.725 21.172 1.00 32.80 72 HIS D CA 1
ATOM 7299 C C . HIS D 1 72 ? 15.328 -19.942 20.796 1.00 29.92 72 HIS D C 1
ATOM 7300 O O . HIS D 1 72 ? 14.972 -21.070 21.172 1.00 28.71 72 HIS D O 1
ATOM 7307 N N . VAL D 1 73 ? 16.438 -19.708 20.093 1.00 32.18 73 VAL D N 1
ATOM 7308 C CA . VAL D 1 73 ? 17.387 -20.765 19.780 1.00 38.54 73 VAL D CA 1
ATOM 7309 C C . VAL D 1 73 ? 17.954 -21.358 21.060 1.00 39.08 73 VAL D C 1
ATOM 7310 O O . VAL D 1 73 ? 17.986 -22.581 21.227 1.00 36.71 73 VAL D O 1
ATOM 7314 N N . ARG D 1 74 ? 18.420 -20.498 21.985 1.00 30.68 74 ARG D N 1
ATOM 7315 C CA . ARG D 1 74 ? 18.945 -21.019 23.256 1.00 27.90 74 ARG D CA 1
ATOM 7316 C C . ARG D 1 74 ? 17.871 -21.772 24.045 1.00 24.32 74 ARG D C 1
ATOM 7317 O O . ARG D 1 74 ? 18.153 -22.810 24.653 1.00 29.75 74 ARG D O 1
ATOM 7325 N N . TYR D 1 75 ? 16.622 -21.272 24.055 1.00 24.25 75 TYR D N 1
ATOM 7326 C CA . TYR D 1 75 ? 15.569 -21.938 24.827 1.00 19.15 75 TYR D CA 1
ATOM 7327 C C . TYR D 1 75 ? 15.232 -23.302 24.230 1.00 24.84 75 TYR D C 1
ATOM 7328 O O . TYR D 1 75 ? 15.138 -24.320 24.938 1.00 30.46 75 TYR D O 1
ATOM 7337 N N . LEU D 1 76 ? 14.991 -23.328 22.916 1.00 28.83 76 LEU D N 1
ATOM 7338 C CA . LEU D 1 76 ? 14.711 -24.592 22.257 1.00 31.18 76 LEU D CA 1
ATOM 7339 C C . LEU D 1 76 ? 15.884 -25.564 22.322 1.00 28.44 76 LEU D C 1
ATOM 7340 O O . LEU D 1 76 ? 15.647 -26.771 22.388 1.00 36.98 76 LEU D O 1
ATOM 7345 N N . ASP D 1 77 ? 17.131 -25.100 22.228 1.00 34.32 77 ASP D N 1
ATOM 7346 C CA . ASP D 1 77 ? 18.250 -26.022 22.425 1.00 33.44 77 ASP D CA 1
ATOM 7347 C C . ASP D 1 77 ? 18.206 -26.626 23.819 1.00 42.39 77 ASP D C 1
ATOM 7348 O O . ASP D 1 77 ? 18.450 -27.829 23.988 1.00 42.00 77 ASP D O 1
ATOM 7353 N N . ALA D 1 78 ? 17.914 -25.804 24.837 1.00 37.82 78 ALA D N 1
ATOM 7354 C CA . ALA D 1 78 ? 17.742 -26.364 26.179 1.00 40.22 78 ALA D CA 1
ATOM 7355 C C . ALA D 1 78 ? 16.630 -27.403 26.196 1.00 39.79 78 ALA D C 1
ATOM 7356 O O . ALA D 1 78 ? 16.700 -28.403 26.926 1.00 35.20 78 ALA D O 1
ATOM 7358 N N . TRP D 1 79 ? 15.591 -27.189 25.393 1.00 36.22 79 TRP D N 1
ATOM 7359 C CA . TRP D 1 79 ? 14.545 -28.203 25.293 1.00 38.23 79 TRP D CA 1
ATOM 7360 C C . TRP D 1 79 ? 15.076 -29.478 24.656 1.00 43.35 79 TRP D C 1
ATOM 7361 O O . TRP D 1 79 ? 14.861 -30.583 25.170 1.00 49.37 79 TRP D O 1
ATOM 7372 N N . PHE D 1 80 ? 15.758 -29.336 23.522 1.00 44.04 80 PHE D N 1
ATOM 7373 C CA . PHE D 1 80 ? 16.317 -30.480 22.817 1.00 48.90 80 PHE D CA 1
ATOM 7374 C C . PHE D 1 80 ? 17.162 -31.315 23.760 1.00 45.42 80 PHE D C 1
ATOM 7375 O O . PHE D 1 80 ? 17.005 -32.537 23.841 1.00 44.88 80 PHE D O 1
ATOM 7383 N N . GLU D 1 81 ? 18.046 -30.668 24.512 1.00 43.05 81 GLU D N 1
ATOM 7384 C CA . GLU D 1 81 ? 18.940 -31.477 25.329 1.00 41.86 81 GLU D CA 1
ATOM 7385 C C . GLU D 1 81 ? 18.268 -31.971 26.604 1.00 40.28 81 GLU D C 1
ATOM 7386 O O . GLU D 1 81 ? 18.549 -33.094 27.048 1.00 38.69 81 GLU D O 1
ATOM 7392 N N . ALA D 1 82 ? 17.332 -31.205 27.164 1.00 38.82 82 ALA D N 1
ATOM 7393 C CA . ALA D 1 82 ? 16.616 -31.655 28.356 1.00 41.22 82 ALA D CA 1
ATOM 7394 C C . ALA D 1 82 ? 15.831 -32.935 28.086 1.00 41.80 82 ALA D C 1
ATOM 7395 O O . ALA D 1 82 ? 16.017 -33.937 28.779 1.00 42.61 82 ALA D O 1
ATOM 7397 N N . VAL D 1 83 ? 14.918 -32.911 27.104 1.00 40.09 83 VAL D N 1
ATOM 7398 C CA . VAL D 1 83 ? 14.191 -34.121 26.710 1.00 35.53 83 VAL D CA 1
ATOM 7399 C C . VAL D 1 83 ? 15.089 -35.118 25.979 1.00 33.98 83 VAL D C 1
ATOM 7400 O O . VAL D 1 83 ? 14.659 -36.240 25.694 1.00 37.41 83 VAL D O 1
ATOM 7404 N N . GLY D 1 84 ? 16.335 -34.752 25.693 1.00 38.11 84 GLY D N 1
ATOM 7405 C CA . GLY D 1 84 ? 17.267 -35.658 25.058 1.00 39.82 84 GLY D CA 1
ATOM 7406 C C . GLY D 1 84 ? 16.958 -35.938 23.613 1.00 50.09 84 GLY D C 1
ATOM 7407 O O . GLY D 1 84 ? 17.448 -36.927 23.066 1.00 59.42 84 GLY D O 1
ATOM 7408 N N . ILE D 1 85 ? 16.157 -35.089 22.973 1.00 46.80 85 ILE D N 1
ATOM 7409 C CA . ILE D 1 85 ? 15.723 -35.324 21.600 1.00 43.52 85 ILE D CA 1
ATOM 7410 C C . ILE D 1 85 ? 16.875 -35.027 20.646 1.00 42.88 85 ILE D C 1
ATOM 7411 O O . ILE D 1 85 ? 16.971 -33.945 20.059 1.00 41.88 85 ILE D O 1
ATOM 7416 N N . THR D 1 86 ? 17.795 -35.979 20.549 1.00 45.06 86 THR D N 1
ATOM 7417 C CA . THR D 1 86 ? 18.776 -36.032 19.478 1.00 51.42 86 THR D CA 1
ATOM 7418 C C . THR D 1 86 ? 18.669 -37.371 18.747 1.00 60.16 86 THR D C 1
ATOM 7419 O O . THR D 1 86 ? 17.556 -37.866 18.521 1.00 67.94 86 THR D O 1
ATOM 7423 N N . GLU D 1 87 ? 19.813 -37.955 18.373 1.00 58.19 87 GLU D N 1
ATOM 7424 C CA . GLU D 1 87 ? 19.872 -39.253 17.699 1.00 56.29 87 GLU D CA 1
ATOM 7425 C C . GLU D 1 87 ? 19.431 -39.190 16.240 1.00 56.89 87 GLU D C 1
ATOM 7426 O O . GLU D 1 87 ? 20.267 -39.046 15.341 1.00 54.58 87 GLU D O 1
ATOM 7432 N N . ASN D 1 88 ? 18.126 -39.352 15.995 1.00 58.99 88 ASN D N 1
ATOM 7433 C CA . ASN D 1 88 ? 17.585 -39.559 14.647 1.00 53.81 88 ASN D CA 1
ATOM 7434 C C . ASN D 1 88 ? 16.249 -38.821 14.509 1.00 52.81 88 ASN D C 1
ATOM 7435 O O . ASN D 1 88 ? 15.194 -39.407 14.285 1.00 45.62 88 ASN D O 1
ATOM 7440 N N . VAL D 1 89 ? 16.282 -37.491 14.651 1.00 54.56 89 VAL D N 1
ATOM 7441 C CA . VAL D 1 89 ? 15.055 -36.708 14.630 1.00 56.87 89 VAL D CA 1
ATOM 7442 C C . VAL D 1 89 ? 14.745 -36.304 13.194 1.00 57.77 89 VAL D C 1
ATOM 7443 O O . VAL D 1 89 ? 15.601 -36.335 12.312 1.00 56.04 89 VAL D O 1
ATOM 7447 N N . VAL D 1 90 ? 13.500 -35.927 12.950 1.00 53.33 90 VAL D N 1
ATOM 7448 C CA . VAL D 1 90 ? 13.148 -35.299 11.686 1.00 57.09 90 VAL D CA 1
ATOM 7449 C C . VAL D 1 90 ? 12.248 -34.108 11.979 1.00 55.75 90 VAL D C 1
ATOM 7450 O O . VAL D 1 90 ? 11.289 -34.215 12.753 1.00 55.71 90 VAL D O 1
ATOM 7454 N N . LEU D 1 91 ? 12.567 -32.972 11.371 1.00 55.63 91 LEU D N 1
ATOM 7455 C CA . LEU D 1 91 ? 11.840 -31.740 11.615 1.00 52.28 91 LEU D CA 1
ATOM 7456 C C . LEU D 1 91 ? 10.554 -31.709 10.802 1.00 53.52 91 LEU D C 1
ATOM 7457 O O . LEU D 1 91 ? 10.495 -32.223 9.688 1.00 55.16 91 LEU D O 1
ATOM 7462 N N . VAL D 1 92 ? 9.508 -31.129 11.385 1.00 52.04 92 VAL D N 1
ATOM 7463 C CA . VAL D 1 92 ? 8.293 -30.754 10.659 1.00 49.34 92 VAL D CA 1
ATOM 7464 C C . VAL D 1 92 ? 8.019 -29.305 11.054 1.00 49.78 92 VAL D C 1
ATOM 7465 O O . VAL D 1 92 ? 7.417 -29.043 12.107 1.00 41.26 92 VAL D O 1
ATOM 7469 N N . VAL D 1 93 ? 8.449 -28.362 10.208 1.00 51.12 93 VAL D N 1
ATOM 7470 C CA . VAL D 1 93 ? 8.588 -26.960 10.593 1.00 43.67 93 VAL D CA 1
ATOM 7471 C C . VAL D 1 93 ? 7.716 -26.058 9.714 1.00 46.74 93 VAL D C 1
ATOM 7472 O O . VAL D 1 93 ? 7.428 -26.356 8.548 1.00 45.59 93 VAL D O 1
ATOM 7476 N N . HIS D 1 94 ? 7.313 -24.926 10.299 1.00 43.35 94 HIS D N 1
ATOM 7477 C CA . HIS D 1 94 ? 6.432 -23.935 9.691 1.00 33.36 94 HIS D CA 1
ATOM 7478 C C . HIS D 1 94 ? 6.835 -22.565 10.228 1.00 40.03 94 HIS D C 1
ATOM 7479 O O . HIS D 1 94 ? 7.211 -22.447 11.400 1.00 36.07 94 HIS D O 1
ATOM 7486 N N . ASP D 1 95 ? 6.797 -21.552 9.369 1.00 36.93 95 ASP D N 1
ATOM 7487 C CA . ASP D 1 95 ? 6.981 -20.143 9.795 1.00 36.77 95 ASP D CA 1
ATOM 7488 C C . ASP D 1 95 ? 8.336 -20.025 10.520 1.00 44.36 95 ASP D C 1
ATOM 7489 O O . ASP D 1 95 ? 9.335 -20.600 10.052 1.00 46.68 95 ASP D O 1
ATOM 7494 N N . TRP D 1 96 ? 8.418 -19.313 11.662 1.00 39.64 96 TRP D N 1
ATOM 7495 C CA . TRP D 1 96 ? 9.695 -19.138 12.356 1.00 34.25 96 TRP D CA 1
ATOM 7496 C C . TRP D 1 96 ? 10.259 -20.447 12.907 1.00 40.08 96 TRP D C 1
ATOM 7497 O O . TRP D 1 96 ? 11.489 -20.588 13.036 1.00 36.34 96 TRP D O 1
ATOM 7508 N N . GLY D 1 97 ? 9.392 -21.389 13.268 1.00 38.33 97 GLY D N 1
ATOM 7509 C CA . GLY D 1 97 ? 9.880 -22.709 13.649 1.00 47.08 97 GLY D CA 1
ATOM 7510 C C . GLY D 1 97 ? 10.756 -23.301 12.567 1.00 52.67 97 GLY D C 1
ATOM 7511 O O . GLY D 1 97 ? 11.743 -23.984 12.853 1.00 49.71 97 GLY D O 1
ATOM 7512 N N . SER D 1 98 ? 10.392 -23.045 11.303 1.00 55.76 98 SER D N 1
ATOM 7513 C CA . SER D 1 98 ? 11.276 -23.261 10.166 1.00 55.02 98 SER D CA 1
ATOM 7514 C C . SER D 1 98 ? 12.717 -22.851 10.456 1.00 46.79 98 SER D C 1
ATOM 7515 O O . SER D 1 98 ? 13.620 -23.697 10.465 1.00 38.12 98 SER D O 1
ATOM 7518 N N . ALA D 1 99 ? 12.949 -21.546 10.698 1.00 39.70 99 ALA D N 1
ATOM 7519 C CA . ALA D 1 99 ? 14.289 -21.084 11.059 1.00 40.92 99 ALA D CA 1
ATOM 7520 C C . ALA D 1 99 ? 14.822 -21.822 12.286 1.00 41.76 99 ALA D C 1
ATOM 7521 O O . ALA D 1 99 ? 16.006 -22.198 12.336 1.00 35.04 99 ALA D O 1
ATOM 7523 N N . LEU D 1 100 ? 13.951 -22.066 13.274 1.00 34.35 100 LEU D N 1
ATOM 7524 C CA . LEU D 1 100 ? 14.424 -22.755 14.469 1.00 40.47 100 LEU D CA 1
ATOM 7525 C C . LEU D 1 100 ? 14.912 -24.148 14.105 1.00 42.14 100 LEU D C 1
ATOM 7526 O O . LEU D 1 100 ? 15.949 -24.605 14.604 1.00 44.52 100 LEU D O 1
ATOM 7531 N N . GLY D 1 101 ? 14.224 -24.799 13.166 1.00 38.05 101 GLY D N 1
ATOM 7532 C CA . GLY D 1 101 ? 14.692 -26.099 12.708 1.00 45.62 101 GLY D CA 1
ATOM 7533 C C . GLY D 1 101 ? 16.012 -25.997 11.966 1.00 48.87 101 GLY D C 1
ATOM 7534 O O . GLY D 1 101 ? 16.973 -26.719 12.266 1.00 47.94 101 GLY D O 1
ATOM 7535 N N . PHE D 1 102 ? 16.101 -25.049 11.028 1.00 49.88 102 PHE D N 1
ATOM 7536 C CA . PHE D 1 102 ? 17.165 -25.154 10.039 1.00 54.93 102 PHE D CA 1
ATOM 7537 C C . PHE D 1 102 ? 18.502 -24.813 10.658 1.00 53.75 102 PHE D C 1
ATOM 7538 O O . PHE D 1 102 ? 19.495 -25.515 10.438 1.00 55.35 102 PHE D O 1
ATOM 7546 N N . TYR D 1 103 ? 18.532 -23.753 11.466 1.00 55.92 103 TYR D N 1
ATOM 7547 C CA . TYR D 1 103 ? 19.724 -23.438 12.237 1.00 51.80 103 TYR D CA 1
ATOM 7548 C C . TYR D 1 103 ? 20.137 -24.626 13.097 1.00 44.54 103 TYR D C 1
ATOM 7549 O O . TYR D 1 103 ? 21.328 -24.970 13.162 1.00 45.48 103 TYR D O 1
ATOM 7558 N N . ARG D 1 104 ? 19.162 -25.283 13.738 1.00 36.91 104 ARG D N 1
ATOM 7559 C CA . ARG D 1 104 ? 19.474 -26.494 14.490 1.00 47.60 104 ARG D CA 1
ATOM 7560 C C . ARG D 1 104 ? 20.137 -27.516 13.578 1.00 56.50 104 ARG D C 1
ATOM 7561 O O . ARG D 1 104 ? 21.211 -28.057 13.893 1.00 56.27 104 ARG D O 1
ATOM 7569 N N . ALA D 1 105 ? 19.540 -27.728 12.396 1.00 52.92 105 ALA D N 1
ATOM 7570 C CA . ALA D 1 105 ? 20.065 -28.722 11.471 1.00 58.52 105 ALA D CA 1
ATOM 7571 C C . ALA D 1 105 ? 21.489 -28.391 11.047 1.00 59.47 105 ALA D C 1
ATOM 7572 O O . ALA D 1 105 ? 22.254 -29.304 10.709 1.00 54.69 105 ALA D O 1
ATOM 7574 N N . LEU D 1 106 ? 21.877 -27.105 11.096 1.00 61.63 106 LEU D N 1
ATOM 7575 C CA . LEU D 1 106 ? 23.245 -26.755 10.729 1.00 64.89 106 LEU D CA 1
ATOM 7576 C C . LEU D 1 106 ? 24.227 -27.184 11.802 1.00 67.93 106 LEU D C 1
ATOM 7577 O O . LEU D 1 106 ? 25.332 -27.643 11.491 1.00 72.10 106 LEU D O 1
ATOM 7582 N N . ARG D 1 107 ? 23.859 -27.013 13.070 1.00 68.26 107 ARG D N 1
ATOM 7583 C CA . ARG D 1 107 ? 24.834 -27.192 14.138 1.00 66.98 107 ARG D CA 1
ATOM 7584 C C . ARG D 1 107 ? 24.943 -28.644 14.583 1.00 66.70 107 ARG D C 1
ATOM 7585 O O . ARG D 1 107 ? 25.989 -29.048 15.100 1.00 69.64 107 ARG D O 1
ATOM 7593 N N . TYR D 1 108 ? 23.905 -29.441 14.373 1.00 63.48 108 TYR D N 1
ATOM 7594 C CA . TYR D 1 108 ? 23.930 -30.862 14.720 1.00 65.72 108 TYR D CA 1
ATOM 7595 C C . TYR D 1 108 ? 23.363 -31.672 13.559 1.00 64.69 108 TYR D C 1
ATOM 7596 O O . TYR D 1 108 ? 22.284 -32.272 13.658 1.00 56.33 108 TYR D O 1
ATOM 7605 N N . PRO D 1 109 ? 24.079 -31.709 12.425 1.00 72.12 109 PRO D N 1
ATOM 7606 C CA . PRO D 1 109 ? 23.592 -32.520 11.298 1.00 73.12 109 PRO D CA 1
ATOM 7607 C C . PRO D 1 109 ? 23.499 -33.993 11.645 1.00 70.31 109 PRO D C 1
ATOM 7608 O O . PRO D 1 109 ? 22.477 -34.625 11.352 1.00 67.58 109 PRO D O 1
ATOM 7612 N N . GLU D 1 110 ? 24.512 -34.540 12.324 1.00 71.81 110 GLU D N 1
ATOM 7613 C CA . GLU D 1 110 ? 24.514 -35.939 12.747 1.00 74.74 110 GLU D CA 1
ATOM 7614 C C . GLU D 1 110 ? 23.458 -36.208 13.817 1.00 70.50 110 GLU D C 1
ATOM 7615 O O . GLU D 1 110 ? 23.677 -37.017 14.724 1.00 76.15 110 GLU D O 1
ATOM 7621 N N . GLN D 1 111 ? 22.308 -35.539 13.719 1.00 61.13 111 GLN D N 1
ATOM 7622 C CA . GLN D 1 111 ? 21.231 -35.696 14.679 1.00 57.30 111 GLN D CA 1
ATOM 7623 C C . GLN D 1 111 ? 19.879 -35.851 14.004 1.00 61.37 111 GLN D C 1
ATOM 7624 O O . GLN D 1 111 ? 18.888 -36.138 14.688 1.00 60.71 111 GLN D O 1
ATOM 7630 N N . ILE D 1 112 ? 19.817 -35.707 12.682 1.00 65.54 112 ILE D N 1
ATOM 7631 C CA . ILE D 1 112 ? 18.547 -35.617 11.981 1.00 66.19 112 ILE D CA 1
ATOM 7632 C C . ILE D 1 112 ? 18.437 -36.523 10.758 1.00 57.38 112 ILE D C 1
ATOM 7633 O O . ILE D 1 112 ? 19.343 -36.595 9.939 1.00 54.87 112 ILE D O 1
ATOM 7638 N N . ILE D 1 115 ? 13.795 -33.488 6.997 1.00 62.97 115 ILE D N 1
ATOM 7639 C CA . ILE D 1 115 ? 13.111 -32.218 7.209 1.00 61.94 115 ILE D CA 1
ATOM 7640 C C . ILE D 1 115 ? 11.906 -32.033 6.288 1.00 60.67 115 ILE D C 1
ATOM 7641 O O . ILE D 1 115 ? 12.057 -31.949 5.082 1.00 63.90 115 ILE D O 1
ATOM 7646 N N . ALA D 1 116 ? 10.708 -31.973 6.854 1.00 56.81 116 ALA D N 1
ATOM 7647 C CA . ALA D 1 116 ? 9.542 -31.448 6.161 1.00 58.62 116 ALA D CA 1
ATOM 7648 C C . ALA D 1 116 ? 9.310 -30.001 6.592 1.00 65.70 116 ALA D C 1
ATOM 7649 O O . ALA D 1 116 ? 9.433 -29.669 7.777 1.00 62.13 116 ALA D O 1
ATOM 7651 N N . TYR D 1 117 ? 8.987 -29.137 5.626 1.00 67.31 117 TYR D N 1
ATOM 7652 C CA . TYR D 1 117 ? 8.793 -27.718 5.916 1.00 68.82 117 TYR D CA 1
ATOM 7653 C C . TYR D 1 117 ? 7.678 -27.126 5.064 1.00 68.15 117 TYR D C 1
ATOM 7654 O O . TYR D 1 117 ? 7.439 -27.555 3.933 1.00 63.93 117 TYR D O 1
ATOM 7663 N N . MET D 1 118 ? 6.998 -26.126 5.629 1.00 64.74 118 MET D N 1
ATOM 7664 C CA . MET D 1 118 ? 5.913 -25.439 4.937 1.00 58.76 118 MET D CA 1
ATOM 7665 C C . MET D 1 118 ? 5.942 -23.952 5.272 1.00 57.91 118 MET D C 1
ATOM 7666 O O . MET D 1 118 ? 6.080 -23.572 6.443 1.00 51.10 118 MET D O 1
ATOM 7671 N N . ASP D 1 119 ? 5.818 -23.126 4.222 1.00 57.92 119 ASP D N 1
ATOM 7672 C CA . ASP D 1 119 ? 5.948 -21.669 4.252 1.00 56.02 119 ASP D CA 1
ATOM 7673 C C . ASP D 1 119 ? 6.991 -21.231 5.269 1.00 53.39 119 ASP D C 1
ATOM 7674 O O . ASP D 1 119 ? 6.670 -20.707 6.346 1.00 48.59 119 ASP D O 1
ATOM 7679 N N . ALA D 1 120 ? 8.245 -21.415 4.877 1.00 52.18 120 ALA D N 1
ATOM 7680 C CA . ALA D 1 120 ? 9.426 -21.430 5.713 1.00 48.90 120 ALA D CA 1
ATOM 7681 C C . ALA D 1 120 ? 10.326 -20.258 5.361 1.00 56.10 120 ALA D C 1
ATOM 7682 O O . ALA D 1 120 ? 10.080 -19.526 4.394 1.00 60.80 120 ALA D O 1
ATOM 7684 N N . LEU D 1 121 ? 11.385 -20.091 6.158 1.00 49.00 121 LEU D N 1
ATOM 7685 C CA . LEU D 1 121 ? 12.399 -19.066 5.947 1.00 46.69 121 LEU D CA 1
ATOM 7686 C C . LEU D 1 121 ? 13.657 -19.777 5.458 1.00 48.19 121 LEU D C 1
ATOM 7687 O O . LEU D 1 121 ? 14.509 -20.188 6.248 1.00 49.20 121 LEU D O 1
ATOM 7692 N N . VAL D 1 122 ? 13.785 -19.897 4.137 1.00 49.86 122 VAL D N 1
ATOM 7693 C CA . VAL D 1 122 ? 14.916 -20.621 3.569 1.00 47.23 122 VAL D CA 1
ATOM 7694 C C . VAL D 1 122 ? 16.173 -19.773 3.411 1.00 47.82 122 VAL D C 1
ATOM 7695 O O . VAL D 1 122 ? 17.281 -20.336 3.340 1.00 45.43 122 VAL D O 1
ATOM 7699 N N . GLN D 1 123 ? 16.039 -18.444 3.368 1.00 47.18 123 GLN D N 1
ATOM 7700 C CA . GLN D 1 123 ? 17.163 -17.539 3.157 1.00 44.61 123 GLN D CA 1
ATOM 7701 C C . GLN D 1 123 ? 16.725 -16.133 3.567 1.00 40.04 123 GLN D C 1
ATOM 7702 O O . GLN D 1 123 ? 15.533 -15.887 3.799 1.00 38.98 123 GLN D O 1
ATOM 7708 N N . PRO D 1 124 ? 17.660 -15.186 3.661 1.00 45.37 124 PRO D N 1
ATOM 7709 C CA . PRO D 1 124 ? 17.266 -13.800 3.967 1.00 55.89 124 PRO D CA 1
ATOM 7710 C C . PRO D 1 124 ? 16.184 -13.289 3.020 1.00 59.73 124 PRO D C 1
ATOM 7711 O O . PRO D 1 124 ? 16.188 -13.577 1.821 1.00 66.36 124 PRO D O 1
ATOM 7715 N N . ARG D 1 125 ? 15.251 -12.523 3.568 1.00 51.48 125 ARG D N 1
ATOM 7716 C CA . ARG D 1 125 ? 14.073 -12.085 2.842 1.00 47.01 125 ARG D CA 1
ATOM 7717 C C . ARG D 1 125 ? 14.346 -10.817 2.031 1.00 49.84 125 ARG D C 1
ATOM 7718 O O . ARG D 1 125 ? 15.335 -10.110 2.248 1.00 47.98 125 ARG D O 1
ATOM 7726 N N . THR D 1 126 ? 13.461 -10.557 1.062 1.00 50.97 126 THR D N 1
ATOM 7727 C CA . THR D 1 126 ? 13.330 -9.261 0.412 1.00 48.04 126 THR D CA 1
ATOM 7728 C C . THR D 1 126 ? 11.946 -8.716 0.747 1.00 55.75 126 THR D C 1
ATOM 7729 O O . THR D 1 126 ? 11.025 -9.478 1.052 1.00 57.16 126 THR D O 1
ATOM 7733 N N . TRP D 1 127 ? 11.797 -7.384 0.693 1.00 59.56 127 TRP D N 1
ATOM 7734 C CA . TRP D 1 127 ? 10.493 -6.793 0.994 1.00 62.16 127 TRP D CA 1
ATOM 7735 C C . TRP D 1 127 ? 9.459 -7.195 -0.050 1.00 65.28 127 TRP D C 1
ATOM 7736 O O . TRP D 1 127 ? 8.298 -7.471 0.287 1.00 64.56 127 TRP D O 1
ATOM 7747 N N . ALA D 1 128 ? 9.874 -7.259 -1.319 1.00 68.57 128 ALA D N 1
ATOM 7748 C CA . ALA D 1 128 ? 8.978 -7.714 -2.375 1.00 71.44 128 ALA D CA 1
ATOM 7749 C C . ALA D 1 128 ? 8.431 -9.102 -2.069 1.00 70.86 128 ALA D C 1
ATOM 7750 O O . ALA D 1 128 ? 7.243 -9.373 -2.295 1.00 70.11 128 ALA D O 1
ATOM 7752 N N . GLY D 1 129 ? 9.278 -9.986 -1.527 1.00 68.68 129 GLY D N 1
ATOM 7753 C CA . GLY D 1 129 ? 8.846 -11.325 -1.159 1.00 66.43 129 GLY D CA 1
ATOM 7754 C C . GLY D 1 129 ? 7.635 -11.352 -0.252 1.00 63.73 129 GLY D C 1
ATOM 7755 O O . GLY D 1 129 ? 6.895 -12.342 -0.246 1.00 58.58 129 GLY D O 1
ATOM 7756 N N . PHE D 1 130 ? 7.405 -10.277 0.508 1.00 63.55 130 PHE D N 1
ATOM 7757 C CA . PHE D 1 130 ? 6.272 -10.256 1.426 1.00 57.40 130 PHE D CA 1
ATOM 7758 C C . PHE D 1 130 ? 4.949 -10.055 0.707 1.00 50.86 130 PHE D C 1
ATOM 7759 O O . PHE D 1 130 ? 3.897 -10.386 1.269 1.00 40.58 130 PHE D O 1
ATOM 7767 N N . THR D 1 131 ? 4.980 -9.521 -0.519 1.00 60.36 131 THR D N 1
ATOM 7768 C CA . THR D 1 131 ? 3.791 -9.303 -1.335 1.00 56.29 131 THR D CA 1
ATOM 7769 C C . THR D 1 131 ? 2.630 -8.775 -0.503 1.00 53.88 131 THR D C 1
ATOM 7770 O O . THR D 1 131 ? 2.719 -7.696 0.091 1.00 61.05 131 THR D O 1
ATOM 7774 N N . ASP D 1 132 ? 1.561 -9.562 -0.416 1.00 52.16 132 ASP D N 1
ATOM 7775 C CA . ASP D 1 132 ? 0.337 -9.126 0.252 1.00 56.74 132 ASP D CA 1
ATOM 7776 C C . ASP D 1 132 ? 0.593 -8.613 1.673 1.00 64.88 132 ASP D C 1
ATOM 7777 O O . ASP D 1 132 ? -0.007 -7.618 2.101 1.00 69.79 132 ASP D O 1
ATOM 7782 N N . TYR D 1 133 ? 1.478 -9.274 2.415 1.00 59.93 133 TYR D N 1
ATOM 7783 C CA . TYR D 1 133 ? 1.713 -8.946 3.818 1.00 57.81 133 TYR D CA 1
ATOM 7784 C C . TYR D 1 133 ? 2.717 -7.817 4.018 1.00 62.41 133 TYR D C 1
ATOM 7785 O O . TYR D 1 133 ? 3.022 -7.484 5.169 1.00 60.46 133 TYR D O 1
ATOM 7794 N N . GLU D 1 134 ? 3.238 -7.219 2.941 1.00 67.38 134 GLU D N 1
ATOM 7795 C CA . GLU D 1 134 ? 4.373 -6.310 3.101 1.00 71.56 134 GLU D CA 1
ATOM 7796 C C . GLU D 1 134 ? 4.014 -4.976 3.761 1.00 70.34 134 GLU D C 1
ATOM 7797 O O . GLU D 1 134 ? 4.855 -4.428 4.485 1.00 71.37 134 GLU D O 1
ATOM 7803 N N . PRO D 1 135 ? 2.810 -4.412 3.579 1.00 68.13 135 PRO D N 1
ATOM 7804 C CA . PRO D 1 135 ? 2.504 -3.167 4.302 1.00 66.14 135 PRO D CA 1
ATOM 7805 C C . PRO D 1 135 ? 2.236 -3.379 5.786 1.00 62.94 135 PRO D C 1
ATOM 7806 O O . PRO D 1 135 ? 2.537 -2.487 6.590 1.00 60.28 135 PRO D O 1
ATOM 7810 N N . LEU D 1 136 ? 1.644 -4.515 6.167 1.00 59.48 136 LEU D N 1
ATOM 7811 C CA . LEU D 1 136 ? 1.501 -4.846 7.582 1.00 53.00 136 LEU D CA 1
ATOM 7812 C C . LEU D 1 136 ? 2.864 -5.011 8.223 1.00 43.91 136 LEU D C 1
ATOM 7813 O O . LEU D 1 136 ? 3.170 -4.381 9.242 1.00 36.14 136 LEU D O 1
ATOM 7818 N N . MET D 1 137 ? 3.713 -5.830 7.609 1.00 44.04 137 MET D N 1
ATOM 7819 C CA . MET D 1 137 ? 4.991 -6.162 8.216 1.00 41.45 137 MET D CA 1
ATOM 7820 C C . MET D 1 137 ? 5.882 -4.937 8.311 1.00 48.00 137 MET D C 1
ATOM 7821 O O . MET D 1 137 ? 6.500 -4.675 9.356 1.00 50.29 137 MET D O 1
ATOM 7826 N N . ARG D 1 138 ? 5.969 -4.180 7.210 1.00 47.67 138 ARG D N 1
ATOM 7827 C CA . ARG D 1 138 ? 6.652 -2.892 7.227 1.00 43.51 138 ARG D CA 1
ATOM 7828 C C . ARG D 1 138 ? 6.144 -2.013 8.362 1.00 39.00 138 ARG D C 1
ATOM 7829 O O . ARG D 1 138 ? 6.941 -1.403 9.083 1.00 44.58 138 ARG D O 1
ATOM 7837 N N . ALA D 1 139 ? 4.820 -1.952 8.555 1.00 34.53 139 ALA D N 1
ATOM 7838 C CA . ALA D 1 139 ? 4.304 -1.103 9.623 1.00 38.81 139 ALA D CA 1
ATOM 7839 C C . ALA D 1 139 ? 4.684 -1.653 10.987 1.00 41.02 139 ALA D C 1
ATOM 7840 O O . ALA D 1 139 ? 4.905 -0.881 11.931 1.00 39.92 139 ALA D O 1
ATOM 7842 N N . LEU D 1 140 ? 4.766 -2.981 11.108 1.00 31.91 140 LEU D N 1
ATOM 7843 C CA . LEU D 1 140 ? 5.061 -3.561 12.416 1.00 35.52 140 LEU D CA 1
ATOM 7844 C C . LEU D 1 140 ? 6.498 -3.301 12.833 1.00 36.46 140 LEU D C 1
ATOM 7845 O O . LEU D 1 140 ? 6.803 -3.251 14.034 1.00 35.53 140 LEU D O 1
ATOM 7850 N N . ARG D 1 141 ? 7.379 -3.147 11.859 1.00 35.08 141 ARG D N 1
ATOM 7851 C CA . ARG D 1 141 ? 8.767 -2.753 12.015 1.00 36.11 141 ARG D CA 1
ATOM 7852 C C . ARG D 1 141 ? 8.951 -1.252 12.283 1.00 40.96 141 ARG D C 1
ATOM 7853 O O . ARG D 1 141 ? 10.094 -0.785 12.324 1.00 49.01 141 ARG D O 1
ATOM 7861 N N . THR D 1 142 ? 7.880 -0.490 12.470 1.00 39.24 142 THR D N 1
ATOM 7862 C CA . THR D 1 142 ? 7.982 0.902 12.903 1.00 40.54 142 THR D CA 1
ATOM 7863 C C . THR D 1 142 ? 7.356 1.061 14.289 1.00 42.59 142 THR D C 1
ATOM 7864 O O . THR D 1 142 ? 6.833 0.112 14.872 1.00 46.80 142 THR D O 1
ATOM 7868 N N . GLU D 1 143 ? 7.370 2.295 14.798 1.00 40.42 143 GLU D N 1
ATOM 7869 C CA . GLU D 1 143 ? 6.764 2.587 16.098 1.00 43.60 143 GLU D CA 1
ATOM 7870 C C . GLU D 1 143 ? 5.268 2.267 16.148 1.00 39.50 143 GLU D C 1
ATOM 7871 O O . GLU D 1 143 ? 4.710 2.132 17.248 1.00 37.78 143 GLU D O 1
ATOM 7877 N N . GLN D 1 144 ? 4.598 2.149 14.988 1.00 41.65 144 GLN D N 1
ATOM 7878 C CA . GLN D 1 144 ? 3.205 1.708 14.976 1.00 39.86 144 GLN D CA 1
ATOM 7879 C C . GLN D 1 144 ? 3.059 0.264 15.460 1.00 37.29 144 GLN D C 1
ATOM 7880 O O . GLN D 1 144 ? 1.996 -0.105 15.979 1.00 37.76 144 GLN D O 1
ATOM 7886 N N . GLY D 1 145 ? 4.126 -0.527 15.353 1.00 34.12 145 GLY D N 1
ATOM 7887 C CA . GLY D 1 145 ? 4.036 -1.942 15.695 1.00 39.48 145 GLY D CA 1
ATOM 7888 C C . GLY D 1 145 ? 3.582 -2.201 17.121 1.00 38.77 145 GLY D C 1
ATOM 7889 O O . GLY D 1 145 ? 2.796 -3.122 17.377 1.00 44.07 145 GLY D O 1
ATOM 7890 N N . GLU D 1 146 ? 4.071 -1.399 18.071 1.00 31.69 146 GLU D N 1
ATOM 7891 C CA . GLU D 1 146 ? 3.707 -1.615 19.462 1.00 34.67 146 GLU D CA 1
ATOM 7892 C C . GLU D 1 146 ? 2.202 -1.480 19.638 1.00 33.42 146 GLU D C 1
ATOM 7893 O O . GLU D 1 146 ? 1.586 -2.235 20.397 1.00 40.97 146 GLU D O 1
ATOM 7899 N N . ARG D 1 147 ? 1.574 -0.561 18.888 1.00 28.60 147 ARG D N 1
ATOM 7900 C CA . ARG D 1 147 ? 0.131 -0.447 18.976 1.00 33.31 147 ARG D CA 1
ATOM 7901 C C . ARG D 1 147 ? -0.557 -1.617 18.282 1.00 40.26 147 ARG D C 1
ATOM 7902 O O . ARG D 1 147 ? -1.593 -2.107 18.758 1.00 34.28 147 ARG D O 1
ATOM 7910 N N . MET D 1 148 ? 0.003 -2.075 17.156 1.00 32.20 148 MET D N 1
ATOM 7911 C CA . MET D 1 148 ? -0.719 -3.055 16.353 1.00 36.46 148 MET D CA 1
ATOM 7912 C C . MET D 1 148 ? -0.704 -4.407 17.034 1.00 36.49 148 MET D C 1
ATOM 7913 O O . MET D 1 148 ? -1.747 -5.067 17.150 1.00 36.33 148 MET D O 1
ATOM 7918 N N . ALA D 1 149 ? 0.458 -4.803 17.547 1.00 36.64 149 ALA D N 1
ATOM 7919 C CA . ALA D 1 149 ? 0.645 -6.157 18.039 1.00 40.49 149 ALA D CA 1
ATOM 7920 C C . ALA D 1 149 ? 0.393 -6.286 19.537 1.00 46.79 149 ALA D C 1
ATOM 7921 O O . ALA D 1 149 ? 0.026 -7.374 19.996 1.00 49.54 149 ALA D O 1
ATOM 7923 N N . LEU D 1 150 ? 0.548 -5.213 20.320 1.00 38.17 150 LEU D N 1
ATOM 7924 C CA . LEU D 1 150 ? 0.321 -5.315 21.760 1.00 37.44 150 LEU D CA 1
ATOM 7925 C C . LEU D 1 150 ? -1.040 -4.751 22.143 1.00 39.18 150 LEU D C 1
ATOM 7926 O O . LEU D 1 150 ? -1.869 -5.450 22.739 1.00 36.57 150 LEU D O 1
ATOM 7931 N N . ALA D 1 151 ? -1.292 -3.486 21.818 1.00 37.79 151 ALA D N 1
ATOM 7932 C CA . ALA D 1 151 ? -2.600 -2.935 22.133 1.00 42.70 151 ALA D CA 1
ATOM 7933 C C . ALA D 1 151 ? -3.689 -3.661 21.359 1.00 42.76 151 ALA D C 1
ATOM 7934 O O . ALA D 1 151 ? -4.753 -3.972 21.912 1.00 48.28 151 ALA D O 1
ATOM 7936 N N . GLU D 1 152 ? -3.435 -3.961 20.089 1.00 34.64 152 GLU D N 1
ATOM 7937 C CA . GLU D 1 152 ? -4.494 -4.487 19.235 1.00 41.87 152 GLU D CA 1
ATOM 7938 C C . GLU D 1 152 ? -4.388 -5.985 19.001 1.00 51.36 152 GLU D C 1
ATOM 7939 O O . GLU D 1 152 ? -5.374 -6.592 18.570 1.00 56.54 152 GLU D O 1
ATOM 7945 N N . ASN D 1 153 ? -3.229 -6.585 19.281 1.00 50.78 153 ASN D N 1
ATOM 7946 C CA . ASN D 1 153 ? -3.009 -8.021 19.101 1.00 46.29 153 ASN D CA 1
ATOM 7947 C C . ASN D 1 153 ? -3.379 -8.434 17.682 1.00 45.08 153 ASN D C 1
ATOM 7948 O O . ASN D 1 153 ? -4.237 -9.290 17.455 1.00 54.07 153 ASN D O 1
ATOM 7953 N N . VAL D 1 154 ? -2.722 -7.783 16.719 1.00 32.91 154 VAL D N 1
ATOM 7954 C CA . VAL D 1 154 ? -3.065 -7.999 15.319 1.00 43.50 154 VAL D CA 1
ATOM 7955 C C . VAL D 1 154 ? -2.869 -9.458 14.901 1.00 45.88 154 VAL D C 1
ATOM 7956 O O . VAL D 1 154 ? -3.637 -9.979 14.085 1.00 50.84 154 VAL D O 1
ATOM 7960 N N . PHE D 1 155 ? -1.862 -10.148 15.445 1.00 41.73 155 PHE D N 1
ATOM 7961 C CA . PHE D 1 155 ? -1.507 -11.442 14.867 1.00 44.60 155 PHE D CA 1
ATOM 7962 C C . PHE D 1 155 ? -2.584 -12.488 15.142 1.00 49.43 155 PHE D C 1
ATOM 7963 O O . PHE D 1 155 ? -2.912 -13.292 14.261 1.00 52.29 155 PHE D O 1
ATOM 7971 N N . VAL D 1 156 ? -3.188 -12.453 16.328 1.00 51.49 156 VAL D N 1
ATOM 7972 C CA . VAL D 1 156 ? -4.231 -13.412 16.693 1.00 52.73 156 VAL D CA 1
ATOM 7973 C C . VAL D 1 156 ? -5.616 -12.946 16.246 1.00 54.60 156 VAL D C 1
ATOM 7974 O O . VAL D 1 156 ? -6.423 -13.747 15.767 1.00 56.57 156 VAL D O 1
ATOM 7978 N N . GLU D 1 157 ? -5.939 -11.659 16.385 1.00 49.86 157 GLU D N 1
ATOM 7979 C CA . GLU D 1 157 ? -7.298 -11.224 16.091 1.00 49.96 157 GLU D CA 1
ATOM 7980 C C . GLU D 1 157 ? -7.554 -11.021 14.598 1.00 49.66 157 GLU D C 1
ATOM 7981 O O . GLU D 1 157 ? -8.719 -11.099 14.166 1.00 41.35 157 GLU D O 1
ATOM 7987 N N . LYS D 1 158 ? -6.494 -10.796 13.798 1.00 48.70 158 LYS D N 1
ATOM 7988 C CA . LYS D 1 158 ? -6.652 -10.488 12.379 1.00 47.75 158 LYS D CA 1
ATOM 7989 C C . LYS D 1 158 ? -5.767 -11.317 11.456 1.00 44.44 158 LYS D C 1
ATOM 7990 O O . LYS D 1 158 ? -6.230 -11.726 10.383 1.00 53.14 158 LYS D O 1
ATOM 7996 N N . VAL D 1 159 ? -4.518 -11.588 11.833 1.00 42.75 159 VAL D N 1
ATOM 7997 C CA . VAL D 1 159 ? -3.621 -12.283 10.910 1.00 48.24 159 VAL D CA 1
ATOM 7998 C C . VAL D 1 159 ? -4.063 -13.731 10.722 1.00 56.58 159 VAL D C 1
ATOM 7999 O O . VAL D 1 159 ? -4.194 -14.210 9.589 1.00 65.43 159 VAL D O 1
ATOM 8003 N N . VAL D 1 160 ? -4.284 -14.455 11.816 1.00 55.30 160 VAL D N 1
ATOM 8004 C CA . VAL D 1 160 ? -4.554 -15.889 11.685 1.00 54.95 160 VAL D CA 1
ATOM 8005 C C . VAL D 1 160 ? -5.943 -16.153 11.097 1.00 54.80 160 VAL D C 1
ATOM 8006 O O . VAL D 1 160 ? -6.085 -17.136 10.352 1.00 53.26 160 VAL D O 1
ATOM 8010 N N . PRO D 1 161 ? -6.990 -15.344 11.349 1.00 55.07 161 PRO D N 1
ATOM 8011 C CA . PRO D 1 161 ? -8.218 -15.562 10.573 1.00 59.11 161 PRO D CA 1
ATOM 8012 C C . PRO D 1 161 ? -8.026 -15.243 9.104 1.00 60.96 161 PRO D C 1
ATOM 8013 O O . PRO D 1 161 ? -8.597 -15.938 8.255 1.00 67.68 161 PRO D O 1
ATOM 8017 N N . GLY D 1 162 ? -7.221 -14.232 8.777 1.00 57.32 162 GLY D N 1
ATOM 8018 C CA . GLY D 1 162 ? -6.862 -13.925 7.407 1.00 54.50 162 GLY D CA 1
ATOM 8019 C C . GLY D 1 162 ? -5.752 -14.772 6.832 1.00 52.89 162 GLY D C 1
ATOM 8020 O O . GLY D 1 162 ? -5.253 -14.485 5.739 1.00 56.02 162 GLY D O 1
ATOM 8021 N N . GLY D 1 163 ? -5.339 -15.818 7.540 1.00 45.47 163 GLY D N 1
ATOM 8022 C CA . GLY D 1 163 ? -4.388 -16.761 6.989 1.00 43.79 163 GLY D CA 1
ATOM 8023 C C . GLY D 1 163 ? -4.987 -18.153 6.904 1.00 44.42 163 GLY D C 1
ATOM 8024 O O . GLY D 1 163 ? -4.278 -19.115 6.594 1.00 45.39 163 GLY D O 1
ATOM 8025 N N . VAL D 1 164 ? -6.293 -18.257 7.189 1.00 45.62 164 VAL D N 1
ATOM 8026 C CA . VAL D 1 164 ? -7.079 -19.485 7.093 1.00 44.23 164 VAL D CA 1
ATOM 8027 C C . VAL D 1 164 ? -8.218 -19.242 6.106 1.00 53.78 164 VAL D C 1
ATOM 8028 O O . VAL D 1 164 ? -8.684 -18.113 5.927 1.00 57.61 164 VAL D O 1
ATOM 8032 N N . GLN D 1 165 ? -8.672 -20.316 5.462 1.00 50.08 165 GLN D N 1
ATOM 8033 C CA . GLN D 1 165 ? -9.749 -20.212 4.490 1.00 47.19 165 GLN D CA 1
ATOM 8034 C C . GLN D 1 165 ? -11.104 -20.505 5.134 1.00 48.85 165 GLN D C 1
ATOM 8035 O O . GLN D 1 165 ? -12.050 -19.719 4.985 1.00 48.31 165 GLN D O 1
ATOM 8041 N N . ARG D 1 166 ? -11.208 -21.593 5.892 1.00 46.84 166 ARG D N 1
ATOM 8042 C CA . ARG D 1 166 ? -12.458 -21.868 6.586 1.00 56.17 166 ARG D CA 1
ATOM 8043 C C . ARG D 1 166 ? -12.696 -20.856 7.706 1.00 61.93 166 ARG D C 1
ATOM 8044 O O . ARG D 1 166 ? -11.764 -20.261 8.255 1.00 60.00 166 ARG D O 1
ATOM 8052 N N . GLN D 1 167 ? -13.972 -20.657 8.026 1.00 68.17 167 GLN D N 1
ATOM 8053 C CA . GLN D 1 167 ? -14.357 -19.911 9.215 1.00 73.03 167 GLN D CA 1
ATOM 8054 C C . GLN D 1 167 ? -13.885 -20.659 10.460 1.00 75.56 167 GLN D C 1
ATOM 8055 O O . GLN D 1 167 ? -14.158 -21.854 10.621 1.00 80.17 167 GLN D O 1
ATOM 8061 N N . LEU D 1 168 ? -13.155 -19.970 11.334 1.00 66.56 168 LEU D N 1
ATOM 8062 C CA . LEU D 1 168 ? -12.705 -20.598 12.568 1.00 58.80 168 LEU D CA 1
ATOM 8063 C C . LEU D 1 168 ? -13.814 -20.568 13.613 1.00 58.96 168 LEU D C 1
ATOM 8064 O O . LEU D 1 168 ? -14.580 -19.604 13.699 1.00 61.66 168 LEU D O 1
ATOM 8069 N N . THR D 1 169 ? -13.892 -21.634 14.404 1.00 56.61 169 THR D N 1
ATOM 8070 C CA . THR D 1 169 ? -14.871 -21.742 15.475 1.00 62.82 169 THR D CA 1
ATOM 8071 C C . THR D 1 169 ? -14.527 -20.790 16.617 1.00 70.68 169 THR D C 1
ATOM 8072 O O . THR D 1 169 ? -13.369 -20.411 16.813 1.00 72.13 169 THR D O 1
ATOM 8076 N N . GLU D 1 170 ? -15.564 -20.380 17.359 1.00 82.93 170 GLU D N 1
ATOM 8077 C CA . GLU D 1 170 ? -15.368 -19.555 18.549 1.00 92.45 170 GLU D CA 1
ATOM 8078 C C . GLU D 1 170 ? -14.345 -20.170 19.494 1.00 96.12 170 GLU D C 1
ATOM 8079 O O . GLU D 1 170 ? -13.558 -19.452 20.117 1.00 96.39 170 GLU D O 1
ATOM 8085 N N . GLU D 1 171 ? -14.356 -21.500 19.634 1.00 95.36 171 GLU D N 1
ATOM 8086 C CA . GLU D 1 171 ? -13.490 -22.123 20.626 1.00 87.86 171 GLU D CA 1
ATOM 8087 C C . GLU D 1 171 ? -12.059 -22.248 20.129 1.00 79.43 171 GLU D C 1
ATOM 8088 O O . GLU D 1 171 ? -11.129 -22.105 20.927 1.00 82.14 171 GLU D O 1
ATOM 8094 N N . GLU D 1 172 ? -11.840 -22.477 18.830 1.00 64.96 172 GLU D N 1
ATOM 8095 C CA . GLU D 1 172 ? -10.459 -22.422 18.361 1.00 61.84 172 GLU D CA 1
ATOM 8096 C C . GLU D 1 172 ? -9.926 -20.990 18.411 1.00 63.05 172 GLU D C 1
ATOM 8097 O O . GLU D 1 172 ? -8.739 -20.780 18.692 1.00 61.89 172 GLU D O 1
ATOM 8103 N N . MET D 1 173 ? -10.794 -19.994 18.208 1.00 60.08 173 MET D N 1
ATOM 8104 C CA . MET D 1 173 ? -10.365 -18.606 18.367 1.00 58.34 173 MET D CA 1
ATOM 8105 C C . MET D 1 173 ? -10.080 -18.271 19.825 1.00 57.60 173 MET D C 1
ATOM 8106 O O . MET D 1 173 ? -9.163 -17.500 20.120 1.00 55.06 173 MET D O 1
ATOM 8111 N N . ALA D 1 174 ? -10.866 -18.828 20.749 1.00 57.70 174 ALA D N 1
ATOM 8112 C CA . ALA D 1 174 ? -10.637 -18.597 22.170 1.00 58.30 174 ALA D CA 1
ATOM 8113 C C . ALA D 1 174 ? -9.375 -19.303 22.643 1.00 53.34 174 ALA D C 1
ATOM 8114 O O . ALA D 1 174 ? -8.677 -18.803 23.538 1.00 49.19 174 ALA D O 1
ATOM 8116 N N . VAL D 1 175 ? -9.066 -20.455 22.040 1.00 48.94 175 VAL D N 1
ATOM 8117 C CA . VAL D 1 175 ? -7.818 -21.151 22.332 1.00 47.84 175 VAL D CA 1
ATOM 8118 C C . VAL D 1 175 ? -6.636 -20.357 21.803 1.00 43.22 175 VAL D C 1
ATOM 8119 O O . VAL D 1 175 ? -5.606 -20.236 22.474 1.00 40.34 175 VAL D O 1
ATOM 8123 N N . TYR D 1 176 ? -6.779 -19.778 20.609 1.00 43.42 176 TYR D N 1
ATOM 8124 C CA . TYR D 1 176 ? -5.679 -19.060 19.969 1.00 47.79 176 TYR D CA 1
ATOM 8125 C C . TYR D 1 176 ? -5.324 -17.758 20.686 1.00 46.34 176 TYR D C 1
ATOM 8126 O O . TYR D 1 176 ? -4.164 -17.329 20.654 1.00 43.63 176 TYR D O 1
ATOM 8135 N N . ARG D 1 177 ? -6.296 -17.107 21.313 1.00 44.19 177 ARG D N 1
ATOM 8136 C CA . ARG D 1 177 ? -6.032 -15.889 22.063 1.00 43.27 177 ARG D CA 1
ATOM 8137 C C . ARG D 1 177 ? -5.799 -16.153 23.545 1.00 40.37 177 ARG D C 1
ATOM 8138 O O . ARG D 1 177 ? -5.554 -15.198 24.291 1.00 36.08 177 ARG D O 1
ATOM 8146 N N . THR D 1 178 ? -5.854 -17.418 23.979 1.00 36.75 178 THR D N 1
ATOM 8147 C CA . THR D 1 178 ? -5.636 -17.736 25.392 1.00 41.35 178 THR D CA 1
ATOM 8148 C C . THR D 1 178 ? -4.258 -17.323 25.905 1.00 44.46 178 THR D C 1
ATOM 8149 O O . THR D 1 178 ? -4.191 -16.753 27.010 1.00 51.06 178 THR D O 1
ATOM 8153 N N . PRO D 1 179 ? -3.148 -17.564 25.196 1.00 34.99 179 PRO D N 1
ATOM 8154 C CA . PRO D 1 179 ? -1.841 -17.110 25.702 1.00 34.63 179 PRO D CA 1
ATOM 8155 C C . PRO D 1 179 ? -1.661 -15.595 25.691 1.00 41.65 179 PRO D C 1
ATOM 8156 O O . PRO D 1 179 ? -0.622 -15.118 26.150 1.00 41.68 179 PRO D O 1
ATOM 8160 N N . TYR D 1 180 ? -2.637 -14.820 25.207 1.00 42.55 180 TYR D N 1
ATOM 8161 C CA . TYR D 1 180 ? -2.443 -13.391 24.962 1.00 35.88 180 TYR D CA 1
ATOM 8162 C C . TYR D 1 180 ? -3.564 -12.529 25.552 1.00 34.44 180 TYR D C 1
ATOM 8163 O O . TYR D 1 180 ? -4.079 -11.621 24.895 1.00 34.89 180 TYR D O 1
ATOM 8172 N N . PRO D 1 181 ? -3.907 -12.719 26.831 1.00 35.77 181 PRO D N 1
ATOM 8173 C CA . PRO D 1 181 ? -5.027 -11.954 27.391 1.00 38.61 181 PRO D CA 1
ATOM 8174 C C . PRO D 1 181 ? -4.728 -10.463 27.626 1.00 39.90 181 PRO D C 1
ATOM 8175 O O . PRO D 1 181 ? -5.680 -9.723 27.904 1.00 41.07 181 PRO D O 1
ATOM 8179 N N . THR D 1 182 ? -3.476 -10.005 27.544 1.00 39.91 182 THR D N 1
ATOM 8180 C CA . THR D 1 182 ? -3.096 -8.635 27.878 1.00 38.24 182 THR D CA 1
ATOM 8181 C C . THR D 1 182 ? -2.027 -8.128 26.916 1.00 36.19 182 THR D C 1
ATOM 8182 O O . THR D 1 182 ? -1.266 -8.921 26.353 1.00 31.35 182 THR D O 1
ATOM 8186 N N . PRO D 1 183 ? -1.924 -6.795 26.722 1.00 34.67 183 PRO D N 1
ATOM 8187 C CA . PRO D 1 183 ? -0.869 -6.284 25.824 1.00 37.72 183 PRO D CA 1
ATOM 8188 C C . PRO D 1 183 ? 0.523 -6.760 26.197 1.00 39.12 183 PRO D C 1
ATOM 8189 O O . PRO D 1 183 ? 1.318 -7.130 25.311 1.00 34.66 183 PRO D O 1
ATOM 8193 N N . GLN D 1 184 ? 0.835 -6.775 27.507 1.00 39.09 184 GLN D N 1
ATOM 8194 C CA . GLN D 1 184 ? 2.176 -7.135 27.942 1.00 40.09 184 GLN D CA 1
ATOM 8195 C C . GLN D 1 184 ? 2.502 -8.587 27.635 1.00 45.84 184 GLN D C 1
ATOM 8196 O O . GLN D 1 184 ? 3.678 -8.958 27.636 1.00 55.13 184 GLN D O 1
ATOM 8202 N N . SER D 1 185 ? 1.493 -9.410 27.365 1.00 39.16 185 SER D N 1
ATOM 8203 C CA . SER D 1 185 ? 1.692 -10.812 27.030 1.00 35.54 185 SER D CA 1
ATOM 8204 C C . SER D 1 185 ? 1.975 -11.041 25.554 1.00 37.10 185 SER D C 1
ATOM 8205 O O . SER D 1 185 ? 2.251 -12.181 25.173 1.00 33.55 185 SER D O 1
ATOM 8208 N N . ARG D 1 186 ? 1.902 -9.998 24.714 1.00 35.32 186 ARG D N 1
ATOM 8209 C CA . ARG D 1 186 ? 1.984 -10.163 23.263 1.00 33.15 186 ARG D CA 1
ATOM 8210 C C . ARG D 1 186 ? 3.340 -9.783 22.683 1.00 32.78 186 ARG D C 1
ATOM 8211 O O . ARG D 1 186 ? 3.489 -9.726 21.452 1.00 29.00 186 ARG D O 1
ATOM 8219 N N A ILE D 1 187 ? 4.320 -9.500 23.542 0.52 29.58 187 ILE D N 1
ATOM 8220 N N B ILE D 1 187 ? 4.331 -9.508 23.531 0.48 29.59 187 ILE D N 1
ATOM 8221 C CA A ILE D 1 187 ? 5.648 -9.123 23.058 0.52 28.44 187 ILE D CA 1
ATOM 8222 C CA B ILE D 1 187 ? 5.645 -9.104 23.027 0.48 28.53 187 ILE D CA 1
ATOM 8223 C C A ILE D 1 187 ? 6.255 -10.148 22.112 0.52 28.60 187 ILE D C 1
ATOM 8224 C C B ILE D 1 187 ? 6.283 -10.146 22.116 0.48 28.69 187 ILE D C 1
ATOM 8225 O O A ILE D 1 187 ? 6.942 -9.745 21.163 0.52 28.32 187 ILE D O 1
ATOM 8226 O O B ILE D 1 187 ? 6.996 -9.755 21.179 0.48 28.21 187 ILE D O 1
ATOM 8235 N N . PRO D 1 188 ? 6.121 -11.465 22.328 1.00 29.32 188 PRO D N 1
ATOM 8236 C CA . PRO D 1 188 ? 6.723 -12.396 21.350 1.00 26.31 188 PRO D CA 1
ATOM 8237 C C . PRO D 1 188 ? 6.222 -12.180 19.923 1.00 26.30 188 PRO D C 1
ATOM 8238 O O . PRO D 1 188 ? 7.033 -12.253 18.988 1.00 28.64 188 PRO D O 1
ATOM 8242 N N . THR D 1 189 ? 4.932 -11.871 19.746 1.00 29.87 189 THR D N 1
ATOM 8243 C CA . THR D 1 189 ? 4.370 -11.731 18.388 1.00 28.86 189 THR D CA 1
ATOM 8244 C C . THR D 1 189 ? 4.913 -10.503 17.675 1.00 29.88 189 THR D C 1
ATOM 8245 O O . THR D 1 189 ? 5.013 -10.505 16.444 1.00 32.22 189 THR D O 1
ATOM 8249 N N . LEU D 1 190 ? 5.332 -9.478 18.427 1.00 26.37 190 LEU D N 1
ATOM 8250 C CA . LEU D 1 190 ? 5.997 -8.328 17.803 1.00 31.57 190 LEU D CA 1
ATOM 8251 C C . LEU D 1 190 ? 7.447 -8.652 17.493 1.00 31.74 190 LEU D C 1
ATOM 8252 O O . LEU D 1 190 ? 7.942 -8.336 16.411 1.00 29.17 190 LEU D O 1
ATOM 8257 N N . LEU D 1 191 ? 8.141 -9.333 18.413 1.00 33.60 191 LEU D N 1
ATOM 8258 C CA . LEU D 1 191 ? 9.555 -9.587 18.188 1.00 26.83 191 LEU D CA 1
ATOM 8259 C C . LEU D 1 191 ? 9.758 -10.490 16.976 1.00 30.59 191 LEU D C 1
ATOM 8260 O O . LEU D 1 191 ? 10.694 -10.305 16.185 1.00 32.23 191 LEU D O 1
ATOM 8265 N N . TRP D 1 192 ? 8.889 -11.470 16.814 1.00 31.84 192 TRP D N 1
ATOM 8266 C CA . TRP D 1 192 ? 8.951 -12.308 15.622 1.00 26.27 192 TRP D CA 1
ATOM 8267 C C . TRP D 1 192 ? 8.902 -11.444 14.360 1.00 25.77 192 TRP D C 1
ATOM 8268 O O . TRP D 1 192 ? 9.791 -11.532 13.502 1.00 33.77 192 TRP D O 1
ATOM 8279 N N . ALA D 1 193 ? 7.974 -10.485 14.325 1.00 29.63 193 ALA D N 1
ATOM 8280 C CA . ALA D 1 193 ? 7.857 -9.651 13.131 1.00 30.79 193 ALA D CA 1
ATOM 8281 C C . ALA D 1 193 ? 9.117 -8.845 12.888 1.00 37.01 193 ALA D C 1
ATOM 8282 O O . ALA D 1 193 ? 9.465 -8.585 11.732 1.00 34.03 193 ALA D O 1
ATOM 8284 N N . ARG D 1 194 ? 9.827 -8.442 13.955 1.00 33.03 194 ARG D N 1
ATOM 8285 C CA . ARG D 1 194 ? 10.966 -7.559 13.759 1.00 30.27 194 ARG D CA 1
ATOM 8286 C C . ARG D 1 194 ? 12.254 -8.330 13.582 1.00 24.40 194 ARG D C 1
ATOM 8287 O O . ARG D 1 194 ? 13.280 -7.733 13.243 1.00 30.97 194 ARG D O 1
ATOM 8295 N N . GLU D 1 195 ? 12.231 -9.641 13.848 1.00 31.41 195 GLU D N 1
ATOM 8296 C CA . GLU D 1 195 ? 13.450 -10.418 13.759 1.00 28.61 195 GLU D CA 1
ATOM 8297 C C . GLU D 1 195 ? 13.715 -10.942 12.348 1.00 38.70 195 GLU D C 1
ATOM 8298 O O . GLU D 1 195 ? 14.862 -11.305 12.038 1.00 40.39 195 GLU D O 1
ATOM 8304 N N . ILE D 1 196 ? 12.697 -10.947 11.494 1.00 41.08 196 ILE D N 1
ATOM 8305 C CA . ILE D 1 196 ? 12.863 -11.459 10.127 1.00 48.60 196 ILE D CA 1
ATOM 8306 C C . ILE D 1 196 ? 13.955 -10.664 9.430 1.00 51.34 196 ILE D C 1
ATOM 8307 O O . ILE D 1 196 ? 13.938 -9.412 9.459 1.00 47.35 196 ILE D O 1
ATOM 8312 N N . PRO D 1 197 ? 14.956 -11.319 8.881 1.00 53.04 197 PRO D N 1
ATOM 8313 C CA . PRO D 1 197 ? 16.105 -10.607 8.307 1.00 54.28 197 PRO D CA 1
ATOM 8314 C C . PRO D 1 197 ? 15.812 -10.132 6.887 1.00 60.74 197 PRO D C 1
ATOM 8315 O O . PRO D 1 197 ? 16.170 -10.758 5.887 1.00 63.76 197 PRO D O 1
ATOM 8319 N N . VAL D 1 198 ? 15.129 -8.991 6.803 1.00 55.54 198 VAL D N 1
ATOM 8320 C CA . VAL D 1 198 ? 14.730 -8.414 5.526 1.00 50.69 198 VAL D CA 1
ATOM 8321 C C . VAL D 1 198 ? 15.799 -7.422 5.089 1.00 58.40 198 VAL D C 1
ATOM 8322 O O . VAL D 1 198 ? 16.131 -6.489 5.826 1.00 57.17 198 VAL D O 1
ATOM 8326 N N . GLU D 1 199 ? 16.347 -7.637 3.892 1.00 65.35 199 GLU D N 1
ATOM 8327 C CA . GLU D 1 199 ? 17.256 -6.694 3.238 1.00 70.37 199 GLU D CA 1
ATOM 8328 C C . GLU D 1 199 ? 18.482 -6.361 4.084 1.00 65.53 199 GLU D C 1
ATOM 8329 O O . GLU D 1 199 ? 19.064 -5.287 3.934 1.00 65.27 199 GLU D O 1
ATOM 8335 N N . GLY D 1 200 ? 18.899 -7.268 4.970 1.00 63.61 200 GLY D N 1
ATOM 8336 C CA . GLY D 1 200 ? 20.139 -7.114 5.713 1.00 56.00 200 GLY D CA 1
ATOM 8337 C C . GLY D 1 200 ? 19.976 -6.923 7.206 1.00 50.11 200 GLY D C 1
ATOM 8338 O O . GLY D 1 200 ? 20.979 -6.922 7.928 1.00 41.53 200 GLY D O 1
ATOM 8339 N N . GLU D 1 201 ? 18.753 -6.753 7.693 1.00 52.87 201 GLU D N 1
ATOM 8340 C CA . GLU D 1 201 ? 18.541 -6.315 9.058 1.00 54.59 201 GLU D CA 1
ATOM 8341 C C . GLU D 1 201 ? 17.429 -7.144 9.684 1.00 45.34 201 GLU D C 1
ATOM 8342 O O . GLU D 1 201 ? 16.353 -7.301 9.074 1.00 42.02 201 GLU D O 1
ATOM 8348 N N . PRO D 1 202 ? 17.635 -7.678 10.906 1.00 41.18 202 PRO D N 1
ATOM 8349 C CA . PRO D 1 202 ? 18.871 -7.574 11.698 1.00 41.05 202 PRO D CA 1
ATOM 8350 C C . PRO D 1 202 ? 20.073 -8.289 11.109 1.00 41.35 202 PRO D C 1
ATOM 8351 O O . PRO D 1 202 ? 19.892 -9.299 10.454 1.00 52.71 202 PRO D O 1
ATOM 8355 N N . ALA D 1 203 ? 21.283 -7.790 11.359 1.00 40.19 203 ALA D N 1
ATOM 8356 C CA . ALA D 1 203 ? 22.461 -8.403 10.753 1.00 47.29 203 ALA D CA 1
ATOM 8357 C C . ALA D 1 203 ? 22.748 -9.784 11.333 1.00 59.46 203 ALA D C 1
ATOM 8358 O O . ALA D 1 203 ? 23.136 -10.697 10.597 1.00 60.26 203 ALA D O 1
ATOM 8360 N N . ASP D 1 204 ? 22.591 -9.961 12.649 1.00 54.76 204 ASP D N 1
ATOM 8361 C CA . ASP D 1 204 ? 22.966 -11.240 13.248 1.00 50.16 204 ASP D CA 1
ATOM 8362 C C . ASP D 1 204 ? 22.033 -12.360 12.802 1.00 49.27 204 ASP D C 1
ATOM 8363 O O . ASP D 1 204 ? 22.488 -13.463 12.462 1.00 55.67 204 ASP D O 1
ATOM 8368 N N . VAL D 1 205 ? 20.723 -12.101 12.785 1.00 48.75 205 VAL D N 1
ATOM 8369 C CA . VAL D 1 205 ? 19.790 -13.138 12.351 1.00 50.99 205 VAL D CA 1
ATOM 8370 C C . VAL D 1 205 ? 19.956 -13.421 10.864 1.00 55.87 205 VAL D C 1
ATOM 8371 O O . VAL D 1 205 ? 19.731 -14.547 10.407 1.00 54.27 205 VAL D O 1
ATOM 8375 N N . GLN D 1 206 ? 20.371 -12.425 10.080 1.00 60.90 206 GLN D N 1
ATOM 8376 C CA . GLN D 1 206 ? 20.618 -12.704 8.672 1.00 64.68 206 GLN D CA 1
ATOM 8377 C C . GLN D 1 206 ? 21.881 -13.529 8.489 1.00 60.40 206 GLN D C 1
ATOM 8378 O O . GLN D 1 206 ? 21.924 -14.421 7.634 1.00 61.04 206 GLN D O 1
ATOM 8384 N N . ALA D 1 207 ? 22.915 -13.247 9.282 1.00 54.31 207 ALA D N 1
ATOM 8385 C CA . ALA D 1 207 ? 24.114 -14.077 9.254 1.00 54.58 207 ALA D CA 1
ATOM 8386 C C . ALA D 1 207 ? 23.791 -15.526 9.605 1.00 63.22 207 ALA D C 1
ATOM 8387 O O . ALA D 1 207 ? 24.334 -16.460 9.000 1.00 65.57 207 ALA D O 1
ATOM 8389 N N . MET D 1 208 ? 22.896 -15.734 10.572 1.00 65.28 208 MET D N 1
ATOM 8390 C CA . MET D 1 208 ? 22.530 -17.102 10.927 1.00 63.54 208 MET D CA 1
ATOM 8391 C C . MET D 1 208 ? 21.687 -17.752 9.838 1.00 64.34 208 MET D C 1
ATOM 8392 O O . MET D 1 208 ? 21.850 -18.946 9.554 1.00 67.47 208 MET D O 1
ATOM 8397 N N . VAL D 1 209 ? 20.790 -16.989 9.209 1.00 62.33 209 VAL D N 1
ATOM 8398 C CA . VAL D 1 209 ? 19.865 -17.594 8.257 1.00 67.55 209 VAL D CA 1
ATOM 8399 C C . VAL D 1 209 ? 20.567 -17.913 6.941 1.00 78.77 209 VAL D C 1
ATOM 8400 O O . VAL D 1 209 ? 20.320 -18.965 6.336 1.00 83.16 209 VAL D O 1
ATOM 8404 N N . GLN D 1 210 ? 21.456 -17.031 6.476 1.00 83.46 210 GLN D N 1
ATOM 8405 C CA . GLN D 1 210 ? 22.216 -17.314 5.266 1.00 87.00 210 GLN D CA 1
ATOM 8406 C C . GLN D 1 210 ? 23.483 -18.112 5.533 1.00 87.91 210 GLN D C 1
ATOM 8407 O O . GLN D 1 210 ? 24.120 -18.569 4.578 1.00 91.17 210 GLN D O 1
ATOM 8413 N N . GLU D 1 211 ? 23.869 -18.296 6.795 1.00 83.94 211 GLU D N 1
ATOM 8414 C CA . GLU D 1 211 ? 24.823 -19.358 7.075 1.00 82.73 211 GLU D CA 1
ATOM 8415 C C . GLU D 1 211 ? 24.173 -20.727 6.910 1.00 80.86 211 GLU D C 1
ATOM 8416 O O . GLU D 1 211 ? 24.850 -21.692 6.530 1.00 79.94 211 GLU D O 1
ATOM 8422 N N . TYR D 1 212 ? 22.863 -20.835 7.166 1.00 75.37 212 TYR D N 1
ATOM 8423 C CA . TYR D 1 212 ? 22.185 -22.100 6.922 1.00 70.09 212 TYR D CA 1
ATOM 8424 C C . TYR D 1 212 ? 21.566 -22.192 5.539 1.00 71.02 212 TYR D C 1
ATOM 8425 O O . TYR D 1 212 ? 21.248 -23.298 5.101 1.00 70.71 212 TYR D O 1
ATOM 8434 N N . ALA D 1 213 ? 21.409 -21.076 4.826 1.00 73.45 213 ALA D N 1
ATOM 8435 C CA . ALA D 1 213 ? 21.105 -21.188 3.406 1.00 76.35 213 ALA D CA 1
ATOM 8436 C C . ALA D 1 213 ? 22.261 -21.838 2.659 1.00 75.96 213 ALA D C 1
ATOM 8437 O O . ALA D 1 213 ? 22.043 -22.516 1.649 1.00 75.89 213 ALA D O 1
ATOM 8439 N N . ASP D 1 214 ? 23.491 -21.668 3.156 1.00 76.23 214 ASP D N 1
ATOM 8440 C CA . ASP D 1 214 ? 24.671 -22.251 2.530 1.00 80.17 214 ASP D CA 1
ATOM 8441 C C . ASP D 1 214 ? 25.026 -23.631 3.072 1.00 86.82 214 ASP D C 1
ATOM 8442 O O . ASP D 1 214 ? 25.835 -24.334 2.455 1.00 88.58 214 ASP D O 1
ATOM 8447 N N . PHE D 1 215 ? 24.456 -24.036 4.206 1.00 88.86 215 PHE D N 1
ATOM 8448 C CA . PHE D 1 215 ? 24.531 -25.439 4.597 1.00 89.76 215 PHE D CA 1
ATOM 8449 C C . PHE D 1 215 ? 23.374 -26.243 4.025 1.00 92.72 215 PHE D C 1
ATOM 8450 O O . PHE D 1 215 ? 23.574 -27.368 3.560 1.00 97.39 215 PHE D O 1
ATOM 8458 N N . LEU D 1 216 ? 22.160 -25.688 4.049 1.00 90.91 216 LEU D N 1
ATOM 8459 C CA . LEU D 1 216 ? 21.051 -26.302 3.326 1.00 92.12 216 LEU D CA 1
ATOM 8460 C C . LEU D 1 216 ? 21.355 -26.389 1.831 1.00 99.10 216 LEU D C 1
ATOM 8461 O O . LEU D 1 216 ? 20.707 -27.154 1.110 1.00 102.31 216 LEU D O 1
ATOM 8466 N N . SER D 1 217 ? 22.340 -25.619 1.365 1.00 101.06 217 SER D N 1
ATOM 8467 C CA . SER D 1 217 ? 22.911 -25.799 0.036 1.00 101.49 217 SER D CA 1
ATOM 8468 C C . SER D 1 217 ? 23.449 -27.212 -0.175 1.00 101.47 217 SER D C 1
ATOM 8469 O O . SER D 1 217 ? 23.213 -27.819 -1.227 1.00 102.95 217 SER D O 1
ATOM 8472 N N . ARG D 1 218 ? 24.164 -27.751 0.812 1.00 99.74 218 ARG D N 1
ATOM 8473 C CA . ARG D 1 218 ? 25.020 -28.923 0.654 1.00 98.58 218 ARG D CA 1
ATOM 8474 C C . ARG D 1 218 ? 24.577 -30.075 1.546 1.00 97.08 218 ARG D C 1
ATOM 8475 O O . ARG D 1 218 ? 25.403 -30.797 2.106 1.00 97.26 218 ARG D O 1
ATOM 8483 N N . SER D 1 219 ? 23.273 -30.264 1.701 1.00 95.76 219 SER D N 1
ATOM 8484 C CA . SER D 1 219 ? 22.749 -31.177 2.705 1.00 95.37 219 SER D CA 1
ATOM 8485 C C . SER D 1 219 ? 21.848 -32.208 2.042 1.00 90.62 219 SER D C 1
ATOM 8486 O O . SER D 1 219 ? 20.997 -31.861 1.216 1.00 85.58 219 SER D O 1
ATOM 8489 N N . ASP D 1 220 ? 22.027 -33.471 2.417 1.00 87.11 220 ASP D N 1
ATOM 8490 C CA . ASP D 1 220 ? 21.334 -34.562 1.756 1.00 84.03 220 ASP D CA 1
ATOM 8491 C C . ASP D 1 220 ? 20.275 -35.222 2.630 1.00 78.71 220 ASP D C 1
ATOM 8492 O O . ASP D 1 220 ? 19.825 -36.331 2.312 1.00 82.83 220 ASP D O 1
ATOM 8497 N N . ILE D 1 221 ? 19.863 -34.580 3.708 1.00 68.44 221 ILE D N 1
ATOM 8498 C CA . ILE D 1 221 ? 18.798 -35.143 4.543 1.00 62.19 221 ILE D CA 1
ATOM 8499 C C . ILE D 1 221 ? 17.506 -35.189 3.733 1.00 60.54 221 ILE D C 1
ATOM 8500 O O . ILE D 1 221 ? 17.218 -34.237 2.985 1.00 56.57 221 ILE D O 1
ATOM 8505 N N . PRO D 1 222 ? 16.725 -36.272 3.806 1.00 65.32 222 PRO D N 1
ATOM 8506 C CA . PRO D 1 222 ? 15.443 -36.329 3.076 1.00 66.33 222 PRO D CA 1
ATOM 8507 C C . PRO D 1 222 ? 14.520 -35.180 3.452 1.00 63.14 222 PRO D C 1
ATOM 8508 O O . PRO D 1 222 ? 14.117 -35.031 4.610 1.00 59.90 222 PRO D O 1
ATOM 8512 N N . LYS D 1 223 ? 14.169 -34.380 2.450 1.00 62.20 223 LYS D N 1
ATOM 8513 C CA . LYS D 1 223 ? 13.337 -33.202 2.613 1.00 59.14 223 LYS D CA 1
ATOM 8514 C C . LYS D 1 223 ? 11.980 -33.403 1.956 1.00 56.25 223 LYS D C 1
ATOM 8515 O O . LYS D 1 223 ? 11.853 -34.078 0.934 1.00 56.12 223 LYS D O 1
ATOM 8521 N N . LEU D 1 224 ? 10.967 -32.804 2.569 1.00 57.41 224 LEU D N 1
ATOM 8522 C CA . LEU D 1 224 ? 9.618 -32.734 2.016 1.00 56.52 224 LEU D CA 1
ATOM 8523 C C . LEU D 1 224 ? 9.122 -31.294 2.120 1.00 60.90 224 LEU D C 1
ATOM 8524 O O . LEU D 1 224 ? 8.915 -30.780 3.224 1.00 58.14 224 LEU D O 1
ATOM 8529 N N . LEU D 1 225 ? 8.940 -30.642 0.976 1.00 62.19 225 LEU D N 1
ATOM 8530 C CA . LEU D 1 225 ? 8.266 -29.356 0.924 1.00 54.68 225 LEU D CA 1
ATOM 8531 C C . LEU D 1 225 ? 6.774 -29.569 0.691 1.00 53.34 225 LEU D C 1
ATOM 8532 O O . LEU D 1 225 ? 6.375 -30.337 -0.191 1.00 54.83 225 LEU D O 1
ATOM 8537 N N . ILE D 1 226 ? 5.956 -28.888 1.485 1.00 45.37 226 ILE D N 1
ATOM 8538 C CA . ILE D 1 226 ? 4.509 -28.858 1.322 1.00 50.18 226 ILE D CA 1
ATOM 8539 C C . ILE D 1 226 ? 4.122 -27.416 1.005 1.00 57.67 226 ILE D C 1
ATOM 8540 O O . ILE D 1 226 ? 4.144 -26.550 1.895 1.00 61.18 226 ILE D O 1
ATOM 8545 N N . VAL D 1 227 ? 3.788 -27.150 -0.262 1.00 58.19 227 VAL D N 1
ATOM 8546 C CA . VAL D 1 227 ? 3.409 -25.813 -0.713 1.00 56.26 227 VAL D CA 1
ATOM 8547 C C . VAL D 1 227 ? 1.916 -25.617 -0.490 1.00 61.10 227 VAL D C 1
ATOM 8548 O O . VAL D 1 227 ? 1.103 -26.474 -0.855 1.00 59.99 227 VAL D O 1
ATOM 8552 N N . ALA D 1 228 ? 1.552 -24.490 0.112 1.00 63.97 228 ALA D N 1
ATOM 8553 C CA . ALA D 1 228 ? 0.156 -24.129 0.302 1.00 64.06 228 ALA D CA 1
ATOM 8554 C C . ALA D 1 228 ? -0.290 -23.228 -0.838 1.00 60.58 228 ALA D C 1
ATOM 8555 O O . ALA D 1 228 ? 0.499 -22.443 -1.366 1.00 58.06 228 ALA D O 1
ATOM 8557 N N . GLU D 1 229 ? -1.560 -23.351 -1.222 1.00 57.48 229 GLU D N 1
ATOM 8558 C CA . GLU D 1 229 ? -2.112 -22.567 -2.326 1.00 54.32 229 GLU D CA 1
ATOM 8559 C C . GLU D 1 229 ? -3.416 -21.899 -1.909 1.00 48.06 229 GLU D C 1
ATOM 8560 O O . GLU D 1 229 ? -4.387 -22.600 -1.546 1.00 40.96 229 GLU D O 1
ATOM 8566 N N . PRO D 1 230 ? -3.511 -20.558 -1.970 1.00 47.01 230 PRO D N 1
ATOM 8567 C CA . PRO D 1 230 ? -2.483 -19.624 -2.468 1.00 47.69 230 PRO D CA 1
ATOM 8568 C C . PRO D 1 230 ? -1.160 -19.599 -1.670 1.00 47.76 230 PRO D C 1
ATOM 8569 O O . PRO D 1 230 ? -0.104 -19.232 -2.206 1.00 45.94 230 PRO D O 1
ATOM 8573 N N . GLY D 1 231 ? -1.202 -20.028 -0.411 1.00 47.10 231 GLY D N 1
ATOM 8574 C CA . GLY D 1 231 ? -0.020 -19.906 0.411 1.00 50.13 231 GLY D CA 1
ATOM 8575 C C . GLY D 1 231 ? 0.206 -18.456 0.797 1.00 51.37 231 GLY D C 1
ATOM 8576 O O . GLY D 1 231 ? -0.685 -17.616 0.690 1.00 53.75 231 GLY D O 1
ATOM 8577 N N . ALA D 1 232 ? 1.424 -18.164 1.246 1.00 54.21 232 ALA D N 1
ATOM 8578 C CA . ALA D 1 232 ? 1.760 -16.809 1.662 1.00 51.96 232 ALA D CA 1
ATOM 8579 C C . ALA D 1 232 ? 3.250 -16.544 1.478 1.00 46.88 232 ALA D C 1
ATOM 8580 O O . ALA D 1 232 ? 3.648 -15.849 0.538 1.00 53.46 232 ALA D O 1
ATOM 8582 N N . ILE D 1 233 ? 4.081 -17.088 2.357 1.00 38.87 233 ILE D N 1
ATOM 8583 C CA . ILE D 1 233 ? 5.517 -16.828 2.279 1.00 48.85 233 ILE D CA 1
ATOM 8584 C C . ILE D 1 233 ? 6.134 -17.585 1.095 1.00 54.06 233 ILE D C 1
ATOM 8585 O O . ILE D 1 233 ? 7.143 -17.159 0.520 1.00 54.57 233 ILE D O 1
ATOM 8590 N N . GLU D 1 236 ? 4.553 -17.473 -3.522 1.00 79.80 236 GLU D N 1
ATOM 8591 C CA . GLU D 1 236 ? 4.137 -16.344 -4.347 1.00 86.27 236 GLU D CA 1
ATOM 8592 C C . GLU D 1 236 ? 4.815 -16.390 -5.727 1.00 96.07 236 GLU D C 1
ATOM 8593 O O . GLU D 1 236 ? 4.801 -15.403 -6.471 1.00 101.99 236 GLU D O 1
ATOM 8599 N N . GLY D 1 237 ? 5.386 -17.544 -6.077 1.00 93.46 237 GLY D N 1
ATOM 8600 C CA . GLY D 1 237 ? 6.213 -17.613 -7.268 1.00 86.72 237 GLY D CA 1
ATOM 8601 C C . GLY D 1 237 ? 7.466 -16.777 -7.171 1.00 81.87 237 GLY D C 1
ATOM 8602 O O . GLY D 1 237 ? 8.015 -16.374 -8.202 1.00 81.20 237 GLY D O 1
ATOM 8603 N N . GLY D 1 238 ? 7.936 -16.512 -5.945 1.00 75.51 238 GLY D N 1
ATOM 8604 C CA . GLY D 1 238 ? 9.028 -15.593 -5.699 1.00 64.64 238 GLY D CA 1
ATOM 8605 C C . GLY D 1 238 ? 10.386 -16.257 -5.794 1.00 60.66 238 GLY D C 1
ATOM 8606 O O . GLY D 1 238 ? 10.521 -17.427 -6.151 1.00 65.66 238 GLY D O 1
ATOM 8607 N N . SER D 1 239 ? 11.416 -15.476 -5.470 1.00 62.83 239 SER D N 1
ATOM 8608 C CA . SER D 1 239 ? 12.796 -15.932 -5.614 1.00 69.28 239 SER D CA 1
ATOM 8609 C C . SER D 1 239 ? 13.217 -16.925 -4.535 1.00 72.83 239 SER D C 1
ATOM 8610 O O . SER D 1 239 ? 14.181 -17.673 -4.743 1.00 74.95 239 SER D O 1
ATOM 8613 N N . GLU D 1 240 ? 12.525 -16.951 -3.393 1.00 71.59 240 GLU D N 1
ATOM 8614 C CA . GLU D 1 240 ? 12.934 -17.824 -2.295 1.00 66.84 240 GLU D CA 1
ATOM 8615 C C . GLU D 1 240 ? 12.499 -19.270 -2.535 1.00 67.43 240 GLU D C 1
ATOM 8616 O O . GLU D 1 240 ? 13.234 -20.203 -2.189 1.00 62.58 240 GLU D O 1
ATOM 8622 N N . LEU D 1 241 ? 11.314 -19.478 -3.126 1.00 70.63 241 LEU D N 1
ATOM 8623 C CA . LEU D 1 241 ? 10.865 -20.837 -3.428 1.00 69.51 241 LEU D CA 1
ATOM 8624 C C . LEU D 1 241 ? 11.745 -21.491 -4.483 1.00 72.27 241 LEU D C 1
ATOM 8625 O O . LEU D 1 241 ? 11.952 -22.713 -4.460 1.00 71.03 241 LEU D O 1
ATOM 8630 N N . ASP D 1 242 ? 12.281 -20.693 -5.403 1.00 78.62 242 ASP D N 1
ATOM 8631 C CA . ASP D 1 242 ? 13.260 -21.214 -6.345 1.00 84.25 242 ASP D CA 1
ATOM 8632 C C . ASP D 1 242 ? 14.513 -21.687 -5.619 1.00 89.00 242 ASP D C 1
ATOM 8633 O O . ASP D 1 242 ? 15.087 -22.726 -5.964 1.00 90.92 242 ASP D O 1
ATOM 8638 N N . PHE D 1 243 ? 14.943 -20.946 -4.595 1.00 91.10 243 PHE D N 1
ATOM 8639 C CA . PHE D 1 243 ? 16.094 -21.379 -3.811 1.00 91.02 243 PHE D CA 1
ATOM 8640 C C . PHE D 1 243 ? 15.776 -22.636 -3.014 1.00 107.64 243 PHE D C 1
ATOM 8641 O O . PHE D 1 243 ? 16.634 -23.511 -2.854 1.00 104.39 243 PHE D O 1
ATOM 8649 N N . ALA D 1 244 ? 14.547 -22.735 -2.501 1.00 133.56 244 ALA D N 1
ATOM 8650 C CA . ALA D 1 244 ? 14.135 -23.915 -1.749 1.00 143.21 244 ALA D CA 1
ATOM 8651 C C . ALA D 1 244 ? 14.061 -25.146 -2.639 1.00 147.23 244 ALA D C 1
ATOM 8652 O O . ALA D 1 244 ? 14.245 -26.272 -2.159 1.00 154.14 244 ALA D O 1
ATOM 8654 N N . ARG D 1 245 ? 13.786 -24.956 -3.930 1.00 126.98 245 ARG D N 1
ATOM 8655 C CA . ARG D 1 245 ? 13.807 -26.078 -4.858 1.00 101.82 245 ARG D CA 1
ATOM 8656 C C . ARG D 1 245 ? 15.230 -26.539 -5.170 1.00 91.52 245 ARG D C 1
ATOM 8657 O O . ARG D 1 245 ? 15.443 -27.722 -5.447 1.00 91.52 245 ARG D O 1
ATOM 8665 N N . SER D 1 246 ? 16.214 -25.641 -5.097 1.00 82.49 246 SER D N 1
ATOM 8666 C CA . SER D 1 246 ? 17.596 -25.948 -5.453 1.00 76.54 246 SER D CA 1
ATOM 8667 C C . SER D 1 246 ? 18.320 -26.778 -4.401 1.00 78.46 246 SER D C 1
ATOM 8668 O O . SER D 1 246 ? 19.557 -26.749 -4.362 1.00 76.39 246 SER D O 1
ATOM 8671 N N . TRP D 1 247 ? 17.599 -27.519 -3.556 1.00 84.53 247 TRP D N 1
ATOM 8672 C CA . TRP D 1 247 ? 18.259 -28.225 -2.471 1.00 87.68 247 TRP D CA 1
ATOM 8673 C C . TRP D 1 247 ? 18.172 -29.737 -2.644 1.00 83.36 247 TRP D C 1
ATOM 8674 O O . TRP D 1 247 ? 17.111 -30.263 -3.002 1.00 82.08 247 TRP D O 1
ATOM 8685 N N . PRO D 1 248 ? 19.263 -30.452 -2.365 1.00 79.44 248 PRO D N 1
ATOM 8686 C CA . PRO D 1 248 ? 19.291 -31.902 -2.601 1.00 77.81 248 PRO D CA 1
ATOM 8687 C C . PRO D 1 248 ? 18.192 -32.642 -1.845 1.00 72.30 248 PRO D C 1
ATOM 8688 O O . PRO D 1 248 ? 17.617 -32.140 -0.880 1.00 72.87 248 PRO D O 1
ATOM 8692 N N . ASN D 1 249 ? 17.894 -33.850 -2.330 1.00 65.26 249 ASN D N 1
ATOM 8693 C CA . ASN D 1 249 ? 16.970 -34.792 -1.705 1.00 65.50 249 ASN D CA 1
ATOM 8694 C C . ASN D 1 249 ? 15.680 -34.144 -1.219 1.00 66.51 249 ASN D C 1
ATOM 8695 O O . ASN D 1 249 ? 15.568 -33.793 -0.040 1.00 67.85 249 ASN D O 1
ATOM 8700 N N . GLN D 1 250 ? 14.690 -33.996 -2.092 1.00 63.30 250 GLN D N 1
ATOM 8701 C CA . GLN D 1 250 ? 13.468 -33.323 -1.677 1.00 62.61 250 GLN D CA 1
ATOM 8702 C C . GLN D 1 250 ? 12.302 -33.823 -2.501 1.00 61.51 250 GLN D C 1
ATOM 8703 O O . GLN D 1 250 ? 12.415 -33.918 -3.723 1.00 62.46 250 GLN D O 1
ATOM 8709 N N . ARG D 1 251 ? 11.192 -34.142 -1.832 1.00 62.58 251 ARG D N 1
ATOM 8710 C CA . ARG D 1 251 ? 9.931 -34.383 -2.522 1.00 62.35 251 ARG D CA 1
ATOM 8711 C C . ARG D 1 251 ? 9.443 -33.054 -3.072 1.00 62.85 251 ARG D C 1
ATOM 8712 O O . ARG D 1 251 ? 10.245 -32.298 -3.620 1.00 64.87 251 ARG D O 1
ATOM 8720 N N . GLU D 1 252 ? 8.138 -32.787 -2.938 1.00 61.48 252 GLU D N 1
ATOM 8721 C CA . GLU D 1 252 ? 7.457 -31.516 -3.197 1.00 56.53 252 GLU D CA 1
ATOM 8722 C C . GLU D 1 252 ? 5.977 -31.803 -3.384 1.00 56.53 252 GLU D C 1
ATOM 8723 O O . GLU D 1 252 ? 5.606 -32.806 -3.996 1.00 58.70 252 GLU D O 1
ATOM 8729 N N . VAL D 1 253 ? 5.118 -30.928 -2.881 1.00 61.21 253 VAL D N 1
ATOM 8730 C CA . VAL D 1 253 ? 3.690 -31.204 -2.896 1.00 65.48 253 VAL D CA 1
ATOM 8731 C C . VAL D 1 253 ? 2.953 -29.913 -2.573 1.00 69.38 253 VAL D C 1
ATOM 8732 O O . VAL D 1 253 ? 3.415 -29.099 -1.767 1.00 74.75 253 VAL D O 1
ATOM 8736 N N . LYS D 1 254 ? 1.812 -29.726 -3.222 1.00 63.03 254 LYS D N 1
ATOM 8737 C CA . LYS D 1 254 ? 1.008 -28.525 -3.064 1.00 63.64 254 LYS D CA 1
ATOM 8738 C C . LYS D 1 254 ? -0.354 -28.902 -2.497 1.00 58.69 254 LYS D C 1
ATOM 8739 O O . LYS D 1 254 ? -0.919 -29.945 -2.847 1.00 56.36 254 LYS D O 1
ATOM 8745 N N . VAL D 1 255 ? -0.893 -28.027 -1.651 1.00 51.03 255 VAL D N 1
ATOM 8746 C CA . VAL D 1 255 ? -2.064 -28.331 -0.836 1.00 46.94 255 VAL D CA 1
ATOM 8747 C C . VAL D 1 255 ? -2.809 -27.022 -0.568 1.00 52.06 255 VAL D C 1
ATOM 8748 O O . VAL D 1 255 ? -2.195 -25.956 -0.442 1.00 50.14 255 VAL D O 1
ATOM 8752 N N . ALA D 1 256 ? -4.140 -27.106 -0.460 1.00 51.74 256 ALA D N 1
ATOM 8753 C CA . ALA D 1 256 ? -4.962 -25.909 -0.268 1.00 51.87 256 ALA D CA 1
ATOM 8754 C C . ALA D 1 256 ? -4.673 -25.201 1.060 1.00 55.81 256 ALA D C 1
ATOM 8755 O O . ALA D 1 256 ? -4.514 -25.837 2.106 1.00 57.07 256 ALA D O 1
ATOM 8757 N N . GLY D 1 257 ? -4.667 -23.877 1.014 1.00 56.87 257 GLY D N 1
ATOM 8758 C CA . GLY D 1 257 ? -4.517 -23.035 2.189 1.00 55.08 257 GLY D CA 1
ATOM 8759 C C . GLY D 1 257 ? -3.597 -21.865 1.901 1.00 60.55 257 GLY D C 1
ATOM 8760 O O . GLY D 1 257 ? -2.859 -21.833 0.915 1.00 54.34 257 GLY D O 1
ATOM 8761 N N . ARG D 1 258 ? -3.622 -20.879 2.795 1.00 71.45 258 ARG D N 1
ATOM 8762 C CA . ARG D 1 258 ? -2.617 -19.829 2.671 1.00 74.04 258 ARG D CA 1
ATOM 8763 C C . ARG D 1 258 ? -1.529 -20.057 3.715 1.00 65.83 258 ARG D C 1
ATOM 8764 O O . ARG D 1 258 ? -0.912 -21.124 3.717 1.00 69.49 258 ARG D O 1
ATOM 8772 N N . HIS D 1 259 ? -1.268 -19.098 4.604 1.00 49.76 259 HIS D N 1
ATOM 8773 C CA . HIS D 1 259 ? -0.104 -19.266 5.470 1.00 44.11 259 HIS D CA 1
ATOM 8774 C C . HIS D 1 259 ? -0.327 -20.365 6.494 1.00 35.53 259 HIS D C 1
ATOM 8775 O O . HIS D 1 259 ? 0.562 -21.194 6.722 1.00 34.92 259 HIS D O 1
ATOM 8782 N N . PHE D 1 260 ? -1.488 -20.372 7.155 1.00 37.04 260 PHE D N 1
ATOM 8783 C CA . PHE D 1 260 ? -1.755 -21.348 8.216 1.00 39.83 260 PHE D CA 1
ATOM 8784 C C . PHE D 1 260 ? -2.439 -22.586 7.620 1.00 38.28 260 PHE D C 1
ATOM 8785 O O . PHE D 1 260 ? -3.590 -22.914 7.917 1.00 37.68 260 PHE D O 1
ATOM 8793 N N . LEU D 1 261 ? -1.669 -23.297 6.787 1.00 33.29 261 LEU D N 1
ATOM 8794 C CA . LEU D 1 261 ? -2.234 -24.316 5.890 1.00 43.15 261 LEU D CA 1
ATOM 8795 C C . LEU D 1 261 ? -2.760 -25.541 6.632 1.00 30.28 261 LEU D C 1
ATOM 8796 O O . LEU D 1 261 ? -3.618 -26.259 6.088 1.00 38.16 261 LEU D O 1
ATOM 8801 N N . GLN D 1 262 ? -2.270 -25.792 7.860 1.00 31.93 262 GLN D N 1
ATOM 8802 C CA . GLN D 1 262 ? -2.682 -26.952 8.634 1.00 40.85 262 GLN D CA 1
ATOM 8803 C C . GLN D 1 262 ? -4.089 -26.822 9.199 1.00 43.31 262 GLN D C 1
ATOM 8804 O O . GLN D 1 262 ? -4.610 -27.799 9.749 1.00 46.29 262 GLN D O 1
ATOM 8810 N N . GLU D 1 263 ? -4.717 -25.645 9.097 1.00 46.44 263 GLU D N 1
ATOM 8811 C CA . GLU D 1 263 ? -6.068 -25.486 9.626 1.00 47.74 263 GLU D CA 1
ATOM 8812 C C . GLU D 1 263 ? -7.154 -25.782 8.599 1.00 45.82 263 GLU D C 1
ATOM 8813 O O . GLU D 1 263 ? -8.303 -26.048 8.980 1.00 39.06 263 GLU D O 1
ATOM 8819 N N . ASP D 1 264 ? -6.829 -25.731 7.315 1.00 47.63 264 ASP D N 1
ATOM 8820 C CA . ASP D 1 264 ? -7.796 -26.096 6.294 1.00 55.27 264 ASP D CA 1
ATOM 8821 C C . ASP D 1 264 ? -7.514 -27.441 5.656 1.00 59.66 264 ASP D C 1
ATOM 8822 O O . ASP D 1 264 ? -8.457 -28.163 5.323 1.00 63.26 264 ASP D O 1
ATOM 8827 N N . SER D 1 265 ? -6.240 -27.806 5.500 1.00 55.62 265 SER D N 1
ATOM 8828 C CA . SER D 1 265 ? -5.872 -29.080 4.877 1.00 56.69 265 SER D CA 1
ATOM 8829 C C . SER D 1 265 ? -4.972 -29.905 5.798 1.00 52.47 265 SER D C 1
ATOM 8830 O O . SER D 1 265 ? -3.874 -30.306 5.412 1.00 43.95 265 SER D O 1
ATOM 8833 N N . PRO D 1 266 ? -5.406 -30.179 7.033 1.00 47.37 266 PRO D N 1
ATOM 8834 C CA . PRO D 1 266 ? -4.501 -30.883 7.954 1.00 52.46 266 PRO D CA 1
ATOM 8835 C C . PRO D 1 266 ? -4.281 -32.336 7.586 1.00 54.25 266 PRO D C 1
ATOM 8836 O O . PRO D 1 266 ? -3.173 -32.838 7.785 1.00 50.52 266 PRO D O 1
ATOM 8840 N N . ASP D 1 267 ? -5.293 -33.028 7.054 1.00 52.60 267 ASP D N 1
ATOM 8841 C CA . ASP D 1 267 ? -5.133 -34.452 6.780 1.00 60.29 267 ASP D CA 1
ATOM 8842 C C . ASP D 1 267 ? -4.269 -34.706 5.551 1.00 62.76 267 ASP D C 1
ATOM 8843 O O . ASP D 1 267 ? -3.497 -35.671 5.538 1.00 61.26 267 ASP D O 1
ATOM 8848 N N . ALA D 1 268 ? -4.371 -33.858 4.521 1.00 59.02 268 ALA D N 1
ATOM 8849 C CA . ALA D 1 268 ? -3.432 -33.955 3.408 1.00 52.77 268 ALA D CA 1
ATOM 8850 C C . ALA D 1 268 ? -1.997 -33.770 3.888 1.00 55.16 268 ALA D C 1
ATOM 8851 O O . ALA D 1 268 ? -1.113 -34.554 3.519 1.00 53.10 268 ALA D O 1
ATOM 8853 N N . ILE D 1 269 ? -1.756 -32.750 4.731 1.00 50.07 269 ILE D N 1
ATOM 8854 C CA . ILE D 1 269 ? -0.451 -32.559 5.374 1.00 55.29 269 ILE D CA 1
ATOM 8855 C C . ILE D 1 269 ? -0.040 -33.809 6.154 1.00 40.94 269 ILE D C 1
ATOM 8856 O O . ILE D 1 269 ? 1.099 -34.296 6.050 1.00 39.17 269 ILE D O 1
ATOM 8861 N N . GLY D 1 270 ? -0.954 -34.323 6.971 1.00 39.11 270 GLY D N 1
ATOM 8862 C CA . GLY D 1 270 ? -0.626 -35.459 7.819 1.00 43.70 270 GLY D CA 1
ATOM 8863 C C . GLY D 1 270 ? -0.250 -36.694 7.023 1.00 48.69 270 GLY D C 1
ATOM 8864 O O . GLY D 1 270 ? 0.749 -37.352 7.313 1.00 51.28 270 GLY D O 1
ATOM 8865 N N . ALA D 1 271 ? -1.031 -37.003 5.981 1.00 52.88 271 ALA D N 1
ATOM 8866 C CA . ALA D 1 271 ? -0.714 -38.127 5.100 1.00 47.81 271 ALA D CA 1
ATOM 8867 C C . ALA D 1 271 ? 0.589 -37.890 4.340 1.00 49.32 271 ALA D C 1
ATOM 8868 O O . ALA D 1 271 ? 1.430 -38.796 4.228 1.00 46.77 271 ALA D O 1
ATOM 8870 N N . ALA D 1 272 ? 0.779 -36.677 3.820 1.00 50.00 272 ALA D N 1
ATOM 8871 C CA . ALA D 1 272 ? 1.959 -36.384 3.013 1.00 53.84 272 ALA D CA 1
ATOM 8872 C C . ALA D 1 272 ? 3.236 -36.564 3.820 1.00 60.62 272 ALA D C 1
ATOM 8873 O O . ALA D 1 272 ? 4.172 -37.244 3.378 1.00 60.96 272 ALA D O 1
ATOM 8875 N N . VAL D 1 273 ? 3.298 -35.950 5.010 1.00 60.52 273 VAL D N 1
ATOM 8876 C CA . VAL D 1 273 ? 4.461 -36.154 5.861 1.00 54.41 273 VAL D CA 1
ATOM 8877 C C . VAL D 1 273 ? 4.505 -37.581 6.406 1.00 49.94 273 VAL D C 1
ATOM 8878 O O . VAL D 1 273 ? 5.599 -38.104 6.643 1.00 44.79 273 VAL D O 1
ATOM 8882 N N . ARG D 1 274 ? 3.349 -38.239 6.567 1.00 44.47 274 ARG D N 1
ATOM 8883 C CA . ARG D 1 274 ? 3.316 -39.637 7.000 1.00 52.74 274 ARG D CA 1
ATOM 8884 C C . ARG D 1 274 ? 4.071 -40.538 6.036 1.00 54.71 274 ARG D C 1
ATOM 8885 O O . ARG D 1 274 ? 4.954 -41.303 6.443 1.00 54.51 274 ARG D O 1
ATOM 8893 N N . ALA D 1 275 ? 3.728 -40.477 4.749 1.00 54.89 275 ALA D N 1
ATOM 8894 C CA . ALA D 1 275 ? 4.434 -41.313 3.786 1.00 59.58 275 ALA D CA 1
ATOM 8895 C C . ALA D 1 275 ? 5.907 -40.926 3.688 1.00 57.31 275 ALA D C 1
ATOM 8896 O O . ALA D 1 275 ? 6.728 -41.723 3.224 1.00 59.24 275 ALA D O 1
ATOM 8898 N N . PHE D 1 276 ? 6.261 -39.738 4.149 1.00 56.62 276 PHE D N 1
ATOM 8899 C CA . PHE D 1 276 ? 7.641 -39.267 4.092 1.00 56.08 276 PHE D CA 1
ATOM 8900 C C . PHE D 1 276 ? 8.493 -39.740 5.279 1.00 60.98 276 PHE D C 1
ATOM 8901 O O . PHE D 1 276 ? 9.694 -39.997 5.111 1.00 49.71 276 PHE D O 1
ATOM 8909 N N . VAL D 1 277 ? 7.903 -39.882 6.468 1.00 80.01 277 VAL D N 1
ATOM 8910 C CA . VAL D 1 277 ? 8.647 -40.452 7.590 1.00 87.62 277 VAL D CA 1
ATOM 8911 C C . VAL D 1 277 ? 8.792 -41.964 7.425 1.00 85.58 277 VAL D C 1
ATOM 8912 O O . VAL D 1 277 ? 9.832 -42.539 7.776 1.00 86.41 277 VAL D O 1
ATOM 8916 N N . LEU D 1 278 ? 7.759 -42.636 6.907 1.00 77.69 278 LEU D N 1
ATOM 8917 C CA . LEU D 1 278 ? 7.879 -44.064 6.642 1.00 67.95 278 LEU D CA 1
ATOM 8918 C C . LEU D 1 278 ? 8.945 -44.315 5.594 1.00 66.42 278 LEU D C 1
ATOM 8919 O O . LEU D 1 278 ? 9.686 -45.300 5.682 1.00 64.26 278 LEU D O 1
ATOM 8924 N N . ASP D 1 279 ? 9.064 -43.398 4.628 1.00 66.41 279 ASP D N 1
ATOM 8925 C CA . ASP D 1 279 ? 10.130 -43.465 3.641 1.00 58.56 279 ASP D CA 1
ATOM 8926 C C . ASP D 1 279 ? 11.490 -43.275 4.296 1.00 60.92 279 ASP D C 1
ATOM 8927 O O . ASP D 1 279 ? 12.447 -43.973 3.958 1.00 57.80 279 ASP D O 1
ATOM 8932 N N . VAL D 1 280 ? 11.605 -42.345 5.244 1.00 71.77 280 VAL D N 1
ATOM 8933 C CA . VAL D 1 280 ? 12.916 -42.160 5.852 1.00 71.78 280 VAL D CA 1
ATOM 8934 C C . VAL D 1 280 ? 13.188 -43.235 6.907 1.00 74.04 280 VAL D C 1
ATOM 8935 O O . VAL D 1 280 ? 14.341 -43.661 7.076 1.00 73.54 280 VAL D O 1
ATOM 8939 N N . ARG D 1 281 ? 12.159 -43.716 7.606 1.00 77.55 281 ARG D N 1
ATOM 8940 C CA . ARG D 1 281 ? 12.338 -44.837 8.530 1.00 81.68 281 ARG D CA 1
ATOM 8941 C C . ARG D 1 281 ? 11.954 -46.155 7.857 1.00 87.98 281 ARG D C 1
ATOM 8942 O O . ARG D 1 281 ? 12.222 -46.361 6.669 1.00 90.44 281 ARG D O 1
#

Foldseek 3Di:
DDWADFDPWIKDKDWAAADAEEEEEEAPPAFCVLQPLQCVLPRDPHTYITIGFALHAPIHHDPVNPQALVVSLRRVVSVCVVVVNQAAYEYEYAESRQLSVLLVCLVRVRRYLAYEYELHLLAQAELVLQPPCNVVLVCLQDPNVLCCCQVPVCCLPPVVCVFWPDGDDPVRSCSSCVQRPHSVSRSNNSNSSQNRRYPCPPVVSNVSSNSSNVVQQADLRAYEYEYEVCEGSQHPPGPSVVSVVSGPNYDYHYDHTYRSCSNPPSPVVSVRVSVVSVVSVVD/DDWADFDPWIKDKDWAADDQEEEEFEDPQAFCVLQVLQVVLCRPPHTYMTIGFALHAPIHHDPVLPQALVVSLRRVVSVCVVVVLQAAYEYEYAESRQLSVLLVCLVRVRRYLEYEYELYCLAAAELVLQVPCNVVLVCLLDPCVLCCCQVVVCCLPPVVQVFWPDGDDPVRSCSSCVSRPHSVSRSNNSNSSQNRRYPCPPVVSNVSSNSSNVDQLADLRAYEYEYEVCEGSQHPPHPSVVSVVSGPNYDYDYYHTYRSRCVPPSPSVSVSVNVSSVVSVD/DDWADFDPWIKDKDWAAADQEEEEEEDPQAFCVLLPLQVVLCRHPHTYMTIGFALHQPIHHDPVLPQALVVSLRRVVSVCVVVVQQAAYEYAYAESRQLSVLLVCLVRVRRYLEYEYELYLLAAAELVLQVPCNVVLVCLLDPCVLCCCQVVVCCLPPVVCVFWPDGDDPVSSVSSCVSRPHSVSRSNNSNSSNNRRYPCPPVVSNVSSNSSNVVQQADLRAYEYEYEVCEGSQHPPHPRVVSVVNGPNYDYHYDYTYRSCCNPPSPVSSVRVSVVSVVSVVVD/DDWADFDPWIKDKDKAAADAEEEEFEDPQFFLVLLPLQCVLPSHLHIYITIGQALHQPTHHDPVLPQALVVSLSRVVSVCVRVVQFQEYEYAYAQVSQLSVLLVCVVCVNTYYEYELHQLAAAELVLQPPCNVVLVCLLDPCVLCCCQVVVCCLPPVVCVQWDDDDDPVVSCSGCVSRPHSVSRSNNSNSSQNRRYPCPPVVSNCSNVVSSVVQLPDAGAYEYEYEVVAGSHPDDVVVSVVNGHHYDYYYAYTYRSRCVPGVVVSNVRVNVVSVVVD